Protein AF-0000000087011139 (afdb_homodimer)

Sequence (1018 aa):
MKELPQMCGQTIPMMWDNCVQTRPNEEFLVFIDNSIGKATSFTYWEFDSRVNQTANMLSERFSISKGDRVALIMCNSVELIEWILATSKLGAVVVPMLPTLTSSEYDHLLSTSTPKLVAIQGLVFPELPEKHRQKVLWLEESTRLADDYSPEFDKEIHICSTDLAQIMFTSGTTACPKGVMLTHANFVFSGFYVNWQLAMTPRDRYLTSMMGTHVNFQLSALMPVITIGASLIFVSRYSARRFWKQVCSYGATLVQSMAMIARTMLAQPVDEEEKKHNVRFVHYFLPINDDEMREYKERFNVEIVNSYGLTETLVGVLTDIPYGPSKWPAVGIEGPGYEAQIRRDDGSVALPYEEGRIYIRGIQGKTLMAGYWRGKEDTKQTIDSYGWLATGDVGYRDDEGWFYFVERDARLIKRSGENISAREIELVLSQLDEVKDVAVIGIPDPIYDQVPKAIVVSTNSSLTERDVIEFAKKSLADFKVPAIVEFRNEIPRGLYGKLLIKQLRNDAKMKELPQMCGQTIPMMWDNCVQTRPNEEFLVFIDNSIGKATSFTYWEFDSRVNQTANMLSERFSISKGDRVALIMCNSVELIEWILATSKLGAVVVPMLPTLTSSEYDHLLSTSTPKLVAIQGLVFPELPEKHRQKVLWLEESTRLADDYSPEFDKEIHICSTDLAQIMFTSGTTACPKGVMLTHANFVFSGFYVNWQLAMTPRDRYLTSMMGTHVNFQLSALMPVITIGASLIFVSRYSARRFWKQVCSYGATLVQSMAMIARTMLAQPVDEEEKKHNVRFVHYFLPINDDEMREYKERFNVEIVNSYGLTETLVGVLTDIPYGPSKWPAVGIEGPGYEAQIRRDDGSVALPYEEGRIYIRGIQGKTLMAGYWRGKEDTKQTIDSYGWLATGDVGYRDDEGWFYFVERDARLIKRSGENISAREIELVLSQLDEVKDVAVIGIPDPIYDQVPKAIVVSTNSSLTERDVIEFAKKSLADFKVPAIVEFRNEIPRGLYGKLLIKQLRNDAK

Organism: NCBI:txid2722751

InterPro domains:
  IPR000873 AMP-dependent synthetase/ligase domain [PF00501] (19-373)
  IPR025110 AMP-binding enzyme, C-terminal domain [PF13193] (424-493)
  IPR042099 ANL, N-terminal domain [G3DSA:3.40.50.12780] (8-410)
  IPR045851 AMP-binding enzyme domain superfamily [G3DSA:3.30.300.30] (411-509)

Radius of gyration: 31.12 Å; Cα contacts (8 Å, |Δi|>4): 2327; chains: 2; bounding box: 63×102×75 Å

pLDDT: mean 90.76, std 9.87, range [23.05, 98.88]

Foldseek 3Di:
DPPPPLPFDDFPLNLLVVLCVPWVADWAEWEAEPVVGDIDTHGSNRLLLLLQLLLQCCCPVLVDAAAAEEEEADFFDSVLVSPLNSCRVRNYAYEYDYLQAAQQLLCVSCVQRVHSAYEHEPVSPHDHDPVCVVRYDYVVVSSVNSVPGGSDHDDDDDHGQLRWSYWAWADDQDQHTWTFTAGRLLQLLLLVQLCQLAVDAQAAEEEEADTSRALCPRSNPNSVCSNRNHYYYYYRHDDLACVLVCQAVVQHQEYEDEALSLLSVLVDDQDPCLQVHNHAEYEYEDDDDPVSVVSSCVRNVYHYKAFDDDVQQSTRQAIDGHVDDDDPPFSHAGTPQKDKFFAAPVGHTDDAPDKHFIKMFHDDNNRGTVATRVCPVVRCVQAPPRRIGGPQFMWGAHPVRTIDGDGHNFQWEQFQNGTEGQNNLQVQLVPPPQFPGKGWGWAQDSNGRTFIEIETETNDPPDDPVNSQVSSVNRGRPRRGGPYYHYDNDFDADPVRHGPSVVVRVVVD/DPPPPQPFDDFPLNLLVVLCVPWVADWAEWEAEPVVGDIDTHGSNRLLLLLQLLLQCCCPVLVDAAAAEEEEADFFDSVLVSPLNSCRVRNYEYEYDYLQAAQQLLCVSCVQRVHSAYEHEPVSPHDHDPVCVVRYDYVVVSSVNSVPGGSDHDDDDDHGQLRWSYWAWADDQDQHTWTFTAGRLLQLLLLVQLCQLAVDAQAAEEEEADTSRALCPRSNPNSVCSNRNHYYYYYRHDDLACRLVCQAVVQHQEYEDEALSLLSVLVDDQDPCLQVHNHAEYEYEDDDDPVSVVSSCVRNVYHYKAFDDDVQQSTRQAIDGHVDDDDPPFSHAGTPQKDKFFAAPVGHTDDAPDKHFIKMFHDDNNRGTVATRVCPVVRCVQAPPRRIGGPQFMWGAHPVRTIDGDGHNFQWEQFQNGTEGQNNLQVQLVPPPQFPGKGWGWAQDSNGRTFIEIETETNDPPDDPVNSQVSSVNRGRPRRGGPHYHYDNDFDADPVRHGPSVVVRVVVD

Nearest PDB structures (foldseek):
  8rpl-assembly2_B  TM=9.029E-01  e=2.766E-42  Chloroflexota bacterium
  8biq-assembly1_C  TM=8.890E-01  e=1.828E-42  Metallosphaera sedula DSM 5348
  7tz4-assembly1_A  TM=7.200E-01  e=3.983E-40  Pseudomonas aeruginosa
  2qvz-assembly1_X  TM=7.316E-01  e=8.179E-38  Alcaligenes sp. AL3007
  1t5h-assembly1_X-2  TM=7.200E-01  e=6.085E-38  Alcaligenes sp. AL3007

Solvent-accessible surface area (backbone atoms only — not comparable to full-atom values): 51352 Å² total; per-residue (Å²): 127,78,76,65,72,81,64,30,34,58,30,57,47,58,41,46,51,39,32,33,71,75,38,30,83,42,60,31,38,36,39,36,36,64,90,77,71,47,72,50,74,31,27,27,41,60,45,45,28,54,20,20,6,44,30,46,34,38,37,71,76,66,62,52,41,65,69,39,30,36,30,36,33,48,65,46,47,74,61,48,56,35,48,55,52,14,39,41,57,48,35,12,20,40,30,44,36,72,48,67,49,28,35,59,47,48,44,50,53,45,66,72,64,57,46,72,34,34,39,32,38,69,90,52,67,61,60,68,48,75,90,56,54,85,36,56,42,47,41,74,58,45,58,61,56,18,69,77,35,54,52,65,73,84,78,88,68,94,67,47,6,68,38,58,35,31,37,41,64,40,53,40,64,45,62,58,65,44,30,40,26,33,16,18,24,25,42,45,44,31,6,53,47,41,29,36,49,63,44,41,47,48,83,38,24,39,33,38,45,58,57,60,65,38,41,74,19,45,26,60,43,51,28,24,25,40,45,37,47,18,22,38,33,43,31,42,52,78,40,59,86,48,48,60,56,49,37,39,76,68,56,21,28,30,34,57,45,34,42,42,55,53,52,47,40,68,69,43,81,90,57,92,62,56,56,65,58,62,46,62,35,31,47,29,36,71,80,68,55,68,66,58,49,52,48,51,29,62,66,45,61,46,42,75,35,39,29,38,63,41,73,59,43,47,39,53,44,25,20,36,46,46,78,42,67,75,59,82,82,37,32,19,30,61,41,81,46,47,46,68,48,36,24,34,97,86,64,47,76,48,56,66,71,34,72,23,37,39,32,40,30,40,41,72,27,36,50,22,36,56,36,35,61,98,24,68,68,61,29,51,73,35,35,45,96,84,28,39,29,60,68,64,27,33,20,27,32,41,79,58,31,38,29,31,74,70,45,65,41,74,45,47,27,50,38,64,88,38,59,35,21,26,45,31,49,32,56,60,49,54,68,38,86,48,35,75,44,63,47,45,41,52,40,85,34,97,59,35,53,18,42,39,31,32,40,33,20,60,75,38,90,79,68,44,59,65,56,54,42,56,56,37,50,68,56,31,29,73,90,59,34,51,76,41,66,42,80,39,93,69,78,68,49,48,97,86,63,45,71,41,58,66,59,52,49,59,67,71,97,128,78,76,65,73,81,64,30,35,59,29,58,47,58,40,47,49,41,32,33,70,76,38,31,83,42,59,30,39,35,39,36,35,65,90,78,72,47,70,49,75,32,27,29,42,61,45,45,27,54,20,20,5,43,30,45,35,39,35,71,75,66,62,52,40,64,69,40,31,36,29,37,32,47,66,46,47,73,61,49,57,36,48,54,51,14,39,41,57,47,35,12,20,40,31,46,36,70,46,66,49,27,36,60,47,47,44,51,53,45,67,71,65,57,47,72,34,34,39,32,38,68,89,51,67,61,59,67,47,73,90,57,55,84,37,55,40,47,42,75,58,46,58,60,55,18,69,79,34,54,53,64,73,84,77,88,67,93,68,47,6,68,38,58,34,32,38,42,67,39,52,42,64,44,62,57,66,45,30,40,26,32,16,19,23,25,42,45,44,31,6,55,49,43,29,37,49,64,44,41,47,49,84,40,25,39,32,38,44,59,57,61,65,37,41,72,21,45,27,60,43,51,29,24,26,40,45,38,45,18,23,37,34,42,31,40,51,78,40,60,86,48,48,60,55,49,37,39,76,68,58,20,27,29,35,58,46,34,43,42,55,51,52,47,40,68,70,43,82,89,57,94,62,56,56,65,57,62,46,61,37,30,46,29,35,70,80,68,55,69,66,58,49,52,48,50,30,63,67,45,62,46,42,75,37,40,29,39,64,42,75,58,43,47,38,52,44,25,21,37,46,46,79,42,66,76,59,83,84,37,31,18,32,62,41,81,43,48,46,67,48,37,24,34,95,87,63,48,75,46,56,65,69,33,71,22,37,38,32,40,30,40,40,73,25,37,51,21,36,57,35,35,62,97,24,67,67,61,28,49,73,35,35,44,96,85,29,42,28,60,67,65,28,33,20,27,31,41,79,57,28,40,28,32,77,72,45,65,41,73,44,46,26,49,39,64,88,39,59,35,22,25,44,31,51,30,57,58,51,55,67,39,85,48,36,75,44,63,48,44,39,51,40,83,33,97,59,36,54,20,42,39,32,33,40,32,20,60,77,38,90,79,69,43,61,64,56,54,42,55,56,35,52,68,58,32,30,73,92,57,33,49,76,41,67,44,80,40,93,69,76,70,48,46,96,86,61,46,71,38,59,68,58,53,48,58,66,72,96

Structure (mmCIF, N/CA/C/O backbone):
data_AF-0000000087011139-model_v1
#
loop_
_entity.id
_entity.type
_entity.pdbx_description
1 polymer 'AMP-binding protein'
#
loop_
_atom_site.group_PDB
_atom_site.id
_atom_site.type_symbol
_atom_site.label_atom_id
_atom_site.label_alt_id
_atom_site.label_comp_id
_atom_site.label_asym_id
_atom_site.label_entity_id
_atom_site.label_seq_id
_atom_site.pdbx_PDB_ins_code
_atom_site.Cartn_x
_atom_site.Cartn_y
_atom_site.Cartn_z
_atom_site.occupancy
_atom_site.B_iso_or_equiv
_atom_site.auth_seq_id
_atom_site.auth_comp_id
_atom_site.auth_asym_id
_atom_site.auth_atom_id
_atom_site.pdbx_PDB_model_num
ATOM 1 N N . MET A 1 1 ? 12.32 4.781 -27.344 1 23.84 1 MET A N 1
ATOM 2 C CA . MET A 1 1 ? 11.852 4.656 -25.969 1 23.84 1 MET A CA 1
ATOM 3 C C . MET A 1 1 ? 12.93 5.082 -24.969 1 23.84 1 MET A C 1
ATOM 5 O O . MET A 1 1 ? 14.031 4.535 -24.984 1 23.84 1 MET A O 1
ATOM 9 N N . LYS A 1 2 ? 13.008 6.309 -24.734 1 31.25 2 LYS A N 1
ATOM 10 C CA . LYS A 1 2 ? 14.086 6.926 -23.969 1 31.25 2 LYS A CA 1
ATOM 11 C C . LYS A 1 2 ? 14.469 6.062 -22.766 1 31.25 2 LYS A C 1
ATOM 13 O O . LYS A 1 2 ? 13.602 5.473 -22.109 1 31.25 2 LYS A O 1
ATOM 18 N N . GLU A 1 3 ? 15.57 5.598 -22.781 1 34.59 3 GLU A N 1
ATOM 19 C CA . GLU A 1 3 ? 16.141 4.73 -21.766 1 34.59 3 GLU A CA 1
ATOM 20 C C . GLU A 1 3 ? 15.797 5.23 -20.359 1 34.59 3 GLU A C 1
ATOM 22 O O . GLU A 1 3 ? 16.141 6.359 -20 1 34.59 3 GLU A O 1
ATOM 27 N N . LEU A 1 4 ? 14.742 4.965 -19.859 1 38.91 4 LEU A N 1
ATOM 28 C CA . LEU A 1 4 ? 14.32 5.324 -18.516 1 38.91 4 LEU A CA 1
ATOM 29 C C . LEU A 1 4 ? 15.461 5.109 -17.516 1 38.91 4 LEU A C 1
ATOM 31 O O . LEU A 1 4 ? 16.094 4.055 -17.516 1 38.91 4 LEU A O 1
ATOM 35 N N . PRO A 1 5 ? 16.266 6.137 -17.328 1 43.59 5 PRO A N 1
ATOM 36 C CA . PRO A 1 5 ? 17.281 5.879 -16.297 1 43.59 5 PRO A CA 1
ATOM 37 C C . PRO A 1 5 ? 16.875 4.781 -15.328 1 43.59 5 PRO A C 1
ATOM 39 O O . PRO A 1 5 ? 15.68 4.641 -15.016 1 43.59 5 PRO A O 1
ATOM 42 N N . GLN A 1 6 ? 17.625 3.697 -15.414 1 49.28 6 GLN A N 1
ATOM 43 C CA . GLN A 1 6 ? 17.438 2.5 -14.602 1 49.28 6 GLN A CA 1
ATOM 44 C C . GLN A 1 6 ? 17.203 2.861 -13.141 1 49.28 6 GLN A C 1
ATOM 46 O O . GLN A 1 6 ? 18.062 3.473 -12.5 1 49.28 6 GLN A O 1
ATOM 51 N N . MET A 1 7 ? 16.078 3.342 -12.742 1 53.62 7 MET A N 1
ATOM 52 C CA . MET A 1 7 ? 15.727 3.713 -11.375 1 53.62 7 MET A CA 1
ATOM 53 C C . MET A 1 7 ? 15.938 2.541 -10.422 1 53.62 7 MET A C 1
ATOM 55 O O . MET A 1 7 ? 15.375 1.462 -10.625 1 53.62 7 MET A O 1
ATOM 59 N N . CYS A 1 8 ? 17.203 2.555 -9.695 1 62.75 8 CYS A N 1
ATOM 60 C CA . CYS A 1 8 ? 17.547 1.53 -8.719 1 62.75 8 CYS A CA 1
ATOM 61 C C . CYS A 1 8 ? 16.609 1.578 -7.52 1 62.75 8 CYS A C 1
ATOM 63 O O . CYS A 1 8 ? 16.094 2.641 -7.176 1 62.75 8 CYS A O 1
ATOM 65 N N . GLY A 1 9 ? 15.945 0.511 -7.207 1 82.31 9 GLY A N 1
ATOM 66 C CA . GLY A 1 9 ? 15.078 0.29 -6.059 1 82.31 9 GLY A CA 1
ATOM 67 C C . GLY A 1 9 ? 15.383 -0.999 -5.32 1 82.31 9 GLY A C 1
ATOM 68 O O . GLY A 1 9 ? 16.453 -1.584 -5.5 1 82.31 9 GLY A O 1
ATOM 69 N N . GLN A 1 10 ? 14.703 -1.33 -4.445 1 89.94 10 GLN A N 1
ATOM 70 C CA . GLN A 1 10 ? 14.859 -2.539 -3.643 1 89.94 10 GLN A CA 1
ATOM 71 C C . GLN A 1 10 ? 14.711 -3.793 -4.5 1 89.94 10 GLN A C 1
ATOM 73 O O . GLN A 1 10 ? 13.93 -3.807 -5.453 1 89.94 10 GLN A O 1
ATOM 78 N N . THR A 1 11 ? 15.555 -4.773 -4.176 1 95.75 11 THR A N 1
ATOM 79 C CA . THR A 1 11 ? 15.562 -6.035 -4.902 1 95.75 11 THR A CA 1
ATOM 80 C C . THR A 1 11 ? 15.273 -7.203 -3.963 1 95.75 11 THR A C 1
ATOM 82 O O . THR A 1 11 ? 15.281 -7.039 -2.74 1 95.75 11 THR A O 1
ATOM 85 N N . ILE A 1 12 ? 15.055 -8.375 -4.539 1 97.69 12 ILE A N 1
ATOM 86 C CA . ILE A 1 12 ? 14.781 -9.586 -3.771 1 97.69 12 ILE A CA 1
ATOM 87 C C . ILE A 1 12 ? 15.945 -9.867 -2.82 1 97.69 12 ILE A C 1
ATOM 89 O O . ILE A 1 12 ? 15.742 -10.031 -1.614 1 97.69 12 ILE A O 1
ATOM 93 N N . PRO A 1 13 ? 17.203 -9.844 -3.291 1 96.88 13 PRO A N 1
ATOM 94 C CA . PRO A 1 13 ? 18.312 -10.133 -2.381 1 96.88 13 PRO A CA 1
ATOM 95 C C . PRO A 1 13 ? 18.438 -9.094 -1.27 1 96.88 13 PRO A C 1
ATOM 97 O O . PRO A 1 13 ? 18.797 -9.43 -0.14 1 96.88 13 PRO A O 1
ATOM 100 N N . MET A 1 14 ? 18.156 -7.828 -1.6 1 93.88 14 MET A N 1
ATOM 101 C CA . MET A 1 14 ? 18.25 -6.789 -0.58 1 93.88 14 MET A CA 1
ATOM 102 C C . MET A 1 14 ? 17.266 -7.043 0.551 1 93.88 14 MET A C 1
ATOM 104 O O . MET A 1 14 ? 17.609 -6.922 1.727 1 93.88 14 MET A O 1
ATOM 108 N N . MET A 1 15 ? 16.031 -7.402 0.207 1 96 15 MET A N 1
ATOM 109 C CA . MET A 1 15 ? 15.008 -7.695 1.208 1 96 15 MET A CA 1
ATOM 110 C C . MET A 1 15 ? 15.383 -8.922 2.027 1 96 15 MET A C 1
ATOM 112 O O . MET A 1 15 ? 15.211 -8.938 3.248 1 96 15 MET A O 1
ATOM 116 N N . TRP A 1 16 ? 15.891 -9.938 1.319 1 97.81 16 TRP A N 1
ATOM 117 C CA . TRP A 1 16 ? 16.297 -11.164 1.985 1 97.81 16 TRP A CA 1
ATOM 118 C C . TRP A 1 16 ? 17.453 -10.898 2.955 1 97.81 16 TRP A C 1
ATOM 120 O O . TRP A 1 16 ? 17.391 -11.305 4.117 1 97.81 16 TRP A O 1
ATOM 130 N N . ASP A 1 17 ? 18.453 -10.211 2.508 1 96 17 ASP A N 1
ATOM 131 C CA . ASP A 1 17 ? 19.625 -9.93 3.32 1 96 17 ASP A CA 1
ATOM 132 C C . ASP A 1 17 ? 19.266 -9.125 4.566 1 96 17 ASP A C 1
ATOM 134 O O . ASP A 1 17 ? 19.844 -9.312 5.633 1 96 17 ASP A O 1
ATOM 138 N N . ASN A 1 18 ? 18.344 -8.273 4.398 1 94.31 18 ASN A N 1
ATOM 139 C CA . ASN A 1 18 ? 17.891 -7.508 5.555 1 94.31 18 ASN A CA 1
ATOM 140 C C . ASN A 1 18 ? 17.328 -8.414 6.641 1 94.31 18 ASN A C 1
ATOM 142 O O . ASN A 1 18 ? 17.609 -8.227 7.824 1 94.31 18 ASN A O 1
ATOM 146 N N . CYS A 1 19 ? 16.5 -9.344 6.262 1 97 19 CYS A N 1
ATOM 147 C CA . CYS A 1 19 ? 15.93 -10.273 7.223 1 97 19 CYS A CA 1
ATOM 148 C C . CYS A 1 19 ? 17.016 -11.086 7.91 1 97 19 CYS A C 1
ATOM 150 O O . CYS A 1 19 ? 16.984 -11.266 9.133 1 97 19 CYS A O 1
ATOM 152 N N . VAL A 1 20 ? 17.922 -11.547 7.113 1 97.81 20 VAL A N 1
ATOM 153 C CA . VAL A 1 20 ? 18.984 -12.375 7.652 1 97.81 20 VAL A CA 1
ATOM 154 C C . VAL A 1 20 ? 19.812 -11.578 8.656 1 97.81 20 VAL A C 1
ATOM 156 O O . VAL A 1 20 ? 20.25 -12.109 9.688 1 97.81 20 VAL A O 1
ATOM 159 N N . GLN A 1 21 ? 20 -10.336 8.383 1 95.56 21 GLN A N 1
ATOM 160 C CA . GLN A 1 21 ? 20.812 -9.469 9.234 1 95.56 21 GLN A CA 1
ATOM 161 C C . GLN A 1 21 ? 20.062 -9.094 10.508 1 95.56 21 GLN A C 1
ATOM 163 O O . GLN A 1 21 ? 20.641 -9.062 11.594 1 95.56 21 GLN A O 1
ATOM 168 N N . THR A 1 22 ? 18.797 -8.844 10.422 1 94.44 22 THR A N 1
ATOM 169 C CA . THR A 1 22 ? 18.062 -8.25 11.531 1 94.44 22 THR A CA 1
ATOM 170 C C . THR A 1 22 ? 17.375 -9.328 12.375 1 94.44 22 THR A C 1
ATOM 172 O O . THR A 1 22 ? 17.109 -9.125 13.555 1 94.44 22 THR A O 1
ATOM 175 N N . ARG A 1 23 ? 17.172 -10.469 11.711 1 96.25 23 ARG A N 1
ATOM 176 C CA . ARG A 1 23 ? 16.438 -11.531 12.406 1 96.25 23 ARG A CA 1
ATOM 177 C C . ARG A 1 23 ? 17.062 -12.898 12.102 1 96.25 23 ARG A C 1
ATOM 179 O O . ARG A 1 23 ? 16.344 -13.828 11.695 1 96.25 23 ARG A O 1
ATOM 186 N N . PRO A 1 24 ? 18.266 -13.039 12.344 1 97.31 24 PRO A N 1
ATOM 187 C CA . PRO A 1 24 ? 18.953 -14.266 11.922 1 97.31 24 PRO A CA 1
ATOM 188 C C . PRO A 1 24 ? 18.422 -15.508 12.625 1 97.31 24 PRO A C 1
ATOM 190 O O . PRO A 1 24 ? 18.359 -16.578 12.023 1 97.31 24 PRO A O 1
ATOM 193 N N . ASN A 1 25 ? 17.906 -15.391 13.891 1 98.12 25 ASN A N 1
ATOM 194 C CA . ASN A 1 25 ? 17.562 -16.562 14.68 1 98.12 25 ASN A CA 1
ATOM 195 C C . ASN A 1 25 ? 16.062 -16.844 14.656 1 98.12 25 ASN A C 1
ATOM 197 O O . ASN A 1 25 ? 15.602 -17.812 15.25 1 98.12 25 ASN A O 1
ATOM 201 N N . GLU A 1 26 ? 15.328 -15.961 14.008 1 98.25 26 GLU A N 1
ATOM 202 C CA . GLU A 1 26 ? 13.891 -16.188 13.867 1 98.25 26 GLU A CA 1
ATOM 203 C C . GLU A 1 26 ? 13.602 -17.25 12.812 1 98.25 26 GLU A C 1
ATOM 205 O O . GLU A 1 26 ? 14.414 -17.469 11.898 1 98.25 26 GLU A O 1
ATOM 210 N N . GLU A 1 27 ? 12.484 -17.953 13.008 1 98.62 27 GLU A N 1
ATOM 211 C CA . GLU A 1 27 ? 12.078 -19 12.07 1 98.62 27 GLU A CA 1
ATOM 212 C C . GLU A 1 27 ? 11.625 -18.406 10.742 1 98.62 27 GLU A C 1
ATOM 214 O O . GLU A 1 27 ? 10.734 -17.562 10.703 1 98.62 27 GLU A O 1
ATOM 219 N N . PHE A 1 28 ? 12.312 -18.828 9.695 1 98.75 28 PHE A N 1
ATOM 220 C CA . PHE A 1 28 ? 11.914 -18.406 8.352 1 98.75 28 PHE A CA 1
ATOM 221 C C . PHE A 1 28 ? 10.961 -19.422 7.734 1 98.75 28 PHE A C 1
ATOM 223 O O . PHE A 1 28 ? 9.875 -19.047 7.273 1 98.75 28 PHE A O 1
ATOM 230 N N . LEU A 1 29 ? 11.359 -20.641 7.785 1 98.88 29 LEU A N 1
ATOM 231 C CA . LEU A 1 29 ? 10.664 -21.672 7.004 1 98.88 29 LEU A CA 1
ATOM 232 C C . LEU A 1 29 ? 10.398 -22.906 7.848 1 98.88 29 LEU A C 1
ATOM 234 O O . LEU A 1 29 ? 11.297 -23.422 8.516 1 98.88 29 LEU A O 1
ATOM 238 N N . VAL A 1 30 ? 9.203 -23.344 7.879 1 98.81 30 VAL A N 1
ATOM 239 C CA . VAL A 1 30 ? 8.797 -24.688 8.242 1 98.81 30 VAL A CA 1
ATOM 240 C C . VAL A 1 30 ? 8.281 -25.422 7.004 1 98.81 30 VAL A C 1
ATOM 242 O O . VAL A 1 30 ? 7.262 -25.031 6.43 1 98.81 30 VAL A O 1
ATOM 245 N N . PHE A 1 31 ? 8.984 -26.422 6.586 1 98.69 31 PHE A N 1
ATOM 246 C CA . PHE A 1 31 ? 8.547 -27.219 5.445 1 98.69 31 PHE A CA 1
ATOM 247 C C . PHE A 1 31 ? 7.93 -28.531 5.906 1 98.69 31 PHE A C 1
ATOM 249 O O . PHE A 1 31 ? 8.586 -29.328 6.578 1 98.69 31 PHE A O 1
ATOM 256 N N . ILE A 1 32 ? 6.699 -28.719 5.539 1 98.19 32 ILE A N 1
ATOM 257 C CA . ILE A 1 32 ? 5.988 -29.953 5.887 1 98.19 32 ILE A CA 1
ATOM 258 C C . ILE A 1 32 ? 5.93 -30.875 4.672 1 98.19 32 ILE A C 1
ATOM 260 O O . ILE A 1 32 ? 5.234 -30.578 3.695 1 98.19 32 ILE A O 1
ATOM 264 N N . ASP A 1 33 ? 6.547 -31.953 4.723 1 96.38 33 ASP A N 1
ATOM 265 C CA . ASP A 1 33 ? 6.512 -32.938 3.662 1 96.38 33 ASP A CA 1
ATOM 266 C C . ASP A 1 33 ? 5.426 -34 3.926 1 96.38 33 ASP A C 1
ATOM 268 O O . ASP A 1 33 ? 5.645 -34.969 4.66 1 96.38 33 ASP A O 1
ATOM 272 N N . ASN A 1 34 ? 4.402 -33.844 3.219 1 94.5 34 ASN A N 1
ATOM 273 C CA . ASN A 1 34 ? 3.258 -34.719 3.432 1 94.5 34 ASN A CA 1
ATOM 274 C C . ASN A 1 34 ? 3.527 -36.125 2.912 1 94.5 34 ASN A C 1
ATOM 276 O O . ASN A 1 34 ? 2.832 -37.094 3.285 1 94.5 34 ASN A O 1
ATOM 280 N N . SER A 1 35 ? 4.488 -36.312 2.055 1 90 35 SER A N 1
ATOM 281 C CA . SER A 1 35 ? 4.797 -37.656 1.524 1 90 35 SER A CA 1
ATOM 282 C C . SER A 1 35 ? 5.449 -38.531 2.584 1 90 35 SER A C 1
ATOM 284 O O . SER A 1 35 ? 5.215 -39.75 2.623 1 90 35 SER A O 1
ATOM 286 N N . ILE A 1 36 ? 6.191 -37.969 3.504 1 91.12 36 ILE A N 1
ATOM 287 C CA . ILE A 1 36 ? 6.891 -38.781 4.496 1 91.12 36 ILE A CA 1
ATOM 288 C C . ILE A 1 36 ? 6.422 -38.375 5.898 1 91.12 36 ILE A C 1
ATOM 290 O O . ILE A 1 36 ? 6.867 -38.969 6.891 1 91.12 36 ILE A O 1
ATOM 294 N N . GLY A 1 37 ? 5.602 -37.438 6.004 1 91.38 37 GLY A N 1
ATOM 295 C CA . GLY A 1 37 ? 5.012 -37.062 7.277 1 91.38 37 GLY A CA 1
ATOM 296 C C . GLY A 1 37 ? 5.996 -36.406 8.219 1 91.38 37 GLY A C 1
ATOM 297 O O . GLY A 1 37 ? 5.938 -36.594 9.43 1 91.38 37 GLY A O 1
ATOM 298 N N . LYS A 1 38 ? 6.938 -35.688 7.707 1 94.44 38 LYS A N 1
ATOM 299 C CA . LYS A 1 38 ? 7.953 -35 8.5 1 94.44 38 LYS A CA 1
ATOM 300 C C . LYS A 1 38 ? 7.988 -33.5 8.172 1 94.44 38 LYS A C 1
ATOM 302 O O . LYS A 1 38 ? 7.562 -33.094 7.094 1 94.44 38 LYS A O 1
ATOM 307 N N . ALA A 1 39 ? 8.445 -32.781 9.188 1 97.62 39 ALA A N 1
ATOM 308 C CA . ALA A 1 39 ? 8.625 -31.328 9 1 97.62 39 ALA A CA 1
ATOM 309 C C . ALA A 1 39 ? 10.062 -30.922 9.312 1 97.62 39 ALA A C 1
ATOM 311 O O . ALA A 1 39 ? 10.703 -31.484 10.195 1 97.62 39 ALA A O 1
ATOM 312 N N . THR A 1 40 ? 10.594 -30.047 8.609 1 97.75 40 THR A N 1
ATOM 313 C CA . THR A 1 40 ? 11.898 -29.438 8.844 1 97.75 40 THR A CA 1
ATOM 314 C C . THR A 1 40 ? 11.773 -27.922 8.984 1 97.75 40 THR A C 1
ATOM 316 O O . THR A 1 40 ? 10.984 -27.297 8.273 1 97.75 40 THR A O 1
ATOM 319 N N . SER A 1 41 ? 12.539 -27.359 9.883 1 98.44 41 SER A N 1
ATOM 320 C CA . SER A 1 41 ? 12.477 -25.922 10.125 1 98.44 41 SER A CA 1
ATOM 321 C C . SER A 1 41 ? 13.844 -25.281 9.953 1 98.44 41 SER A C 1
ATOM 323 O O . SER A 1 41 ? 14.875 -25.906 10.242 1 98.44 41 SER A O 1
ATOM 325 N N . PHE A 1 42 ? 13.875 -24.047 9.484 1 98.75 42 PHE A N 1
ATOM 326 C CA . PHE A 1 42 ? 15.086 -23.266 9.297 1 98.75 42 PHE A CA 1
ATOM 327 C C . PHE A 1 42 ? 14.891 -21.844 9.836 1 98.75 42 PHE A C 1
ATOM 329 O O . PHE A 1 42 ? 13.836 -21.25 9.656 1 98.75 42 PHE A O 1
ATOM 336 N N . THR A 1 43 ? 15.914 -21.359 10.547 1 98.81 43 THR A N 1
ATOM 337 C CA . THR A 1 43 ? 15.992 -19.922 10.812 1 98.81 43 THR A CA 1
ATOM 338 C C . THR A 1 43 ? 16.422 -19.156 9.562 1 98.81 43 THR A C 1
ATOM 340 O O . THR A 1 43 ? 16.859 -19.766 8.578 1 98.81 43 THR A O 1
ATOM 343 N N . TYR A 1 44 ? 16.297 -17.828 9.547 1 98.81 44 TYR A N 1
ATOM 344 C CA . TYR A 1 44 ? 16.781 -17 8.445 1 98.81 44 TYR A CA 1
ATOM 345 C C . TYR A 1 44 ? 18.25 -17.25 8.18 1 98.81 44 TYR A C 1
ATOM 347 O O . TYR A 1 44 ? 18.672 -17.422 7.027 1 98.81 44 TYR A O 1
ATOM 355 N N . TRP A 1 45 ? 19.016 -17.344 9.211 1 98.56 45 TRP A N 1
ATOM 356 C CA . TRP A 1 45 ? 20.453 -17.516 9.086 1 98.56 45 TRP A CA 1
ATOM 357 C C . TRP A 1 45 ? 20.781 -18.891 8.516 1 98.56 45 TRP A C 1
ATOM 359 O O . TRP A 1 45 ? 21.609 -19.016 7.605 1 98.56 45 TRP A O 1
ATOM 369 N N . GLU A 1 46 ? 20.141 -19.953 9.086 1 98.56 46 GLU A N 1
ATOM 370 C CA . GLU A 1 46 ? 20.375 -21.297 8.586 1 98.56 46 GLU A CA 1
ATOM 371 C C . GLU A 1 46 ? 20.031 -21.422 7.105 1 98.56 46 GLU A C 1
ATOM 373 O O . GLU A 1 46 ? 20.781 -22.016 6.332 1 98.56 46 GLU A O 1
ATOM 378 N N . PHE A 1 47 ? 18.922 -20.828 6.754 1 98.75 47 PHE A N 1
ATOM 379 C CA . PHE A 1 47 ? 18.469 -20.953 5.371 1 98.75 47 PHE A CA 1
ATOM 380 C C . PHE A 1 47 ? 19.375 -20.141 4.441 1 98.75 47 PHE A C 1
ATOM 382 O O . PHE A 1 47 ? 19.656 -20.562 3.318 1 98.75 47 PHE A O 1
ATOM 389 N N . ASP A 1 48 ? 19.828 -19 4.887 1 98.75 48 ASP A N 1
ATOM 390 C CA . ASP A 1 48 ? 20.734 -18.172 4.086 1 98.75 48 ASP A CA 1
ATOM 391 C C . ASP A 1 48 ? 22.016 -18.922 3.777 1 98.75 48 ASP A C 1
ATOM 393 O O . ASP A 1 48 ? 22.594 -18.781 2.695 1 98.75 48 ASP A O 1
ATOM 397 N N . SER A 1 49 ? 22.5 -19.672 4.738 1 98.38 49 SER A N 1
ATOM 398 C CA . SER A 1 49 ? 23.688 -20.484 4.512 1 98.38 49 SER A CA 1
ATOM 399 C C . SER A 1 49 ? 23.5 -21.438 3.34 1 98.38 49 SER A C 1
ATOM 401 O O . SER A 1 49 ? 24.391 -21.594 2.5 1 98.38 49 SER A O 1
ATOM 403 N N . ARG A 1 50 ? 22.375 -22.062 3.283 1 97.75 50 ARG A N 1
ATOM 404 C CA . ARG A 1 50 ? 22.062 -22.969 2.184 1 97.75 50 ARG A CA 1
ATOM 405 C C . ARG A 1 50 ? 21.953 -22.203 0.864 1 97.75 50 ARG A C 1
ATOM 407 O O . ARG A 1 50 ? 22.469 -22.656 -0.16 1 97.75 50 ARG A O 1
ATOM 414 N N . VAL A 1 51 ? 21.266 -21.078 0.913 1 98.62 51 VAL A N 1
ATOM 415 C CA . VAL A 1 51 ? 21.094 -20.234 -0.269 1 98.62 51 VAL A CA 1
ATOM 416 C C . VAL A 1 51 ? 22.453 -19.828 -0.824 1 98.62 51 VAL A C 1
ATOM 418 O O . VAL A 1 51 ? 22.688 -19.906 -2.033 1 98.62 51 VAL A O 1
ATOM 421 N N . ASN A 1 52 ? 23.359 -19.438 0.088 1 98.56 52 ASN A N 1
ATOM 422 C CA . ASN A 1 52 ? 24.688 -18.984 -0.312 1 98.56 52 ASN A CA 1
ATOM 423 C C . ASN A 1 52 ? 25.5 -20.125 -0.925 1 98.56 52 ASN A C 1
ATOM 425 O O . ASN A 1 52 ? 26.219 -19.922 -1.912 1 98.56 52 ASN A O 1
ATOM 429 N N . GLN A 1 53 ? 25.422 -21.281 -0.347 1 98.38 53 GLN A N 1
ATOM 430 C CA . GLN A 1 53 ? 26.109 -22.453 -0.904 1 98.38 53 GLN A CA 1
ATOM 431 C C . GLN A 1 53 ? 25.641 -22.734 -2.324 1 98.38 53 GLN A C 1
ATOM 433 O O . GLN A 1 53 ? 26.453 -22.969 -3.223 1 98.38 53 GLN A O 1
ATOM 438 N N . THR A 1 54 ? 24.359 -22.734 -2.508 1 98 54 THR A N 1
ATOM 439 C CA . THR A 1 54 ? 23.781 -22.969 -3.828 1 98 54 THR A CA 1
ATOM 440 C C . THR A 1 54 ? 24.203 -21.875 -4.805 1 98 54 THR A C 1
ATOM 442 O O . THR A 1 54 ? 24.562 -22.156 -5.949 1 98 54 THR A O 1
ATOM 445 N N . ALA A 1 55 ? 24.125 -20.578 -4.422 1 98.5 55 ALA A N 1
ATOM 446 C CA . ALA A 1 55 ? 24.516 -19.469 -5.273 1 98.5 55 ALA A CA 1
ATOM 447 C C . ALA A 1 55 ? 25.984 -19.594 -5.703 1 98.5 55 ALA A C 1
ATOM 449 O O . ALA A 1 55 ? 26.312 -19.375 -6.875 1 98.5 55 ALA A O 1
ATOM 450 N N . ASN A 1 56 ? 26.828 -19.906 -4.727 1 98.31 56 ASN A N 1
ATOM 451 C CA . ASN A 1 56 ? 28.25 -20.078 -5.031 1 98.31 56 ASN A CA 1
ATOM 452 C C . ASN A 1 56 ? 28.469 -21.234 -6.004 1 98.31 56 ASN A C 1
ATOM 454 O O . ASN A 1 56 ? 29.25 -21.125 -6.941 1 98.31 56 ASN A O 1
ATOM 458 N N . MET A 1 57 ? 27.797 -22.328 -5.781 1 97.69 57 MET A N 1
ATOM 459 C CA . MET A 1 57 ? 27.891 -23.453 -6.699 1 97.69 57 MET A CA 1
ATOM 460 C C . MET A 1 57 ? 27.469 -23.047 -8.109 1 97.69 57 MET A C 1
ATOM 462 O O . MET A 1 57 ? 28.188 -23.344 -9.078 1 97.69 57 MET A O 1
ATOM 466 N N . LEU A 1 58 ? 26.344 -22.375 -8.219 1 97.94 58 LEU A N 1
ATOM 467 C CA . LEU A 1 58 ? 25.828 -21.953 -9.516 1 97.94 58 LEU A CA 1
ATOM 468 C C . LEU A 1 58 ? 26.828 -21.047 -10.227 1 97.94 58 LEU A C 1
ATOM 470 O O . LEU A 1 58 ? 27.062 -21.203 -11.43 1 97.94 58 LEU A O 1
ATOM 474 N N . SER A 1 59 ? 27.344 -20.109 -9.5 1 97.81 59 SER A N 1
ATOM 475 C CA . SER A 1 59 ? 28.266 -19.141 -10.078 1 97.81 59 SER A CA 1
ATOM 476 C C . SER A 1 59 ? 29.594 -19.797 -10.461 1 97.81 59 SER A C 1
ATOM 478 O O . SER A 1 59 ? 30.094 -19.578 -11.562 1 97.81 59 SER A O 1
ATOM 480 N N . GLU A 1 60 ? 30.188 -20.625 -9.586 1 96.81 60 GLU A N 1
ATOM 481 C CA . GLU A 1 60 ? 31.562 -21.125 -9.758 1 96.81 60 GLU A CA 1
ATOM 482 C C . GLU A 1 60 ? 31.578 -22.359 -10.633 1 96.81 60 GLU A C 1
ATOM 484 O O . GLU A 1 60 ? 32.438 -22.5 -11.508 1 96.81 60 GLU A O 1
ATOM 489 N N . ARG A 1 61 ? 30.703 -23.25 -10.438 1 95.62 61 ARG A N 1
ATOM 490 C CA . ARG A 1 61 ? 30.734 -24.516 -11.148 1 95.62 61 ARG A CA 1
ATOM 491 C C . ARG A 1 61 ? 30.016 -24.422 -12.484 1 95.62 61 ARG A C 1
ATOM 493 O O . ARG A 1 61 ? 30.438 -25.016 -13.477 1 95.62 61 ARG A O 1
ATOM 500 N N . PHE A 1 62 ? 28.938 -23.688 -12.461 1 96.44 62 PHE A N 1
ATOM 501 C CA . PHE A 1 62 ? 28.094 -23.703 -13.664 1 96.44 62 PHE A CA 1
ATOM 502 C C . PHE A 1 62 ? 28.172 -22.359 -14.383 1 96.44 62 PHE A C 1
ATOM 504 O O . PHE A 1 62 ? 27.5 -22.172 -15.398 1 96.44 62 PHE A O 1
ATOM 511 N N . SER A 1 63 ? 28.875 -21.359 -13.922 1 97.5 63 SER A N 1
ATOM 512 C CA . SER A 1 63 ? 29.141 -20.062 -14.523 1 97.5 63 SER A CA 1
ATOM 513 C C . SER A 1 63 ? 27.828 -19.297 -14.766 1 97.5 63 SER A C 1
ATOM 515 O O . SER A 1 63 ? 27.656 -18.688 -15.82 1 97.5 63 SER A O 1
ATOM 517 N N . ILE A 1 64 ? 26.938 -19.5 -13.867 1 98.25 64 ILE A N 1
ATOM 518 C CA . ILE A 1 64 ? 25.719 -18.703 -13.938 1 98.25 64 ILE A CA 1
ATOM 519 C C . ILE A 1 64 ? 26 -17.266 -13.523 1 98.25 64 ILE A C 1
ATOM 521 O O . ILE A 1 64 ? 26.625 -17.031 -12.484 1 98.25 64 ILE A O 1
ATOM 525 N N . SER A 1 65 ? 25.625 -16.312 -14.336 1 97.75 65 SER A N 1
ATOM 526 C CA . SER A 1 65 ? 25.828 -14.898 -14.094 1 97.75 65 SER A CA 1
ATOM 527 C C . SER A 1 65 ? 24.531 -14.109 -14.281 1 97.75 65 SER A C 1
ATOM 529 O O . SER A 1 65 ? 23.516 -14.672 -14.656 1 97.75 65 SER A O 1
ATOM 531 N N . LYS A 1 66 ? 24.625 -12.789 -14.016 1 97.62 66 LYS A N 1
ATOM 532 C CA . LYS A 1 66 ? 23.484 -11.898 -14.141 1 97.62 66 LYS A CA 1
ATOM 533 C C . LYS A 1 66 ? 22.844 -12.016 -15.523 1 97.62 66 LYS A C 1
ATOM 535 O O . LYS A 1 66 ? 23.531 -11.992 -16.531 1 97.62 66 LYS A O 1
ATOM 540 N N . GLY A 1 67 ? 21.547 -12.234 -15.516 1 97.88 67 GLY A N 1
ATOM 541 C CA . GLY A 1 67 ? 20.797 -12.281 -16.766 1 97.88 67 GLY A CA 1
ATOM 542 C C . GLY A 1 67 ? 20.641 -13.688 -17.312 1 97.88 67 GLY A C 1
ATOM 543 O O . GLY A 1 67 ? 19.781 -13.938 -18.156 1 97.88 67 GLY A O 1
ATOM 544 N N . ASP A 1 68 ? 21.516 -14.641 -16.875 1 98.62 68 ASP A N 1
ATOM 545 C CA . ASP A 1 68 ? 21.344 -16.031 -17.312 1 98.62 68 ASP A CA 1
ATOM 546 C C . ASP A 1 68 ? 20.047 -16.609 -16.797 1 98.62 68 ASP A C 1
ATOM 548 O O . ASP A 1 68 ? 19.641 -16.344 -15.656 1 98.62 68 ASP A O 1
ATOM 552 N N . ARG A 1 69 ? 19.391 -17.422 -17.625 1 98.62 69 ARG A N 1
ATOM 553 C CA . ARG A 1 69 ? 18.156 -18.062 -17.219 1 98.62 69 ARG A CA 1
ATOM 554 C C . ARG A 1 69 ? 18.438 -19.453 -16.641 1 98.62 69 ARG A C 1
ATOM 556 O O . ARG A 1 69 ? 19.25 -20.203 -17.156 1 98.62 69 ARG A O 1
ATOM 563 N N . VAL A 1 70 ? 17.797 -19.734 -15.57 1 98.62 70 VAL A N 1
ATOM 564 C CA . VAL A 1 70 ? 17.844 -21.031 -14.898 1 98.62 70 VAL A CA 1
ATOM 565 C C . VAL A 1 70 ? 16.438 -21.594 -14.773 1 98.62 70 VAL A C 1
ATOM 567 O O . VAL A 1 70 ? 15.602 -21.047 -14.055 1 98.62 70 VAL A O 1
ATOM 570 N N . ALA A 1 71 ? 16.141 -22.734 -15.461 1 98 71 ALA A N 1
ATOM 571 C CA . ALA A 1 71 ? 14.836 -23.391 -15.367 1 98 71 ALA A CA 1
ATOM 572 C C . ALA A 1 71 ? 14.766 -24.297 -14.148 1 98 71 ALA A C 1
ATOM 574 O O . ALA A 1 71 ? 15.711 -25.031 -13.852 1 98 71 ALA A O 1
ATOM 575 N N . LEU A 1 72 ? 13.711 -24.188 -13.422 1 96.94 72 LEU A N 1
ATOM 576 C CA . LEU A 1 72 ? 13.477 -25.031 -12.258 1 96.94 72 LEU A CA 1
ATOM 577 C C . LEU A 1 72 ? 12.258 -25.938 -12.477 1 96.94 72 LEU A C 1
ATOM 579 O O . LEU A 1 72 ? 11.141 -25.453 -12.625 1 96.94 72 LEU A O 1
ATOM 583 N N . ILE A 1 73 ? 12.445 -27.172 -12.547 1 95.06 73 ILE A N 1
ATOM 584 C CA . ILE A 1 73 ? 11.391 -28.172 -12.617 1 95.06 73 ILE A CA 1
ATOM 585 C C . ILE A 1 73 ? 11.328 -28.938 -11.297 1 95.06 73 ILE A C 1
ATOM 587 O O . ILE A 1 73 ? 11.977 -29.984 -11.148 1 95.06 73 ILE A O 1
ATOM 591 N N . MET A 1 74 ? 10.57 -28.359 -10.383 1 92.38 74 MET A N 1
ATOM 592 C CA . MET A 1 74 ? 10.531 -28.828 -9.008 1 92.38 74 MET A CA 1
ATOM 593 C C . MET A 1 74 ? 9.117 -28.766 -8.445 1 92.38 74 MET A C 1
ATOM 595 O O . MET A 1 74 ? 8.336 -27.891 -8.828 1 92.38 74 MET A O 1
ATOM 599 N N . CYS A 1 75 ? 8.828 -29.719 -7.605 1 92.19 75 CYS A N 1
ATOM 600 C CA . CYS A 1 75 ? 7.641 -29.594 -6.766 1 92.19 75 CYS A CA 1
ATOM 601 C C . CYS A 1 75 ? 7.91 -28.688 -5.578 1 92.19 75 CYS A C 1
ATOM 603 O O . CYS A 1 75 ? 9.031 -28.203 -5.402 1 92.19 75 CYS A O 1
ATOM 605 N N . ASN A 1 76 ? 6.82 -28.406 -4.793 1 95.88 76 ASN A N 1
ATOM 606 C CA . ASN A 1 76 ? 7.059 -27.688 -3.543 1 95.88 76 ASN A CA 1
ATOM 607 C C . ASN A 1 76 ? 8.141 -28.375 -2.707 1 95.88 76 ASN A C 1
ATOM 609 O O . ASN A 1 76 ? 8.016 -29.547 -2.371 1 95.88 76 ASN A O 1
ATOM 613 N N . SER A 1 77 ? 9.148 -27.672 -2.43 1 95.19 77 SER A N 1
ATOM 614 C CA . SER A 1 77 ? 10.281 -28.219 -1.694 1 95.19 77 SER A CA 1
ATOM 615 C C . SER A 1 77 ? 11.141 -27.109 -1.086 1 95.19 77 SER A C 1
ATOM 617 O O . SER A 1 77 ? 11 -25.938 -1.456 1 95.19 77 SER A O 1
ATOM 619 N N . VAL A 1 78 ? 11.945 -27.469 -0.141 1 96.5 78 VAL A N 1
ATOM 620 C CA . VAL A 1 78 ? 12.922 -26.562 0.434 1 96.5 78 VAL A CA 1
ATOM 621 C C . VAL A 1 78 ? 13.852 -26.047 -0.662 1 96.5 78 VAL A C 1
ATOM 623 O O . VAL A 1 78 ? 14.156 -24.844 -0.712 1 96.5 78 VAL A O 1
ATOM 626 N N . GLU A 1 79 ? 14.219 -26.938 -1.547 1 95.81 79 GLU A N 1
ATOM 627 C CA . GLU A 1 79 ? 15.164 -26.625 -2.617 1 95.81 79 GLU A CA 1
ATOM 628 C C . GLU A 1 79 ? 14.586 -25.578 -3.572 1 95.81 79 GLU A C 1
ATOM 630 O O . GLU A 1 79 ? 15.32 -24.734 -4.098 1 95.81 79 GLU A O 1
ATOM 635 N N . LEU A 1 80 ? 13.328 -25.703 -3.811 1 96.75 80 LEU A N 1
ATOM 636 C CA . LEU A 1 80 ? 12.711 -24.719 -4.703 1 96.75 80 LEU A CA 1
ATOM 637 C C . LEU A 1 80 ? 12.945 -23.297 -4.199 1 96.75 80 LEU A C 1
ATOM 639 O O . LEU A 1 80 ? 13.375 -22.438 -4.961 1 96.75 80 LEU A O 1
ATOM 643 N N . ILE A 1 81 ? 12.664 -23.031 -2.908 1 98.38 81 ILE A N 1
ATOM 644 C CA . ILE A 1 81 ? 12.836 -21.719 -2.316 1 98.38 81 ILE A CA 1
ATOM 645 C C . ILE A 1 81 ? 14.32 -21.344 -2.326 1 98.38 81 ILE A C 1
ATOM 647 O O . ILE A 1 81 ? 14.68 -20.203 -2.658 1 98.38 81 ILE A O 1
ATOM 651 N N . GLU A 1 82 ? 15.133 -22.344 -1.979 1 97.94 82 GLU A N 1
ATOM 652 C CA . GLU A 1 82 ? 16.578 -22.156 -1.966 1 97.94 82 GLU A CA 1
ATOM 653 C C . GLU A 1 82 ? 17.094 -21.703 -3.326 1 97.94 82 GLU A C 1
ATOM 655 O O . GLU A 1 82 ? 17.844 -20.734 -3.412 1 97.94 82 GLU A O 1
ATOM 660 N N . TRP A 1 83 ? 16.641 -22.328 -4.352 1 98.19 83 TRP A N 1
ATOM 661 C CA . TRP A 1 83 ? 17.125 -22.031 -5.699 1 98.19 83 TRP A CA 1
ATOM 662 C C . TRP A 1 83 ? 16.578 -20.703 -6.195 1 98.19 83 TRP A C 1
ATOM 664 O O . TRP A 1 83 ? 17.266 -19.969 -6.922 1 98.1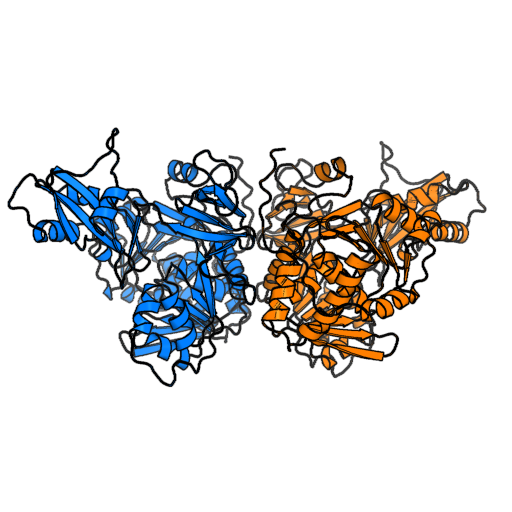9 83 TRP A O 1
ATOM 674 N N . ILE A 1 84 ? 15.344 -20.406 -5.883 1 98.62 84 ILE A N 1
ATOM 675 C CA . ILE A 1 84 ? 14.773 -19.109 -6.242 1 98.62 84 ILE A CA 1
ATOM 676 C C . ILE A 1 84 ? 15.617 -17.984 -5.648 1 98.62 84 ILE A C 1
ATOM 678 O O . ILE A 1 84 ? 16.016 -17.062 -6.355 1 98.62 84 ILE A O 1
ATOM 682 N N . LEU A 1 85 ? 15.953 -18.062 -4.395 1 98.81 85 LEU A N 1
ATOM 683 C CA . LEU A 1 85 ? 16.719 -17.016 -3.709 1 98.81 85 LEU A CA 1
ATOM 684 C C . LEU A 1 85 ? 18.156 -17 -4.199 1 98.81 85 LEU A C 1
ATOM 686 O O . LEU A 1 85 ? 18.734 -15.922 -4.406 1 98.81 85 LEU A O 1
ATOM 690 N N . ALA A 1 86 ? 18.781 -18.188 -4.379 1 98.69 86 ALA A N 1
ATOM 691 C CA . ALA A 1 86 ? 20.156 -18.266 -4.836 1 98.69 86 ALA A CA 1
ATOM 692 C C . ALA A 1 86 ? 20.328 -17.656 -6.223 1 98.69 86 ALA A C 1
ATOM 694 O O . ALA A 1 86 ? 21.25 -16.875 -6.465 1 98.69 86 ALA A O 1
ATOM 695 N N . THR A 1 87 ? 19.406 -18.047 -7.125 1 98.62 87 THR A N 1
ATOM 696 C CA . THR A 1 87 ? 19.438 -17.516 -8.484 1 98.62 87 THR A CA 1
ATOM 697 C C . THR A 1 87 ? 19.25 -15.992 -8.469 1 98.62 87 THR A C 1
ATOM 699 O O . THR A 1 87 ? 19.891 -15.273 -9.234 1 98.62 87 THR A O 1
ATOM 702 N N . SER A 1 88 ? 18.406 -15.516 -7.578 1 98.19 88 SER A N 1
ATOM 703 C CA . SER A 1 88 ? 18.156 -14.078 -7.453 1 98.19 88 SER A CA 1
ATOM 704 C C . SER A 1 88 ? 19.391 -13.344 -6.953 1 98.19 88 SER A C 1
ATOM 706 O O . SER A 1 88 ? 19.656 -12.219 -7.379 1 98.19 88 SER A O 1
ATOM 708 N N . LYS A 1 89 ? 20.094 -13.93 -6.02 1 98 89 LYS A N 1
ATOM 709 C CA . LYS A 1 89 ? 21.312 -13.312 -5.492 1 98 89 LYS A CA 1
ATOM 710 C C . LYS A 1 89 ? 22.344 -13.094 -6.594 1 98 89 LYS A C 1
ATOM 712 O O . LYS A 1 89 ? 23.172 -12.18 -6.512 1 98 89 LYS A O 1
ATOM 717 N N . LEU A 1 90 ? 22.328 -13.914 -7.598 1 98.31 90 LEU A N 1
ATOM 718 C CA . LEU A 1 90 ? 23.281 -13.836 -8.703 1 98.31 90 LEU A CA 1
ATOM 719 C C . LEU A 1 90 ? 22.781 -12.875 -9.773 1 98.31 90 LEU A C 1
ATOM 721 O O . LEU A 1 90 ? 23.484 -12.609 -10.75 1 98.31 90 LEU A O 1
ATOM 725 N N . GLY A 1 91 ? 21.531 -12.297 -9.594 1 97.88 91 GLY A N 1
ATOM 726 C CA . GLY A 1 91 ? 20.938 -11.484 -10.641 1 97.88 91 GLY A CA 1
ATOM 727 C C . GLY A 1 91 ? 20.5 -12.289 -11.852 1 97.88 91 GLY A C 1
ATOM 728 O O . GLY A 1 91 ? 20.219 -11.727 -12.906 1 97.88 91 GLY A O 1
ATOM 729 N N . ALA A 1 92 ? 20.547 -13.602 -11.727 1 98.69 92 ALA A N 1
ATOM 730 C CA . ALA A 1 92 ? 20.078 -14.484 -12.789 1 98.69 92 ALA A CA 1
ATOM 731 C C . ALA A 1 92 ? 18.547 -14.57 -12.805 1 98.69 92 ALA A C 1
ATOM 733 O O . ALA A 1 92 ? 17.891 -13.992 -11.945 1 98.69 92 ALA A O 1
ATOM 734 N N . VAL A 1 93 ? 17.984 -15.211 -13.82 1 98.81 93 VAL A N 1
ATOM 735 C CA . VAL A 1 93 ? 16.547 -15.195 -14.055 1 98.81 93 VAL A CA 1
ATOM 736 C C . VAL A 1 93 ? 15.984 -16.609 -13.867 1 98.81 93 VAL A C 1
ATOM 738 O O . VAL A 1 93 ? 16.391 -17.547 -14.555 1 98.81 93 VAL A O 1
ATOM 741 N N . VAL A 1 94 ? 15.055 -16.75 -12.961 1 98.81 94 VAL A N 1
ATOM 742 C CA . VAL A 1 94 ? 14.406 -18.031 -12.711 1 98.81 94 VAL A CA 1
ATOM 743 C C . VAL A 1 94 ? 13.305 -18.266 -13.742 1 98.81 94 VAL A C 1
ATOM 745 O O . VAL A 1 94 ? 12.555 -17.344 -14.078 1 98.81 94 VAL A O 1
ATOM 748 N N . VAL A 1 95 ? 13.211 -19.453 -14.266 1 98.5 95 VAL A N 1
ATOM 749 C CA . VAL A 1 95 ? 12.117 -19.906 -15.117 1 98.5 95 VAL A CA 1
ATOM 750 C C . VAL A 1 95 ? 11.469 -21.141 -14.5 1 98.5 95 VAL A C 1
ATOM 752 O O . VAL A 1 95 ? 11.812 -22.266 -14.852 1 98.5 95 VAL A O 1
ATOM 755 N N . PRO A 1 96 ? 10.469 -20.953 -13.734 1 97.5 96 PRO A N 1
ATOM 756 C CA . PRO A 1 96 ? 9.828 -22.094 -13.086 1 97.5 96 PRO A CA 1
ATOM 757 C C . PRO A 1 96 ? 8.898 -22.859 -14.023 1 97.5 96 PRO A C 1
ATOM 759 O O . PRO A 1 96 ? 8.203 -22.234 -14.844 1 97.5 96 PRO A O 1
ATOM 762 N N . MET A 1 97 ? 8.883 -24.172 -13.922 1 93.56 97 MET A N 1
ATOM 763 C CA . MET A 1 97 ? 8.031 -25.031 -14.742 1 93.56 97 MET A CA 1
ATOM 764 C C . MET A 1 97 ? 7.398 -26.141 -13.898 1 93.56 97 MET A C 1
ATOM 766 O O . MET A 1 97 ? 8.047 -26.688 -13 1 93.56 97 MET A O 1
ATOM 770 N N . LEU A 1 98 ? 6.191 -26.438 -14.25 1 89.75 98 LEU A N 1
ATOM 771 C CA . LEU A 1 98 ? 5.5 -27.531 -13.57 1 89.75 98 LEU A CA 1
ATOM 772 C C . LEU A 1 98 ? 6.164 -28.875 -13.883 1 89.75 98 LEU A C 1
ATOM 774 O O . LEU A 1 98 ? 6.586 -29.109 -15.016 1 89.75 98 LEU A O 1
ATOM 778 N N . PRO A 1 99 ? 6.227 -29.672 -12.922 1 88.56 99 PRO A N 1
ATOM 779 C CA . PRO A 1 99 ? 6.844 -30.984 -13.148 1 88.56 99 PRO A CA 1
ATOM 780 C C . PRO A 1 99 ? 5.953 -31.922 -13.961 1 88.56 99 PRO A C 1
ATOM 782 O O . PRO A 1 99 ? 6.414 -32.969 -14.43 1 88.56 99 PRO A O 1
ATOM 785 N N . THR A 1 100 ? 4.742 -31.578 -14.172 1 85 100 THR A N 1
ATOM 786 C CA . THR A 1 100 ? 3.773 -32.5 -14.758 1 85 100 THR A CA 1
ATOM 787 C C . THR A 1 100 ? 3.619 -32.25 -16.25 1 85 100 THR A C 1
ATOM 789 O O . THR A 1 100 ? 2.74 -32.812 -16.906 1 85 100 THR A O 1
ATOM 792 N N . LEU A 1 101 ? 4.414 -31.406 -16.797 1 86.56 101 LEU A N 1
ATOM 793 C CA . LEU A 1 101 ? 4.305 -31.094 -18.219 1 86.56 101 LEU A CA 1
ATOM 794 C C . LEU A 1 101 ? 4.816 -32.25 -19.062 1 86.56 101 LEU A C 1
ATOM 796 O O . LEU A 1 101 ? 5.559 -33.094 -18.578 1 86.56 101 LEU A O 1
ATOM 800 N N . THR A 1 102 ? 4.34 -32.281 -20.312 1 86.19 102 THR A N 1
ATOM 801 C CA . THR A 1 102 ? 4.789 -33.312 -21.25 1 86.19 102 THR A CA 1
ATOM 802 C C . THR A 1 102 ? 6.102 -32.906 -21.906 1 86.19 102 THR A C 1
ATOM 804 O O . THR A 1 102 ? 6.52 -31.75 -21.812 1 86.19 102 THR A O 1
ATOM 807 N N . SER A 1 103 ? 6.648 -33.844 -22.594 1 89.25 103 SER A N 1
ATOM 808 C CA . SER A 1 103 ? 7.902 -33.594 -23.312 1 89.25 103 SER A CA 1
ATOM 809 C C . SER A 1 103 ? 7.754 -32.469 -24.312 1 89.25 103 SER A C 1
ATOM 811 O O . SER A 1 103 ? 8.648 -31.625 -24.438 1 89.25 103 SER A O 1
ATOM 813 N N . SER A 1 104 ? 6.66 -32.469 -24.984 1 87 104 SER A N 1
ATOM 814 C CA . SER A 1 104 ? 6.406 -31.453 -25.984 1 87 104 SER A CA 1
ATOM 815 C C . SER A 1 104 ? 6.258 -30.078 -25.344 1 87 104 SER A C 1
ATOM 817 O O . SER A 1 104 ? 6.742 -29.078 -25.875 1 87 104 SER A O 1
ATOM 819 N N . GLU A 1 105 ? 5.629 -30.047 -24.266 1 88.19 105 GLU A N 1
ATOM 820 C CA . GLU A 1 105 ? 5.445 -28.781 -23.562 1 88.19 105 GLU A CA 1
ATOM 821 C C . GLU A 1 105 ? 6.77 -28.25 -23.016 1 88.19 105 GLU A C 1
ATOM 823 O O . GLU A 1 105 ? 7.07 -27.062 -23.125 1 88.19 105 GLU A O 1
ATOM 828 N N . TYR A 1 106 ? 7.57 -29.156 -22.469 1 92.06 106 TYR A N 1
ATOM 829 C CA . TYR A 1 106 ? 8.898 -28.766 -22 1 92.06 106 TYR A CA 1
ATOM 830 C C . TYR A 1 106 ? 9.742 -28.234 -23.141 1 92.06 106 TYR A C 1
ATOM 832 O O . TYR A 1 106 ? 10.453 -27.234 -22.984 1 92.06 106 TYR A O 1
ATOM 840 N N . ASP A 1 107 ? 9.633 -28.938 -24.281 1 92.75 107 ASP A N 1
ATOM 841 C CA . ASP A 1 107 ? 10.406 -28.5 -25.438 1 92.75 107 ASP A CA 1
ATOM 842 C C . ASP A 1 107 ? 10.07 -27.062 -25.812 1 92.75 107 ASP A C 1
ATOM 844 O O . ASP A 1 107 ? 10.969 -26.25 -26.078 1 92.75 107 ASP A O 1
ATOM 848 N N . HIS A 1 108 ? 8.844 -26.844 -25.812 1 90.94 108 HIS A N 1
ATOM 849 C CA . HIS A 1 108 ? 8.398 -25.5 -26.172 1 90.94 108 HIS A CA 1
ATOM 850 C C . HIS A 1 108 ? 8.906 -24.469 -25.172 1 90.94 108 HIS A C 1
ATOM 852 O O . HIS A 1 108 ? 9.469 -23.438 -25.562 1 90.94 108 HIS A O 1
ATOM 858 N N . LEU A 1 109 ? 8.711 -24.672 -23.891 1 94.44 109 LEU A N 1
ATOM 859 C CA . LEU A 1 109 ? 9.078 -23.719 -22.844 1 94.44 109 LEU A CA 1
ATOM 860 C C . LEU A 1 109 ? 10.586 -23.516 -22.812 1 94.44 109 LEU A C 1
ATOM 862 O O . LEU A 1 109 ? 11.062 -22.375 -22.703 1 94.44 109 LEU A O 1
ATOM 866 N N . LEU A 1 110 ? 11.336 -24.562 -22.922 1 96 110 LEU A N 1
ATOM 867 C CA . LEU A 1 110 ? 12.797 -24.484 -22.844 1 96 110 LEU A CA 1
ATOM 868 C C . LEU A 1 110 ? 13.383 -23.844 -24.094 1 96 110 LEU A C 1
ATOM 870 O O . LEU A 1 110 ? 14.352 -23.094 -24.016 1 96 110 LEU A O 1
ATOM 874 N N . SER A 1 111 ? 12.758 -24.156 -25.25 1 95.88 111 SER A N 1
ATOM 875 C CA . SER A 1 111 ? 13.234 -23.562 -26.5 1 95.88 111 SER A CA 1
ATOM 876 C C . SER A 1 111 ? 12.938 -22.062 -26.547 1 95.88 111 SER A C 1
ATOM 878 O O . SER A 1 111 ? 13.688 -21.297 -27.156 1 95.88 111 SER A O 1
ATOM 880 N N . THR A 1 112 ? 11.891 -21.719 -25.938 1 95.31 112 THR A N 1
ATOM 881 C CA . THR A 1 112 ? 11.492 -20.312 -25.906 1 95.31 112 THR A CA 1
ATOM 882 C C . THR A 1 112 ? 12.336 -19.531 -24.906 1 95.31 112 THR A C 1
ATOM 884 O O . THR A 1 112 ? 12.828 -18.438 -25.234 1 95.31 112 THR A O 1
ATOM 887 N N . SER A 1 113 ? 12.562 -20.062 -23.703 1 97.25 113 SER A N 1
ATOM 888 C CA . SER A 1 113 ? 13.258 -19.344 -22.641 1 97.25 113 SER A CA 1
ATOM 889 C C . SER A 1 113 ? 14.773 -19.516 -22.75 1 97.25 113 SER A C 1
ATOM 891 O O . SER A 1 113 ? 15.539 -18.719 -22.219 1 97.25 113 SER A O 1
ATOM 893 N N . THR A 1 114 ? 15.273 -20.531 -23.344 1 96.81 114 THR A N 1
ATOM 894 C CA . THR A 1 114 ? 16.672 -20.859 -23.594 1 96.81 114 THR A CA 1
ATOM 895 C C . THR A 1 114 ? 17.5 -20.734 -22.312 1 96.81 114 THR A C 1
ATOM 897 O O . THR A 1 114 ? 18.469 -19.969 -22.281 1 96.81 114 THR A O 1
ATOM 900 N N . PRO A 1 115 ? 17.219 -21.531 -21.297 1 98 115 PRO A N 1
ATOM 901 C CA . PRO A 1 115 ? 17.984 -21.469 -20.062 1 98 115 PRO A CA 1
ATOM 902 C C . PRO A 1 115 ? 19.406 -22.031 -20.219 1 98 115 PRO A C 1
ATOM 904 O O . PRO A 1 115 ? 19.625 -22.906 -21.047 1 98 115 PRO A O 1
ATOM 907 N N . LYS A 1 116 ? 20.297 -21.453 -19.406 1 97.94 116 LYS A N 1
ATOM 908 C CA . LYS A 1 116 ? 21.672 -21.953 -19.359 1 97.94 116 LYS A CA 1
ATOM 909 C C . LYS A 1 116 ? 21.75 -23.25 -18.547 1 97.94 116 LYS A C 1
ATOM 911 O O . LYS A 1 116 ? 22.625 -24.094 -18.797 1 97.94 116 LYS A O 1
ATOM 916 N N . LEU A 1 117 ? 20.859 -23.406 -17.641 1 97.44 117 LEU A N 1
ATOM 917 C CA . LEU A 1 117 ? 20.812 -24.562 -16.75 1 97.44 117 LEU A CA 1
ATOM 918 C C . LEU A 1 117 ? 19.375 -24.969 -16.469 1 97.44 117 LEU A C 1
ATOM 920 O O . LEU A 1 117 ? 18.5 -24.109 -16.344 1 97.44 117 LEU A O 1
ATOM 924 N N . VAL A 1 118 ? 19.109 -26.312 -16.438 1 96.62 118 VAL A N 1
ATOM 925 C CA . VAL A 1 118 ? 17.812 -26.875 -16.062 1 96.62 118 VAL A CA 1
ATOM 926 C C . VAL A 1 118 ? 17.969 -27.75 -14.82 1 96.62 118 VAL A C 1
ATOM 928 O O . VAL A 1 118 ? 18.578 -28.828 -14.875 1 96.62 118 VAL A O 1
ATOM 931 N N . ALA A 1 119 ? 17.453 -27.266 -13.695 1 95.62 119 ALA A N 1
ATOM 932 C CA . ALA A 1 119 ? 17.5 -28.031 -12.453 1 95.62 119 ALA A CA 1
ATOM 933 C C . ALA A 1 119 ? 16.219 -28.844 -12.273 1 95.62 119 ALA A C 1
ATOM 935 O O . ALA A 1 119 ? 15.117 -28.297 -12.312 1 95.62 119 ALA A O 1
ATOM 936 N N . ILE A 1 120 ? 16.344 -30.125 -12.062 1 93.69 120 ILE A N 1
ATOM 937 C CA . ILE A 1 120 ? 15.195 -31.016 -12 1 93.69 120 ILE A CA 1
ATOM 938 C C . ILE A 1 120 ? 15.219 -31.797 -10.68 1 93.69 120 ILE A C 1
ATOM 940 O O . ILE A 1 120 ? 16.266 -32.281 -10.25 1 93.69 120 ILE A O 1
ATOM 944 N N . GLN A 1 121 ? 14.062 -31.828 -10.109 1 88.5 121 GLN A N 1
ATOM 945 C CA . GLN A 1 121 ? 13.898 -32.688 -8.945 1 88.5 121 GLN A CA 1
ATOM 946 C C . GLN A 1 121 ? 13.719 -34.156 -9.367 1 88.5 121 GLN A C 1
ATOM 948 O O . GLN A 1 121 ? 12.93 -34.469 -10.258 1 88.5 121 GLN A O 1
ATOM 953 N N . GLY A 1 122 ? 14.477 -35.031 -8.852 1 75.75 122 GLY A N 1
ATOM 954 C CA . GLY A 1 122 ? 14.531 -36.438 -9.234 1 75.75 122 GLY A CA 1
ATOM 955 C C . GLY A 1 122 ? 13.188 -37.125 -9.164 1 75.75 122 GLY A C 1
ATOM 956 O O . GLY A 1 122 ? 12.891 -38 -9.977 1 75.75 122 GLY A O 1
ATOM 957 N N . LEU A 1 123 ? 12.383 -36.781 -8.328 1 68.69 123 LEU A N 1
ATOM 958 C CA . LEU A 1 123 ? 11.102 -37.469 -8.148 1 68.69 123 LEU A CA 1
ATOM 959 C C . LEU A 1 123 ? 10.172 -37.188 -9.328 1 68.69 123 LEU A C 1
ATOM 961 O O . LEU A 1 123 ? 9.227 -37.938 -9.562 1 68.69 123 LEU A O 1
ATOM 965 N N . VAL A 1 124 ? 10.352 -36.25 -10.125 1 67.75 124 VAL A N 1
ATOM 966 C CA . VAL A 1 124 ? 9.445 -35.812 -11.188 1 67.75 124 VAL A CA 1
ATOM 967 C C . VAL A 1 124 ? 9.805 -36.531 -12.492 1 67.75 124 VAL A C 1
ATOM 969 O O . VAL A 1 124 ? 8.922 -36.844 -13.297 1 67.75 124 VAL A O 1
ATOM 972 N N . PHE A 1 125 ? 10.906 -37.031 -12.641 1 67.5 125 PHE A N 1
ATOM 973 C CA . PHE A 1 125 ? 11.5 -37.688 -13.812 1 67.5 125 PHE A CA 1
ATOM 974 C C . PHE A 1 125 ? 10.773 -37.25 -15.086 1 67.5 125 PHE A C 1
ATOM 976 O O . PHE A 1 125 ? 10.156 -38.062 -15.758 1 67.5 125 PHE A O 1
ATOM 983 N N . PRO A 1 126 ? 10.844 -36 -15.391 1 72.31 126 PRO A N 1
ATOM 984 C CA . PRO A 1 126 ? 10.188 -35.531 -16.625 1 72.31 126 PRO A CA 1
ATOM 985 C C . PRO A 1 126 ? 10.898 -36.031 -17.875 1 72.31 126 PRO A C 1
ATOM 987 O O . PRO A 1 126 ? 12.109 -36.25 -17.859 1 72.31 126 PRO A O 1
ATOM 990 N N . GLU A 1 127 ? 10.094 -36.344 -18.891 1 81.12 127 GLU A N 1
ATOM 991 C CA . GLU A 1 127 ? 10.688 -36.688 -20.172 1 81.12 127 GLU A CA 1
ATOM 992 C C . GLU A 1 127 ? 11.094 -35.438 -20.953 1 81.12 127 GLU A C 1
ATOM 994 O O . GLU A 1 127 ? 10.266 -34.812 -21.625 1 81.12 127 GLU A O 1
ATOM 999 N N . LEU A 1 128 ? 12.352 -35.125 -20.828 1 88.25 128 LEU A N 1
ATOM 1000 C CA . LEU A 1 128 ? 12.836 -33.969 -21.578 1 88.25 128 LEU A CA 1
ATOM 1001 C C . LEU A 1 128 ? 13.391 -34.375 -22.938 1 88.25 128 LEU A C 1
ATOM 1003 O O . LEU A 1 128 ? 14.023 -35.438 -23.047 1 88.25 128 LEU A O 1
ATOM 1007 N N . PRO A 1 129 ? 13.133 -33.562 -23.891 1 89.12 129 PRO A N 1
ATOM 1008 C CA . PRO A 1 129 ? 13.789 -33.812 -25.172 1 89.12 129 PRO A CA 1
ATOM 1009 C C . PRO A 1 129 ? 15.305 -33.875 -25.047 1 89.12 129 PRO A C 1
ATOM 1011 O O . PRO A 1 129 ? 15.898 -33.188 -24.234 1 89.12 129 PRO A O 1
ATOM 1014 N N . GLU A 1 130 ? 15.898 -34.625 -25.922 1 89.19 130 GLU A N 1
ATOM 1015 C CA . GLU A 1 130 ? 17.328 -34.906 -25.891 1 89.19 130 GLU A CA 1
ATOM 1016 C C . GLU A 1 130 ? 18.141 -33.625 -25.969 1 89.19 130 GLU A C 1
ATOM 1018 O O . GLU A 1 130 ? 19.172 -33.5 -25.312 1 89.19 130 GLU A O 1
ATOM 1023 N N . LYS A 1 131 ? 17.719 -32.719 -26.719 1 90.44 131 LYS A N 1
ATOM 1024 C CA . LYS A 1 131 ? 18.5 -31.5 -26.969 1 90.44 131 LYS A CA 1
ATOM 1025 C C . LYS A 1 131 ? 18.625 -30.656 -25.703 1 90.44 131 LYS A C 1
ATOM 1027 O O . LYS A 1 131 ? 19.516 -29.812 -25.609 1 90.44 131 LYS A O 1
ATOM 1032 N N . HIS A 1 132 ? 17.75 -30.953 -24.719 1 91.81 132 HIS A N 1
ATOM 1033 C CA . HIS A 1 132 ? 17.797 -30.156 -23.5 1 91.81 132 HIS A CA 1
ATOM 1034 C C . HIS A 1 132 ? 18.516 -30.922 -22.391 1 91.81 132 HIS A C 1
ATOM 1036 O O . HIS A 1 132 ? 18.797 -30.344 -21.328 1 91.81 132 HIS A O 1
ATOM 1042 N N . ARG A 1 133 ? 18.906 -32.125 -22.562 1 88.62 133 ARG A N 1
ATOM 1043 C CA . ARG A 1 133 ? 19.422 -33 -21.516 1 88.62 133 ARG A CA 1
ATOM 1044 C C . ARG A 1 133 ? 20.828 -32.594 -21.078 1 88.62 133 ARG A C 1
ATOM 1046 O O . ARG A 1 133 ? 21.234 -32.844 -19.953 1 88.62 133 ARG A O 1
ATOM 1053 N N . GLN A 1 134 ? 21.531 -31.953 -21.953 1 84.94 134 GLN A N 1
ATOM 1054 C CA . GLN A 1 134 ? 22.906 -31.547 -21.656 1 84.94 134 GLN A CA 1
ATOM 1055 C C . GLN A 1 134 ? 22.938 -30.438 -20.609 1 84.94 134 GLN A C 1
ATOM 1057 O O . GLN A 1 134 ? 23.953 -30.219 -19.953 1 84.94 134 GLN A O 1
ATOM 1062 N N . LYS A 1 135 ? 21.906 -29.812 -20.391 1 89.94 135 LYS A N 1
ATOM 1063 C CA . LYS A 1 135 ? 21.812 -28.672 -19.484 1 89.94 135 LYS A CA 1
ATOM 1064 C C . LYS A 1 135 ? 21.234 -29.078 -18.141 1 89.94 135 LYS A C 1
ATOM 1066 O O . LYS A 1 135 ? 21.094 -28.25 -17.234 1 89.94 135 LYS A O 1
ATOM 1071 N N . VAL A 1 136 ? 20.984 -30.344 -17.969 1 91.38 136 VAL A N 1
ATOM 1072 C CA . VAL A 1 136 ? 20.188 -30.812 -16.828 1 91.38 136 VAL A CA 1
ATOM 1073 C C . VAL A 1 136 ? 21.109 -31.047 -15.625 1 91.38 136 VAL A C 1
ATOM 1075 O O . VAL A 1 136 ? 22.188 -31.625 -15.766 1 91.38 136 VAL A O 1
ATOM 1078 N N . LEU A 1 137 ? 20.703 -30.516 -14.508 1 91.81 137 LEU A N 1
ATOM 1079 C CA . LEU A 1 137 ? 21.281 -30.797 -13.203 1 91.81 137 LEU A CA 1
ATOM 1080 C C . LEU A 1 137 ? 20.219 -31.359 -12.266 1 91.81 137 LEU A C 1
ATOM 1082 O O . LEU A 1 137 ? 19.219 -30.703 -11.984 1 91.81 137 LEU A O 1
ATOM 1086 N N . TRP A 1 138 ? 20.469 -32.562 -11.758 1 90.75 138 TRP A N 1
ATOM 1087 C CA . TRP A 1 138 ? 19.531 -33.188 -10.82 1 90.75 138 TRP A CA 1
ATOM 1088 C C . TRP A 1 138 ? 19.734 -32.625 -9.414 1 90.75 138 TRP A C 1
ATOM 1090 O O . TRP A 1 138 ? 20.875 -32.5 -8.953 1 90.75 138 TRP A O 1
ATOM 1100 N N . LEU A 1 139 ? 18.672 -32.406 -8.742 1 88.56 139 LEU A N 1
ATOM 1101 C CA . LEU A 1 139 ? 18.719 -31.734 -7.445 1 88.56 139 LEU A CA 1
ATOM 1102 C C . LEU A 1 139 ? 19.484 -32.594 -6.43 1 88.56 139 LEU A C 1
ATOM 1104 O O . LEU A 1 139 ? 20.172 -32.031 -5.562 1 88.56 139 LEU A O 1
ATOM 1108 N N . GLU A 1 140 ? 19.234 -33.844 -6.473 1 84.62 140 GLU A N 1
ATOM 1109 C CA . GLU A 1 140 ? 19.922 -34.719 -5.547 1 84.62 140 GLU A CA 1
ATOM 1110 C C . GLU A 1 140 ? 21.438 -34.594 -5.691 1 84.62 140 GLU A C 1
ATOM 1112 O O . GLU A 1 140 ? 22.156 -34.656 -4.699 1 84.62 140 GLU A O 1
ATOM 1117 N N . GLU A 1 141 ? 21.844 -34.406 -6.836 1 85.62 141 GLU A N 1
ATOM 1118 C CA . GLU A 1 141 ? 23.25 -34.188 -7.098 1 85.62 141 GLU A CA 1
ATOM 1119 C C . GLU A 1 141 ? 23.688 -32.812 -6.668 1 85.62 141 GLU A C 1
ATOM 1121 O O . GLU A 1 141 ? 24.766 -32.625 -6.102 1 85.62 141 GLU A O 1
ATOM 1126 N N . SER A 1 142 ? 22.859 -31.922 -6.883 1 86.5 142 SER A N 1
ATOM 1127 C CA . SER A 1 142 ? 23.188 -30.531 -6.629 1 86.5 142 SER A CA 1
ATOM 1128 C C . SER A 1 142 ? 23.297 -30.25 -5.133 1 86.5 142 SER A C 1
ATOM 1130 O O . SER A 1 142 ? 24.141 -29.453 -4.707 1 86.5 142 SER A O 1
ATOM 1132 N N . THR A 1 143 ? 22.438 -30.812 -4.352 1 87.62 143 THR A N 1
ATOM 1133 C CA . THR A 1 143 ? 22.453 -30.609 -2.908 1 87.62 143 THR A CA 1
ATOM 1134 C C . THR A 1 143 ? 23.797 -31.062 -2.32 1 87.62 143 THR A C 1
ATOM 1136 O O . THR A 1 143 ? 24.375 -30.375 -1.472 1 87.62 143 THR A O 1
ATOM 1139 N N . ARG A 1 144 ? 24.25 -32.156 -2.797 1 87.62 144 ARG A N 1
ATOM 1140 C CA . ARG A 1 144 ? 25.547 -32.656 -2.35 1 87.62 144 ARG A CA 1
ATOM 1141 C C . ARG A 1 144 ? 26.688 -31.766 -2.812 1 87.62 144 ARG A C 1
ATOM 1143 O O . ARG A 1 144 ? 27.609 -31.484 -2.045 1 87.62 144 ARG A O 1
ATOM 1150 N N . LEU A 1 145 ? 26.609 -31.359 -3.98 1 90.06 145 LEU A N 1
ATOM 1151 C CA . LEU A 1 145 ? 27.625 -30.5 -4.547 1 90.06 145 LEU A CA 1
ATOM 1152 C C . LEU A 1 145 ? 27.672 -29.156 -3.814 1 90.06 145 LEU A C 1
ATOM 1154 O O . LEU A 1 145 ? 28.75 -28.609 -3.594 1 90.06 145 LEU A O 1
ATOM 1158 N N . ALA A 1 146 ? 26.531 -28.625 -3.512 1 93.06 146 ALA A N 1
ATOM 1159 C CA . ALA A 1 146 ? 26.422 -27.312 -2.883 1 93.06 146 ALA A CA 1
ATOM 1160 C C . ALA A 1 146 ? 27.109 -27.312 -1.521 1 93.06 146 ALA A C 1
ATOM 1162 O O . ALA A 1 146 ? 27.641 -26.281 -1.094 1 93.06 146 ALA A O 1
ATOM 1163 N N . ASP A 1 147 ? 27.156 -28.453 -0.869 1 92.88 147 ASP A N 1
ATOM 1164 C CA . ASP A 1 147 ? 27.75 -28.578 0.457 1 92.88 147 ASP A CA 1
ATOM 1165 C C . ASP A 1 147 ? 29.25 -28.266 0.411 1 92.88 147 ASP A C 1
ATOM 1167 O O . ASP A 1 147 ? 29.844 -27.938 1.436 1 92.88 147 ASP A O 1
ATOM 1171 N N . ASP A 1 148 ? 29.812 -28.359 -0.743 1 94.69 148 ASP A N 1
ATOM 1172 C CA . ASP A 1 148 ? 31.25 -28.141 -0.9 1 94.69 148 ASP A CA 1
ATOM 1173 C C . ASP A 1 148 ? 31.578 -26.656 -1.048 1 94.69 148 ASP A C 1
ATOM 1175 O O . ASP A 1 148 ? 32.75 -26.281 -1.063 1 94.69 148 ASP A O 1
ATOM 1179 N N . TYR A 1 149 ? 30.578 -25.859 -1.093 1 96.75 149 TYR A N 1
ATOM 1180 C CA . TYR A 1 149 ? 30.812 -24.438 -1.329 1 96.75 149 TYR A CA 1
ATOM 1181 C C . TYR A 1 149 ? 30.562 -23.625 -0.06 1 96.75 149 TYR A C 1
ATOM 1183 O O . TYR A 1 149 ? 29.906 -24.109 0.871 1 96.75 149 TYR A O 1
ATOM 1191 N N . SER A 1 150 ? 31.062 -22.391 0.005 1 96.94 150 SER A N 1
ATOM 1192 C CA . SER A 1 150 ? 31.047 -21.547 1.188 1 96.94 150 SER A CA 1
ATOM 1193 C C . SER A 1 150 ? 29.609 -21.172 1.563 1 96.94 150 SER A C 1
ATOM 1195 O O . SER A 1 150 ? 28.797 -20.844 0.694 1 96.94 150 SER A O 1
ATOM 1197 N N . PRO A 1 151 ? 29.281 -21.266 2.83 1 97.19 151 PRO A N 1
ATOM 1198 C CA . PRO A 1 151 ? 27.969 -20.797 3.293 1 97.19 151 PRO A CA 1
ATOM 1199 C C . PRO A 1 151 ? 27.875 -19.266 3.342 1 97.19 151 PRO A C 1
ATOM 1201 O O . PRO A 1 151 ? 26.828 -18.734 3.725 1 97.19 151 PRO A O 1
ATOM 1204 N N . GLU A 1 152 ? 28.875 -18.562 2.988 1 96.81 152 GLU A N 1
ATOM 1205 C CA . GLU A 1 152 ? 28.891 -17.109 2.865 1 96.81 152 GLU A CA 1
ATOM 1206 C C . GLU A 1 152 ? 28.906 -16.688 1.401 1 96.81 152 GLU A C 1
ATOM 1208 O O . GLU A 1 152 ? 29.453 -17.391 0.547 1 96.81 152 GLU A O 1
ATOM 1213 N N . PHE A 1 153 ? 28.234 -15.672 1.112 1 96.19 153 PHE A N 1
ATOM 1214 C CA . PHE A 1 153 ? 28.203 -15.133 -0.242 1 96.19 153 PHE A CA 1
ATOM 1215 C C . PHE A 1 153 ? 28.875 -13.766 -0.3 1 96.19 153 PHE A C 1
ATOM 1217 O O . PHE A 1 153 ? 28.328 -12.773 0.178 1 96.19 153 PHE A O 1
ATOM 1224 N N . ASP A 1 154 ? 30.031 -13.625 -0.938 1 90.94 154 ASP A N 1
ATOM 1225 C CA . ASP A 1 154 ? 30.844 -12.414 -0.875 1 90.94 154 ASP A CA 1
ATOM 1226 C C . ASP A 1 154 ? 30.984 -11.766 -2.254 1 90.94 154 ASP A C 1
ATOM 1228 O O . ASP A 1 154 ? 31.703 -10.789 -2.42 1 90.94 154 ASP A O 1
ATOM 1232 N N . LYS A 1 155 ? 30.281 -12.219 -3.199 1 92 155 LYS A N 1
ATOM 1233 C CA . LYS A 1 155 ? 30.375 -11.625 -4.531 1 92 155 LYS A CA 1
ATOM 1234 C C . LYS A 1 155 ? 29.547 -10.344 -4.621 1 92 155 LYS A C 1
ATOM 1236 O O . LYS A 1 155 ? 28.453 -10.258 -4.059 1 92 155 LYS A O 1
ATOM 1241 N N . GLU A 1 156 ? 30.094 -9.375 -5.195 1 88.06 156 GLU A N 1
ATOM 1242 C CA . GLU A 1 156 ? 29.391 -8.117 -5.434 1 88.06 156 GLU A CA 1
ATOM 1243 C C . GLU A 1 156 ? 28.703 -8.117 -6.801 1 88.06 156 GLU A C 1
ATOM 1245 O O . GLU A 1 156 ? 29.375 -7.996 -7.832 1 88.06 156 GLU A O 1
ATOM 1250 N N . ILE A 1 157 ? 27.531 -8.312 -6.82 1 92.62 157 ILE A N 1
ATOM 1251 C CA . ILE A 1 157 ? 26.734 -8.266 -8.047 1 92.62 157 ILE A CA 1
ATOM 1252 C C . ILE A 1 157 ? 25.797 -7.07 -8.016 1 92.62 157 ILE A C 1
ATOM 1254 O O . ILE A 1 157 ? 25.031 -6.891 -7.055 1 92.62 157 ILE A O 1
ATOM 1258 N N . HIS A 1 158 ? 25.875 -6.262 -8.992 1 89.75 158 HIS A N 1
ATOM 1259 C CA . HIS A 1 158 ? 25 -5.094 -9.078 1 89.75 158 HIS A CA 1
ATOM 1260 C C . HIS A 1 158 ? 23.672 -5.449 -9.711 1 89.75 158 HIS A C 1
ATOM 1262 O O . HIS A 1 158 ? 23.578 -5.594 -10.93 1 89.75 158 HIS A O 1
ATOM 1268 N N . ILE A 1 159 ? 22.719 -5.602 -8.891 1 93.44 159 ILE A N 1
ATOM 1269 C CA . ILE A 1 159 ? 21.359 -5.914 -9.336 1 93.44 159 ILE A CA 1
ATOM 1270 C C . ILE A 1 159 ? 20.469 -4.684 -9.195 1 93.44 159 ILE A C 1
ATOM 1272 O O . ILE A 1 159 ? 20.422 -4.059 -8.133 1 93.44 159 ILE A O 1
ATOM 1276 N N . CYS A 1 160 ? 19.781 -4.316 -10.297 1 90.69 160 CYS A N 1
ATOM 1277 C CA . CYS A 1 160 ? 18.812 -3.221 -10.289 1 90.69 160 CYS A CA 1
ATOM 1278 C C . CYS A 1 160 ? 17.391 -3.742 -10.109 1 90.69 160 CYS A C 1
ATOM 1280 O O . CYS A 1 160 ? 17.078 -4.863 -10.516 1 90.69 160 CYS A O 1
ATOM 1282 N N . SER A 1 161 ? 16.547 -2.875 -9.508 1 93 161 SER A N 1
ATOM 1283 C CA . SER A 1 161 ? 15.164 -3.289 -9.273 1 93 161 SER A CA 1
ATOM 1284 C C . SER A 1 161 ? 14.445 -3.588 -10.586 1 93 161 SER A C 1
ATOM 1286 O O . SER A 1 161 ? 13.516 -4.398 -10.617 1 93 161 SER A O 1
ATOM 1288 N N . THR A 1 162 ? 14.891 -2.998 -11.688 1 93.12 162 THR A N 1
ATOM 1289 C CA . THR A 1 162 ? 14.242 -3.148 -12.984 1 93.12 162 THR A CA 1
ATOM 1290 C C . THR A 1 162 ? 14.758 -4.391 -13.711 1 93.12 162 THR A C 1
ATOM 1292 O O . THR A 1 162 ? 14.234 -4.77 -14.758 1 93.12 162 THR A O 1
ATOM 1295 N N . ASP A 1 163 ? 15.789 -5.031 -13.133 1 96.25 163 ASP A N 1
ATOM 1296 C CA . ASP A 1 163 ? 16.281 -6.27 -13.727 1 96.25 163 ASP A CA 1
ATOM 1297 C C . ASP A 1 163 ? 15.234 -7.375 -13.648 1 96.25 163 ASP A C 1
ATOM 1299 O O . ASP A 1 163 ? 14.43 -7.41 -12.711 1 96.25 163 ASP A O 1
ATOM 1303 N N . LEU A 1 164 ? 15.305 -8.266 -14.648 1 97.88 164 LEU A N 1
ATOM 1304 C CA . LEU A 1 164 ? 14.406 -9.414 -14.664 1 97.88 164 LEU A CA 1
ATOM 1305 C C . LEU A 1 164 ? 14.766 -10.398 -13.555 1 97.88 164 LEU A C 1
ATOM 1307 O O . LEU A 1 164 ? 15.938 -10.719 -13.359 1 97.88 164 LEU A O 1
ATOM 1311 N N . ALA A 1 165 ? 13.766 -10.797 -12.797 1 98.38 165 ALA A N 1
ATOM 1312 C CA . ALA A 1 165 ? 13.953 -11.789 -11.742 1 98.38 165 ALA A CA 1
ATOM 1313 C C . ALA A 1 165 ? 13.445 -13.164 -12.188 1 98.38 165 ALA A C 1
ATOM 1315 O O . ALA A 1 165 ? 14.039 -14.188 -11.859 1 98.38 165 ALA A O 1
ATOM 1316 N N . GLN A 1 166 ? 12.297 -13.133 -12.93 1 98.75 166 GLN A N 1
ATOM 1317 C CA . GLN A 1 166 ? 11.719 -14.406 -13.344 1 98.75 166 GLN A CA 1
ATOM 1318 C C . GLN A 1 166 ? 10.945 -14.258 -14.648 1 98.75 166 GLN A C 1
ATOM 1320 O O . GLN A 1 166 ? 10.477 -13.172 -14.984 1 98.75 166 GLN A O 1
ATOM 1325 N N . ILE A 1 167 ? 10.852 -15.359 -15.375 1 98.56 167 ILE A N 1
ATOM 1326 C CA . ILE A 1 167 ? 9.922 -15.57 -16.484 1 98.56 167 ILE A CA 1
ATOM 1327 C C . ILE A 1 167 ? 8.945 -16.688 -16.141 1 98.56 167 ILE A C 1
ATOM 1329 O O . ILE A 1 167 ? 9.344 -17.844 -16 1 98.56 167 ILE A O 1
ATOM 1333 N N . MET A 1 168 ? 7.684 -16.359 -15.945 1 97.38 168 MET A N 1
ATOM 1334 C CA . MET A 1 168 ? 6.66 -17.344 -15.602 1 97.38 168 MET A CA 1
ATOM 1335 C C . MET A 1 168 ? 5.711 -17.578 -16.766 1 97.38 168 MET A C 1
ATOM 1337 O O . MET A 1 168 ? 5.008 -16.656 -17.188 1 97.38 168 MET A O 1
ATOM 1341 N N . PHE A 1 169 ? 5.652 -18.797 -17.188 1 93.69 169 PHE A N 1
ATOM 1342 C CA . PHE A 1 169 ? 4.801 -19.109 -18.328 1 93.69 169 PHE A CA 1
ATOM 1343 C C . PHE A 1 169 ? 3.357 -19.328 -17.891 1 93.69 169 PHE A C 1
ATOM 1345 O O . PHE A 1 169 ? 3.105 -19.953 -16.859 1 93.69 169 PHE A O 1
ATOM 1352 N N . THR A 1 170 ? 2.475 -18.672 -18.531 1 87.25 170 THR A N 1
ATOM 1353 C CA . THR A 1 170 ? 1.045 -18.812 -18.281 1 87.25 170 THR A CA 1
ATOM 1354 C C . THR A 1 170 ? 0.305 -19.234 -19.547 1 87.25 170 THR A C 1
ATOM 1356 O O . THR A 1 170 ? 0.731 -18.906 -20.656 1 87.25 170 THR A O 1
ATOM 1359 N N . SER A 1 171 ? -0.806 -20.016 -19.203 1 77.88 171 SER A N 1
ATOM 1360 C CA . SER A 1 171 ? -1.648 -20.391 -20.328 1 77.88 171 SER A CA 1
ATOM 1361 C C . SER A 1 171 ? -2.672 -19.312 -20.656 1 77.88 171 SER A C 1
ATOM 1363 O O . SER A 1 171 ? -3.365 -18.828 -19.766 1 77.88 171 SER A O 1
ATOM 1365 N N . GLY A 1 172 ? -2.566 -18.562 -21.688 1 67.06 172 GLY A N 1
ATOM 1366 C CA . GLY A 1 172 ? -3.531 -17.562 -22.125 1 67.06 172 GLY A CA 1
ATOM 1367 C C . GLY A 1 172 ? -4.535 -18.109 -23.125 1 67.06 172 GLY A C 1
ATOM 1368 O O . GLY A 1 172 ? -4.844 -19.297 -23.109 1 67.06 172 GLY A O 1
ATOM 1369 N N . THR A 1 173 ? -5.148 -17.25 -23.766 1 64.12 173 THR A N 1
ATOM 1370 C CA . THR A 1 173 ? -6.184 -17.625 -24.734 1 64.12 173 THR A CA 1
ATOM 1371 C C . THR A 1 173 ? -5.555 -18.125 -26.031 1 64.12 173 THR A C 1
ATOM 1373 O O . THR A 1 173 ? -6.242 -18.688 -26.875 1 64.12 173 THR A O 1
ATOM 1376 N N . THR A 1 174 ? -4.332 -17.891 -26.016 1 67.19 174 THR A N 1
ATOM 1377 C CA . THR A 1 174 ? -3.643 -18.312 -27.234 1 67.19 174 THR A CA 1
ATOM 1378 C C . THR A 1 174 ? -3.197 -19.766 -27.141 1 67.19 174 THR A C 1
ATOM 1380 O O . THR A 1 174 ? -3.309 -20.391 -26.094 1 67.19 174 THR A O 1
ATOM 1383 N N . ALA A 1 175 ? -2.734 -20.219 -28.203 1 72 175 ALA A N 1
ATOM 1384 C CA . ALA A 1 175 ? -2.367 -21.625 -28.312 1 72 175 ALA A CA 1
ATOM 1385 C C . ALA A 1 175 ? -1.081 -21.922 -27.547 1 72 175 ALA A C 1
ATOM 1387 O O . ALA A 1 175 ? -0.854 -23.047 -27.109 1 72 175 ALA A O 1
ATOM 1388 N N . CYS A 1 176 ? -0.3 -20.922 -27.391 1 80 176 CYS A N 1
ATOM 1389 C CA . CYS A 1 176 ? 0.975 -21.172 -26.719 1 80 176 CYS A CA 1
ATOM 1390 C C . CYS A 1 176 ? 1.1 -20.328 -25.453 1 80 176 CYS A C 1
ATOM 1392 O O . CYS A 1 176 ? 0.695 -19.156 -25.453 1 80 176 CYS A O 1
ATOM 1394 N N . PRO A 1 177 ? 1.729 -20.984 -24.484 1 88.69 177 PRO A N 1
ATOM 1395 C CA . PRO A 1 177 ? 1.944 -20.219 -23.25 1 88.69 177 PRO A CA 1
ATOM 1396 C C . PRO A 1 177 ? 2.861 -19.016 -23.453 1 88.69 177 PRO A C 1
ATOM 1398 O O . PRO A 1 177 ? 3.816 -19.094 -24.234 1 88.69 177 PRO A O 1
ATOM 1401 N N . LYS A 1 178 ? 2.555 -17.938 -22.781 1 92.38 178 LYS A N 1
ATOM 1402 C CA . LYS A 1 178 ? 3.365 -16.734 -22.828 1 92.38 178 LYS A CA 1
ATOM 1403 C C . LYS A 1 178 ? 4.215 -16.594 -21.562 1 92.38 178 LYS A C 1
ATOM 1405 O O . LYS A 1 178 ? 3.756 -16.906 -20.469 1 92.38 178 LYS A O 1
ATOM 1410 N N . GLY A 1 179 ? 5.477 -16.188 -21.766 1 97.06 179 GLY A N 1
ATOM 1411 C CA . GLY A 1 179 ? 6.355 -15.961 -20.625 1 97.06 179 GLY A CA 1
ATOM 1412 C C . GLY A 1 179 ? 6.215 -14.57 -20.031 1 97.06 179 GLY A C 1
ATOM 1413 O O . GLY A 1 179 ? 6.762 -13.602 -20.547 1 97.06 179 GLY A O 1
ATOM 1414 N N . VAL A 1 180 ? 5.551 -14.469 -18.922 1 98 180 VAL A N 1
ATOM 1415 C CA . VAL A 1 180 ? 5.379 -13.195 -18.219 1 98 180 VAL A CA 1
ATOM 1416 C C . VAL A 1 180 ? 6.699 -12.789 -17.562 1 98 180 VAL A C 1
ATOM 1418 O O . VAL A 1 180 ? 7.258 -13.539 -16.766 1 98 180 VAL A O 1
ATOM 1421 N N . MET A 1 181 ? 7.199 -11.609 -17.906 1 98.69 181 MET A N 1
ATOM 1422 C CA . MET A 1 181 ? 8.445 -11.109 -17.328 1 98.69 181 MET A CA 1
ATOM 1423 C C . MET A 1 181 ? 8.188 -10.359 -16.031 1 98.69 181 MET A C 1
ATOM 1425 O O . MET A 1 181 ? 7.434 -9.383 -16.016 1 98.69 181 MET A O 1
ATOM 1429 N N . LEU A 1 182 ? 8.828 -10.852 -14.969 1 98.5 182 LEU A N 1
ATOM 1430 C CA . LEU A 1 182 ? 8.703 -10.242 -13.648 1 98.5 182 LEU A CA 1
ATOM 1431 C C . LEU A 1 182 ? 10.055 -9.734 -13.156 1 98.5 182 LEU A C 1
ATOM 1433 O O . LEU A 1 182 ? 11.031 -10.492 -13.125 1 98.5 182 LEU A O 1
ATOM 1437 N N . THR A 1 183 ? 10.094 -8.5 -12.734 1 97.94 183 THR A N 1
ATOM 1438 C CA . THR A 1 183 ? 11.32 -7.852 -12.281 1 97.94 183 THR A CA 1
ATOM 1439 C C . THR A 1 183 ? 11.492 -8.008 -10.773 1 97.94 183 THR A C 1
ATOM 1441 O O . THR A 1 183 ? 10.594 -8.508 -10.086 1 97.94 183 THR A O 1
ATOM 1444 N N . HIS A 1 184 ? 12.68 -7.574 -10.273 1 97.62 184 HIS A N 1
ATOM 1445 C CA . HIS A 1 184 ? 12.883 -7.508 -8.836 1 97.62 184 HIS A CA 1
ATOM 1446 C C . HIS A 1 184 ? 11.898 -6.543 -8.18 1 97.62 184 HIS A C 1
ATOM 1448 O O . HIS A 1 184 ? 11.375 -6.824 -7.098 1 97.62 184 HIS A O 1
ATOM 1454 N N . ALA A 1 185 ? 11.617 -5.438 -8.844 1 95.94 185 ALA A N 1
ATOM 1455 C CA . ALA A 1 185 ? 10.656 -4.461 -8.336 1 95.94 185 ALA A CA 1
ATOM 1456 C C . ALA A 1 185 ? 9.266 -5.074 -8.203 1 95.94 185 ALA A C 1
ATOM 1458 O O . ALA A 1 185 ? 8.523 -4.766 -7.27 1 95.94 185 ALA A O 1
ATOM 1459 N N . ASN A 1 186 ? 8.922 -5.914 -9.164 1 97.25 186 ASN A N 1
ATOM 1460 C CA . ASN A 1 186 ? 7.633 -6.602 -9.086 1 97.25 186 ASN A CA 1
ATOM 1461 C C . ASN A 1 186 ? 7.504 -7.414 -7.805 1 97.25 186 ASN A C 1
ATOM 1463 O O . ASN A 1 186 ? 6.484 -7.348 -7.121 1 97.25 186 ASN A O 1
ATOM 1467 N N . PHE A 1 187 ? 8.531 -8.148 -7.535 1 98 187 PHE A N 1
ATOM 1468 C CA . PHE A 1 187 ? 8.516 -9.016 -6.367 1 98 187 PHE A CA 1
ATOM 1469 C C . PHE A 1 187 ? 8.453 -8.195 -5.082 1 98 187 PHE A C 1
ATOM 1471 O O . PHE A 1 187 ? 7.652 -8.484 -4.191 1 98 187 PHE A O 1
ATOM 1478 N N . VAL A 1 188 ? 9.25 -7.176 -5.004 1 96.44 188 VAL A N 1
ATOM 1479 C CA . VAL A 1 188 ? 9.289 -6.352 -3.801 1 96.44 188 VAL A CA 1
ATOM 1480 C C . VAL A 1 188 ? 7.941 -5.66 -3.604 1 96.44 188 VAL A C 1
ATOM 1482 O O . VAL A 1 188 ? 7.379 -5.684 -2.506 1 96.44 188 VAL A O 1
ATOM 1485 N N . PHE A 1 189 ? 7.402 -5.121 -4.668 1 96.38 189 PHE A N 1
ATOM 1486 C CA . PHE A 1 189 ? 6.105 -4.461 -4.59 1 96.38 189 PHE A CA 1
ATOM 1487 C C . PHE A 1 189 ? 5.031 -5.438 -4.121 1 96.38 189 PHE A C 1
ATOM 1489 O O . PHE A 1 189 ? 4.191 -5.09 -3.289 1 96.38 189 PHE A O 1
ATOM 1496 N N . SER A 1 190 ? 5.051 -6.609 -4.699 1 97.62 190 SER A N 1
ATOM 1497 C CA . SER A 1 190 ? 4.047 -7.598 -4.32 1 97.62 190 SER A CA 1
ATOM 1498 C C . SER A 1 190 ? 4.109 -7.906 -2.83 1 97.62 190 SER A C 1
ATOM 1500 O O . SER A 1 190 ? 3.074 -8.102 -2.188 1 97.62 190 SER A O 1
ATOM 1502 N N . GLY A 1 191 ? 5.305 -7.992 -2.307 1 97.56 191 GLY A N 1
ATOM 1503 C CA . GLY A 1 191 ? 5.465 -8.18 -0.874 1 97.56 191 GLY A CA 1
ATOM 1504 C C . GLY A 1 191 ? 4.828 -7.078 -0.05 1 97.56 191 GLY A C 1
ATOM 1505 O O . GLY A 1 191 ? 4.066 -7.352 0.883 1 97.56 191 GLY A O 1
ATOM 1506 N N . PHE A 1 192 ? 5.137 -5.809 -0.469 1 96.38 192 PHE A N 1
ATOM 1507 C CA . PHE A 1 192 ? 4.566 -4.66 0.224 1 96.38 192 PHE A CA 1
ATOM 1508 C C . PHE A 1 192 ? 3.045 -4.68 0.148 1 96.38 192 PHE A C 1
ATOM 1510 O O . PHE A 1 192 ? 2.365 -4.414 1.142 1 96.38 192 PHE A O 1
ATOM 1517 N N . TYR A 1 193 ? 2.547 -4.961 -0.981 1 96.5 193 TYR A N 1
ATOM 1518 C CA . TYR A 1 193 ? 1.107 -4.961 -1.222 1 96.5 193 TYR A CA 1
ATOM 1519 C C . TYR A 1 193 ? 0.404 -5.969 -0.319 1 96.5 193 TYR A C 1
ATOM 1521 O O . TYR A 1 193 ? -0.59 -5.641 0.333 1 96.5 193 TYR A O 1
ATOM 1529 N N . VAL A 1 194 ? 0.917 -7.16 -0.28 1 97.81 194 VAL A N 1
ATOM 1530 C CA . VAL A 1 194 ? 0.264 -8.211 0.494 1 97.81 194 VAL A CA 1
ATOM 1531 C C . VAL A 1 194 ? 0.437 -7.938 1.986 1 97.81 194 VAL A C 1
ATOM 1533 O O . VAL A 1 194 ? -0.458 -8.219 2.785 1 97.81 194 VAL A O 1
ATOM 1536 N N . ASN A 1 195 ? 1.601 -7.383 2.387 1 97.69 195 ASN A N 1
ATOM 1537 C CA . ASN A 1 195 ? 1.744 -6.965 3.777 1 97.69 195 ASN A CA 1
ATOM 1538 C C . ASN A 1 195 ? 0.605 -6.039 4.207 1 97.69 195 ASN A C 1
ATOM 1540 O O . ASN A 1 195 ? 0.082 -6.168 5.312 1 97.69 195 ASN A O 1
ATOM 1544 N N . TRP A 1 196 ? 0.24 -5.121 3.301 1 95.44 196 TRP A N 1
ATOM 1545 C CA . TRP A 1 196 ? -0.919 -4.27 3.551 1 95.44 196 TRP A CA 1
ATOM 1546 C C . TRP A 1 196 ? -2.209 -5.086 3.516 1 95.44 196 TRP A C 1
ATOM 1548 O O . TRP A 1 196 ? -3.023 -5.008 4.438 1 95.44 196 TRP A O 1
ATOM 1558 N N . GLN A 1 197 ? -2.367 -5.926 2.51 1 96.19 197 GLN A N 1
ATOM 1559 C CA . GLN A 1 197 ? -3.588 -6.664 2.201 1 96.19 197 GLN A CA 1
ATOM 1560 C C . GLN A 1 197 ? -3.992 -7.566 3.363 1 96.19 197 GLN A C 1
ATOM 1562 O O . GLN A 1 197 ? -5.184 -7.781 3.604 1 96.19 197 GLN A O 1
ATOM 1567 N N . LEU A 1 198 ? -3.004 -8.039 4.062 1 97.62 198 LEU A N 1
ATOM 1568 C CA . LEU A 1 198 ? -3.295 -8.984 5.133 1 97.62 198 LEU A CA 1
ATOM 1569 C C . LEU A 1 198 ? -2.881 -8.414 6.488 1 97.62 198 LEU A C 1
ATOM 1571 O O . LEU A 1 198 ? -2.838 -9.141 7.484 1 97.62 198 LEU A O 1
ATOM 1575 N N . ALA A 1 199 ? -2.521 -7.133 6.508 1 96.69 199 ALA A N 1
ATOM 1576 C CA . ALA A 1 199 ? -2.062 -6.492 7.738 1 96.69 199 ALA A CA 1
ATOM 1577 C C . ALA A 1 199 ? -0.999 -7.336 8.43 1 96.69 199 ALA A C 1
ATOM 1579 O O . ALA A 1 199 ? -1.124 -7.648 9.617 1 96.69 199 ALA A O 1
ATOM 1580 N N . MET A 1 200 ? 0.06 -7.652 7.719 1 97.69 200 MET A N 1
ATOM 1581 C CA . MET A 1 200 ? 1.06 -8.594 8.211 1 97.69 200 MET A CA 1
ATOM 1582 C C . MET A 1 200 ? 2.037 -7.91 9.156 1 97.69 200 MET A C 1
ATOM 1584 O O . MET A 1 200 ? 2.273 -6.707 9.047 1 97.69 200 MET A O 1
ATOM 1588 N N . THR A 1 201 ? 2.559 -8.688 10.078 1 96.25 201 THR A N 1
ATOM 1589 C CA . THR A 1 201 ? 3.66 -8.352 10.977 1 96.25 201 THR A CA 1
ATOM 1590 C C . THR A 1 201 ? 4.688 -9.477 11.023 1 96.25 201 THR A C 1
ATOM 1592 O O . THR A 1 201 ? 4.43 -10.578 10.531 1 96.25 201 THR A O 1
ATOM 1595 N N . PRO A 1 202 ? 5.84 -9.258 11.609 1 96.81 202 PRO A N 1
ATOM 1596 C CA . PRO A 1 202 ? 6.855 -10.312 11.688 1 96.81 202 PRO A CA 1
ATOM 1597 C C . PRO A 1 202 ? 6.41 -11.492 12.539 1 96.81 202 PRO A C 1
ATOM 1599 O O . PRO A 1 202 ? 7.055 -12.547 12.523 1 96.81 202 PRO A O 1
ATOM 1602 N N . ARG A 1 203 ? 5.301 -11.344 13.242 1 96.31 203 ARG A N 1
ATOM 1603 C CA . ARG A 1 203 ? 4.832 -12.398 14.133 1 96.31 203 ARG A CA 1
ATOM 1604 C C . ARG A 1 203 ? 3.965 -13.406 13.383 1 96.31 203 ARG A C 1
ATOM 1606 O O . ARG A 1 203 ? 3.656 -14.477 13.898 1 96.31 203 ARG A O 1
ATOM 1613 N N . ASP A 1 204 ? 3.678 -13.086 12.188 1 98.31 204 ASP A N 1
ATOM 1614 C CA . ASP A 1 204 ? 2.77 -13.938 11.43 1 98.31 204 ASP A CA 1
ATOM 1615 C C . ASP A 1 204 ? 3.467 -15.227 10.984 1 98.31 204 ASP A C 1
ATOM 1617 O O . ASP A 1 204 ? 4.668 -15.219 10.711 1 98.31 204 ASP A O 1
ATOM 1621 N N . ARG A 1 205 ? 2.721 -16.281 10.977 1 98.75 205 ARG A N 1
ATOM 1622 C CA . ARG A 1 205 ? 3.062 -17.578 10.406 1 98.75 205 ARG A CA 1
ATOM 1623 C C . ARG A 1 205 ? 2.125 -17.938 9.266 1 98.75 205 ARG A C 1
ATOM 1625 O O . ARG A 1 205 ? 0.956 -18.266 9.492 1 98.75 205 ARG A O 1
ATOM 1632 N N . TYR A 1 206 ? 2.615 -17.922 8.062 1 98.81 206 TYR A N 1
ATOM 1633 C CA . TYR A 1 206 ? 1.81 -18 6.855 1 98.81 206 TYR A CA 1
ATOM 1634 C C . TYR A 1 206 ? 1.871 -19.406 6.262 1 98.81 206 TYR A C 1
ATOM 1636 O O . TYR A 1 206 ? 2.904 -19.812 5.727 1 98.81 206 TYR A O 1
ATOM 1644 N N . LEU A 1 207 ? 0.778 -20.156 6.277 1 98.75 207 LEU A N 1
ATOM 1645 C CA . LEU A 1 207 ? 0.741 -21.516 5.766 1 98.75 207 LEU A CA 1
ATOM 1646 C C . LEU A 1 207 ? 0.168 -21.562 4.355 1 98.75 207 LEU A C 1
ATOM 1648 O O . LEU A 1 207 ? -0.889 -20.984 4.094 1 98.75 207 LEU A O 1
ATOM 1652 N N . THR A 1 208 ? 0.874 -22.266 3.48 1 98.25 208 THR A N 1
ATOM 1653 C CA . THR A 1 208 ? 0.391 -22.391 2.109 1 98.25 208 THR A CA 1
ATOM 1654 C C . THR A 1 208 ? 0.83 -23.719 1.51 1 98.25 208 THR A C 1
ATOM 1656 O O . THR A 1 208 ? 1.876 -24.266 1.879 1 98.25 208 THR A O 1
ATOM 1659 N N . SER A 1 209 ? -0.046 -24.234 0.661 1 96.5 209 SER A N 1
ATOM 1660 C CA . SER A 1 209 ? 0.272 -25.406 -0.149 1 96.5 209 SER A CA 1
ATOM 1661 C C . SER A 1 209 ? 0.233 -25.078 -1.638 1 96.5 209 SER A C 1
ATOM 1663 O O . SER A 1 209 ? 0.196 -25.984 -2.479 1 96.5 209 SER A O 1
ATOM 1665 N N . MET A 1 210 ? 0.177 -23.797 -1.924 1 94.75 210 MET A N 1
ATOM 1666 C CA . MET A 1 210 ? 0.114 -23.375 -3.32 1 94.75 210 MET A CA 1
ATOM 1667 C C . MET A 1 210 ? 1.377 -23.797 -4.07 1 94.75 210 MET A C 1
ATOM 1669 O O . MET A 1 210 ? 2.447 -23.906 -3.471 1 94.75 210 MET A O 1
ATOM 1673 N N . MET A 1 211 ? 1.183 -23.953 -5.367 1 92.38 211 MET A N 1
ATOM 1674 C CA . MET A 1 211 ? 2.311 -24.391 -6.184 1 92.38 211 MET A CA 1
ATOM 1675 C C . MET A 1 211 ? 3.406 -23.344 -6.215 1 92.38 211 MET A C 1
ATOM 1677 O O . MET A 1 211 ? 3.15 -22.188 -6.551 1 92.38 211 MET A O 1
ATOM 1681 N N . GLY A 1 212 ? 4.578 -23.797 -5.957 1 95.19 212 GLY A N 1
ATOM 1682 C CA . GLY A 1 212 ? 5.715 -22.891 -5.844 1 95.19 212 GLY A CA 1
ATOM 1683 C C . GLY A 1 212 ? 6.07 -22.219 -7.156 1 95.19 212 GLY A C 1
ATOM 1684 O O . GLY A 1 212 ? 6.793 -21.219 -7.172 1 95.19 212 GLY A O 1
ATOM 1685 N N . THR A 1 213 ? 5.531 -22.719 -8.258 1 92.38 213 THR A N 1
ATOM 1686 C CA . THR A 1 213 ? 5.918 -22.234 -9.57 1 92.38 213 THR A CA 1
ATOM 1687 C C . THR A 1 213 ? 5.039 -21.047 -9.984 1 92.38 213 THR A C 1
ATOM 1689 O O . THR A 1 213 ? 5.273 -20.438 -11.023 1 92.38 213 THR A O 1
ATOM 1692 N N . HIS A 1 214 ? 4.066 -20.688 -9.148 1 93.38 214 HIS A N 1
ATOM 1693 C CA . HIS A 1 214 ? 3.09 -19.688 -9.539 1 93.38 214 HIS A CA 1
ATOM 1694 C C . HIS A 1 214 ? 3.217 -18.438 -8.672 1 93.38 214 HIS A C 1
ATOM 1696 O O . HIS A 1 214 ? 3.832 -18.469 -7.605 1 93.38 214 HIS A O 1
ATOM 1702 N N . VAL A 1 215 ? 2.564 -17.375 -9.156 1 95.44 215 VAL A N 1
ATOM 1703 C CA . VAL A 1 215 ? 2.613 -16.094 -8.469 1 95.44 215 VAL A CA 1
ATOM 1704 C C . VAL A 1 215 ? 1.861 -16.188 -7.141 1 95.44 215 VAL A C 1
ATOM 1706 O O . VAL A 1 215 ? 2.201 -15.5 -6.18 1 95.44 215 VAL A O 1
ATOM 1709 N N . ASN A 1 216 ? 0.891 -17.047 -7.031 1 94.19 216 ASN A N 1
ATOM 1710 C CA . ASN A 1 216 ? 0.103 -17.141 -5.809 1 94.19 216 ASN A CA 1
ATOM 1711 C C . ASN A 1 216 ? 0.953 -17.609 -4.629 1 94.19 216 ASN A C 1
ATOM 1713 O O . ASN A 1 216 ? 0.611 -17.344 -3.475 1 94.19 216 ASN A O 1
ATOM 1717 N N . PHE A 1 217 ? 1.984 -18.312 -4.988 1 96.81 217 PHE A N 1
ATOM 1718 C CA . PHE A 1 217 ? 2.934 -18.641 -3.932 1 96.81 217 PHE A CA 1
ATOM 1719 C C . PHE A 1 217 ? 4.035 -17.594 -3.844 1 96.81 217 PHE A C 1
ATOM 1721 O O . PHE A 1 217 ? 4.195 -16.938 -2.812 1 96.81 217 PHE A O 1
ATOM 1728 N N . GLN A 1 218 ? 4.758 -17.391 -4.859 1 98.38 218 GLN A N 1
ATOM 1729 C CA . GLN A 1 218 ? 5.996 -16.625 -4.801 1 98.38 218 GLN A CA 1
ATOM 1730 C C . GLN A 1 218 ? 5.723 -15.164 -4.457 1 98.38 218 GLN A C 1
ATOM 1732 O O . GLN A 1 218 ? 6.418 -14.57 -3.627 1 98.38 218 GLN A O 1
ATOM 1737 N N . LEU A 1 219 ? 4.691 -14.586 -5.078 1 98.25 219 LEU A N 1
ATOM 1738 C CA . LEU A 1 219 ? 4.441 -13.164 -4.902 1 98.25 219 LEU A CA 1
ATOM 1739 C C . LEU A 1 219 ? 3.436 -12.922 -3.779 1 98.25 219 LEU A C 1
ATOM 1741 O O . LEU A 1 219 ? 3.434 -11.852 -3.16 1 98.25 219 LEU A O 1
ATOM 1745 N N . SER A 1 220 ? 2.643 -13.93 -3.451 1 97.94 220 SER A N 1
ATOM 1746 C CA . SER A 1 220 ? 1.554 -13.695 -2.506 1 97.94 220 SER A CA 1
ATOM 1747 C C . SER A 1 220 ? 1.832 -14.375 -1.168 1 97.94 220 SER A C 1
ATOM 1749 O O . SER A 1 220 ? 1.107 -14.156 -0.194 1 97.94 220 SER A O 1
ATOM 1751 N N . ALA A 1 221 ? 2.859 -15.188 -1.108 1 98.5 221 ALA A N 1
ATOM 1752 C CA . ALA A 1 221 ? 3.18 -15.812 0.174 1 98.5 221 ALA A CA 1
ATOM 1753 C C . ALA A 1 221 ? 4.66 -15.648 0.51 1 98.5 221 ALA A C 1
ATOM 1755 O O . ALA A 1 221 ? 5.008 -15.055 1.532 1 98.5 221 ALA A O 1
ATOM 1756 N N . LEU A 1 222 ? 5.504 -16.016 -0.406 1 98.75 222 LEU A N 1
ATOM 1757 C CA . LEU A 1 222 ? 6.938 -16.016 -0.135 1 98.75 222 LEU A CA 1
ATOM 1758 C C . LEU A 1 222 ? 7.449 -14.586 0.057 1 98.75 222 LEU A C 1
ATOM 1760 O O . LEU A 1 222 ? 8.062 -14.281 1.079 1 98.75 222 LEU A O 1
ATOM 1764 N N . MET A 1 223 ? 7.184 -13.688 -0.847 1 98.56 223 MET A N 1
ATOM 1765 C CA . MET A 1 223 ? 7.746 -12.344 -0.791 1 98.56 223 MET A CA 1
ATOM 1766 C C . MET A 1 223 ? 7.148 -11.555 0.371 1 98.56 223 MET A C 1
ATOM 1768 O O . MET A 1 223 ? 7.855 -10.797 1.041 1 98.56 223 MET A O 1
ATOM 1772 N N . PRO A 1 224 ? 5.816 -11.688 0.602 1 98.31 224 PRO A N 1
ATOM 1773 C CA . PRO A 1 224 ? 5.289 -10.992 1.778 1 98.31 224 PRO A CA 1
ATOM 1774 C C . PRO A 1 224 ? 5.965 -11.43 3.076 1 98.31 224 PRO A C 1
ATOM 1776 O O . PRO A 1 224 ? 6.164 -10.609 3.98 1 98.31 224 PRO A O 1
ATOM 1779 N N . VAL A 1 225 ? 6.324 -12.672 3.188 1 98.75 225 VAL A N 1
ATOM 1780 C CA . VAL A 1 225 ? 7.035 -13.188 4.355 1 98.75 225 VAL A CA 1
ATOM 1781 C C . VAL A 1 225 ? 8.422 -12.547 4.434 1 98.75 225 VAL A C 1
ATOM 1783 O O . VAL A 1 225 ? 8.852 -12.117 5.504 1 98.75 225 VAL A O 1
ATOM 1786 N N . ILE A 1 226 ? 9.047 -12.406 3.342 1 98.5 226 ILE A N 1
ATOM 1787 C CA . ILE A 1 226 ? 10.406 -11.891 3.291 1 98.5 226 ILE A CA 1
ATOM 1788 C C . ILE A 1 226 ? 10.398 -10.383 3.543 1 98.5 226 ILE A C 1
ATOM 1790 O O . ILE A 1 226 ? 11.258 -9.859 4.254 1 98.5 226 ILE A O 1
ATOM 1794 N N . THR A 1 227 ? 9.445 -9.641 3.023 1 97.25 227 THR A N 1
ATOM 1795 C CA . THR A 1 227 ? 9.445 -8.18 3.123 1 97.25 227 THR A CA 1
ATOM 1796 C C . THR A 1 227 ? 9.148 -7.738 4.551 1 97.25 227 THR A C 1
ATOM 1798 O O . THR A 1 227 ? 9.602 -6.68 4.988 1 97.25 227 THR A O 1
ATOM 1801 N N . ILE A 1 228 ? 8.375 -8.555 5.293 1 97.62 228 ILE A N 1
ATOM 1802 C CA . ILE A 1 228 ? 7.969 -8.133 6.629 1 97.62 228 ILE A CA 1
ATOM 1803 C C . ILE A 1 228 ? 8.812 -8.852 7.676 1 97.62 228 ILE A C 1
ATOM 1805 O O . ILE A 1 228 ? 8.836 -8.453 8.844 1 97.62 228 ILE A O 1
ATOM 1809 N N . GLY A 1 229 ? 9.484 -9.992 7.273 1 98.06 229 GLY A N 1
ATOM 1810 C CA . GLY A 1 229 ? 10.281 -10.781 8.195 1 98.06 229 GLY A CA 1
ATOM 1811 C C . GLY A 1 229 ? 9.469 -11.781 8.992 1 98.06 229 GLY A C 1
ATOM 1812 O O . GLY A 1 229 ? 9.742 -12.016 10.172 1 98.06 229 GLY A O 1
ATOM 1813 N N . ALA A 1 230 ? 8.445 -12.375 8.391 1 98.56 230 ALA A N 1
ATOM 1814 C CA . ALA A 1 230 ? 7.57 -13.352 9.031 1 98.56 230 ALA A CA 1
ATOM 1815 C C . ALA A 1 230 ? 8.07 -14.773 8.789 1 98.56 230 ALA A C 1
ATOM 1817 O O . ALA A 1 230 ? 9.242 -14.977 8.461 1 98.56 230 ALA A O 1
ATOM 1818 N N . SER A 1 231 ? 7.207 -15.781 9.148 1 98.81 231 SER A N 1
ATOM 1819 C CA . SER A 1 231 ? 7.543 -17.188 8.945 1 98.81 231 SER A CA 1
ATOM 1820 C C . SER A 1 231 ? 6.633 -17.828 7.898 1 98.81 231 SER A C 1
ATOM 1822 O O . SER A 1 231 ? 5.434 -17.547 7.855 1 98.81 231 SER A O 1
ATOM 1824 N N . LEU A 1 232 ? 7.254 -18.656 7.129 1 98.88 232 LEU A N 1
ATOM 1825 C CA . LEU A 1 232 ? 6.527 -19.375 6.098 1 98.88 232 LEU A CA 1
ATOM 1826 C C . LEU A 1 232 ? 6.367 -20.844 6.48 1 98.88 232 LEU A C 1
ATOM 1828 O O . LEU A 1 232 ? 7.348 -21.516 6.801 1 98.88 232 LEU A O 1
ATOM 1832 N N . ILE A 1 233 ? 5.164 -21.344 6.539 1 98.88 233 ILE A N 1
ATOM 1833 C CA . ILE A 1 233 ? 4.867 -22.766 6.629 1 98.88 233 ILE A CA 1
ATOM 1834 C C . ILE A 1 233 ? 4.473 -23.297 5.254 1 98.88 233 ILE A C 1
ATOM 1836 O O . ILE A 1 233 ? 3.365 -23.047 4.777 1 98.88 233 ILE A O 1
ATOM 1840 N N . PHE A 1 234 ? 5.398 -24 4.652 1 98.75 234 PHE A N 1
ATOM 1841 C CA . PHE A 1 234 ? 5.273 -24.453 3.266 1 98.75 234 PHE A CA 1
ATOM 1842 C C . PHE A 1 234 ? 5.027 -25.953 3.195 1 98.75 234 PHE A C 1
ATOM 1844 O O . PHE A 1 234 ? 5.855 -26.734 3.656 1 98.75 234 PHE A O 1
ATOM 1851 N N . VAL A 1 235 ? 3.869 -26.344 2.602 1 98.06 235 VAL A N 1
ATOM 1852 C CA . VAL A 1 235 ? 3.471 -27.75 2.543 1 98.06 235 VAL A CA 1
ATOM 1853 C C . VAL A 1 235 ? 3.791 -28.312 1.165 1 98.06 235 VAL A C 1
ATOM 1855 O O . VAL A 1 235 ? 3.549 -27.672 0.145 1 98.06 235 VAL A O 1
ATOM 1858 N N . SER A 1 236 ? 4.246 -29.5 1.088 1 96.25 236 SER A N 1
ATOM 1859 C CA . SER A 1 236 ? 4.719 -30.109 -0.144 1 96.25 236 SER A CA 1
ATOM 1860 C C . SER A 1 236 ? 3.574 -30.359 -1.122 1 96.25 236 SER A C 1
ATOM 1862 O O . SER A 1 236 ? 3.752 -30.234 -2.336 1 96.25 236 SER A O 1
ATOM 1864 N N . ARG A 1 237 ? 2.506 -30.75 -0.547 1 93.25 237 ARG A N 1
ATOM 1865 C CA . ARG A 1 237 ? 1.312 -31.016 -1.34 1 93.25 237 ARG A CA 1
ATOM 1866 C C . ARG A 1 237 ? 0.049 -30.875 -0.498 1 93.25 237 ARG A C 1
ATOM 1868 O O . ARG A 1 237 ? 0.025 -31.266 0.67 1 93.25 237 ARG A O 1
ATOM 1875 N N . TYR A 1 238 ? -0.966 -30.375 -1.146 1 93.69 238 TYR A N 1
ATOM 1876 C CA . TYR A 1 238 ? -2.24 -30.203 -0.456 1 93.69 238 TYR A CA 1
ATOM 1877 C C . TYR A 1 238 ? -2.859 -31.547 -0.103 1 93.69 238 TYR A C 1
ATOM 1879 O O . TYR A 1 238 ? -2.797 -32.5 -0.894 1 93.69 238 TYR A O 1
ATOM 1887 N N . SER A 1 239 ? -3.342 -31.609 1.065 1 93.88 239 SER A N 1
ATOM 1888 C CA . SER A 1 239 ? -4.141 -32.719 1.557 1 93.88 239 SER A CA 1
ATOM 1889 C C . SER A 1 239 ? -5.363 -32.25 2.324 1 93.88 239 SER A C 1
ATOM 1891 O O . SER A 1 239 ? -5.234 -31.625 3.385 1 93.88 239 SER A O 1
ATOM 1893 N N . ALA A 1 240 ? -6.484 -32.594 1.802 1 91.06 240 ALA A N 1
ATOM 1894 C CA . ALA A 1 240 ? -7.723 -32.156 2.428 1 91.06 240 ALA A CA 1
ATOM 1895 C C . ALA A 1 240 ? -7.809 -32.625 3.877 1 91.06 240 ALA A C 1
ATOM 1897 O O . ALA A 1 240 ? -8.266 -31.875 4.75 1 91.06 240 ALA A O 1
ATOM 1898 N N . ARG A 1 241 ? -7.41 -33.781 4.102 1 91.38 241 ARG A N 1
ATOM 1899 C CA . ARG A 1 241 ? -7.531 -34.406 5.414 1 91.38 241 ARG A CA 1
ATOM 1900 C C . ARG A 1 241 ? -6.555 -33.781 6.406 1 91.38 241 ARG A C 1
ATOM 1902 O O . ARG A 1 241 ? -6.863 -33.656 7.594 1 91.38 241 ARG A O 1
ATOM 1909 N N . ARG A 1 242 ? -5.434 -33.312 5.934 1 93.69 242 ARG A N 1
ATOM 1910 C CA . ARG A 1 242 ? -4.363 -32.906 6.832 1 93.69 242 ARG A CA 1
ATOM 1911 C C . ARG A 1 242 ? -4.32 -31.375 6.949 1 93.69 242 ARG A C 1
ATOM 1913 O O . ARG A 1 242 ? -3.799 -30.844 7.93 1 93.69 242 ARG A O 1
ATOM 1920 N N . PHE A 1 243 ? -4.832 -30.734 6.066 1 94.25 243 PHE A N 1
ATOM 1921 C CA . PHE A 1 243 ? -4.562 -29.312 5.871 1 94.25 243 PHE A CA 1
ATOM 1922 C C . PHE A 1 243 ? -4.887 -28.516 7.133 1 94.25 243 PHE A C 1
ATOM 1924 O O . PHE A 1 243 ? -4.023 -27.828 7.676 1 94.25 243 PHE A O 1
ATOM 1931 N N . TRP A 1 244 ? -6.078 -28.609 7.609 1 95 244 TRP A N 1
ATOM 1932 C CA . TRP A 1 244 ? -6.48 -27.766 8.734 1 95 244 TRP A CA 1
ATOM 1933 C C . TRP A 1 244 ? -5.824 -28.234 10.023 1 95 244 TRP A C 1
ATOM 1935 O O . TRP A 1 244 ? -5.574 -27.438 10.93 1 95 244 TRP A O 1
ATOM 1945 N N . LYS A 1 245 ? -5.535 -29.562 10.148 1 94.38 245 LYS A N 1
ATOM 1946 C CA . LYS A 1 245 ? -4.766 -30.047 11.289 1 94.38 245 LYS A CA 1
ATOM 1947 C C . LYS A 1 245 ? -3.373 -29.422 11.312 1 94.38 245 LYS A C 1
ATOM 1949 O O . LYS A 1 245 ? -2.852 -29.109 12.391 1 94.38 245 LYS A O 1
ATOM 1954 N N . GLN A 1 246 ? -2.834 -29.328 10.188 1 96.25 246 GLN A N 1
ATOM 1955 C CA . GLN A 1 246 ? -1.529 -28.688 10.07 1 96.25 246 GLN A CA 1
ATOM 1956 C C . GLN A 1 246 ? -1.606 -27.219 10.453 1 96.25 246 GLN A C 1
ATOM 1958 O O . GLN A 1 246 ? -0.707 -26.688 11.117 1 96.25 246 GLN A O 1
ATOM 1963 N N . VAL A 1 247 ? -2.688 -26.516 10.07 1 97.44 247 VAL A N 1
ATOM 1964 C CA . VAL A 1 247 ? -2.926 -25.125 10.453 1 97.44 247 VAL A CA 1
ATOM 1965 C C . VAL A 1 247 ? -2.875 -24.984 11.969 1 97.44 247 VAL A C 1
ATOM 1967 O O . VAL A 1 247 ? -2.199 -24.094 12.492 1 97.44 247 VAL A O 1
ATOM 1970 N N . CYS A 1 248 ? -3.535 -25.859 12.664 1 96.69 248 CYS A N 1
ATOM 1971 C CA . CYS A 1 248 ? -3.615 -25.828 14.117 1 96.69 248 CYS A CA 1
ATOM 1972 C C . CYS A 1 248 ? -2.283 -26.203 14.75 1 96.69 248 CYS A C 1
ATOM 1974 O O . CYS A 1 248 ? -1.779 -25.5 15.625 1 96.69 248 CYS A O 1
ATOM 1976 N N . SER A 1 249 ? -1.667 -27.266 14.273 1 95.81 249 SER A N 1
ATOM 1977 C CA . SER A 1 249 ? -0.48 -27.844 14.891 1 95.81 249 SER A CA 1
ATOM 1978 C C . SER A 1 249 ? 0.722 -26.922 14.766 1 95.81 249 SER A C 1
ATOM 1980 O O . SER A 1 249 ? 1.573 -26.875 15.656 1 95.81 249 SER A O 1
ATOM 1982 N N . TYR A 1 250 ? 0.756 -26.172 13.688 1 97.38 250 TYR A N 1
ATOM 1983 C CA . TYR A 1 250 ? 1.945 -25.359 13.453 1 97.38 250 TYR A CA 1
ATOM 1984 C C . TYR A 1 250 ? 1.672 -23.891 13.742 1 97.38 250 TYR A C 1
ATOM 1986 O O . TYR A 1 250 ? 2.512 -23.031 13.461 1 97.38 250 TYR A O 1
ATOM 1994 N N . GLY A 1 251 ? 0.526 -23.594 14.242 1 97.88 251 GLY A N 1
ATOM 1995 C CA . GLY A 1 251 ? 0.201 -22.266 14.742 1 97.88 251 GLY A CA 1
ATOM 1996 C C . GLY A 1 251 ? 0.129 -21.219 13.641 1 97.88 251 GLY A C 1
ATOM 1997 O O . GLY A 1 251 ? 0.638 -20.109 13.805 1 97.88 251 GLY A O 1
ATOM 1998 N N . ALA A 1 252 ? -0.461 -21.609 12.492 1 98.56 252 ALA A N 1
ATOM 1999 C CA . ALA A 1 252 ? -0.595 -20.656 11.398 1 98.56 252 ALA A CA 1
ATOM 2000 C C . ALA A 1 252 ? -1.508 -19.5 11.789 1 98.56 252 ALA A C 1
ATOM 2002 O O . ALA A 1 252 ? -2.52 -19.703 12.461 1 98.56 252 ALA A O 1
ATOM 2003 N N . THR A 1 253 ? -1.098 -18.25 11.398 1 98.5 253 THR A N 1
ATOM 2004 C CA . THR A 1 253 ? -1.928 -17.078 11.633 1 98.5 253 THR A CA 1
ATOM 2005 C C . THR A 1 253 ? -2.555 -16.594 10.328 1 98.5 253 THR A C 1
ATOM 2007 O O . THR A 1 253 ? -3.508 -15.805 10.344 1 98.5 253 THR A O 1
ATOM 2010 N N . LEU A 1 254 ? -1.981 -16.969 9.227 1 98.56 254 LEU A N 1
ATOM 2011 C CA . LEU A 1 254 ? -2.482 -16.719 7.883 1 98.56 254 LEU A CA 1
ATOM 2012 C C . LEU A 1 254 ? -2.445 -18 7.047 1 98.56 254 LEU A C 1
ATOM 2014 O O . LEU A 1 254 ? -1.521 -18.797 7.172 1 98.56 254 LEU A O 1
ATOM 2018 N N . VAL A 1 255 ? -3.461 -18.141 6.152 1 97.94 255 VAL A N 1
ATOM 2019 C CA . VAL A 1 255 ? -3.561 -19.328 5.316 1 97.94 255 VAL A CA 1
ATOM 2020 C C . VAL A 1 255 ? -3.998 -18.938 3.906 1 97.94 255 VAL A C 1
ATOM 2022 O O . VAL A 1 255 ? -4.797 -18.016 3.732 1 97.94 255 VAL A O 1
ATOM 2025 N N . GLN A 1 256 ? -3.457 -19.578 2.926 1 96.62 256 GLN A N 1
ATOM 2026 C CA . GLN A 1 256 ? -3.969 -19.422 1.569 1 96.62 256 GLN A CA 1
ATOM 2027 C C . GLN A 1 256 ? -4.957 -20.516 1.218 1 96.62 256 GLN A C 1
ATOM 2029 O O . GLN A 1 256 ? -4.762 -21.688 1.595 1 96.62 256 GLN A O 1
ATOM 2034 N N . SER A 1 257 ? -5.934 -20.141 0.514 1 92.06 257 SER A N 1
ATOM 2035 C CA . SER A 1 257 ? -6.93 -21.109 0.052 1 92.06 257 SER A CA 1
ATOM 2036 C C . SER A 1 257 ? -7.492 -20.703 -1.308 1 92.06 257 SER A C 1
ATOM 2038 O O . SER A 1 257 ? -7.27 -19.578 -1.772 1 92.06 257 SER A O 1
ATOM 2040 N N . MET A 1 258 ? -8.062 -21.625 -1.947 1 89.25 258 MET A N 1
ATOM 2041 C CA . MET A 1 258 ? -8.789 -21.438 -3.197 1 89.25 258 MET A CA 1
ATOM 2042 C C . MET A 1 258 ? -10.016 -22.344 -3.252 1 89.25 258 MET A C 1
ATOM 2044 O O . MET A 1 258 ? -10.266 -23.109 -2.32 1 89.25 258 MET A O 1
ATOM 2048 N N . ALA A 1 259 ? -10.781 -22.266 -4.273 1 83.31 259 ALA A N 1
ATOM 2049 C CA . ALA A 1 259 ? -12.078 -22.922 -4.348 1 83.31 259 ALA A CA 1
ATOM 2050 C C . ALA A 1 259 ? -11.938 -24.438 -4.148 1 83.31 259 ALA A C 1
ATOM 2052 O O . ALA A 1 259 ? -12.617 -25.016 -3.305 1 83.31 259 ALA A O 1
ATOM 2053 N N . MET A 1 260 ? -11.023 -25.047 -4.863 1 82.44 260 MET A N 1
ATOM 2054 C CA . MET A 1 260 ? -10.828 -26.5 -4.758 1 82.44 260 MET A CA 1
ATOM 2055 C C . MET A 1 260 ? -10.438 -26.891 -3.336 1 82.44 260 MET A C 1
ATOM 2057 O O . MET A 1 260 ? -10.945 -27.875 -2.805 1 82.44 260 MET A O 1
ATOM 2061 N N . ILE A 1 261 ? -9.609 -26.125 -2.717 1 88.5 261 ILE A N 1
ATOM 2062 C CA . ILE A 1 261 ? -9.148 -26.391 -1.355 1 88.5 261 ILE A CA 1
ATOM 2063 C C . ILE A 1 261 ? -10.32 -26.25 -0.382 1 88.5 261 ILE A C 1
ATOM 2065 O O . ILE A 1 261 ? -10.562 -27.125 0.445 1 88.5 261 ILE A O 1
ATOM 2069 N N . ALA A 1 262 ? -11.062 -25.172 -0.541 1 88.38 262 ALA A N 1
ATOM 2070 C CA . ALA A 1 262 ? -12.203 -24.922 0.334 1 88.38 262 ALA A CA 1
ATOM 2071 C C . ALA A 1 262 ? -13.242 -26.047 0.225 1 88.38 262 ALA A C 1
ATOM 2073 O O . ALA A 1 262 ? -13.688 -26.578 1.238 1 88.38 262 ALA A O 1
ATOM 2074 N N . ARG A 1 263 ? -13.562 -26.438 -0.976 1 86.38 263 ARG A N 1
ATOM 2075 C CA . ARG A 1 263 ? -14.578 -27.453 -1.22 1 86.38 263 ARG A CA 1
ATOM 2076 C C . ARG A 1 263 ? -14.148 -28.812 -0.649 1 86.38 263 ARG A C 1
ATOM 2078 O O . ARG A 1 263 ? -14.953 -29.5 -0.022 1 86.38 263 ARG A O 1
ATOM 2085 N N . THR A 1 264 ? -12.945 -29.141 -0.916 1 89.94 264 THR A N 1
ATOM 2086 C CA . THR A 1 264 ? -12.477 -30.438 -0.475 1 89.94 264 THR A CA 1
ATOM 2087 C C . THR A 1 264 ? -12.312 -30.484 1.042 1 89.94 264 THR A C 1
ATOM 2089 O O . THR A 1 264 ? -12.523 -31.516 1.67 1 89.94 264 THR A O 1
ATOM 2092 N N . MET A 1 265 ? -12.016 -29.391 1.652 1 91.38 265 MET A N 1
ATOM 2093 C CA . MET A 1 265 ? -11.969 -29.312 3.109 1 91.38 265 MET A CA 1
ATOM 2094 C C . MET A 1 265 ? -13.359 -29.484 3.711 1 91.38 265 MET A C 1
ATOM 2096 O O . MET A 1 265 ? -13.523 -30.188 4.707 1 91.38 265 MET A O 1
ATOM 2100 N N . LEU A 1 266 ? -14.344 -28.844 3.098 1 89.69 266 LEU A N 1
ATOM 2101 C CA . LEU A 1 266 ? -15.719 -28.922 3.58 1 89.69 266 LEU A CA 1
ATOM 2102 C C . LEU A 1 266 ? -16.25 -30.359 3.484 1 89.69 266 LEU A C 1
ATOM 2104 O O . LEU A 1 266 ? -17.109 -30.75 4.27 1 89.69 266 LEU A O 1
ATOM 2108 N N . ALA A 1 267 ? -15.664 -31.094 2.535 1 89.31 267 ALA A N 1
ATOM 2109 C CA . ALA A 1 267 ? -16.109 -32.469 2.303 1 89.31 267 ALA A CA 1
ATOM 2110 C C . ALA A 1 267 ? -15.531 -33.406 3.346 1 89.31 267 ALA A C 1
ATOM 2112 O O . ALA A 1 267 ? -15.977 -34.562 3.467 1 89.31 267 ALA A O 1
ATOM 2113 N N . GLN A 1 268 ? -14.562 -32.969 4.098 1 92.06 268 GLN A N 1
ATOM 2114 C CA . GLN A 1 268 ? -13.969 -33.812 5.137 1 92.06 268 GLN A CA 1
ATOM 2115 C C . GLN A 1 268 ? -14.875 -33.875 6.367 1 92.06 268 GLN A C 1
ATOM 2117 O O . GLN A 1 268 ? -15.672 -32.969 6.613 1 92.06 268 GLN A O 1
ATOM 2122 N N . PRO A 1 269 ? -14.719 -34.969 7.172 1 93.31 269 PRO A N 1
ATOM 2123 C CA . PRO A 1 269 ? -15.453 -35 8.438 1 93.31 269 PRO A CA 1
ATOM 2124 C C . PRO A 1 269 ? -15.078 -33.844 9.375 1 93.31 269 PRO A C 1
ATOM 2126 O O . PRO A 1 269 ? -13.922 -33.438 9.406 1 93.31 269 PRO A O 1
ATOM 2129 N N . VAL A 1 270 ? -16.125 -33.438 10.141 1 93 270 VAL A N 1
ATOM 2130 C CA . VAL A 1 270 ? -15.906 -32.344 11.086 1 93 270 VAL A CA 1
ATOM 2131 C C . VAL A 1 270 ? -14.953 -32.812 12.195 1 93 270 VAL A C 1
ATOM 2133 O O . VAL A 1 270 ? -15.094 -33.906 12.734 1 93 270 VAL A O 1
ATOM 2136 N N . ASP A 1 271 ? -14 -32.031 12.461 1 91.31 271 ASP A N 1
ATOM 2137 C CA . ASP A 1 271 ? -13.055 -32.25 13.562 1 91.31 271 ASP A CA 1
ATOM 2138 C C . ASP A 1 271 ? -13.305 -31.25 14.695 1 91.31 271 ASP A C 1
ATOM 2140 O O . ASP A 1 271 ? -13.422 -30.047 14.469 1 91.31 271 ASP A O 1
ATOM 2144 N N . GLU A 1 272 ? -13.312 -31.719 15.891 1 88.12 272 GLU A N 1
ATOM 2145 C CA . GLU A 1 272 ? -13.641 -30.891 17.047 1 88.12 272 GLU A CA 1
ATOM 2146 C C . GLU A 1 272 ? -12.578 -29.812 17.281 1 88.12 272 GLU A C 1
ATOM 2148 O O . GLU A 1 272 ? -12.875 -28.766 17.859 1 88.12 272 GLU A O 1
ATOM 2153 N N . GLU A 1 273 ? -11.453 -30.062 16.781 1 90.69 273 GLU A N 1
ATOM 2154 C CA . GLU A 1 273 ? -10.344 -29.156 17.078 1 90.69 273 GLU A CA 1
ATOM 2155 C C . GLU A 1 273 ? -10.133 -28.141 15.953 1 90.69 273 GLU A C 1
ATOM 2157 O O . GLU A 1 273 ? -9.289 -27.266 16.047 1 90.69 273 GLU A O 1
ATOM 2162 N N . GLU A 1 274 ? -10.945 -28.203 14.953 1 92.5 274 GLU A N 1
ATOM 2163 C CA . GLU A 1 274 ? -10.664 -27.453 13.719 1 92.5 274 GLU A CA 1
ATOM 2164 C C . GLU A 1 274 ? -10.891 -25.953 13.914 1 92.5 274 GLU A C 1
ATOM 2166 O O . GLU A 1 274 ? -10.461 -25.156 13.094 1 92.5 274 GLU A O 1
ATOM 2171 N N . LYS A 1 275 ? -11.484 -25.531 15.039 1 93.44 275 LYS A N 1
ATOM 2172 C CA . LYS A 1 275 ? -11.719 -24.109 15.312 1 93.44 275 LYS A CA 1
ATOM 2173 C C . LYS A 1 275 ? -10.656 -23.562 16.25 1 93.44 275 LYS A C 1
ATOM 2175 O O . LYS A 1 275 ? -10.602 -22.344 16.5 1 93.44 275 LYS A O 1
ATOM 2180 N N . LYS A 1 276 ? -9.836 -24.422 16.812 1 94.25 276 LYS A N 1
ATOM 2181 C CA . LYS A 1 276 ? -8.82 -24.016 17.781 1 94.25 276 LYS A CA 1
ATOM 2182 C C . LYS A 1 276 ? -7.543 -23.562 17.062 1 94.25 276 LYS A C 1
ATOM 2184 O O . LYS A 1 276 ? -6.504 -24.219 17.172 1 94.25 276 LYS A O 1
ATOM 2189 N N . HIS A 1 277 ? -7.574 -22.484 16.406 1 96.5 277 HIS A N 1
ATOM 2190 C CA . HIS A 1 277 ? -6.434 -21.938 15.688 1 96.5 277 HIS A CA 1
ATOM 2191 C C . HIS A 1 277 ? -6.348 -20.422 15.859 1 96.5 277 HIS A C 1
ATOM 2193 O O . HIS A 1 277 ? -7.203 -19.828 16.516 1 96.5 277 HIS A O 1
ATOM 2199 N N . ASN A 1 278 ? -5.281 -19.844 15.375 1 95.81 278 ASN A N 1
ATOM 2200 C CA . ASN A 1 278 ? -5.039 -18.406 15.492 1 95.81 278 ASN A CA 1
ATOM 2201 C C . ASN A 1 278 ? -5.137 -17.703 14.141 1 95.81 278 ASN A C 1
ATOM 2203 O O . ASN A 1 278 ? -4.578 -16.625 13.953 1 95.81 278 ASN A O 1
ATOM 2207 N N . VAL A 1 279 ? -5.859 -18.359 13.188 1 97.69 279 VAL A N 1
ATOM 2208 C CA . VAL A 1 279 ? -5.91 -17.812 11.836 1 97.69 279 VAL A CA 1
ATOM 2209 C C . VAL A 1 279 ? -6.727 -16.531 11.828 1 97.69 279 VAL A C 1
ATOM 2211 O O . VAL A 1 279 ? -7.898 -16.516 12.211 1 97.69 279 VAL A O 1
ATOM 2214 N N . ARG A 1 280 ? -6.035 -15.461 11.359 1 96 280 ARG A N 1
ATOM 2215 C CA . ARG A 1 280 ? -6.707 -14.172 11.258 1 96 280 ARG A CA 1
ATOM 2216 C C . ARG A 1 280 ? -7.438 -14.039 9.922 1 96 280 ARG A C 1
ATOM 2218 O O . ARG A 1 280 ? -8.555 -13.531 9.867 1 96 280 ARG A O 1
ATOM 2225 N N . PHE A 1 281 ? -6.734 -14.469 8.859 1 96.5 281 PHE A N 1
ATOM 2226 C CA . PHE A 1 281 ? -7.312 -14.352 7.527 1 96.5 281 PHE A CA 1
ATOM 2227 C C . PHE A 1 281 ? -6.996 -15.586 6.688 1 96.5 281 PHE A C 1
ATOM 2229 O O . PHE A 1 281 ? -5.902 -16.141 6.789 1 96.5 281 PHE A O 1
ATOM 2236 N N . VAL A 1 282 ? -7.949 -15.953 5.895 1 96.38 282 VAL A N 1
ATOM 2237 C CA . VAL A 1 282 ? -7.703 -16.828 4.746 1 96.38 282 VAL A CA 1
ATOM 2238 C C . VAL A 1 282 ? -7.555 -15.977 3.484 1 96.38 282 VAL A C 1
ATOM 2240 O O . VAL A 1 282 ? -8.5 -15.305 3.062 1 96.38 282 VAL A O 1
ATOM 2243 N N . HIS A 1 283 ? -6.355 -15.922 2.99 1 95.69 283 HIS A N 1
ATOM 2244 C CA . HIS A 1 283 ? -6.094 -15.273 1.709 1 95.69 283 HIS A CA 1
ATOM 2245 C C . HIS A 1 283 ? -6.656 -16.094 0.554 1 95.69 283 HIS A C 1
ATOM 2247 O O . HIS A 1 283 ? -6.094 -17.125 0.19 1 95.69 283 HIS A O 1
ATOM 2253 N N . TYR A 1 284 ? -7.707 -15.648 -0.033 1 89.88 284 TYR A N 1
ATOM 2254 C CA . TYR A 1 284 ? -8.523 -16.516 -0.877 1 89.88 284 TYR A CA 1
ATOM 2255 C C . TYR A 1 284 ? -8.492 -16.047 -2.328 1 89.88 284 TYR A C 1
ATOM 2257 O O . TYR A 1 284 ? -8.5 -14.844 -2.6 1 89.88 284 TYR A O 1
ATOM 2265 N N . PHE A 1 285 ? -8.531 -17.062 -3.117 1 81.81 285 PHE A N 1
ATOM 2266 C CA . PHE A 1 285 ? -8.508 -16.828 -4.555 1 81.81 285 PHE A CA 1
ATOM 2267 C C . PHE A 1 285 ? -9.648 -17.578 -5.242 1 81.81 285 PHE A C 1
ATOM 2269 O O . PHE A 1 285 ? -10.133 -18.578 -4.727 1 81.81 285 PHE A O 1
ATOM 2276 N N . LEU A 1 286 ? -10.203 -17.125 -6.367 1 69.81 286 LEU A N 1
ATOM 2277 C CA . LEU A 1 286 ? -11.133 -17.781 -7.281 1 69.81 286 LEU A CA 1
ATOM 2278 C C . LEU A 1 286 ? -12.555 -17.734 -6.727 1 69.81 286 LEU A C 1
ATOM 2280 O O . LEU A 1 286 ? -12.75 -17.609 -5.516 1 69.81 286 LEU A O 1
ATOM 2284 N N . PRO A 1 287 ? -13.492 -17.828 -7.496 1 70.31 287 PRO A N 1
ATOM 2285 C CA . PRO A 1 287 ? -14.891 -17.734 -7.07 1 70.31 287 PRO A CA 1
ATOM 2286 C C . PRO A 1 287 ? -15.406 -19.031 -6.453 1 70.31 287 PRO A C 1
ATOM 2288 O O . PRO A 1 287 ? -14.977 -20.125 -6.84 1 70.31 287 PRO A O 1
ATOM 2291 N N . ILE A 1 288 ? -16.172 -18.906 -5.473 1 75.12 288 ILE A N 1
ATOM 2292 C CA . ILE A 1 288 ? -16.938 -19.984 -4.84 1 75.12 288 ILE A CA 1
ATOM 2293 C C . ILE A 1 288 ? -18.359 -19.516 -4.559 1 75.12 288 ILE A C 1
ATOM 2295 O O . ILE A 1 288 ? -18.625 -18.297 -4.523 1 75.12 288 ILE A O 1
ATOM 2299 N N . ASN A 1 289 ? -19.234 -20.438 -4.52 1 75.25 289 ASN A N 1
ATOM 2300 C CA . ASN A 1 289 ? -20.609 -20 -4.297 1 75.25 289 ASN A CA 1
ATOM 2301 C C . ASN A 1 289 ? -20.812 -19.5 -2.871 1 75.25 289 ASN A C 1
ATOM 2303 O O . ASN A 1 289 ? -20.016 -19.812 -1.978 1 75.25 289 ASN A O 1
ATOM 2307 N N . ASP A 1 290 ? -21.875 -18.781 -2.736 1 79.62 290 ASP A N 1
ATOM 2308 C CA . ASP A 1 290 ? -22.172 -18.078 -1.49 1 79.62 290 ASP A CA 1
ATOM 2309 C C . ASP A 1 290 ? -22.344 -19.062 -0.334 1 79.62 290 ASP A C 1
ATOM 2311 O O . ASP A 1 290 ? -21.844 -18.828 0.765 1 79.62 290 ASP A O 1
ATOM 2315 N N . ASP A 1 291 ? -23.016 -20.062 -0.599 1 80.94 291 ASP A N 1
ATOM 2316 C CA . ASP A 1 291 ? -23.297 -21.031 0.455 1 80.94 291 ASP A CA 1
ATOM 2317 C C . ASP A 1 291 ? -22.031 -21.703 0.935 1 80.94 291 ASP A C 1
ATOM 2319 O O . ASP A 1 291 ? -21.812 -21.875 2.139 1 80.94 291 ASP A O 1
ATOM 2323 N N . GLU A 1 292 ? -21.234 -22.047 -0.031 1 85.38 292 GLU A N 1
ATOM 2324 C CA . GLU A 1 292 ? -19.969 -22.688 0.307 1 85.38 292 GLU A CA 1
ATOM 2325 C C . GLU A 1 292 ? -19.062 -21.75 1.106 1 85.38 292 GLU A C 1
ATOM 2327 O O . GLU A 1 292 ? -18.391 -22.188 2.047 1 85.38 292 GLU A O 1
ATOM 2332 N N . MET A 1 293 ? -19.125 -20.562 0.731 1 87.56 293 MET A N 1
ATOM 2333 C CA . MET A 1 293 ? -18.312 -19.578 1.429 1 87.56 293 MET A CA 1
ATOM 2334 C C . MET A 1 293 ? -18.797 -19.375 2.863 1 87.56 293 MET A C 1
ATOM 2336 O O . MET A 1 293 ? -17.984 -19.359 3.795 1 87.56 293 MET A O 1
ATOM 2340 N N . ARG A 1 294 ? -20.047 -19.234 3.039 1 89.5 294 ARG A N 1
ATOM 2341 C CA . ARG A 1 294 ? -20.625 -19.109 4.371 1 89.5 294 ARG A CA 1
ATOM 2342 C C . ARG A 1 294 ? -20.297 -20.312 5.234 1 89.5 294 ARG A C 1
ATOM 2344 O O . ARG A 1 294 ? -19.906 -20.172 6.398 1 89.5 294 ARG A O 1
ATOM 2351 N N . GLU A 1 295 ? -20.469 -21.484 4.617 1 91.5 295 GLU A N 1
ATOM 2352 C CA . GLU A 1 295 ? -20.188 -22.719 5.344 1 91.5 295 GLU A CA 1
ATOM 2353 C C . GLU A 1 295 ? -18.703 -22.797 5.73 1 91.5 295 GLU A C 1
ATOM 2355 O O . GLU A 1 295 ? -18.375 -23.219 6.84 1 91.5 295 GLU A O 1
ATOM 2360 N N . TYR A 1 296 ? -17.906 -22.453 4.832 1 92.38 296 TYR A N 1
ATOM 2361 C CA . TYR A 1 296 ? -16.469 -22.484 5.066 1 92.38 296 TYR A CA 1
ATOM 2362 C C . TYR A 1 296 ? -16.078 -21.562 6.215 1 92.38 296 TYR A C 1
ATOM 2364 O O . TYR A 1 296 ? -15.344 -21.969 7.121 1 92.38 296 TYR A O 1
ATOM 2372 N N . LYS A 1 297 ? -16.578 -20.344 6.254 1 93.31 297 LYS A N 1
ATOM 2373 C CA . LYS A 1 297 ? -16.281 -19.359 7.293 1 93.31 297 LYS A CA 1
ATOM 2374 C C . LYS A 1 297 ? -16.781 -19.828 8.656 1 93.31 297 LYS A C 1
ATOM 2376 O O . LYS A 1 297 ? -16.062 -19.719 9.656 1 93.31 297 LYS A O 1
ATOM 2381 N N . GLU A 1 298 ? -17.922 -20.359 8.633 1 93.69 298 GLU A N 1
ATOM 2382 C CA . GLU A 1 298 ? -18.531 -20.797 9.883 1 93.69 298 GLU A CA 1
ATOM 2383 C C . GLU A 1 298 ? -17.828 -22.031 10.438 1 93.69 298 GLU A C 1
ATOM 2385 O O . GLU A 1 298 ? -17.531 -22.109 11.633 1 93.69 298 GLU A O 1
ATOM 2390 N N . ARG A 1 299 ? -17.609 -22.984 9.578 1 94.75 299 ARG A N 1
ATOM 2391 C CA . ARG A 1 299 ? -17.047 -24.25 10.016 1 94.75 299 ARG A CA 1
ATOM 2392 C C . ARG A 1 299 ? -15.641 -24.047 10.594 1 94.75 299 ARG A C 1
ATOM 2394 O O . ARG A 1 299 ? -15.312 -24.594 11.648 1 94.75 299 ARG A O 1
ATOM 2401 N N . PHE A 1 300 ? -14.898 -23.281 9.969 1 95.25 300 PHE A N 1
ATOM 2402 C CA . PHE A 1 300 ? -13.492 -23.188 10.359 1 95.25 300 PHE A CA 1
ATOM 2403 C C . PHE A 1 300 ? -13.242 -21.906 11.156 1 95.25 300 PHE A C 1
ATOM 2405 O O . PHE A 1 300 ? -12.117 -21.656 11.602 1 95.25 300 PHE A O 1
ATOM 2412 N N . ASN A 1 301 ? -14.25 -21.094 11.352 1 95.19 301 ASN A N 1
ATOM 2413 C CA . ASN A 1 301 ? -14.156 -19.859 12.117 1 95.19 301 ASN A CA 1
ATOM 2414 C C . ASN A 1 301 ? -13.062 -18.953 11.586 1 95.19 301 ASN A C 1
ATOM 2416 O O . ASN A 1 301 ? -12.156 -18.562 12.328 1 95.19 301 ASN A O 1
ATOM 2420 N N . VAL A 1 302 ? -13.219 -18.625 10.297 1 94.62 302 VAL A N 1
ATOM 2421 C CA . VAL A 1 302 ? -12.18 -17.812 9.664 1 94.62 302 VAL A CA 1
ATOM 2422 C C . VAL A 1 302 ? -12.82 -16.656 8.914 1 94.62 302 VAL A C 1
ATOM 2424 O O . VAL A 1 302 ? -14.008 -16.703 8.57 1 94.62 302 VAL A O 1
ATOM 2427 N N . GLU A 1 303 ? -12.039 -15.602 8.758 1 93.25 303 GLU A N 1
ATOM 2428 C CA . GLU A 1 303 ? -12.375 -14.5 7.855 1 93.25 303 GLU A CA 1
ATOM 2429 C C . GLU A 1 303 ? -11.625 -14.625 6.535 1 93.25 303 GLU A C 1
ATOM 2431 O O . GLU A 1 303 ? -10.453 -15.016 6.516 1 93.25 303 GLU A O 1
ATOM 2436 N N . ILE A 1 304 ? -12.32 -14.305 5.508 1 92.62 304 ILE A N 1
ATOM 2437 C CA . ILE A 1 304 ? -11.75 -14.461 4.176 1 92.62 304 ILE A CA 1
ATOM 2438 C C . ILE A 1 304 ? -11.359 -13.094 3.619 1 92.62 304 ILE A C 1
ATOM 2440 O O . ILE A 1 304 ? -12.086 -12.109 3.781 1 92.62 304 ILE A O 1
ATOM 2444 N N . VAL A 1 305 ? -10.188 -12.961 3.047 1 94.38 305 VAL A N 1
ATOM 2445 C CA . VAL A 1 305 ? -9.781 -11.836 2.211 1 94.38 305 VAL A CA 1
ATOM 2446 C C . VAL A 1 305 ? -9.781 -12.258 0.743 1 94.38 305 VAL A C 1
ATOM 2448 O O . VAL A 1 305 ? -8.852 -12.922 0.28 1 94.38 305 VAL A O 1
ATOM 2451 N N . ASN A 1 306 ? -10.852 -11.859 0.08 1 91.81 306 ASN A N 1
ATOM 2452 C CA . ASN A 1 306 ? -10.977 -12.195 -1.334 1 91.81 306 ASN A CA 1
ATOM 2453 C C . ASN A 1 306 ? -9.992 -11.406 -2.188 1 91.81 306 ASN A C 1
ATOM 2455 O O . ASN A 1 306 ? -9.641 -10.273 -1.854 1 91.81 306 ASN A O 1
ATOM 2459 N N . SER A 1 307 ? -9.578 -12.07 -3.217 1 92.69 307 SER A N 1
ATOM 2460 C CA . SER A 1 307 ? -8.57 -11.438 -4.07 1 92.69 307 SER A CA 1
ATOM 2461 C C . SER A 1 307 ? -8.742 -11.859 -5.527 1 92.69 307 SER A C 1
ATOM 2463 O O . SER A 1 307 ? -8.992 -13.031 -5.812 1 92.69 307 SER A O 1
ATOM 2465 N N . TYR A 1 308 ? -8.648 -10.906 -6.418 1 94.06 308 TYR A N 1
ATOM 2466 C CA . TYR A 1 308 ? -8.68 -11.117 -7.863 1 94.06 308 TYR A CA 1
ATOM 2467 C C . TYR A 1 308 ? -7.453 -10.508 -8.531 1 94.06 308 TYR A C 1
ATOM 2469 O O . TYR A 1 308 ? -7.082 -9.375 -8.234 1 94.06 308 TYR A O 1
ATOM 2477 N N . GLY A 1 309 ? -6.855 -11.289 -9.305 1 94.62 309 GLY A N 1
ATOM 2478 C CA . GLY A 1 309 ? -5.707 -10.828 -10.078 1 94.62 309 GLY A CA 1
ATOM 2479 C C . GLY A 1 309 ? -5.223 -11.844 -11.094 1 94.62 309 GLY A C 1
ATOM 2480 O O . GLY A 1 309 ? -5.824 -12.906 -11.25 1 94.62 309 GLY A O 1
ATOM 2481 N N . LEU A 1 310 ? -4.258 -11.453 -11.805 1 94.38 310 LEU A N 1
ATOM 2482 C CA . LEU A 1 310 ? -3.576 -12.258 -12.812 1 94.38 310 LEU A CA 1
ATOM 2483 C C . LEU A 1 310 ? -2.076 -12.32 -12.539 1 94.38 310 LEU A C 1
ATOM 2485 O O . LEU A 1 310 ? -1.557 -11.539 -11.742 1 94.38 310 LEU A O 1
ATOM 2489 N N . THR A 1 311 ? -1.466 -13.297 -13.18 1 95.62 311 THR A N 1
ATOM 2490 C CA . THR A 1 311 ? -0.008 -13.289 -13.141 1 95.62 311 THR A CA 1
ATOM 2491 C C . THR A 1 311 ? 0.541 -11.945 -13.617 1 95.62 311 THR A C 1
ATOM 2493 O O . THR A 1 311 ? 1.493 -11.414 -13.039 1 95.62 311 THR A O 1
ATOM 2496 N N . GLU A 1 312 ? -0.1 -11.359 -14.641 1 96.81 312 GLU A N 1
ATOM 2497 C CA . GLU A 1 312 ? 0.325 -10.109 -15.258 1 96.81 312 GLU A CA 1
ATOM 2498 C C . GLU A 1 312 ? 0.146 -8.93 -14.305 1 96.81 312 GLU A C 1
ATOM 2500 O O . GLU A 1 312 ? 0.805 -7.902 -14.453 1 96.81 312 GLU A O 1
ATOM 2505 N N . THR A 1 313 ? -0.757 -9.062 -13.305 1 97 313 THR A N 1
ATOM 2506 C CA . THR A 1 313 ? -0.983 -7.992 -12.344 1 97 313 THR A CA 1
ATOM 2507 C C . THR A 1 313 ? -0.307 -8.305 -11.008 1 97 313 THR A C 1
ATOM 2509 O O . THR A 1 313 ? -0.43 -7.547 -10.047 1 97 313 THR A O 1
ATOM 2512 N N . LEU A 1 314 ? 0.405 -9.43 -10.969 1 96.62 314 LEU A N 1
ATOM 2513 C CA . LEU A 1 314 ? 1.292 -9.812 -9.875 1 96.62 314 LEU A CA 1
ATOM 2514 C C . LEU A 1 314 ? 0.501 -10.414 -8.719 1 96.62 314 LEU A C 1
ATOM 2516 O O . LEU A 1 314 ? 0.773 -11.539 -8.289 1 96.62 314 LEU A O 1
ATOM 2520 N N . VAL A 1 315 ? -0.486 -9.68 -8.211 1 92.44 315 VAL A N 1
ATOM 2521 C CA . VAL A 1 315 ? -1.19 -10 -6.973 1 92.44 315 VAL A CA 1
ATOM 2522 C C . VAL A 1 315 ? -2.697 -9.859 -7.184 1 92.44 315 VAL A C 1
ATOM 2524 O O . VAL A 1 315 ? -3.15 -9.594 -8.297 1 92.44 315 VAL A O 1
ATOM 2527 N N . GLY A 1 316 ? -3.381 -10.18 -6.051 1 94.38 316 GLY A N 1
ATOM 2528 C CA . GLY A 1 316 ? -4.797 -9.844 -6.051 1 94.38 316 GLY A CA 1
ATOM 2529 C C . GLY A 1 316 ? -5.055 -8.344 -6.004 1 94.38 316 GLY A C 1
ATOM 2530 O O . GLY A 1 316 ? -5.227 -7.773 -4.93 1 94.38 316 GLY A O 1
ATOM 2531 N N . VAL A 1 317 ? -5.211 -7.781 -7.18 1 95.12 317 VAL A N 1
ATOM 2532 C CA . VAL A 1 317 ? -5.289 -6.332 -7.34 1 95.12 317 VAL A CA 1
ATOM 2533 C C . VAL A 1 317 ? -6.605 -5.82 -6.762 1 95.12 317 VAL A C 1
ATOM 2535 O O . VAL A 1 317 ? -6.672 -4.695 -6.254 1 95.12 317 VAL A O 1
ATOM 2538 N N . LEU A 1 318 ? -7.707 -6.5 -7.023 1 94.75 318 LEU A N 1
ATOM 2539 C CA . LEU A 1 318 ? -8.977 -6.246 -6.344 1 94.75 318 LEU A CA 1
ATOM 2540 C C . LEU A 1 318 ? -9.102 -7.109 -5.09 1 94.75 318 LEU A C 1
ATOM 2542 O O . LEU A 1 318 ? -8.938 -8.328 -5.152 1 94.75 318 LEU A O 1
ATOM 2546 N N . THR A 1 319 ? -9.297 -6.492 -4.031 1 95.12 319 THR A N 1
ATOM 2547 C CA . THR A 1 319 ? -9.242 -7.262 -2.797 1 95.12 319 THR A CA 1
ATOM 2548 C C . THR A 1 319 ? -10.117 -6.629 -1.724 1 95.12 319 THR A C 1
ATOM 2550 O O . THR A 1 319 ? -10.461 -5.445 -1.812 1 95.12 319 THR A O 1
ATOM 2553 N N . ASP A 1 320 ? -10.453 -7.461 -0.753 1 92.88 320 ASP A N 1
ATOM 2554 C CA . ASP A 1 320 ? -11.07 -6.938 0.462 1 92.88 320 ASP A CA 1
ATOM 2555 C C . ASP A 1 320 ? -10.078 -6.094 1.261 1 92.88 320 ASP A C 1
ATOM 2557 O O . ASP A 1 320 ? -8.859 -6.203 1.066 1 92.88 320 ASP A O 1
ATOM 2561 N N . ILE A 1 321 ? -10.609 -5.242 2.074 1 89.94 321 ILE A N 1
ATOM 2562 C CA . ILE A 1 321 ? -9.812 -4.406 2.963 1 89.94 321 ILE A CA 1
ATOM 2563 C C . ILE A 1 321 ? -9.578 -5.133 4.285 1 89.94 321 ILE A C 1
ATOM 2565 O O . ILE A 1 321 ? -10.531 -5.562 4.941 1 89.94 321 ILE A O 1
ATOM 2569 N N . PRO A 1 322 ? -8.305 -5.297 4.648 1 90.81 322 PRO A N 1
ATOM 2570 C CA . PRO A 1 322 ? -8.086 -5.957 5.938 1 90.81 322 PRO A CA 1
ATOM 2571 C C . PRO A 1 322 ? -8.781 -5.242 7.094 1 90.81 322 PRO A C 1
ATOM 2573 O O . PRO A 1 322 ? -8.57 -4.043 7.297 1 90.81 322 PRO A O 1
ATOM 2576 N N . TYR A 1 323 ? -9.602 -5.965 7.797 1 91.38 323 TYR A N 1
ATOM 2577 C CA . TYR A 1 323 ? -10.359 -5.473 8.945 1 91.38 323 TYR A CA 1
ATOM 2578 C C . TYR A 1 323 ? -11.344 -4.391 8.516 1 91.38 323 TYR A C 1
ATOM 2580 O O . TYR A 1 323 ? -11.883 -3.664 9.359 1 91.38 323 TYR A O 1
ATOM 2588 N N . GLY A 1 324 ? -11.414 -4.211 7.203 1 89.06 324 GLY A N 1
ATOM 2589 C CA . GLY A 1 324 ? -12.359 -3.256 6.648 1 89.06 324 GLY A CA 1
ATOM 2590 C C . GLY A 1 324 ? -13.656 -3.9 6.188 1 89.06 324 GLY A C 1
ATOM 2591 O O . GLY A 1 324 ? -13.953 -5.039 6.555 1 89.06 324 GLY A O 1
ATOM 2592 N N . PRO A 1 325 ? -14.367 -3.129 5.445 1 84.12 325 PRO A N 1
ATOM 2593 C CA . PRO A 1 325 ? -15.625 -3.674 4.934 1 84.12 325 PRO A CA 1
ATOM 2594 C C . PRO A 1 325 ? -15.414 -4.793 3.918 1 84.12 325 PRO A C 1
ATOM 2596 O O . PRO A 1 325 ? -14.406 -4.801 3.203 1 84.12 325 PRO A O 1
ATOM 2599 N N . SER A 1 326 ? -16.234 -5.75 3.98 1 81.62 326 SER A N 1
ATOM 2600 C CA . SER A 1 326 ? -16.312 -6.793 2.961 1 81.62 326 SER A CA 1
ATOM 2601 C C . SER A 1 326 ? -17.734 -6.906 2.398 1 81.62 326 SER A C 1
ATOM 2603 O O . SER A 1 326 ? -18.703 -6.688 3.117 1 81.62 326 SER A O 1
ATOM 2605 N N . LYS A 1 327 ? -17.766 -7.141 1.143 1 85 327 LYS A N 1
ATOM 2606 C CA . LYS A 1 327 ? -19.062 -7.215 0.485 1 85 327 LYS A CA 1
ATOM 2607 C C . LYS A 1 327 ? -19.141 -8.422 -0.448 1 85 327 LYS A C 1
ATOM 2609 O O . LYS A 1 327 ? -19.188 -8.266 -1.67 1 85 327 LYS A O 1
ATOM 2614 N N . TRP A 1 328 ? -19.156 -9.547 0.113 1 83.69 328 TRP A N 1
ATOM 2615 C CA . TRP A 1 328 ? -19.312 -10.75 -0.704 1 83.69 328 TRP A CA 1
ATOM 2616 C C . TRP A 1 328 ? -20.609 -10.68 -1.519 1 83.69 328 TRP A C 1
ATOM 2618 O O . TRP A 1 328 ? -21.641 -10.242 -1.017 1 83.69 328 TRP A O 1
ATOM 2628 N N . PRO A 1 329 ? -20.609 -11.062 -2.852 1 86.31 329 PRO A N 1
ATOM 2629 C CA . PRO A 1 329 ? -19.578 -11.797 -3.57 1 86.31 329 PRO A CA 1
ATOM 2630 C C . PRO A 1 329 ? -18.625 -10.875 -4.352 1 86.31 329 PRO A C 1
ATOM 2632 O O . PRO A 1 329 ? -18.031 -11.297 -5.34 1 86.31 329 PRO A O 1
ATOM 2635 N N . ALA A 1 330 ? -18.578 -9.586 -3.9 1 89.06 330 ALA A N 1
ATOM 2636 C CA . ALA A 1 330 ? -17.609 -8.711 -4.539 1 89.06 330 ALA A CA 1
ATOM 2637 C C . ALA A 1 330 ? -16.203 -9.289 -4.422 1 89.06 330 ALA A C 1
ATOM 2639 O O . ALA A 1 330 ? -15.852 -9.906 -3.414 1 89.06 330 ALA A O 1
ATOM 2640 N N . VAL A 1 331 ? -15.383 -9.086 -5.473 1 91.94 331 VAL A N 1
ATOM 2641 C CA . VAL A 1 331 ? -14 -9.555 -5.434 1 91.94 331 VAL A CA 1
ATOM 2642 C C . VAL A 1 331 ? -13.117 -8.5 -4.785 1 91.94 331 VAL A C 1
ATOM 2644 O O . VAL A 1 331 ? -11.914 -8.719 -4.59 1 91.94 331 VAL A O 1
ATOM 2647 N N . GLY A 1 332 ? -13.719 -7.363 -4.477 1 93.12 332 GLY A N 1
ATOM 2648 C CA . GLY A 1 332 ? -13 -6.375 -3.697 1 93.12 332 GLY A CA 1
ATOM 2649 C C . GLY A 1 332 ? -12.922 -5.02 -4.379 1 93.12 332 GLY A C 1
ATOM 2650 O O . GLY A 1 332 ? -13.711 -4.727 -5.281 1 93.12 332 GLY A O 1
ATOM 2651 N N . ILE A 1 333 ? -12.055 -4.152 -3.838 1 92.62 333 ILE A N 1
ATOM 2652 C CA . ILE A 1 333 ? -11.719 -2.85 -4.402 1 92.62 333 ILE A CA 1
ATOM 2653 C C . ILE A 1 333 ? -10.258 -2.836 -4.84 1 92.62 333 ILE A C 1
ATOM 2655 O O . ILE A 1 333 ? -9.484 -3.723 -4.469 1 92.62 333 ILE A O 1
ATOM 2659 N N . GLU A 1 334 ? -9.891 -1.896 -5.711 1 92.5 334 GLU A N 1
ATOM 2660 C CA . GLU A 1 334 ? -8.492 -1.812 -6.113 1 92.5 334 GLU A CA 1
ATOM 2661 C C . GLU A 1 334 ? -7.594 -1.452 -4.934 1 92.5 334 GLU A C 1
ATOM 2663 O O . GLU A 1 334 ? -7.945 -0.596 -4.117 1 92.5 334 GLU A O 1
ATOM 2668 N N . GLY A 1 335 ? -6.527 -2.121 -4.773 1 91.81 335 GLY A N 1
ATOM 2669 C CA . GLY A 1 335 ? -5.559 -1.842 -3.725 1 91.81 335 GLY A CA 1
ATOM 2670 C C . GLY A 1 335 ? -4.605 -0.718 -4.078 1 91.81 335 GLY A C 1
ATOM 2671 O O . GLY A 1 335 ? -4.621 -0.215 -5.203 1 91.81 335 GLY A O 1
ATOM 2672 N N . PRO A 1 336 ? -3.725 -0.314 -3.086 1 90.69 336 PRO A N 1
ATOM 2673 C CA . PRO A 1 336 ? -2.746 0.74 -3.359 1 90.69 336 PRO A CA 1
ATOM 2674 C C . PRO A 1 336 ? -1.795 0.379 -4.5 1 90.69 336 PRO A C 1
ATOM 2676 O O . PRO A 1 336 ? -1.293 -0.747 -4.555 1 90.69 336 PRO A O 1
ATOM 2679 N N . GLY A 1 337 ? -1.583 1.35 -5.367 1 89.5 337 GLY A N 1
ATOM 2680 C CA . GLY A 1 337 ? -0.688 1.126 -6.492 1 89.5 337 GLY A CA 1
ATOM 2681 C C . GLY A 1 337 ? -1.418 0.806 -7.781 1 89.5 337 GLY A C 1
ATOM 2682 O O . GLY A 1 337 ? -0.807 0.754 -8.852 1 89.5 337 GLY A O 1
ATOM 2683 N N . TYR A 1 338 ? -2.791 0.654 -7.648 1 93.44 338 TYR A N 1
ATOM 2684 C CA . TYR A 1 338 ? -3.564 0.258 -8.82 1 93.44 338 TYR A CA 1
ATOM 2685 C C . TYR A 1 338 ? -4.781 1.157 -9 1 93.44 338 TYR A C 1
ATOM 2687 O O . TYR A 1 338 ? -5.227 1.809 -8.047 1 93.44 338 TYR A O 1
ATOM 2695 N N . GLU A 1 339 ? -5.207 1.239 -10.195 1 92.31 339 GLU A N 1
ATOM 2696 C CA . GLU A 1 339 ? -6.551 1.681 -10.562 1 92.31 339 GLU A CA 1
ATOM 2697 C C . GLU A 1 339 ? -7.305 0.588 -11.312 1 92.31 339 GLU A C 1
ATOM 2699 O O . GLU A 1 339 ? -6.695 -0.216 -12.023 1 92.31 339 GLU A O 1
ATOM 2704 N N . ALA A 1 340 ? -8.547 0.516 -11.117 1 94.44 340 ALA A N 1
ATOM 2705 C CA . ALA A 1 340 ? -9.383 -0.448 -11.836 1 94.44 340 ALA A CA 1
ATOM 2706 C C . ALA A 1 340 ? -10.617 0.228 -12.43 1 94.44 340 ALA A C 1
ATOM 2708 O O . ALA A 1 340 ? -11.148 1.179 -11.852 1 94.44 340 ALA A O 1
ATOM 2709 N N . GLN A 1 341 ? -11.023 -0.244 -13.562 1 93.56 341 GLN A N 1
ATOM 2710 C CA . GLN A 1 341 ? -12.234 0.265 -14.195 1 93.56 341 GLN A CA 1
ATOM 2711 C C . GLN A 1 341 ? -12.922 -0.822 -15.016 1 93.56 341 GLN A C 1
ATOM 2713 O O . GLN A 1 341 ? -12.305 -1.821 -15.375 1 93.56 341 GLN A O 1
ATOM 2718 N N . ILE A 1 342 ? -14.188 -0.625 -15.172 1 94.25 342 ILE A N 1
ATOM 2719 C CA . ILE A 1 342 ? -14.977 -1.439 -16.094 1 94.25 342 ILE A CA 1
ATOM 2720 C C . ILE A 1 342 ? -15.203 -0.677 -17.391 1 94.25 342 ILE A C 1
ATOM 2722 O O . ILE A 1 342 ? -15.656 0.469 -17.375 1 94.25 342 ILE A O 1
ATOM 2726 N N . ARG A 1 343 ? -14.914 -1.296 -18.469 1 95.19 343 ARG A N 1
ATOM 2727 C CA . ARG A 1 343 ? -15.102 -0.625 -19.75 1 95.19 343 ARG A CA 1
ATOM 2728 C C . ARG A 1 343 ? -16.141 -1.356 -20.594 1 95.19 343 ARG A C 1
ATOM 2730 O O . ARG A 1 343 ? -16.188 -2.588 -20.609 1 95.19 343 ARG A O 1
ATOM 2737 N N . ARG A 1 344 ? -16.859 -0.52 -21.312 1 92.44 344 ARG A N 1
ATOM 2738 C CA . ARG A 1 344 ? -17.75 -1.041 -22.344 1 92.44 344 ARG A CA 1
ATOM 2739 C C . ARG A 1 344 ? -16.969 -1.508 -23.562 1 92.44 344 ARG A C 1
ATOM 2741 O O . ARG A 1 344 ? -15.758 -1.266 -23.656 1 92.44 344 ARG A O 1
ATOM 2748 N N . ASP A 1 345 ? -17.625 -2.137 -24.422 1 88.31 345 ASP A N 1
ATOM 2749 C CA . ASP A 1 345 ? -16.984 -2.643 -25.641 1 88.31 345 ASP A CA 1
ATOM 2750 C C . ASP A 1 345 ? -16.406 -1.5 -26.469 1 88.31 345 ASP A C 1
ATOM 2752 O O . ASP A 1 345 ? -15.422 -1.682 -27.172 1 88.31 345 ASP A O 1
ATOM 2756 N N . ASP A 1 346 ? -17.031 -0.274 -26.328 1 90.38 346 ASP A N 1
ATOM 2757 C CA . ASP A 1 346 ? -16.562 0.862 -27.109 1 90.38 346 ASP A CA 1
ATOM 2758 C C . ASP A 1 346 ? -15.391 1.565 -26.453 1 90.38 346 ASP A C 1
ATOM 2760 O O . ASP A 1 346 ? -14.898 2.574 -26.953 1 90.38 346 ASP A O 1
ATOM 2764 N N . GLY A 1 347 ? -15.047 1.041 -25.344 1 91.25 347 GLY A N 1
ATOM 2765 C CA . GLY A 1 347 ? -13.875 1.583 -24.688 1 91.25 347 GLY A CA 1
ATOM 2766 C C . GLY A 1 347 ? -14.219 2.572 -23.578 1 91.25 347 GLY A C 1
ATOM 2767 O O . GLY A 1 347 ? -13.359 2.918 -22.766 1 91.25 347 GLY A O 1
ATOM 2768 N N . SER A 1 348 ? -15.469 3.002 -23.578 1 91.5 348 SER A N 1
ATOM 2769 C CA . SER A 1 348 ? -15.875 3.965 -22.562 1 91.5 348 SER A CA 1
ATOM 2770 C C . SER A 1 348 ? -16.078 3.285 -21.203 1 91.5 348 SER A C 1
ATOM 2772 O O . SER A 1 348 ? -16.25 2.064 -21.141 1 91.5 348 SER A O 1
ATOM 2774 N N . VAL A 1 349 ? -16.016 4.043 -20.156 1 92.12 349 VAL A N 1
ATOM 2775 C CA . VAL A 1 349 ? -16.172 3.523 -18.797 1 92.12 349 VAL A CA 1
ATOM 2776 C C . VAL A 1 349 ? -17.641 3.172 -18.547 1 92.12 349 VAL A C 1
ATOM 2778 O O . VAL A 1 349 ? -18.531 3.955 -18.875 1 92.12 349 VAL A O 1
ATOM 2781 N N . ALA A 1 350 ? -17.922 2.047 -17.969 1 92.19 350 ALA A N 1
ATOM 2782 C CA . ALA A 1 350 ? -19.266 1.565 -17.672 1 92.19 350 ALA A CA 1
ATOM 2783 C C . ALA A 1 350 ? -19.844 2.281 -16.469 1 92.19 350 ALA A C 1
ATOM 2785 O O . ALA A 1 350 ? -19.109 2.76 -15.602 1 92.19 350 ALA A O 1
ATOM 2786 N N . LEU A 1 351 ? -21.141 2.383 -16.375 1 86.12 351 LEU A N 1
ATOM 2787 C CA . LEU A 1 351 ? -21.844 2.896 -15.203 1 86.12 351 LEU A CA 1
ATOM 2788 C C . LEU A 1 351 ? -21.906 1.845 -14.102 1 86.12 351 LEU A C 1
ATOM 2790 O O . LEU A 1 351 ? -21.656 0.664 -14.352 1 86.12 351 LEU A O 1
ATOM 2794 N N . PRO A 1 352 ? -22.219 2.268 -12.906 1 86.38 352 PRO A N 1
ATOM 2795 C CA . PRO A 1 352 ? -22.406 1.272 -11.844 1 86.38 352 PRO A CA 1
ATOM 2796 C C . PRO A 1 352 ? -23.406 0.19 -12.219 1 86.38 352 PRO A C 1
ATOM 2798 O O . PRO A 1 352 ? -24.438 0.486 -12.836 1 86.38 352 PRO A O 1
ATOM 2801 N N . TYR A 1 353 ? -23.047 -1.035 -11.953 1 87.44 353 TYR A N 1
ATOM 2802 C CA . TYR A 1 353 ? -23.875 -2.219 -12.133 1 87.44 353 TYR A CA 1
ATOM 2803 C C . TYR A 1 353 ? -23.969 -2.596 -13.609 1 87.44 353 TYR A C 1
ATOM 2805 O O . TYR A 1 353 ? -24.703 -3.52 -13.969 1 87.44 353 TYR A O 1
ATOM 2813 N N . GLU A 1 354 ? -23.234 -1.896 -14.406 1 89.44 354 GLU A N 1
ATOM 2814 C CA . GLU A 1 354 ? -23.156 -2.268 -15.82 1 89.44 354 GLU A CA 1
ATOM 2815 C C . GLU A 1 354 ? -21.969 -3.203 -16.078 1 89.44 354 GLU A C 1
ATOM 2817 O O . GLU A 1 354 ? -20.844 -2.916 -15.672 1 89.44 354 GLU A O 1
ATOM 2822 N N . GLU A 1 355 ? -22.297 -4.289 -16.781 1 91.5 355 GLU A N 1
ATOM 2823 C CA . GLU A 1 355 ? -21.25 -5.266 -17.062 1 91.5 355 GLU A CA 1
ATOM 2824 C C . GLU A 1 355 ? -20.312 -4.758 -18.156 1 91.5 355 GLU A C 1
ATOM 2826 O O . GLU A 1 355 ? -20.734 -4.035 -19.062 1 91.5 355 GLU A O 1
ATOM 2831 N N . GLY A 1 356 ? -19.109 -5.074 -18.078 1 93.75 356 GLY A N 1
ATOM 2832 C CA . GLY A 1 356 ? -18.047 -4.777 -19.031 1 93.75 356 GLY A CA 1
ATOM 2833 C C . GLY A 1 356 ? -16.766 -5.523 -18.734 1 93.75 356 GLY A C 1
ATOM 2834 O O . GLY A 1 356 ? -16.766 -6.512 -18 1 93.75 356 GLY A O 1
ATOM 2835 N N . ARG A 1 357 ? -15.742 -5.129 -19.391 1 95.56 357 ARG A N 1
ATOM 2836 C CA . ARG A 1 357 ? -14.445 -5.773 -19.188 1 95.56 357 ARG A CA 1
ATOM 2837 C C . ARG A 1 357 ? -13.648 -5.078 -18.094 1 95.56 357 ARG A C 1
ATOM 2839 O O . ARG A 1 357 ? -13.656 -3.852 -18 1 95.56 357 ARG A O 1
ATOM 2846 N N . ILE A 1 358 ? -12.984 -5.84 -17.312 1 95.5 358 ILE A N 1
ATOM 2847 C CA . ILE A 1 358 ? -12.18 -5.312 -16.219 1 95.5 358 ILE A CA 1
ATOM 2848 C C . ILE A 1 358 ? -10.82 -4.859 -16.75 1 95.5 358 ILE A C 1
ATOM 2850 O O . ILE A 1 358 ? -10.109 -5.633 -17.391 1 95.5 358 ILE A O 1
ATOM 2854 N N . TYR A 1 359 ? -10.477 -3.646 -16.531 1 96.44 359 TYR A N 1
ATOM 2855 C CA . TYR A 1 359 ? -9.164 -3.092 -16.844 1 96.44 359 TYR A CA 1
ATOM 2856 C C . TYR A 1 359 ? -8.438 -2.664 -15.57 1 96.44 359 TYR A C 1
ATOM 2858 O O . TYR A 1 359 ? -9.055 -2.131 -14.641 1 96.44 359 TYR A O 1
ATOM 2866 N N . ILE A 1 360 ? -7.184 -2.914 -15.555 1 96.81 360 ILE A N 1
ATOM 2867 C CA . ILE A 1 360 ? -6.344 -2.566 -14.414 1 96.81 360 ILE A CA 1
ATOM 2868 C C . ILE A 1 360 ? -5.203 -1.658 -14.867 1 96.81 360 ILE A C 1
ATOM 2870 O O . ILE A 1 360 ? -4.539 -1.938 -15.875 1 96.81 360 ILE A O 1
ATOM 2874 N N . ARG A 1 361 ? -4.969 -0.595 -14.164 1 95 361 ARG A N 1
ATOM 2875 C CA . ARG A 1 361 ? -3.861 0.297 -14.492 1 95 361 ARG A CA 1
ATOM 2876 C C . ARG A 1 361 ? -2.77 0.237 -13.438 1 95 361 ARG A C 1
ATOM 2878 O O . ARG A 1 361 ? -3.061 0.165 -12.242 1 95 361 ARG A O 1
ATOM 2885 N N . GLY A 1 362 ? -1.563 0.245 -13.82 1 93.62 362 GLY A N 1
ATOM 2886 C CA . GLY A 1 362 ? -0.369 0.259 -12.992 1 93.62 362 GLY A CA 1
ATOM 2887 C C . GLY A 1 362 ? 0.877 0.679 -13.75 1 93.62 362 GLY A C 1
ATOM 2888 O O . GLY A 1 362 ? 0.791 1.393 -14.75 1 93.62 362 GLY A O 1
ATOM 2889 N N . ILE A 1 363 ? 1.994 0.334 -13.195 1 92.12 363 ILE A N 1
ATOM 2890 C CA . ILE A 1 363 ? 3.283 0.682 -13.789 1 92.12 363 ILE A CA 1
ATOM 2891 C C . ILE A 1 363 ? 3.986 -0.583 -14.273 1 92.12 363 ILE A C 1
ATOM 2893 O O . ILE A 1 363 ? 4.297 -1.474 -13.477 1 92.12 363 ILE A O 1
ATOM 2897 N N . GLN A 1 364 ? 4.25 -0.631 -15.562 1 94.94 364 GLN A N 1
ATOM 2898 C CA . GLN A 1 364 ? 4.934 -1.785 -16.141 1 94.94 364 GLN A CA 1
ATOM 2899 C C . GLN A 1 364 ? 6.289 -2.01 -15.477 1 94.94 364 GLN A C 1
ATOM 2901 O O . GLN A 1 364 ? 7.078 -1.073 -15.336 1 94.94 364 GLN A O 1
ATOM 2906 N N . GLY A 1 365 ? 6.492 -3.252 -15.055 1 95.38 365 GLY A N 1
ATOM 2907 C CA . GLY A 1 365 ? 7.762 -3.6 -14.445 1 95.38 365 GLY A CA 1
ATOM 2908 C C . GLY A 1 365 ? 7.812 -3.295 -12.961 1 95.38 365 GLY A C 1
ATOM 2909 O O . GLY A 1 365 ? 8.805 -3.594 -12.289 1 95.38 365 GLY A O 1
ATOM 2910 N N . LYS A 1 366 ? 6.727 -2.729 -12.391 1 94.12 366 LYS A N 1
ATOM 2911 C CA . LYS A 1 366 ? 6.672 -2.424 -10.961 1 94.12 366 LYS A CA 1
ATOM 2912 C C . LYS A 1 366 ? 5.387 -2.957 -10.336 1 94.12 366 LYS A C 1
ATOM 2914 O O . LYS A 1 366 ? 5.418 -3.91 -9.555 1 94.12 366 LYS A O 1
ATOM 2919 N N . THR A 1 367 ? 4.293 -2.42 -10.805 1 95.81 367 THR A N 1
ATOM 2920 C CA . THR A 1 367 ? 3.031 -2.916 -10.266 1 95.81 367 THR A CA 1
ATOM 2921 C C . THR A 1 367 ? 2.35 -3.848 -11.266 1 95.81 367 THR A C 1
ATOM 2923 O O . THR A 1 367 ? 1.436 -4.594 -10.906 1 95.81 367 THR A O 1
ATOM 2926 N N . LEU A 1 368 ? 2.734 -3.77 -12.492 1 97.5 368 LEU A N 1
ATOM 2927 C CA . LEU A 1 368 ? 2.365 -4.723 -13.539 1 97.5 368 LEU A CA 1
ATOM 2928 C C . LEU A 1 368 ? 3.592 -5.477 -14.039 1 97.5 368 LEU A C 1
ATOM 2930 O O . LEU A 1 368 ? 4.727 -5.055 -13.812 1 97.5 368 LEU A O 1
ATOM 2934 N N . MET A 1 369 ? 3.336 -6.551 -14.742 1 98.12 369 MET A N 1
ATOM 2935 C CA . MET A 1 369 ? 4.434 -7.262 -15.391 1 98.12 369 MET A CA 1
ATOM 2936 C C . MET A 1 369 ? 5.258 -6.316 -16.25 1 98.12 369 MET A C 1
ATOM 2938 O O . MET A 1 369 ? 4.77 -5.27 -16.688 1 98.12 369 MET A O 1
ATOM 2942 N N . ALA A 1 370 ? 6.508 -6.711 -16.516 1 97.69 370 ALA A N 1
ATOM 2943 C CA . ALA A 1 370 ? 7.359 -5.926 -17.406 1 97.69 370 ALA A CA 1
ATOM 2944 C C . ALA A 1 370 ? 6.953 -6.117 -18.875 1 97.69 370 ALA A C 1
ATOM 2946 O O . ALA A 1 370 ? 7.172 -5.234 -19.703 1 97.69 370 ALA A O 1
ATOM 2947 N N . GLY A 1 371 ? 6.383 -7.207 -19.172 1 98.06 371 GLY A N 1
ATOM 2948 C CA . GLY A 1 371 ? 5.965 -7.629 -20.484 1 98.06 371 GLY A CA 1
ATOM 2949 C C . GLY A 1 371 ? 6.07 -9.133 -20.703 1 98.06 371 GLY A C 1
ATOM 2950 O O . GLY A 1 371 ? 6.25 -9.883 -19.734 1 98.06 371 GLY A O 1
ATOM 2951 N N . TYR A 1 372 ? 5.836 -9.523 -21.953 1 97.31 372 TYR A N 1
ATOM 2952 C CA . TYR A 1 372 ? 6 -10.93 -22.297 1 97.31 372 TYR A CA 1
ATOM 2953 C C . TYR A 1 372 ? 7.367 -11.188 -22.922 1 97.31 372 TYR A C 1
ATOM 2955 O O . TYR A 1 372 ? 7.844 -10.391 -23.734 1 97.31 372 TYR A O 1
ATOM 2963 N N . TRP A 1 373 ? 7.969 -12.25 -22.453 1 97.62 373 TRP A N 1
ATOM 2964 C CA . TRP A 1 373 ? 9.266 -12.664 -22.984 1 97.62 373 TRP A CA 1
ATOM 2965 C C . TRP A 1 373 ? 9.203 -12.875 -24.484 1 97.62 373 TRP A C 1
ATOM 2967 O O . TRP A 1 373 ? 8.422 -13.703 -24.969 1 97.62 373 TRP A O 1
ATOM 2977 N N . ARG A 1 374 ? 9.945 -12.102 -25.297 1 94.94 374 ARG A N 1
ATOM 2978 C CA . ARG A 1 374 ? 9.961 -12.156 -26.766 1 94.94 374 ARG A CA 1
ATOM 2979 C C . ARG A 1 374 ? 8.57 -11.914 -27.328 1 94.94 374 ARG A C 1
ATOM 2981 O O . ARG A 1 374 ? 8.188 -12.531 -28.328 1 94.94 374 ARG A O 1
ATOM 2988 N N . GLY A 1 375 ? 7.801 -11.195 -26.656 1 94.88 375 GLY A N 1
ATOM 2989 C CA . GLY A 1 375 ? 6.414 -10.969 -27.031 1 94.88 375 GLY A CA 1
ATOM 2990 C C . GLY A 1 375 ? 6.023 -9.5 -27.016 1 94.88 375 GLY A C 1
ATOM 2991 O O . GLY A 1 375 ? 5.016 -9.125 -26.422 1 94.88 375 GLY A O 1
ATOM 2992 N N . LYS A 1 376 ? 6.73 -8.695 -27.75 1 94.5 376 LYS A N 1
ATOM 2993 C CA . LYS A 1 376 ? 6.516 -7.254 -27.766 1 94.5 376 LYS A CA 1
ATOM 2994 C C . LYS A 1 376 ? 5.102 -6.914 -28.219 1 94.5 376 LYS A C 1
ATOM 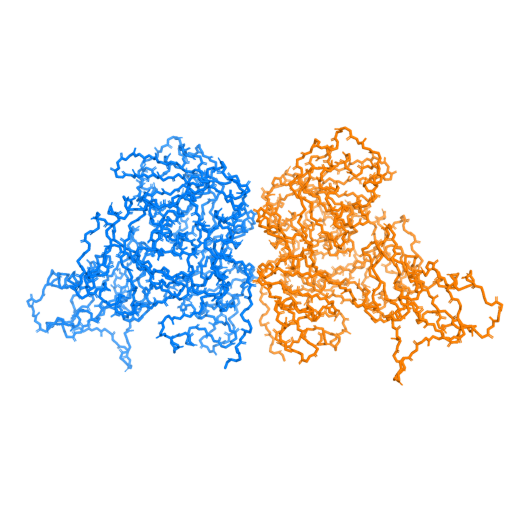2996 O O . LYS A 1 376 ? 4.441 -6.051 -27.641 1 94.5 376 LYS A O 1
ATOM 3001 N N . GLU A 1 377 ? 4.691 -7.539 -29.266 1 94.75 377 GLU A N 1
ATOM 3002 C CA . GLU A 1 377 ? 3.359 -7.266 -29.797 1 94.75 377 GLU A CA 1
ATOM 3003 C C . GLU A 1 377 ? 2.273 -7.703 -28.812 1 94.75 377 GLU A C 1
ATOM 3005 O O . GLU A 1 377 ? 1.294 -6.984 -28.609 1 94.75 377 GLU A O 1
ATOM 3010 N N . ASP A 1 378 ? 2.473 -8.875 -28.25 1 93.88 378 ASP A N 1
ATOM 3011 C CA . ASP A 1 378 ? 1.534 -9.352 -27.234 1 93.88 378 ASP A CA 1
ATOM 3012 C C . ASP A 1 378 ? 1.471 -8.398 -26.047 1 93.88 378 ASP A C 1
ATOM 3014 O O . ASP A 1 378 ? 0.398 -8.172 -25.484 1 93.88 378 ASP A O 1
ATOM 3018 N N . THR A 1 379 ? 2.607 -7.844 -25.688 1 96.81 379 THR A N 1
ATOM 3019 C CA . THR A 1 379 ? 2.672 -6.91 -24.578 1 96.81 379 THR A CA 1
ATOM 3020 C C . THR A 1 379 ? 1.86 -5.652 -24.875 1 96.81 379 THR A C 1
ATOM 3022 O O . THR A 1 379 ? 1.074 -5.203 -24.031 1 96.81 379 THR A O 1
ATOM 3025 N N . LYS A 1 380 ? 1.999 -5.117 -26.031 1 96 380 LYS A N 1
ATOM 3026 C CA . LYS A 1 380 ? 1.3 -3.904 -26.438 1 96 380 LYS A CA 1
ATOM 3027 C C . LYS A 1 380 ? -0.209 -4.125 -26.484 1 96 380 LYS A C 1
ATOM 3029 O O . LYS A 1 380 ? -0.986 -3.213 -26.203 1 96 380 LYS A O 1
ATOM 3034 N N . GLN A 1 381 ? -0.543 -5.285 -26.875 1 94.06 381 GLN A N 1
ATOM 3035 C CA . GLN A 1 381 ? -1.961 -5.625 -26.953 1 94.06 381 GLN A CA 1
ATOM 3036 C C . GLN A 1 381 ? -2.566 -5.762 -25.562 1 94.06 381 GLN A C 1
ATOM 3038 O O . GLN A 1 381 ? -3.75 -5.484 -25.359 1 94.06 381 GLN A O 1
ATOM 3043 N N . THR A 1 382 ? -1.821 -6.172 -24.656 1 95.38 382 THR A N 1
ATOM 3044 C CA . THR A 1 382 ? -2.295 -6.438 -23.297 1 95.38 382 THR A CA 1
ATOM 3045 C C . THR A 1 382 ? -2.25 -5.172 -22.453 1 95.38 382 THR A C 1
ATOM 3047 O O . THR A 1 382 ? -3.152 -4.922 -21.641 1 95.38 382 THR A O 1
ATOM 3050 N N . ILE A 1 383 ? -1.196 -4.355 -22.547 1 97.38 383 ILE A N 1
ATOM 3051 C CA . ILE A 1 383 ? -1.013 -3.115 -21.812 1 97.38 383 ILE A CA 1
ATOM 3052 C C . ILE A 1 383 ? -0.886 -1.943 -22.781 1 97.38 383 ILE A C 1
ATOM 3054 O O . ILE A 1 383 ? 0.034 -1.905 -23.594 1 97.38 383 ILE A O 1
ATOM 3058 N N . ASP A 1 384 ? -1.71 -0.968 -22.656 1 94.75 384 ASP A N 1
ATOM 3059 C CA . ASP A 1 384 ? -1.655 0.152 -23.578 1 94.75 384 ASP A CA 1
ATOM 3060 C C . ASP A 1 384 ? -0.686 1.227 -23.094 1 94.75 384 ASP A C 1
ATOM 3062 O O . ASP A 1 384 ? -0.034 1.06 -22.062 1 94.75 384 ASP A O 1
ATOM 3066 N N . SER A 1 385 ? -0.578 2.25 -23.812 1 91.88 385 SER A N 1
ATOM 3067 C CA . SER A 1 385 ? 0.436 3.271 -23.578 1 91.88 385 SER A CA 1
ATOM 3068 C C . SER A 1 385 ? 0.125 4.074 -22.312 1 91.88 385 SER A C 1
ATOM 3070 O O . SER A 1 385 ? 0.988 4.781 -21.797 1 91.88 385 SER A O 1
ATOM 3072 N N . TYR A 1 386 ? -1.092 3.93 -21.844 1 89.5 386 TYR A N 1
ATOM 3073 C CA . TYR A 1 386 ? -1.481 4.664 -20.656 1 89.5 386 TYR A CA 1
ATOM 3074 C C . TYR A 1 386 ? -1.369 3.785 -19.406 1 89.5 386 TYR A C 1
ATOM 3076 O O . TYR A 1 386 ? -1.706 4.215 -18.312 1 89.5 386 TYR A O 1
ATOM 3084 N N . GLY A 1 387 ? -0.913 2.535 -19.594 1 93.44 387 GLY A N 1
ATOM 3085 C CA . GLY A 1 387 ? -0.667 1.648 -18.469 1 93.44 387 GLY A CA 1
ATOM 3086 C C . GLY A 1 387 ? -1.872 0.803 -18.109 1 93.44 387 GLY A C 1
ATOM 3087 O O . GLY A 1 387 ? -1.899 0.181 -17.047 1 93.44 387 GLY A O 1
ATOM 3088 N N . TRP A 1 388 ? -2.914 0.854 -18.906 1 96.12 388 TRP A N 1
ATOM 3089 C CA . TRP A 1 388 ? -4.09 0.023 -18.672 1 96.12 388 TRP A CA 1
ATOM 3090 C C . TRP A 1 388 ? -3.879 -1.386 -19.203 1 96.12 388 TRP A C 1
ATOM 3092 O O . TRP A 1 388 ? -3.557 -1.562 -20.391 1 96.12 388 TRP A O 1
ATOM 3102 N N . LEU A 1 389 ? -4.027 -2.359 -18.422 1 97.62 389 LEU A N 1
ATOM 3103 C CA . LEU A 1 389 ? -3.967 -3.771 -18.781 1 97.62 389 LEU A CA 1
ATOM 3104 C C . LEU A 1 389 ? -5.367 -4.34 -19 1 97.62 389 LEU A C 1
ATOM 3106 O O . LEU A 1 389 ? -6.227 -4.219 -18.125 1 97.62 389 LEU A O 1
ATOM 3110 N N . ALA A 1 390 ? -5.57 -4.891 -20.109 1 95.69 390 ALA A N 1
ATOM 3111 C CA . ALA A 1 390 ? -6.812 -5.609 -20.391 1 95.69 390 ALA A CA 1
ATOM 3112 C C . ALA A 1 390 ? -6.773 -7.016 -19.797 1 95.69 390 ALA A C 1
ATOM 3114 O O . ALA A 1 390 ? -5.988 -7.859 -20.234 1 95.69 390 ALA A O 1
ATOM 3115 N N . THR A 1 391 ? -7.672 -7.277 -18.891 1 93.56 391 THR A N 1
ATOM 3116 C CA . THR A 1 391 ? -7.625 -8.578 -18.234 1 93.56 391 THR A CA 1
ATOM 3117 C C . THR A 1 391 ? -8.297 -9.648 -19.078 1 93.56 391 THR A C 1
ATOM 3119 O O . THR A 1 391 ? -8.039 -10.836 -18.906 1 93.56 391 THR A O 1
ATOM 3122 N N . GLY A 1 392 ? -9.203 -9.234 -19.906 1 91.06 392 GLY A N 1
ATOM 3123 C CA . GLY A 1 392 ? -10.031 -10.164 -20.656 1 91.06 392 GLY A CA 1
ATOM 3124 C C . GLY A 1 392 ? -11.227 -10.68 -19.875 1 91.06 392 GLY A C 1
ATOM 3125 O O . GLY A 1 392 ? -12.125 -11.297 -20.438 1 91.06 392 GLY A O 1
ATOM 3126 N N . ASP A 1 393 ? -11.344 -10.359 -18.641 1 90.19 393 ASP A N 1
ATOM 3127 C CA . ASP A 1 393 ? -12.422 -10.836 -17.781 1 90.19 393 ASP A CA 1
ATOM 3128 C C . ASP A 1 393 ? -13.586 -9.852 -17.766 1 90.19 393 ASP A C 1
ATOM 3130 O O . ASP A 1 393 ? -13.391 -8.648 -17.969 1 90.19 393 ASP A O 1
ATOM 3134 N N . VAL A 1 394 ? -14.734 -10.391 -17.5 1 90.19 394 VAL A N 1
ATOM 3135 C CA . VAL A 1 394 ? -15.945 -9.586 -17.469 1 90.19 394 VAL A CA 1
ATOM 3136 C C . VAL A 1 394 ? -16.391 -9.398 -16.016 1 90.19 394 VAL A C 1
ATOM 3138 O O . VAL A 1 394 ? -16.344 -10.336 -15.219 1 90.19 394 VAL A O 1
ATOM 3141 N N . GLY A 1 395 ? -16.734 -8.203 -15.656 1 93 395 GLY A N 1
ATOM 3142 C CA . GLY A 1 395 ? -17.266 -7.875 -14.344 1 93 395 GLY A CA 1
ATOM 3143 C C . GLY A 1 395 ? -18.047 -6.574 -14.328 1 93 395 GLY A C 1
ATOM 3144 O O . GLY A 1 395 ? -18.391 -6.027 -15.383 1 93 395 GLY A O 1
ATOM 3145 N N . TYR A 1 396 ? -18.469 -6.152 -13.195 1 91.5 396 TYR A N 1
ATOM 3146 C CA . TYR A 1 396 ? -19.094 -4.848 -12.992 1 91.5 396 TYR A CA 1
ATOM 3147 C C . TYR A 1 396 ? -18.688 -4.258 -11.648 1 91.5 396 TYR A C 1
ATOM 3149 O O . TYR A 1 396 ? -18.094 -4.941 -10.82 1 91.5 396 TYR A O 1
ATOM 3157 N N . ARG A 1 397 ? -18.891 -3.029 -11.5 1 92.44 397 ARG A N 1
ATOM 3158 C CA . ARG A 1 397 ? -18.656 -2.285 -10.266 1 92.44 397 ARG A CA 1
ATOM 3159 C C . ARG A 1 397 ? -19.953 -1.697 -9.727 1 92.44 397 ARG A C 1
ATOM 3161 O O . ARG A 1 397 ? -20.797 -1.218 -10.492 1 92.44 397 ARG A O 1
ATOM 3168 N N . ASP A 1 398 ? -20.141 -1.74 -8.414 1 88.75 398 ASP A N 1
ATOM 3169 C CA . ASP A 1 398 ? -21.359 -1.145 -7.867 1 88.75 398 ASP A CA 1
ATOM 3170 C C . ASP A 1 398 ? -21.141 0.329 -7.527 1 88.75 398 ASP A C 1
ATOM 3172 O O . ASP A 1 398 ? -20.125 0.913 -7.895 1 88.75 398 ASP A O 1
ATOM 3176 N N . ASP A 1 399 ? -22.109 0.962 -6.891 1 83.56 399 ASP A N 1
ATOM 3177 C CA . ASP A 1 399 ? -22.094 2.402 -6.648 1 83.56 399 ASP A CA 1
ATOM 3178 C C . ASP A 1 399 ? -21.25 2.744 -5.43 1 83.56 399 ASP A C 1
ATOM 3180 O O . ASP A 1 399 ? -21.047 3.918 -5.113 1 83.56 399 ASP A O 1
ATOM 3184 N N . GLU A 1 400 ? -20.672 1.669 -4.812 1 84.81 400 GLU A N 1
ATOM 3185 C CA . GLU A 1 400 ? -19.781 1.888 -3.676 1 84.81 400 GLU A CA 1
ATOM 3186 C C . GLU A 1 400 ? -18.328 1.553 -4.035 1 84.81 400 GLU A C 1
ATOM 3188 O O . GLU A 1 400 ? -17.438 1.623 -3.182 1 84.81 400 GLU A O 1
ATOM 3193 N N . GLY A 1 401 ? -18.109 1.143 -5.277 1 88.81 401 GLY A N 1
ATOM 3194 C CA . GLY A 1 401 ? -16.75 0.93 -5.762 1 88.81 401 GLY A CA 1
ATOM 3195 C C . GLY A 1 401 ? -16.297 -0.512 -5.641 1 88.81 401 GLY A C 1
ATOM 3196 O O . GLY A 1 401 ? -15.141 -0.825 -5.918 1 88.81 401 GLY A O 1
ATOM 3197 N N . TRP A 1 402 ? -17.219 -1.367 -5.258 1 91.5 402 TRP A N 1
ATOM 3198 C CA . TRP A 1 402 ? -16.875 -2.785 -5.176 1 91.5 402 TRP A CA 1
ATOM 3199 C C . TRP A 1 402 ? -16.969 -3.447 -6.547 1 91.5 402 TRP A C 1
ATOM 3201 O O . TRP A 1 402 ? -17.922 -3.229 -7.289 1 91.5 402 TRP A O 1
ATOM 3211 N N . PHE A 1 403 ? -16 -4.254 -6.828 1 93.69 403 PHE A N 1
ATOM 3212 C CA . PHE A 1 403 ? -15.969 -4.957 -8.102 1 93.69 403 PHE A CA 1
ATOM 3213 C C . PHE A 1 403 ? -16.516 -6.375 -7.953 1 93.69 403 PHE A C 1
ATOM 3215 O O . PHE A 1 403 ? -16.266 -7.039 -6.945 1 93.69 403 PHE A O 1
ATOM 3222 N N . TYR A 1 404 ? -17.172 -6.758 -8.922 1 90.69 404 TYR A N 1
ATOM 3223 C CA . TYR A 1 404 ? -17.734 -8.102 -9 1 90.69 404 TYR A CA 1
ATOM 3224 C C . TYR A 1 404 ? -17.234 -8.828 -10.25 1 90.69 404 TYR A C 1
ATOM 3226 O O . TYR A 1 404 ? -17.203 -8.242 -11.336 1 90.69 404 TYR A O 1
ATOM 3234 N N . PHE A 1 405 ? -16.781 -10.023 -10.094 1 90.25 405 PHE A N 1
ATOM 3235 C CA . PHE A 1 405 ? -16.359 -10.883 -11.195 1 90.25 405 PHE A CA 1
ATOM 3236 C C . PHE A 1 405 ? -17.547 -11.656 -11.766 1 90.25 405 PHE A C 1
ATOM 3238 O O . PHE A 1 405 ? -18.344 -12.219 -11.016 1 90.25 405 PHE A O 1
ATOM 3245 N N . VAL A 1 406 ? -17.688 -11.648 -13.016 1 84.25 406 VAL A N 1
ATOM 3246 C CA . VAL A 1 406 ? -18.828 -12.328 -13.633 1 84.25 406 VAL A CA 1
ATOM 3247 C C . VAL A 1 406 ? -18.328 -13.57 -14.375 1 84.25 406 VAL A C 1
ATOM 3249 O O . VAL A 1 406 ? -18.797 -14.68 -14.117 1 84.25 406 VAL A O 1
ATOM 3252 N N . GLU A 1 407 ? -17.422 -13.375 -15.281 1 79.81 407 GLU A N 1
ATOM 3253 C CA . GLU A 1 407 ? -16.953 -14.531 -16.031 1 79.81 407 GLU A CA 1
ATOM 3254 C C . GLU A 1 407 ? -15.578 -14.266 -16.641 1 79.81 407 GLU A C 1
ATOM 3256 O O . GLU A 1 407 ? -15.195 -13.117 -16.844 1 79.81 407 GLU A O 1
ATOM 3261 N N . ARG A 1 408 ? -14.906 -15.398 -16.891 1 75.81 408 ARG A N 1
ATOM 3262 C CA . ARG A 1 408 ? -13.633 -15.344 -17.609 1 75.81 408 ARG A CA 1
ATOM 3263 C C . ARG A 1 408 ? -13.844 -15.391 -19.109 1 75.81 408 ARG A C 1
ATOM 3265 O O . ARG A 1 408 ? -14.953 -15.664 -19.578 1 75.81 408 ARG A O 1
ATOM 3272 N N . ASP A 1 409 ? -12.719 -15.031 -19.75 1 75 409 ASP A N 1
ATOM 3273 C CA . ASP A 1 409 ? -12.75 -15.281 -21.188 1 75 409 ASP A CA 1
ATOM 3274 C C . ASP A 1 409 ? -13.164 -16.719 -21.484 1 75 409 ASP A C 1
ATOM 3276 O O . ASP A 1 409 ? -12.633 -17.656 -20.875 1 75 409 ASP A O 1
ATOM 3280 N N . ALA A 1 410 ? -14.125 -16.812 -22.281 1 69.62 410 ALA A N 1
ATOM 3281 C CA . ALA A 1 410 ? -14.734 -18.109 -22.578 1 69.62 410 ALA A CA 1
ATOM 3282 C C . ALA A 1 410 ? -13.711 -19.078 -23.141 1 69.62 410 ALA A C 1
ATOM 3284 O O . ALA A 1 410 ? -13.922 -20.297 -23.125 1 69.62 410 ALA A O 1
ATOM 3285 N N . ARG A 1 411 ? -12.633 -18.578 -23.594 1 74.75 411 ARG A N 1
ATOM 3286 C CA . ARG A 1 411 ? -11.625 -19.422 -24.203 1 74.75 411 ARG A CA 1
ATOM 3287 C C . ARG A 1 411 ? -10.594 -19.875 -23.172 1 74.75 411 ARG A C 1
ATOM 3289 O O . ARG A 1 411 ? -9.68 -20.641 -23.5 1 74.75 411 ARG A O 1
ATOM 3296 N N . LEU A 1 412 ? -10.82 -19.484 -21.984 1 82 412 LEU A N 1
ATOM 3297 C CA . LEU A 1 412 ? -9.953 -19.906 -20.891 1 82 412 LEU A CA 1
ATOM 3298 C C . LEU A 1 412 ? -10.719 -20.781 -19.891 1 82 412 LEU A C 1
ATOM 3300 O O . LEU A 1 412 ? -11.805 -20.406 -19.438 1 82 412 LEU A O 1
ATOM 3304 N N . ILE A 1 413 ? -10.203 -21.969 -19.703 1 82.19 413 ILE A N 1
ATOM 3305 C CA . ILE A 1 413 ? -10.789 -22.922 -18.766 1 82.19 413 ILE A CA 1
ATOM 3306 C C . ILE A 1 413 ? -9.984 -22.922 -17.469 1 82.19 413 ILE A C 1
ATOM 3308 O O . ILE A 1 413 ? -8.758 -23.078 -17.484 1 82.19 413 ILE A O 1
ATOM 3312 N N . LYS A 1 414 ? -10.641 -22.688 -16.391 1 81.81 414 LYS A N 1
ATOM 3313 C CA . LYS A 1 414 ? -9.977 -22.719 -15.086 1 81.81 414 LYS A CA 1
ATOM 3314 C C . LYS A 1 414 ? -10.211 -24.047 -14.383 1 81.81 414 LYS A C 1
ATOM 3316 O O . LYS A 1 414 ? -11.344 -24.375 -14.023 1 81.81 414 LYS A O 1
ATOM 3321 N N . ARG A 1 415 ? -9.094 -24.844 -14.219 1 83 415 ARG A N 1
ATOM 3322 C CA . ARG A 1 415 ? -9.18 -26.125 -13.539 1 83 415 ARG A CA 1
ATOM 3323 C C . ARG A 1 415 ? -8.266 -26.156 -12.312 1 83 415 ARG A C 1
ATOM 3325 O O . ARG A 1 415 ? -7.047 -26.25 -12.445 1 83 415 ARG A O 1
ATOM 3332 N N . SER A 1 416 ? -8.797 -26.109 -11.188 1 76.25 416 SER A N 1
ATOM 3333 C CA . SER A 1 416 ? -8.062 -26.203 -9.93 1 76.25 416 SER A CA 1
ATOM 3334 C C . SER A 1 416 ? -6.949 -25.172 -9.852 1 76.25 416 SER A C 1
ATOM 3336 O O . SER A 1 416 ? -5.805 -25.5 -9.539 1 76.25 416 SER A O 1
ATOM 3338 N N . GLY A 1 417 ? -7.293 -24 -10.312 1 75.31 417 GLY A N 1
ATOM 3339 C CA . GLY A 1 417 ? -6.344 -22.891 -10.211 1 75.31 417 GLY A CA 1
ATOM 3340 C C . GLY A 1 417 ? -5.422 -22.781 -11.406 1 75.31 417 GLY A C 1
ATOM 3341 O O . GLY A 1 417 ? -4.688 -21.812 -11.547 1 75.31 417 GLY A O 1
ATOM 3342 N N . GLU A 1 418 ? -5.457 -23.812 -12.266 1 78.56 418 GLU A N 1
ATOM 3343 C CA . GLU A 1 418 ? -4.648 -23.781 -13.477 1 78.56 418 GLU A CA 1
ATOM 3344 C C . GLU A 1 418 ? -5.445 -23.234 -14.656 1 78.56 418 GLU A C 1
ATOM 3346 O O . GLU A 1 418 ? -6.633 -23.531 -14.805 1 78.56 418 GLU A O 1
ATOM 3351 N N . ASN A 1 419 ? -4.758 -22.422 -15.391 1 80.38 419 ASN A N 1
ATOM 3352 C CA . ASN A 1 419 ? -5.355 -21.922 -16.625 1 80.38 419 ASN A CA 1
ATOM 3353 C C . ASN A 1 419 ? -5.078 -22.859 -17.797 1 80.38 419 ASN A C 1
ATOM 3355 O O . ASN A 1 419 ? -3.936 -23.266 -18.016 1 80.38 419 ASN A O 1
ATOM 3359 N N . ILE A 1 420 ? -6.18 -23.172 -18.547 1 85.81 420 ILE A N 1
ATOM 3360 C CA . ILE A 1 420 ? -6.059 -24.031 -19.719 1 85.81 420 ILE A CA 1
ATOM 3361 C C . ILE A 1 420 ? -6.602 -23.312 -20.953 1 85.81 420 ILE A C 1
ATOM 3363 O O . ILE A 1 420 ? -7.727 -22.797 -20.938 1 85.81 420 ILE A O 1
ATOM 3367 N N . SER A 1 421 ? -5.84 -23.203 -21.922 1 83.5 421 SER A N 1
ATOM 3368 C CA . SER A 1 421 ? -6.289 -22.609 -23.172 1 83.5 421 SER A CA 1
ATOM 3369 C C . SER A 1 421 ? -7.102 -23.625 -24 1 83.5 421 SER A C 1
ATOM 3371 O O . SER A 1 421 ? -6.578 -24.656 -24.406 1 83.5 421 SER A O 1
ATOM 3373 N N . ALA A 1 422 ? -8.352 -23.203 -24.281 1 87.19 422 ALA A N 1
ATOM 3374 C CA . ALA A 1 422 ? -9.156 -24.062 -25.141 1 87.19 422 ALA A CA 1
ATOM 3375 C C . ALA A 1 422 ? -8.508 -24.234 -26.5 1 87.19 422 ALA A C 1
ATOM 3377 O O . ALA A 1 422 ? -8.5 -25.344 -27.062 1 87.19 422 ALA A O 1
ATOM 3378 N N . ARG A 1 423 ? -7.891 -23.203 -26.953 1 83.69 423 ARG A N 1
ATOM 3379 C CA . ARG A 1 423 ? -7.27 -23.219 -28.266 1 83.69 423 ARG A CA 1
ATOM 3380 C C . ARG A 1 423 ? -6.082 -24.172 -28.312 1 83.69 423 ARG A C 1
ATOM 3382 O O . ARG A 1 423 ? -5.82 -24.797 -29.344 1 83.69 423 ARG A O 1
ATOM 3389 N N . GLU A 1 424 ? -5.383 -24.203 -27.266 1 86.19 424 GLU A N 1
ATOM 3390 C CA . GLU A 1 424 ? -4.266 -25.141 -27.188 1 86.19 424 GLU A CA 1
ATOM 3391 C C . GLU A 1 424 ? -4.742 -26.594 -27.375 1 86.19 424 GLU A C 1
ATOM 3393 O O . GLU A 1 424 ? -4.148 -27.344 -28.141 1 86.19 424 GLU A O 1
ATOM 3398 N N . ILE A 1 425 ? -5.773 -26.953 -26.734 1 90.69 425 ILE A N 1
ATOM 3399 C CA . ILE A 1 425 ? -6.328 -28.297 -26.828 1 90.69 425 ILE A CA 1
ATOM 3400 C C . ILE A 1 425 ? -6.855 -28.531 -28.234 1 90.69 425 ILE A C 1
ATOM 3402 O O . ILE A 1 425 ? -6.617 -29.594 -28.828 1 90.69 425 ILE A O 1
ATOM 3406 N N . GLU A 1 426 ? -7.516 -27.562 -28.797 1 89.75 426 GLU A N 1
ATOM 3407 C CA . GLU A 1 426 ? -8.055 -27.672 -30.141 1 89.75 426 GLU A CA 1
ATOM 3408 C C . GLU A 1 426 ? -6.941 -27.906 -31.172 1 89.75 426 GLU A C 1
ATOM 3410 O O . GLU A 1 426 ? -7.086 -28.734 -32.062 1 89.75 426 GLU A O 1
ATOM 3415 N N . LEU A 1 427 ? -5.898 -27.141 -30.969 1 86.69 427 LEU A N 1
ATOM 3416 C CA . LEU A 1 427 ? -4.77 -27.281 -31.875 1 86.69 427 LEU A CA 1
ATOM 3417 C C . LEU A 1 427 ? -4.191 -28.688 -31.812 1 86.69 427 LEU A C 1
ATOM 3419 O O . LEU A 1 427 ? -3.869 -29.281 -32.844 1 86.69 427 LEU A O 1
ATOM 3423 N N . VAL A 1 428 ? -4.016 -29.219 -30.672 1 90 428 VAL A N 1
ATOM 3424 C CA . VAL A 1 428 ? -3.477 -30.562 -30.5 1 90 428 VAL A CA 1
ATOM 3425 C C . VAL A 1 428 ? -4.422 -31.578 -31.125 1 90 428 VAL A C 1
ATOM 3427 O O . VAL A 1 428 ? -3.992 -32.438 -31.906 1 90 428 VAL A O 1
ATOM 3430 N N . LEU A 1 429 ? -5.695 -31.484 -30.844 1 92.88 429 LEU A N 1
ATOM 3431 C CA . LEU A 1 429 ? -6.676 -32.469 -31.281 1 92.88 429 LEU A CA 1
ATOM 3432 C C . LEU A 1 429 ? -6.883 -32.406 -32.781 1 92.88 429 LEU A C 1
ATOM 3434 O O . LEU A 1 429 ? -7.227 -33.406 -33.438 1 92.88 429 LEU A O 1
ATOM 3438 N N . SER A 1 430 ? -6.707 -31.266 -33.344 1 91 430 SER A N 1
ATOM 3439 C CA . SER A 1 430 ? -6.883 -31.078 -34.781 1 91 430 SER A CA 1
ATOM 3440 C C . SER A 1 430 ? -5.828 -31.844 -35.594 1 91 430 SER A C 1
ATOM 3442 O O . SER A 1 430 ? -5.973 -32.062 -36.781 1 91 430 SER A O 1
ATOM 3444 N N . GLN A 1 431 ? -4.801 -32.219 -34.875 1 89.88 431 GLN A N 1
ATOM 3445 C CA . GLN A 1 431 ? -3.738 -32.969 -35.531 1 89.88 431 GLN A CA 1
ATOM 3446 C C . GLN A 1 431 ? -4.133 -34.438 -35.75 1 89.88 431 GLN A C 1
ATOM 3448 O O . GLN A 1 431 ? -3.453 -35.156 -36.438 1 89.88 431 GLN A O 1
ATOM 3453 N N . LEU A 1 432 ? -5.113 -34.844 -35.031 1 90.81 432 LEU A N 1
ATOM 3454 C CA . LEU A 1 432 ? -5.645 -36.188 -35.25 1 90.81 432 LEU A CA 1
ATOM 3455 C C . LEU A 1 432 ? -6.344 -36.281 -36.594 1 90.81 432 LEU A C 1
ATOM 3457 O O . LEU A 1 432 ? -7.309 -35.562 -36.875 1 90.81 432 LEU A O 1
ATOM 3461 N N . ASP A 1 433 ? -5.98 -37.156 -37.438 1 89.44 433 ASP A N 1
ATOM 3462 C CA . ASP A 1 433 ? -6.449 -37.25 -38.812 1 89.44 433 ASP A CA 1
ATOM 3463 C C . ASP A 1 433 ? -7.961 -37.469 -38.875 1 89.44 433 ASP A C 1
ATOM 3465 O O . ASP A 1 433 ? -8.633 -37 -39.781 1 89.44 433 ASP A O 1
ATOM 3469 N N . GLU A 1 434 ? -8.438 -38.094 -37.906 1 91.88 434 GLU A N 1
ATOM 3470 C CA . GLU A 1 434 ? -9.852 -38.438 -37.875 1 91.88 434 GLU A CA 1
ATOM 3471 C C . GLU A 1 434 ? -10.719 -37.281 -37.406 1 91.88 434 GLU A C 1
ATOM 3473 O O . GLU A 1 434 ? -11.945 -37.375 -37.438 1 91.88 434 GLU A O 1
ATOM 3478 N N . VAL A 1 435 ? -10.117 -36.188 -37.031 1 93 435 VAL A N 1
ATOM 3479 C CA . VAL A 1 435 ? -10.859 -35.031 -36.531 1 93 435 VAL A CA 1
ATOM 3480 C C . VAL A 1 435 ? -10.984 -33.969 -37.625 1 93 435 VAL A C 1
ATOM 3482 O O . VAL A 1 435 ? -9.984 -33.406 -38.031 1 93 435 VAL A O 1
ATOM 3485 N N . LYS A 1 436 ? -12.18 -33.719 -38.031 1 89.81 436 LYS A N 1
ATOM 3486 C CA . LYS A 1 436 ? -12.477 -32.688 -39.031 1 89.81 436 LYS A CA 1
ATOM 3487 C C . LYS A 1 436 ? -12.539 -31.297 -38.375 1 89.81 436 LYS A C 1
ATOM 3489 O O . LYS A 1 436 ? -12.102 -30.312 -38.969 1 89.81 436 LYS A O 1
ATOM 3494 N N . ASP A 1 437 ? -13.164 -31.25 -37.25 1 90.38 437 ASP A N 1
ATOM 3495 C CA . ASP A 1 437 ? -13.359 -30.016 -36.5 1 90.38 437 ASP A CA 1
ATOM 3496 C C . ASP A 1 437 ? -13.445 -30.297 -35 1 90.38 437 ASP A C 1
ATOM 3498 O O . ASP A 1 437 ? -13.812 -31.391 -34.594 1 90.38 437 ASP A O 1
ATOM 3502 N N . VAL A 1 438 ? -12.977 -29.297 -34.25 1 92.38 438 VAL A N 1
ATOM 3503 C CA . VAL A 1 438 ? -13.016 -29.5 -32.812 1 92.38 438 VAL A CA 1
ATOM 3504 C C . VAL A 1 438 ? -13.188 -28.156 -32.094 1 92.38 438 VAL A C 1
ATOM 3506 O O . VAL A 1 438 ? -12.648 -27.141 -32.531 1 92.38 438 VAL A O 1
ATOM 3509 N N . ALA A 1 439 ? -14.023 -28.156 -31.078 1 90.56 439 ALA A N 1
ATOM 3510 C CA . ALA A 1 439 ? -14.195 -27.047 -30.156 1 90.56 439 ALA A CA 1
ATOM 3511 C C . ALA A 1 439 ? -14.078 -27.5 -28.703 1 90.56 439 ALA A C 1
ATOM 3513 O O . ALA A 1 439 ? -14.555 -28.578 -28.344 1 90.56 439 ALA A O 1
ATOM 3514 N N . VAL A 1 440 ? -13.344 -26.75 -27.984 1 90.56 440 VAL A N 1
ATOM 3515 C CA . VAL A 1 440 ? -13.148 -27.094 -26.578 1 90.56 440 VAL A CA 1
ATOM 3516 C C . VAL A 1 440 ? -13.75 -26 -25.688 1 90.56 440 VAL A C 1
ATOM 3518 O O . VAL A 1 440 ? -13.586 -24.812 -25.969 1 90.56 440 VAL A O 1
ATOM 3521 N N . ILE A 1 441 ? -14.516 -26.406 -24.703 1 88.5 441 ILE A N 1
ATOM 3522 C CA . ILE A 1 441 ? -15.133 -25.469 -23.766 1 88.5 441 ILE A CA 1
ATOM 3523 C C . ILE A 1 441 ? -14.93 -25.969 -22.328 1 88.5 441 ILE A C 1
ATOM 3525 O O . ILE A 1 441 ? -14.672 -27.141 -22.109 1 88.5 441 ILE A O 1
ATOM 3529 N N . GLY A 1 442 ? -14.953 -25.047 -21.406 1 89.12 442 GLY A N 1
ATOM 3530 C CA . GLY A 1 442 ? -14.977 -25.406 -20 1 89.12 442 GLY A CA 1
ATOM 3531 C C . GLY A 1 442 ? -16.375 -25.672 -19.484 1 89.12 442 GLY A C 1
ATOM 3532 O O . GLY A 1 442 ? -17.297 -24.875 -19.719 1 89.12 442 GLY A O 1
ATOM 3533 N N . ILE A 1 443 ? -16.547 -26.797 -18.859 1 87.38 443 ILE A N 1
ATOM 3534 C CA . ILE A 1 443 ? -17.828 -27.078 -18.203 1 87.38 443 ILE A CA 1
ATOM 3535 C C . ILE A 1 443 ? -17.641 -27.125 -16.688 1 87.38 443 ILE A C 1
ATOM 3537 O O . ILE A 1 443 ? -16.562 -27.484 -16.203 1 87.38 443 ILE A O 1
ATOM 3541 N N . PRO A 1 444 ? -18.641 -26.766 -15.945 1 86.31 444 PRO A N 1
ATOM 3542 C CA . PRO A 1 444 ? -18.531 -26.734 -14.484 1 86.31 444 PRO A CA 1
ATOM 3543 C C . PRO A 1 444 ? -18.25 -28.109 -13.891 1 86.31 444 PRO A C 1
ATOM 3545 O O . PRO A 1 444 ? -18.766 -29.125 -14.375 1 86.31 444 PRO A O 1
ATOM 3548 N N . ASP A 1 445 ? -17.344 -28.172 -12.977 1 85.75 445 ASP A N 1
ATOM 3549 C CA . ASP A 1 445 ? -17.016 -29.344 -12.172 1 85.75 445 ASP A CA 1
ATOM 3550 C C . ASP A 1 445 ? -17.109 -29.031 -10.68 1 85.75 445 ASP A C 1
ATOM 3552 O O . ASP A 1 445 ? -16.641 -27.984 -10.234 1 85.75 445 ASP A O 1
ATOM 3556 N N . PRO A 1 446 ? -17.734 -29.844 -9.914 1 79.88 446 PRO A N 1
ATOM 3557 C CA . PRO A 1 446 ? -17.969 -29.531 -8.508 1 79.88 446 PRO A CA 1
ATOM 3558 C C . PRO A 1 446 ? -16.688 -29.453 -7.691 1 79.88 446 PRO A C 1
ATOM 3560 O O . PRO A 1 446 ? -16.656 -28.859 -6.617 1 79.88 446 PRO A O 1
ATOM 3563 N N . ILE A 1 447 ? -15.617 -30.062 -8.219 1 75.25 447 ILE A N 1
ATOM 3564 C CA . ILE A 1 447 ? -14.375 -30.125 -7.453 1 75.25 447 ILE A CA 1
ATOM 3565 C C . ILE A 1 447 ? -13.336 -29.203 -8.094 1 75.25 447 ILE A C 1
ATOM 3567 O O . ILE A 1 447 ? -12.711 -28.391 -7.406 1 75.25 447 ILE A O 1
ATOM 3571 N N . TYR A 1 448 ? -13.211 -29.234 -9.391 1 81.88 448 TYR A N 1
ATOM 3572 C CA . TYR A 1 448 ? -12.07 -28.625 -10.062 1 81.88 448 TYR A CA 1
ATOM 3573 C C . TYR A 1 448 ? -12.438 -27.266 -10.633 1 81.88 448 TYR A C 1
ATOM 3575 O O . TYR A 1 448 ? -11.656 -26.656 -11.367 1 81.88 448 TYR A O 1
ATOM 3583 N N . ASP A 1 449 ? -13.656 -26.781 -10.359 1 82.94 449 ASP A N 1
ATOM 3584 C CA . ASP A 1 449 ? -14.227 -25.562 -10.914 1 82.94 449 ASP A CA 1
ATOM 3585 C C . ASP A 1 449 ? -14.719 -25.781 -12.336 1 82.94 449 ASP A C 1
ATOM 3587 O O . ASP A 1 449 ? -15.922 -25.719 -12.602 1 82.94 449 ASP A O 1
ATOM 3591 N N . GLN A 1 450 ? -13.711 -26.094 -13.258 1 85.81 450 GLN A N 1
ATOM 3592 C CA . GLN A 1 450 ? -14.062 -26.469 -14.617 1 85.81 450 GLN A CA 1
ATOM 3593 C C . GLN A 1 450 ? -13.195 -27.625 -15.109 1 85.81 450 GLN A C 1
ATOM 3595 O O . GLN A 1 450 ? -12.133 -27.906 -14.539 1 85.81 450 GLN A O 1
ATOM 3600 N N . VAL A 1 451 ? -13.688 -28.312 -16.094 1 91.12 451 VAL A N 1
ATOM 3601 C CA . VAL A 1 451 ? -12.891 -29.281 -16.828 1 91.12 451 VAL A CA 1
ATOM 3602 C C . VAL A 1 451 ? -13.102 -29.094 -18.328 1 91.12 451 VAL A C 1
ATOM 3604 O O . VAL A 1 451 ? -14.164 -28.641 -18.766 1 91.12 451 VAL A O 1
ATOM 3607 N N . PRO A 1 452 ? -12.125 -29.406 -19.125 1 92.44 452 PRO A N 1
ATOM 3608 C CA . PRO A 1 452 ? -12.281 -29.266 -20.562 1 92.44 452 PRO A CA 1
ATOM 3609 C C . PRO A 1 452 ? -13.211 -30.312 -21.172 1 92.44 452 PRO A C 1
ATOM 3611 O O . PRO A 1 452 ? -13.07 -31.5 -20.875 1 92.44 452 PRO A O 1
ATOM 3614 N N . LYS A 1 453 ? -14.117 -29.828 -21.938 1 93.56 453 LYS A N 1
ATOM 3615 C CA . LYS A 1 453 ? -14.945 -30.672 -22.797 1 93.56 453 LYS A CA 1
ATOM 3616 C C . LYS A 1 453 ? -14.633 -30.422 -24.281 1 93.56 453 LYS A C 1
ATOM 3618 O O . LYS A 1 453 ? -14.664 -29.281 -24.734 1 93.56 453 LYS A O 1
ATOM 3623 N N . ALA A 1 454 ? -14.336 -31.484 -24.938 1 94.25 454 ALA A N 1
ATOM 3624 C CA . ALA A 1 454 ? -14.078 -31.375 -26.375 1 94.25 454 ALA A CA 1
ATOM 3625 C C . ALA A 1 454 ? -15.297 -31.812 -27.172 1 94.25 454 ALA A C 1
ATOM 3627 O O . ALA A 1 454 ? -15.852 -32.875 -26.938 1 94.25 454 ALA A O 1
ATOM 3628 N N . ILE A 1 455 ? -15.703 -30.953 -28 1 92.94 455 ILE A N 1
ATOM 3629 C CA . ILE A 1 455 ? -16.719 -31.281 -29 1 92.94 455 ILE A CA 1
ATOM 3630 C C . ILE A 1 455 ? -16.047 -31.562 -30.344 1 92.94 455 ILE A C 1
ATOM 3632 O O . ILE A 1 455 ? -15.438 -30.672 -30.938 1 92.94 455 ILE A O 1
ATOM 3636 N N . VAL A 1 456 ? -16.234 -32.781 -30.828 1 93.56 456 VAL A N 1
ATOM 3637 C CA . VAL A 1 456 ? -15.43 -33.25 -31.969 1 93.56 456 VAL A CA 1
ATOM 3638 C C . VAL A 1 456 ? -16.344 -33.625 -33.125 1 93.56 456 VAL A C 1
ATOM 3640 O O . VAL A 1 456 ? -17.375 -34.281 -32.938 1 93.56 456 VAL A O 1
ATOM 3643 N N . VAL A 1 457 ? -16.031 -33.156 -34.25 1 91.81 457 VAL A N 1
ATOM 3644 C CA . VAL A 1 457 ? -16.609 -33.656 -35.5 1 91.81 457 VAL A CA 1
ATOM 3645 C C . VAL A 1 457 ? -15.633 -34.625 -36.156 1 91.81 457 VAL A C 1
ATOM 3647 O O . VAL A 1 457 ? -14.531 -34.25 -36.562 1 91.81 457 VAL A O 1
ATOM 3650 N N . SER A 1 458 ? -16.031 -35.812 -36.25 1 92.75 458 SER A N 1
ATOM 3651 C CA . SER A 1 458 ? -15.133 -36.844 -36.719 1 92.75 458 SER A CA 1
ATOM 3652 C C . SER A 1 458 ? -15.391 -37.188 -38.188 1 92.75 458 SER A C 1
ATOM 3654 O O . SER A 1 458 ? -16.516 -37.062 -38.656 1 92.75 458 SER A O 1
ATOM 3656 N N . THR A 1 459 ? -14.359 -37.562 -38.938 1 88.12 459 THR A N 1
ATOM 3657 C CA . THR A 1 459 ? -14.469 -38.031 -40.281 1 88.12 459 THR A CA 1
ATOM 3658 C C . THR A 1 459 ? -14.617 -39.562 -40.312 1 88.12 459 THR A C 1
ATOM 3660 O O . THR A 1 459 ? -14.891 -40.156 -41.344 1 88.12 459 THR A O 1
ATOM 3663 N N . ASN A 1 460 ? -14.242 -40.125 -39.25 1 87.31 460 ASN A N 1
ATOM 3664 C CA . ASN A 1 460 ? -14.266 -41.562 -39.062 1 87.31 460 ASN A CA 1
ATOM 3665 C C . ASN A 1 460 ? -15.188 -41.969 -37.938 1 87.31 460 ASN A C 1
ATOM 3667 O O . ASN A 1 460 ? -14.961 -41.594 -36.781 1 87.31 460 ASN A O 1
ATOM 3671 N N . SER A 1 461 ? -16.094 -42.75 -38.281 1 83.75 461 SER A N 1
ATOM 3672 C CA . SER A 1 461 ? -17.094 -43.156 -37.312 1 83.75 461 SER A CA 1
ATOM 3673 C C . SER A 1 461 ? -16.484 -44.062 -36.25 1 83.75 461 SER A C 1
ATOM 3675 O O . SER A 1 461 ? -17.078 -44.281 -35.188 1 83.75 461 SER A O 1
ATOM 3677 N N . SER A 1 462 ? -15.312 -44.5 -36.469 1 89.75 462 SER A N 1
ATOM 3678 C CA . SER A 1 462 ? -14.719 -45.438 -35.5 1 89.75 462 SER A CA 1
ATOM 3679 C C . SER A 1 462 ? -13.922 -44.688 -34.438 1 89.75 462 SER A C 1
ATOM 3681 O O . SER A 1 462 ? -13.477 -45.281 -33.469 1 89.75 462 SER A O 1
ATOM 3683 N N . LEU A 1 463 ? -13.844 -43.438 -34.656 1 91.88 463 LEU A N 1
ATOM 3684 C CA . LEU A 1 463 ? -13.109 -42.625 -33.656 1 91.88 463 LEU A CA 1
ATOM 3685 C C . LEU A 1 463 ? -13.852 -42.625 -32.312 1 91.88 463 LEU A C 1
ATOM 3687 O O . LEU A 1 463 ? -15.047 -42.344 -32.25 1 91.88 463 LEU A O 1
ATOM 3691 N N . THR A 1 464 ? -13.164 -43 -31.219 1 93.19 464 THR A N 1
ATOM 3692 C CA . THR A 1 464 ? -13.805 -43.094 -29.906 1 93.19 464 THR A CA 1
ATOM 3693 C C . THR A 1 464 ? -13.305 -41.969 -28.984 1 93.19 464 THR A C 1
ATOM 3695 O O . THR A 1 464 ? -12.281 -41.344 -29.266 1 93.19 464 THR A O 1
ATOM 3698 N N . GLU A 1 465 ? -14.086 -41.812 -27.969 1 94.25 465 GLU A N 1
ATOM 3699 C CA . GLU A 1 465 ? -13.656 -40.875 -26.922 1 94.25 465 GLU A CA 1
ATOM 3700 C C . GLU A 1 465 ? -12.266 -41.25 -26.406 1 94.25 465 GLU A C 1
ATOM 3702 O O . GLU A 1 465 ? -11.43 -40.375 -26.188 1 94.25 465 GLU A O 1
ATOM 3707 N N . ARG A 1 466 ? -12.047 -42.5 -26.234 1 94.19 466 ARG A N 1
ATOM 3708 C CA . ARG A 1 466 ? -10.773 -43 -25.734 1 94.19 466 ARG A CA 1
ATOM 3709 C C . ARG A 1 466 ? -9.633 -42.625 -26.672 1 94.19 466 ARG A C 1
ATOM 3711 O O . ARG A 1 466 ? -8.547 -42.219 -26.219 1 94.19 466 ARG A O 1
ATOM 3718 N N . ASP A 1 467 ? -9.875 -42.781 -27.953 1 93.25 467 ASP A N 1
ATOM 3719 C CA . ASP A 1 467 ? -8.852 -42.406 -28.938 1 93.25 467 ASP A CA 1
ATOM 3720 C C . ASP A 1 467 ? -8.469 -40.938 -28.812 1 93.25 467 ASP A C 1
ATOM 3722 O O . ASP A 1 467 ? -7.289 -40.594 -28.859 1 93.25 467 ASP A O 1
ATOM 3726 N N . VAL A 1 468 ? -9.445 -40.188 -28.656 1 94.62 468 VAL A N 1
ATOM 3727 C CA . VAL A 1 468 ? -9.242 -38.75 -28.594 1 94.62 468 VAL A CA 1
ATOM 3728 C C . VAL A 1 468 ? -8.477 -38.375 -27.312 1 94.62 468 VAL A C 1
ATOM 3730 O O . VAL A 1 468 ? -7.512 -37.625 -27.359 1 94.62 468 VAL A O 1
ATOM 3733 N N . ILE A 1 469 ? -8.82 -38.938 -26.234 1 94.5 469 ILE A N 1
ATOM 3734 C CA . ILE A 1 469 ? -8.211 -38.688 -24.922 1 94.5 469 ILE A CA 1
ATOM 3735 C C . ILE A 1 469 ? -6.766 -39.156 -24.922 1 94.5 469 ILE A C 1
ATOM 3737 O O . ILE A 1 469 ? -5.863 -38.469 -24.484 1 94.5 469 ILE A O 1
ATOM 3741 N N . GLU A 1 470 ? -6.559 -40.344 -25.422 1 93.5 470 GLU A N 1
ATOM 3742 C CA . GLU A 1 470 ? -5.211 -40.875 -25.469 1 93.5 470 GLU A CA 1
ATOM 3743 C C . GLU A 1 470 ? -4.297 -40.031 -26.359 1 93.5 470 GLU A C 1
ATOM 3745 O O . GLU A 1 470 ? -3.113 -39.875 -26.047 1 93.5 470 GLU A O 1
ATOM 3750 N N . PHE A 1 471 ? -4.898 -39.625 -27.438 1 92.44 471 PHE A N 1
ATOM 3751 C CA . PHE A 1 471 ? -4.117 -38.75 -28.312 1 92.44 471 PHE A CA 1
ATOM 3752 C C . PHE A 1 471 ? -3.732 -37.469 -27.594 1 92.44 471 PHE A C 1
ATOM 3754 O O . PHE A 1 471 ? -2.588 -37.031 -27.688 1 92.44 471 PHE A O 1
ATOM 3761 N N . ALA A 1 472 ? -4.668 -36.906 -26.953 1 92.94 472 ALA A N 1
ATOM 3762 C CA . ALA A 1 472 ? -4.434 -35.656 -26.203 1 92.94 472 ALA A CA 1
ATOM 3763 C C . ALA A 1 472 ? -3.361 -35.875 -25.141 1 92.94 472 ALA A C 1
ATOM 3765 O O . ALA A 1 472 ? -2.527 -34.969 -24.922 1 92.94 472 ALA A O 1
ATOM 3766 N N . LYS A 1 473 ? -3.309 -36.969 -24.516 1 91.19 473 LYS A N 1
ATOM 3767 C CA . LYS A 1 473 ? -2.398 -37.281 -23.422 1 91.19 473 LYS A CA 1
ATOM 3768 C C . LYS A 1 473 ? -0.948 -37.281 -23.891 1 91.19 473 LYS A C 1
ATOM 3770 O O . LYS A 1 473 ? -0.03 -37.062 -23.094 1 91.19 473 LYS A O 1
ATOM 3775 N N . LYS A 1 474 ? -0.76 -37.469 -25.094 1 87.31 474 LYS A N 1
ATOM 3776 C CA . LYS A 1 474 ? 0.59 -37.531 -25.641 1 87.31 474 LYS A CA 1
ATOM 3777 C C . LYS A 1 474 ? 1.232 -36.156 -25.703 1 87.31 474 LYS A C 1
ATOM 3779 O O . LYS A 1 474 ? 2.459 -36.031 -25.656 1 87.31 474 LYS A O 1
ATOM 3784 N N . SER A 1 475 ? 0.366 -35.156 -25.75 1 87.44 475 SER A N 1
ATOM 3785 C CA . SER A 1 475 ? 0.919 -33.844 -26.031 1 87.44 475 SER A CA 1
ATOM 3786 C C . SER A 1 475 ? 0.498 -32.812 -24.969 1 87.44 475 SER A C 1
ATOM 3788 O O . SER A 1 475 ? 1.02 -31.703 -24.922 1 87.44 475 SER A O 1
ATOM 3790 N N . LEU A 1 476 ? -0.432 -33.25 -24.172 1 89.06 476 LEU A N 1
ATOM 3791 C CA . LEU A 1 476 ? -0.967 -32.312 -23.203 1 89.06 476 LEU A CA 1
ATOM 3792 C C . LEU A 1 476 ? -0.819 -32.844 -21.781 1 89.06 476 LEU A C 1
ATOM 3794 O O . LEU A 1 476 ? -1.008 -34.062 -21.547 1 89.06 476 LEU A O 1
ATOM 3798 N N . ALA A 1 477 ? -0.387 -31.984 -20.859 1 85.88 477 ALA A N 1
ATOM 3799 C CA . ALA A 1 477 ? -0.407 -32.344 -19.453 1 85.88 477 ALA A CA 1
ATOM 3800 C C . ALA A 1 477 ? -1.777 -32.875 -19.047 1 85.88 477 ALA A C 1
ATOM 3802 O O . ALA A 1 477 ? -2.799 -32.5 -19.609 1 85.88 477 ALA A O 1
ATOM 3803 N N . ASP A 1 478 ? -1.738 -33.719 -18.031 1 86.62 478 ASP A N 1
ATOM 3804 C CA . ASP A 1 478 ? -2.938 -34.438 -17.609 1 86.62 478 ASP A CA 1
ATOM 3805 C C . ASP A 1 478 ? -4.094 -33.469 -17.344 1 86.62 478 ASP A C 1
ATOM 3807 O O . ASP A 1 478 ? -5.227 -33.719 -17.75 1 86.62 478 ASP A O 1
ATOM 3811 N N . PHE A 1 479 ? -3.828 -32.406 -16.719 1 87.31 479 PHE A N 1
ATOM 3812 C CA . PHE A 1 479 ? -4.898 -31.484 -16.312 1 87.31 479 PHE A CA 1
ATOM 3813 C C . PHE A 1 479 ? -5.48 -30.766 -17.516 1 87.31 479 PHE A C 1
ATOM 3815 O O . PHE A 1 479 ? -6.547 -30.156 -17.422 1 87.31 479 PHE A O 1
ATOM 3822 N N . LYS A 1 480 ? -4.82 -30.797 -18.625 1 90.25 480 LYS A N 1
ATOM 3823 C CA . LYS A 1 480 ? -5.285 -30.156 -19.844 1 90.25 480 LYS A CA 1
ATOM 3824 C C . LYS A 1 480 ? -6.121 -31.109 -20.688 1 90.25 480 LYS A C 1
ATOM 3826 O O . LYS A 1 480 ? -6.824 -30.672 -21.609 1 90.25 480 LYS A O 1
ATOM 3831 N N . VAL A 1 481 ? -5.988 -32.375 -20.453 1 91.69 481 VAL A N 1
ATOM 3832 C CA . VAL A 1 481 ? -6.648 -33.375 -21.281 1 91.69 481 VAL A CA 1
ATOM 3833 C C . VAL A 1 481 ? -8.164 -33.281 -21.094 1 91.69 481 VAL A C 1
ATOM 3835 O O . VAL A 1 481 ? -8.648 -33.156 -19.969 1 91.69 481 VAL A O 1
ATOM 3838 N N . PRO A 1 482 ? -8.953 -33.281 -22.172 1 93.88 482 PRO A N 1
ATOM 3839 C CA . PRO A 1 482 ? -10.414 -33.188 -22.031 1 93.88 482 PRO A CA 1
ATOM 3840 C C . PRO A 1 482 ? -10.977 -34.312 -21.156 1 93.88 482 PRO A C 1
ATOM 3842 O O . PRO A 1 482 ? -10.633 -35.5 -21.359 1 93.88 482 PRO A O 1
ATOM 3845 N N . ALA A 1 483 ? -11.773 -33.938 -20.297 1 91.5 483 ALA A N 1
ATOM 3846 C CA . ALA A 1 483 ? -12.438 -34.906 -19.438 1 91.5 483 ALA A CA 1
ATOM 3847 C C . ALA A 1 483 ? -13.609 -35.562 -20.141 1 91.5 483 ALA A C 1
ATOM 3849 O O . ALA A 1 483 ? -13.984 -36.688 -19.812 1 91.5 483 ALA A O 1
ATOM 3850 N N . ILE A 1 484 ? -14.211 -34.844 -21.016 1 92.25 484 ILE A N 1
ATOM 3851 C CA . ILE A 1 484 ? -15.367 -35.312 -21.781 1 92.25 484 ILE A CA 1
ATOM 3852 C C . ILE A 1 484 ? -15.148 -35.062 -23.266 1 92.25 484 ILE A C 1
ATOM 3854 O O . ILE A 1 484 ? -14.625 -34 -23.641 1 92.25 484 ILE A O 1
ATOM 3858 N N . VAL A 1 485 ? -15.477 -36 -24.078 1 94.5 485 VAL A N 1
ATOM 3859 C CA . VAL A 1 485 ? -15.477 -35.844 -25.531 1 94.5 485 VAL A CA 1
ATOM 3860 C C . VAL A 1 485 ? -16.875 -36.125 -26.078 1 94.5 485 VAL A C 1
ATOM 3862 O O . VAL A 1 485 ? -17.438 -37.188 -25.828 1 94.5 485 VAL A O 1
ATOM 3865 N N . GLU A 1 486 ? -17.375 -35.125 -26.672 1 93.88 486 GLU A N 1
ATOM 3866 C CA . GLU A 1 486 ? -18.672 -35.281 -27.328 1 93.88 486 GLU A CA 1
ATOM 3867 C C . GLU A 1 486 ? -18.531 -35.188 -28.844 1 93.88 486 GLU A C 1
ATOM 3869 O O . GLU A 1 486 ? -17.875 -34.281 -29.375 1 93.88 486 GLU A O 1
ATOM 3874 N N . PHE A 1 487 ? -19.141 -36.156 -29.531 1 93.62 487 PHE A N 1
ATOM 3875 C CA . PHE A 1 487 ? -19.094 -36.125 -30.984 1 93.62 487 PHE A CA 1
ATOM 3876 C C . PHE A 1 487 ? -20.359 -35.5 -31.547 1 93.62 487 PHE A C 1
ATOM 3878 O O . PHE A 1 487 ? -21.469 -35.75 -31.094 1 93.62 487 PHE A O 1
ATOM 3885 N N . ARG A 1 488 ? -20.125 -34.594 -32.375 1 91.56 488 ARG A N 1
ATOM 3886 C CA . ARG A 1 488 ? -21.219 -33.938 -33.094 1 91.56 488 ARG A CA 1
ATOM 3887 C C . ARG A 1 488 ? -20.969 -33.969 -34.594 1 91.56 488 ARG A C 1
ATOM 3889 O O . ARG A 1 488 ? -19.859 -34.25 -35.031 1 91.56 488 ARG A O 1
ATOM 3896 N N . ASN A 1 489 ? -22.141 -33.719 -35.281 1 89.38 489 ASN A N 1
ATOM 3897 C CA . ASN A 1 489 ? -22.016 -33.656 -36.75 1 89.38 489 ASN A CA 1
ATOM 3898 C C . ASN A 1 489 ? -21.453 -32.312 -37.188 1 89.38 489 ASN A C 1
ATOM 3900 O O . ASN A 1 489 ? -20.859 -32.219 -38.25 1 89.38 489 ASN A O 1
ATOM 3904 N N . GLU A 1 490 ? -21.719 -31.359 -36.375 1 87.12 490 GLU A N 1
ATOM 3905 C CA . GLU A 1 490 ? -21.234 -30.016 -36.688 1 87.12 490 GLU A CA 1
ATOM 3906 C C . GLU A 1 490 ? -21.031 -29.188 -35.406 1 87.12 490 GLU A C 1
ATOM 3908 O O . GLU A 1 490 ? -21.656 -29.469 -34.375 1 87.12 490 GLU A O 1
ATOM 3913 N N . ILE A 1 491 ? -20.125 -28.234 -35.469 1 89.12 491 ILE A N 1
ATOM 3914 C CA . ILE A 1 491 ? -19.906 -27.297 -34.375 1 89.12 491 ILE A CA 1
ATOM 3915 C C . ILE A 1 491 ? -20.562 -25.953 -34.719 1 89.12 491 ILE A C 1
ATOM 3917 O O . ILE A 1 491 ? -20.297 -25.375 -35.781 1 89.12 491 ILE A O 1
ATOM 3921 N N . PRO A 1 492 ? -21.422 -25.531 -33.812 1 81.44 492 PRO A N 1
ATOM 3922 C CA . PRO A 1 492 ? -22.125 -24.266 -34.094 1 81.44 492 PRO A CA 1
ATOM 3923 C C . PRO A 1 492 ? -21.156 -23.078 -34.25 1 81.44 492 PRO A C 1
ATOM 3925 O O . PRO A 1 492 ? -20.344 -22.844 -33.344 1 81.44 492 PRO A O 1
ATOM 3928 N N . ARG A 1 493 ? -21.219 -22.469 -35.375 1 78.06 493 ARG A N 1
ATOM 3929 C CA . ARG A 1 493 ? -20.391 -21.297 -35.625 1 78.06 493 ARG A CA 1
ATOM 3930 C C . ARG A 1 493 ? -21.25 -20.141 -36.156 1 78.06 493 ARG A C 1
ATOM 3932 O O . ARG A 1 493 ? -22.25 -20.359 -36.812 1 78.06 493 ARG A O 1
ATOM 3939 N N . GLY A 1 494 ? -21 -18.969 -35.688 1 63.53 494 GLY A N 1
ATOM 3940 C CA . GLY A 1 494 ? -21.688 -17.781 -36.188 1 63.53 494 GLY A CA 1
ATOM 3941 C C . GLY A 1 494 ? -21.359 -17.438 -37.625 1 63.53 494 GLY A C 1
ATOM 3942 O O . GLY A 1 494 ? -20.688 -18.219 -38.312 1 63.53 494 GLY A O 1
ATOM 3943 N N . LEU A 1 495 ? -21.906 -16.297 -38.125 1 55.12 495 LEU A N 1
ATOM 3944 C CA . LEU A 1 495 ? -21.844 -15.852 -39.5 1 55.12 495 LEU A CA 1
ATOM 3945 C C . LEU A 1 495 ? -20.391 -15.758 -39.969 1 55.12 495 LEU A C 1
ATOM 3947 O O . LEU A 1 495 ? -20.078 -16.109 -41.125 1 55.12 495 LEU A O 1
ATOM 3951 N N . TYR A 1 496 ? -19.453 -15.375 -39.094 1 57.94 496 TYR A N 1
ATOM 3952 C CA . TYR A 1 496 ? -18.078 -15.211 -39.531 1 57.94 496 TYR A CA 1
ATOM 3953 C C . TYR A 1 496 ? -17.203 -16.344 -39.031 1 57.94 496 TYR A C 1
ATOM 3955 O O . TYR A 1 496 ? -15.969 -16.219 -38.938 1 57.94 496 TYR A O 1
ATOM 3963 N N . GLY A 1 497 ? -17.797 -17.453 -38.656 1 60.78 497 GLY A N 1
ATOM 3964 C CA . GLY A 1 497 ? -17.062 -18.641 -38.312 1 60.78 497 GLY A CA 1
ATOM 3965 C C . GLY A 1 497 ? -16.703 -18.703 -36.844 1 60.78 497 GLY A C 1
ATOM 3966 O O . GLY A 1 497 ? -16.047 -19.656 -36.375 1 60.78 497 GLY A O 1
ATOM 3967 N N . LYS A 1 498 ? -17.062 -17.672 -36.188 1 63.84 498 LYS A N 1
ATOM 3968 C CA . LYS A 1 498 ? -16.719 -17.609 -34.781 1 63.84 498 LYS A CA 1
ATOM 3969 C C . LYS A 1 498 ? -17.484 -18.656 -33.969 1 63.84 498 LYS A C 1
ATOM 3971 O O . LYS A 1 498 ? -18.672 -18.891 -34.219 1 63.84 498 LYS A O 1
ATOM 3976 N N . LEU A 1 499 ? -16.719 -19.375 -33.156 1 72.06 499 LEU A N 1
ATOM 3977 C CA . LEU A 1 499 ? -17.328 -20.375 -32.281 1 72.06 499 LEU A CA 1
ATOM 3978 C C . LEU A 1 499 ? -18.375 -19.766 -31.375 1 72.06 499 LEU A C 1
ATOM 3980 O O . LEU A 1 499 ? -18.141 -18.719 -30.781 1 72.06 499 LEU A O 1
ATOM 3984 N N . LEU A 1 500 ? -19.578 -20.297 -31.469 1 70.25 500 LEU A N 1
ATOM 3985 C CA . LEU A 1 500 ? -20.641 -19.859 -30.578 1 70.25 500 LEU A CA 1
ATOM 3986 C C . LEU A 1 500 ? -20.531 -20.531 -29.219 1 70.25 500 LEU A C 1
ATOM 3988 O O . LEU A 1 500 ? -21.312 -21.438 -28.891 1 70.25 500 LEU A O 1
ATOM 3992 N N . ILE A 1 501 ? -19.578 -20.031 -28.484 1 71.31 501 ILE A N 1
ATOM 3993 C CA . ILE A 1 501 ? -19.203 -20.656 -27.234 1 71.31 501 ILE A CA 1
ATOM 3994 C C . ILE A 1 501 ? -20.391 -20.656 -26.266 1 71.31 501 ILE A C 1
ATOM 3996 O O . ILE A 1 501 ? -20.609 -21.641 -25.547 1 71.31 501 ILE A O 1
ATOM 4000 N N . LYS A 1 502 ? -21.172 -19.641 -26.312 1 67.5 502 LYS A N 1
ATOM 4001 C CA . LYS A 1 502 ? -22.328 -19.516 -25.422 1 67.5 502 LYS A CA 1
ATOM 4002 C C . LYS A 1 502 ? -23.359 -20.609 -25.703 1 67.5 502 LYS A C 1
ATOM 4004 O O . LYS A 1 502 ? -23.922 -21.188 -24.766 1 67.5 502 LYS A O 1
ATOM 4009 N N . GLN A 1 503 ? -23.547 -20.797 -26.859 1 70.88 503 GLN A N 1
ATOM 4010 C CA . GLN A 1 503 ? -24.469 -21.859 -27.266 1 70.88 503 GLN A CA 1
ATOM 4011 C C . GLN A 1 503 ? -23.938 -23.234 -26.844 1 70.88 503 GLN A C 1
ATOM 4013 O O . GLN A 1 503 ? -24.688 -24.078 -26.375 1 70.88 503 GLN A O 1
ATOM 4018 N N . LEU A 1 504 ? -22.672 -23.359 -27 1 78.5 504 LEU A N 1
ATOM 4019 C CA . LEU A 1 504 ? -22.047 -24.641 -26.672 1 78.5 504 LEU A CA 1
ATOM 4020 C C . LEU A 1 504 ? -22.094 -24.906 -25.172 1 78.5 504 LEU A C 1
ATOM 4022 O O . LEU A 1 504 ? -22.328 -26.031 -24.734 1 78.5 504 LEU A O 1
ATOM 4026 N N . ARG A 1 505 ? -21.938 -23.922 -24.453 1 75.19 505 ARG A N 1
ATOM 4027 C CA . ARG A 1 505 ? -21.969 -24.047 -23 1 75.19 505 ARG A CA 1
ATOM 4028 C C . ARG A 1 505 ? -23.391 -24.312 -22.516 1 75.19 505 ARG A C 1
ATOM 4030 O O . ARG A 1 505 ? -23.594 -25.078 -21.562 1 75.19 505 ARG A O 1
ATOM 4037 N N . ASN A 1 506 ? -24.344 -23.641 -23.172 1 72.12 506 ASN A N 1
ATOM 4038 C CA . ASN A 1 506 ? -25.75 -23.859 -22.828 1 72.12 506 ASN A CA 1
ATOM 4039 C C . ASN A 1 506 ? -26.172 -25.297 -23.141 1 72.12 506 ASN A C 1
ATOM 4041 O O . ASN A 1 506 ? -26.938 -25.891 -22.375 1 72.12 506 ASN A O 1
ATOM 4045 N N . ASP A 1 507 ? -25.594 -25.781 -24.188 1 69.88 507 ASP A N 1
ATOM 4046 C CA . ASP A 1 507 ? -25.891 -27.156 -24.562 1 69.88 507 ASP A CA 1
ATOM 4047 C C . ASP A 1 507 ? -25.297 -28.141 -23.547 1 69.88 507 ASP A C 1
ATOM 4049 O O . ASP A 1 507 ? -25.859 -29.219 -23.312 1 69.88 507 ASP A O 1
ATOM 4053 N N . ALA A 1 508 ? -24.156 -27.781 -23.109 1 66.62 508 ALA A N 1
ATOM 4054 C CA . ALA A 1 508 ? -23.453 -28.656 -22.172 1 66.62 508 ALA A CA 1
ATOM 4055 C C . ALA A 1 508 ? -24.125 -28.672 -20.812 1 66.62 508 ALA A C 1
ATOM 4057 O O . ALA A 1 508 ? -24.031 -29.656 -20.078 1 66.62 508 ALA A O 1
ATOM 4058 N N . LYS A 1 509 ? -24.844 -27.703 -20.672 1 61.06 509 LYS A N 1
ATOM 4059 C CA . LYS A 1 509 ? -25.625 -27.625 -19.438 1 61.06 509 LYS A CA 1
ATOM 4060 C C . LYS A 1 509 ? -26.859 -28.516 -19.516 1 61.06 509 LYS A C 1
ATOM 4062 O O . LYS A 1 509 ? -27.234 -29.156 -18.531 1 61.06 509 LYS A O 1
ATOM 4067 N N . MET B 1 1 ? -13.031 18.344 -20.719 1 23.05 1 MET B N 1
ATOM 4068 C CA . MET B 1 1 ? -12.516 17.375 -19.75 1 23.05 1 MET B CA 1
ATOM 4069 C C . MET B 1 1 ? -13.539 16.281 -19.469 1 23.05 1 MET B C 1
ATOM 4071 O O . MET B 1 1 ? -14.656 16.562 -19.047 1 23.05 1 MET B O 1
ATOM 4075 N N . LYS B 1 2 ? -13.562 15.305 -20.297 1 31.02 2 LYS B N 1
ATOM 4076 C CA . LYS B 1 2 ? -14.57 14.25 -20.281 1 31.02 2 LYS B CA 1
ATOM 4077 C C . LYS B 1 2 ? -14.898 13.836 -18.844 1 31.02 2 LYS B C 1
ATOM 4079 O O . LYS B 1 2 ? -14 13.75 -18 1 31.02 2 LYS B O 1
ATOM 4084 N N . GLU B 1 3 ? -16.016 14.086 -18.469 1 34.88 3 GLU B N 1
ATOM 4085 C CA . GLU B 1 3 ? -16.531 13.797 -17.141 1 34.88 3 GLU B CA 1
ATOM 4086 C C . GLU B 1 3 ? -16.078 12.422 -16.656 1 34.88 3 GLU B C 1
ATOM 4088 O O . GLU B 1 3 ? -16.375 11.406 -17.297 1 34.88 3 GLU B O 1
ATOM 4093 N N . LEU B 1 4 ? -14.984 12.273 -16.172 1 39.38 4 LEU B N 1
ATOM 4094 C CA . LEU B 1 4 ? -14.492 11.016 -15.625 1 39.38 4 LEU B CA 1
ATOM 4095 C C . LEU B 1 4 ? -15.578 10.32 -14.82 1 39.38 4 LEU B C 1
ATOM 4097 O O . LEU B 1 4 ? -16.25 10.945 -14 1 39.38 4 LEU B O 1
ATOM 4101 N N . PRO B 1 5 ? -16.359 9.477 -15.484 1 44.47 5 PRO B N 1
ATOM 4102 C CA . PRO B 1 5 ? -17.328 8.781 -14.625 1 44.47 5 PRO B CA 1
ATOM 4103 C C . PRO B 1 5 ? -16.875 8.734 -13.164 1 44.47 5 PRO B C 1
ATOM 4105 O O . PRO B 1 5 ? -15.688 8.633 -12.883 1 44.47 5 PRO B O 1
ATOM 4108 N N . GLN B 1 6 ? -17.656 9.453 -12.375 1 50.06 6 GLN B N 1
ATOM 4109 C CA . GLN B 1 6 ? -17.422 9.562 -10.938 1 50.06 6 GLN B CA 1
ATOM 4110 C C . GLN B 1 6 ? -17.109 8.195 -10.328 1 50.06 6 GLN B C 1
ATOM 4112 O O . GLN B 1 6 ? -17.953 7.289 -10.383 1 50.06 6 GLN B O 1
ATOM 4117 N N . MET B 1 7 ? -15.938 7.676 -10.422 1 54.72 7 MET B N 1
ATOM 4118 C CA . MET B 1 7 ? -15.5 6.402 -9.852 1 54.72 7 MET B CA 1
ATOM 4119 C C . MET B 1 7 ? -15.727 6.379 -8.344 1 54.72 7 MET B C 1
ATOM 4121 O O . MET B 1 7 ? -15.242 7.25 -7.625 1 54.72 7 MET B O 1
ATOM 4125 N N . CYS B 1 8 ? -16.953 5.676 -7.934 1 63.78 8 CYS B N 1
ATOM 4126 C CA . CYS B 1 8 ? -17.281 5.52 -6.52 1 63.78 8 CYS B CA 1
ATOM 4127 C C . CYS B 1 8 ? -16.312 4.547 -5.844 1 63.78 8 CYS B C 1
ATOM 4129 O O . CYS B 1 8 ? -15.781 3.648 -6.492 1 63.78 8 CYS B O 1
ATOM 4131 N N . GLY B 1 9 ? -15.711 4.965 -4.785 1 82.38 9 GLY B N 1
ATOM 4132 C CA . GLY B 1 9 ? -14.82 4.195 -3.926 1 82.38 9 GLY B CA 1
ATOM 4133 C C . GLY B 1 9 ? -15.094 4.402 -2.449 1 82.38 9 GLY B C 1
ATOM 4134 O O . GLY B 1 9 ? -16.156 4.895 -2.072 1 82.38 9 GLY B O 1
ATOM 4135 N N . GLN B 1 10 ? -14.383 3.938 -1.673 1 90.06 10 GLN B N 1
ATOM 4136 C CA . GLN B 1 10 ? -14.516 4.047 -0.224 1 90.06 10 GLN B CA 1
ATOM 4137 C C . GLN B 1 10 ? -14.367 5.496 0.232 1 90.06 10 GLN B C 1
ATOM 4139 O O . GLN B 1 10 ? -13.602 6.266 -0.356 1 90.06 10 GLN B O 1
ATOM 4144 N N . THR B 1 11 ? -15.211 5.844 1.22 1 95.81 11 THR B N 1
ATOM 4145 C CA . THR B 1 11 ? -15.219 7.195 1.77 1 95.81 11 THR B CA 1
ATOM 4146 C C . THR B 1 11 ? -14.914 7.172 3.266 1 95.81 11 THR B C 1
ATOM 4148 O O . THR B 1 11 ? -14.922 6.109 3.889 1 95.81 11 THR B O 1
ATOM 4151 N N . ILE B 1 12 ? -14.695 8.352 3.83 1 97.75 12 ILE B N 1
ATOM 4152 C CA . ILE B 1 12 ? -14.414 8.484 5.254 1 97.75 12 ILE B CA 1
ATOM 4153 C C . ILE B 1 12 ? -15.562 7.902 6.07 1 97.75 12 ILE B C 1
ATOM 4155 O O . ILE B 1 12 ? -15.344 7.055 6.938 1 97.75 12 ILE B O 1
ATOM 4159 N N . PRO B 1 13 ? -16.812 8.266 5.781 1 96.94 13 PRO B N 1
ATOM 4160 C CA . PRO B 1 13 ? -17.922 7.715 6.578 1 96.94 13 PRO B CA 1
ATOM 4161 C C . PRO B 1 13 ? -18.047 6.199 6.441 1 96.94 13 PRO B C 1
ATOM 4163 O O . PRO B 1 13 ? -18.391 5.516 7.406 1 96.94 13 PRO B O 1
ATOM 4166 N N . MET B 1 14 ? -17.766 5.684 5.238 1 93.88 14 MET B N 1
ATOM 4167 C CA . MET B 1 14 ? -17.859 4.242 5.043 1 93.88 14 MET B CA 1
ATOM 4168 C C . MET B 1 14 ? -16.844 3.512 5.93 1 93.88 14 MET B C 1
ATOM 4170 O O . MET B 1 14 ? -17.188 2.508 6.562 1 93.88 14 MET B O 1
ATOM 4174 N N . MET B 1 15 ? -15.625 4.008 5.984 1 96.12 15 MET B N 1
ATOM 4175 C CA . MET B 1 15 ? -14.586 3.406 6.816 1 96.12 15 MET B CA 1
ATOM 4176 C C . MET B 1 15 ? -14.945 3.512 8.297 1 96.12 15 MET B C 1
ATOM 4178 O O . MET B 1 15 ? -14.766 2.559 9.055 1 96.12 15 MET B O 1
ATOM 4182 N N . TRP B 1 16 ? -15.453 4.688 8.664 1 97.88 16 TRP B N 1
ATOM 4183 C CA . TRP B 1 16 ? -15.852 4.914 10.047 1 97.88 16 TRP B CA 1
ATOM 4184 C C . TRP B 1 16 ? -17 3.98 10.445 1 97.88 16 TRP B C 1
ATOM 4186 O O . TRP B 1 16 ? -16.922 3.311 11.477 1 97.88 16 TRP B O 1
ATOM 4196 N N . ASP B 1 17 ? -18.016 3.895 9.633 1 96 17 ASP B N 1
ATOM 4197 C CA . ASP B 1 17 ? -19.188 3.074 9.922 1 96 17 ASP B CA 1
ATOM 4198 C C . ASP B 1 17 ? -18.797 1.601 10.047 1 96 17 ASP B C 1
ATOM 4200 O O . ASP B 1 17 ? -19.375 0.874 10.859 1 96 17 ASP B O 1
ATOM 4204 N N . ASN B 1 18 ? -17.891 1.216 9.266 1 94.38 18 ASN B N 1
ATOM 4205 C CA . ASN B 1 18 ? -17.422 -0.166 9.367 1 94.38 18 ASN B CA 1
ATOM 4206 C C . ASN B 1 18 ? -16.844 -0.464 10.742 1 94.38 18 ASN B C 1
ATOM 4208 O O . ASN B 1 18 ? -17.125 -1.513 11.328 1 94.38 18 ASN B O 1
ATOM 4212 N N . CYS B 1 19 ? -16.031 0.414 11.234 1 97.06 19 CYS B N 1
ATOM 4213 C CA . CYS B 1 19 ? -15.43 0.232 12.555 1 97.06 19 CYS B CA 1
ATOM 4214 C C . CYS B 1 19 ? -16.516 0.181 13.633 1 97.06 19 CYS B C 1
ATOM 4216 O O . CYS B 1 19 ? -16.469 -0.676 14.516 1 97.06 19 CYS B O 1
ATOM 4218 N N . VAL B 1 20 ? -17.422 1.095 13.523 1 97.81 20 VAL B N 1
ATOM 4219 C CA . VAL B 1 20 ? -18.484 1.176 14.516 1 97.81 20 VAL B CA 1
ATOM 4220 C C . VAL B 1 20 ? -19.297 -0.116 14.508 1 97.81 20 VAL B C 1
ATOM 4222 O O . VAL B 1 20 ? -19.719 -0.599 15.562 1 97.81 20 VAL B O 1
ATOM 4225 N N . GLN B 1 21 ? -19.5 -0.676 13.359 1 95.56 21 GLN B N 1
ATOM 4226 C CA . GLN B 1 21 ? -20.297 -1.884 13.211 1 95.56 21 GLN B CA 1
ATOM 4227 C C . GLN B 1 21 ? -19.531 -3.117 13.688 1 95.56 21 GLN B C 1
ATOM 4229 O O . GLN B 1 21 ? -20.109 -3.996 14.336 1 95.56 21 GLN B O 1
ATOM 4234 N N . THR B 1 22 ? -18.266 -3.195 13.43 1 94.44 22 THR B N 1
ATOM 4235 C CA . THR B 1 22 ? -17.516 -4.434 13.633 1 94.44 22 THR B CA 1
ATOM 4236 C C . THR B 1 22 ? -16.828 -4.43 14.992 1 94.44 22 THR B C 1
ATOM 4238 O O . THR B 1 22 ? -16.547 -5.492 15.555 1 94.44 22 THR B O 1
ATOM 4241 N N . ARG B 1 23 ? -16.625 -3.203 15.492 1 96.25 23 ARG B N 1
ATOM 4242 C CA . ARG B 1 23 ? -15.891 -3.09 16.75 1 96.25 23 ARG B CA 1
ATOM 4243 C C . ARG B 1 23 ? -16.5 -2.018 17.641 1 96.25 23 ARG B C 1
ATOM 4245 O O . ARG B 1 23 ? -15.789 -1.124 18.109 1 96.25 23 ARG B O 1
ATOM 4252 N N . PRO B 1 24 ? -17.703 -2.119 17.906 1 97.31 24 PRO B N 1
ATOM 4253 C CA . PRO B 1 24 ? -18.391 -1.043 18.625 1 97.31 24 PRO B CA 1
ATOM 4254 C C . PRO B 1 24 ? -17.844 -0.822 20.031 1 97.31 24 PRO B C 1
ATOM 4256 O O . PRO B 1 24 ? -17.797 0.315 20.5 1 97.31 24 PRO B O 1
ATOM 4259 N N . ASN B 1 25 ? -17.312 -1.89 20.703 1 98.12 25 ASN B N 1
ATOM 4260 C CA . ASN B 1 25 ? -16.969 -1.789 22.125 1 98.12 25 ASN B CA 1
ATOM 4261 C C . ASN B 1 25 ? -15.461 -1.594 22.312 1 98.12 25 ASN B C 1
ATOM 4263 O O . ASN B 1 25 ? -14.984 -1.459 23.438 1 98.12 25 ASN B O 1
ATOM 4267 N N . GLU B 1 26 ? -14.734 -1.629 21.203 1 98.25 26 GLU B N 1
ATOM 4268 C CA . GLU B 1 26 ? -13.297 -1.37 21.281 1 98.25 26 GLU B CA 1
ATOM 4269 C C . GLU B 1 26 ? -13.016 0.119 21.453 1 98.25 26 GLU B C 1
ATOM 4271 O O . GLU B 1 26 ? -13.836 0.961 21.078 1 98.25 26 GLU B O 1
ATOM 4276 N N . GLU B 1 27 ? -11.891 0.39 22.125 1 98.62 27 GLU B N 1
ATOM 4277 C CA . GLU B 1 27 ? -11.492 1.773 22.375 1 98.62 27 GLU B CA 1
ATOM 4278 C C . GLU B 1 27 ? -11.055 2.463 21.078 1 98.62 27 GLU B C 1
ATOM 4280 O O . GLU B 1 27 ? -10.172 1.974 20.375 1 98.62 27 GLU B O 1
ATOM 4285 N N . PHE B 1 28 ? -11.75 3.545 20.766 1 98.75 28 PHE B N 1
ATOM 4286 C CA . PHE B 1 28 ? -11.367 4.352 19.625 1 98.75 28 PHE B CA 1
ATOM 4287 C C . PHE B 1 28 ? -10.414 5.461 20.031 1 98.75 28 PHE B C 1
ATOM 4289 O O . PHE B 1 28 ? -9.336 5.609 19.438 1 98.75 28 PHE B O 1
ATOM 4296 N N . LEU B 1 29 ? -10.805 6.176 21.047 1 98.88 29 LEU B N 1
ATOM 4297 C CA . LEU B 1 29 ? -10.117 7.422 21.359 1 98.88 29 LEU B CA 1
ATOM 4298 C C . LEU B 1 29 ? -9.828 7.52 22.844 1 98.88 29 LEU B C 1
ATOM 4300 O O . LEU B 1 29 ? -10.719 7.297 23.672 1 98.88 29 LEU B O 1
ATOM 4304 N N . VAL B 1 30 ? -8.633 7.77 23.203 1 98.81 30 VAL B N 1
ATOM 4305 C CA . VAL B 1 30 ? -8.219 8.32 24.484 1 98.81 30 VAL B CA 1
ATOM 4306 C C . VAL B 1 30 ? -7.711 9.75 24.297 1 98.81 30 VAL B C 1
ATOM 4308 O O . VAL B 1 30 ? -6.691 9.969 23.641 1 98.81 30 VAL B O 1
ATOM 4311 N N . PHE B 1 31 ? -8.414 10.68 24.828 1 98.69 31 PHE B N 1
ATOM 4312 C CA . PHE B 1 31 ? -7.988 12.07 24.75 1 98.69 31 PHE B CA 1
ATOM 4313 C C . PHE B 1 31 ? -7.355 12.516 26.062 1 98.69 31 PHE B C 1
ATOM 4315 O O . PHE B 1 31 ? -8 12.469 27.109 1 98.69 31 PHE B O 1
ATOM 4322 N N . ILE B 1 32 ? -6.133 12.945 25.984 1 98.25 32 ILE B N 1
ATOM 4323 C CA . ILE B 1 32 ? -5.414 13.43 27.156 1 98.25 32 ILE B CA 1
ATOM 4324 C C . ILE B 1 32 ? -5.363 14.953 27.141 1 98.25 32 ILE B C 1
ATOM 4326 O O . ILE B 1 32 ? -4.68 15.547 26.297 1 98.25 32 ILE B O 1
ATOM 4330 N N . ASP B 1 33 ? -5.969 15.578 28.016 1 96.38 33 ASP B N 1
ATOM 4331 C CA . ASP B 1 33 ? -5.941 17.031 28.156 1 96.38 33 ASP B CA 1
ATOM 4332 C C . ASP B 1 33 ? -4.848 17.469 29.125 1 96.38 33 ASP B C 1
ATOM 4334 O O . ASP B 1 33 ? -5.055 17.484 30.344 1 96.38 33 ASP B O 1
ATOM 4338 N N . ASN B 1 34 ? -3.836 17.938 28.562 1 94.56 34 ASN B N 1
ATOM 4339 C CA . ASN B 1 34 ? -2.686 18.328 29.375 1 94.56 34 ASN B CA 1
ATOM 4340 C C . ASN B 1 34 ? -2.955 19.594 30.172 1 94.56 34 ASN B C 1
ATOM 4342 O O . ASN B 1 34 ? -2.252 19.891 31.141 1 94.56 34 ASN B O 1
ATOM 4346 N N . SER B 1 35 ? -3.928 20.375 29.812 1 90.31 35 SER B N 1
ATOM 4347 C CA . SER B 1 35 ? -4.238 21.609 30.531 1 90.31 35 SER B CA 1
ATOM 4348 C C . SER B 1 35 ? -4.879 21.312 31.875 1 90.31 35 SER B C 1
ATOM 4350 O O . SER B 1 35 ? -4.645 22.031 32.844 1 90.31 35 SER B O 1
ATOM 4352 N N . ILE B 1 36 ? -5.605 20.234 32 1 91.25 36 ILE B N 1
ATOM 4353 C CA . ILE B 1 36 ? -6.293 19.938 33.25 1 91.25 36 ILE B CA 1
ATOM 4354 C C . ILE B 1 36 ? -5.809 18.609 33.812 1 91.25 36 ILE B C 1
ATOM 4356 O O . ILE B 1 36 ? -6.234 18.188 34.906 1 91.25 36 ILE B O 1
ATOM 4360 N N . GLY B 1 37 ? -4.988 17.938 33.125 1 91.44 37 GLY B N 1
ATOM 4361 C CA . GLY B 1 37 ? -4.387 16.703 33.625 1 91.44 37 GLY B CA 1
ATOM 4362 C C . GLY B 1 37 ? -5.363 15.547 33.656 1 91.44 37 GLY B C 1
ATOM 4363 O O . GLY B 1 37 ? -5.289 14.711 34.562 1 91.44 37 GLY B O 1
ATOM 4364 N N . LYS B 1 38 ? -6.309 15.516 32.812 1 94.44 38 LYS B N 1
ATOM 4365 C CA . LYS B 1 38 ? -7.32 14.461 32.781 1 94.44 38 LYS B CA 1
ATOM 4366 C C . LYS B 1 38 ? -7.367 13.797 31.391 1 94.44 38 LYS B C 1
ATOM 4368 O O . LYS B 1 38 ? -6.961 14.398 30.391 1 94.44 38 LYS B O 1
ATOM 4373 N N . ALA B 1 39 ? -7.82 12.547 31.422 1 97.62 39 ALA B N 1
ATOM 4374 C CA . ALA B 1 39 ? -8.008 11.805 30.188 1 97.62 39 ALA B CA 1
ATOM 4375 C C . ALA B 1 39 ? -9.438 11.289 30.062 1 97.62 39 ALA B C 1
ATOM 4377 O O . ALA B 1 39 ? -10.062 10.945 31.062 1 97.62 39 ALA B O 1
ATOM 4378 N N . THR B 1 40 ? -9.977 11.312 28.953 1 97.75 40 THR B N 1
ATOM 4379 C CA . THR B 1 40 ? -11.281 10.75 28.641 1 97.75 40 THR B CA 1
ATOM 4380 C C . THR B 1 40 ? -11.164 9.711 27.516 1 97.75 40 THR B C 1
ATOM 4382 O O . THR B 1 40 ? -10.391 9.891 26.578 1 97.75 40 THR B O 1
ATOM 4385 N N . SER B 1 41 ? -11.922 8.648 27.641 1 98.38 41 SER B N 1
ATOM 4386 C CA . SER B 1 41 ? -11.867 7.57 26.656 1 98.38 41 SER B CA 1
ATOM 4387 C C . SER B 1 41 ? -13.242 7.301 26.047 1 98.38 41 SER B C 1
ATOM 4389 O O . SER B 1 41 ? -14.258 7.449 26.734 1 98.38 41 SER B O 1
ATOM 4391 N N . PHE B 1 42 ? -13.281 6.922 24.797 1 98.75 42 PHE B N 1
ATOM 4392 C CA . PHE B 1 42 ? -14.5 6.574 24.062 1 98.75 42 PHE B CA 1
ATOM 4393 C C . PHE B 1 42 ? -14.312 5.281 23.281 1 98.75 42 PHE B C 1
ATOM 4395 O O . PHE B 1 42 ? -13.258 5.059 22.688 1 98.75 42 PHE B O 1
ATOM 4402 N N . THR B 1 43 ? -15.344 4.414 23.344 1 98.81 43 THR B N 1
ATOM 4403 C CA . THR B 1 43 ? -15.414 3.324 22.375 1 98.81 43 THR B CA 1
ATOM 4404 C C . THR B 1 43 ? -15.867 3.84 21 1 98.81 43 THR B C 1
ATOM 4406 O O . THR B 1 43 ? -16.312 4.984 20.891 1 98.81 43 THR B O 1
ATOM 4409 N N . TYR B 1 44 ? -15.75 3.023 19.938 1 98.81 44 TYR B N 1
ATOM 4410 C CA . TYR B 1 44 ? -16.234 3.389 18.625 1 98.81 44 TYR B CA 1
ATOM 4411 C C . TYR B 1 44 ? -17.719 3.742 18.672 1 98.81 44 TYR B C 1
ATOM 4413 O O . TYR B 1 44 ? -18.141 4.75 18.094 1 98.81 44 TYR B O 1
ATOM 4421 N N . TRP B 1 45 ? -18.469 2.988 19.391 1 98.56 45 TRP B N 1
ATOM 4422 C CA . TRP B 1 45 ? -19.922 3.191 19.469 1 98.56 45 TRP B CA 1
ATOM 4423 C C . TRP B 1 45 ? -20.234 4.488 20.203 1 98.56 45 TRP B C 1
ATOM 4425 O O . TRP B 1 45 ? -21.078 5.273 19.75 1 98.56 45 TRP B O 1
ATOM 4435 N N . GLU B 1 46 ? -19.594 4.68 21.375 1 98.56 46 GLU B N 1
ATOM 4436 C CA . GLU B 1 46 ? -19.812 5.902 22.141 1 98.56 46 GLU B CA 1
ATOM 4437 C C . GLU B 1 46 ? -19.484 7.141 21.312 1 98.56 46 GLU B C 1
ATOM 4439 O O . GLU B 1 46 ? -20.234 8.117 21.328 1 98.56 46 GLU B O 1
ATOM 4444 N N . PHE B 1 47 ? -18.375 7.066 20.625 1 98.75 47 PHE B N 1
ATOM 4445 C CA . PHE B 1 47 ? -17.953 8.234 19.875 1 98.75 47 PHE B CA 1
ATOM 4446 C C . PHE B 1 47 ? -18.875 8.469 18.672 1 98.75 47 PHE B C 1
ATOM 4448 O O . PHE B 1 47 ? -19.156 9.617 18.312 1 98.75 47 PHE B O 1
ATOM 4455 N N . ASP B 1 48 ? -19.312 7.41 18.047 1 98.75 48 ASP B N 1
ATOM 4456 C CA . ASP B 1 48 ? -20.234 7.535 16.922 1 98.75 48 ASP B CA 1
ATOM 4457 C C . ASP B 1 48 ? -21.531 8.234 17.328 1 98.75 48 ASP B C 1
ATOM 4459 O O . ASP B 1 48 ? -22.109 8.992 16.547 1 98.75 48 ASP B O 1
ATOM 4463 N N . SER B 1 49 ? -21.984 7.934 18.516 1 98.38 49 SER B N 1
ATOM 4464 C CA . SER B 1 49 ? -23.188 8.602 19.031 1 98.38 49 SER B CA 1
ATOM 4465 C C . SER B 1 49 ? -23 10.117 19.062 1 98.38 49 SER B C 1
ATOM 4467 O O . SER B 1 49 ? -23.891 10.867 18.672 1 98.38 49 SER B O 1
ATOM 4469 N N . ARG B 1 50 ? -21.875 10.547 19.5 1 97.69 50 ARG B N 1
ATOM 4470 C CA . ARG B 1 50 ? -21.547 11.977 19.531 1 97.69 50 ARG B CA 1
ATOM 4471 C C . ARG B 1 50 ? -21.469 12.547 18.125 1 97.69 50 ARG B C 1
ATOM 4473 O O . ARG B 1 50 ? -22 13.633 17.859 1 97.69 50 ARG B O 1
ATOM 4480 N N . VAL B 1 51 ? -20.781 11.82 17.25 1 98.62 51 VAL B N 1
ATOM 4481 C CA . VAL B 1 51 ? -20.641 12.234 15.859 1 98.62 51 VAL B CA 1
ATOM 4482 C C . VAL B 1 51 ? -22 12.414 15.219 1 98.62 51 VAL B C 1
ATOM 4484 O O . VAL B 1 51 ? -22.25 13.414 14.539 1 98.62 51 VAL B O 1
ATOM 4487 N N . ASN B 1 52 ? -22.891 11.461 15.484 1 98.56 52 ASN B N 1
ATOM 4488 C CA . ASN B 1 52 ? -24.234 11.492 14.898 1 98.56 52 ASN B CA 1
ATOM 4489 C C . ASN B 1 52 ? -25.047 12.664 15.43 1 98.56 52 ASN B C 1
ATOM 4491 O O . ASN B 1 52 ? -25.766 13.32 14.672 1 98.56 52 ASN B O 1
ATOM 4495 N N . GLN B 1 53 ? -24.969 12.922 16.703 1 98.38 53 GLN B N 1
ATOM 4496 C CA . GLN B 1 53 ? -25.641 14.07 17.281 1 98.38 53 GLN B CA 1
ATOM 4497 C C . GLN B 1 53 ? -25.188 15.375 16.641 1 98.38 53 GLN B C 1
ATOM 4499 O O . GLN B 1 53 ? -26.016 16.219 16.281 1 98.38 53 GLN B O 1
ATOM 4504 N N . THR B 1 54 ? -23.906 15.516 16.5 1 97.94 54 THR B N 1
ATOM 4505 C CA . THR B 1 54 ? -23.344 16.703 15.867 1 97.94 54 THR B CA 1
ATOM 4506 C C . THR B 1 54 ? -23.781 16.797 14.414 1 97.94 54 THR B C 1
ATOM 4508 O O . THR B 1 54 ? -24.156 17.875 13.938 1 97.94 54 THR B O 1
ATOM 4511 N N . ALA B 1 55 ? -23.703 15.703 13.625 1 98.5 55 ALA B N 1
ATOM 4512 C CA . ALA B 1 55 ? -24.109 15.688 12.227 1 98.5 55 ALA B CA 1
ATOM 4513 C C . ALA B 1 55 ? -25.578 16.094 12.07 1 98.5 55 ALA B C 1
ATOM 4515 O O . ALA B 1 55 ? -25.922 16.891 11.195 1 98.5 55 ALA B O 1
ATOM 4516 N N . ASN B 1 56 ? -26.422 15.516 12.922 1 98.31 56 ASN B N 1
ATOM 4517 C CA . ASN B 1 56 ? -27.828 15.859 12.898 1 98.31 56 ASN B CA 1
ATOM 4518 C C . ASN B 1 56 ? -28.062 17.328 13.219 1 98.31 56 ASN B C 1
ATOM 4520 O O . ASN B 1 56 ? -28.859 18 12.562 1 98.31 56 ASN B O 1
ATOM 4524 N N . MET B 1 57 ? -27.391 17.828 14.203 1 97.69 57 MET B N 1
ATOM 4525 C CA . MET B 1 57 ? -27.484 19.25 14.531 1 97.69 57 MET B CA 1
ATOM 4526 C C . MET B 1 57 ? -27.078 20.109 13.344 1 97.69 57 MET B C 1
ATOM 4528 O O . MET B 1 57 ? -27.797 21.047 12.992 1 97.69 57 MET B O 1
ATOM 4532 N N . LEU B 1 58 ? -25.953 19.797 12.734 1 97.88 58 LEU B N 1
ATOM 4533 C CA . LEU B 1 58 ? -25.453 20.562 11.602 1 97.88 58 LEU B CA 1
ATOM 4534 C C . LEU B 1 58 ? -26.453 20.562 10.453 1 97.88 58 LEU B C 1
ATOM 4536 O O . LEU B 1 58 ? -26.719 21.594 9.844 1 97.88 58 LEU B O 1
ATOM 4540 N N . SER B 1 59 ? -26.984 19.406 10.164 1 97.81 59 SER B N 1
ATOM 4541 C CA . SER B 1 59 ? -27.922 19.266 9.055 1 97.81 59 SER B CA 1
ATOM 4542 C C . SER B 1 59 ? -29.234 19.953 9.344 1 97.81 59 SER B C 1
ATOM 4544 O O . SER B 1 59 ? -29.766 20.688 8.508 1 97.81 59 SER B O 1
ATOM 4546 N N . GLU B 1 60 ? -29.828 19.781 10.539 1 96.81 60 GLU B N 1
ATOM 4547 C CA . GLU B 1 60 ? -31.188 20.203 10.844 1 96.81 60 GLU B CA 1
ATOM 4548 C C . GLU B 1 60 ? -31.219 21.656 11.297 1 96.81 60 GLU B C 1
ATOM 4550 O O . GLU B 1 60 ? -32.094 22.438 10.859 1 96.81 60 GLU B O 1
ATOM 4555 N N . ARG B 1 61 ? -30.344 22.047 12.102 1 95.56 61 ARG B N 1
ATOM 4556 C CA . ARG B 1 61 ? -30.375 23.391 12.672 1 95.56 61 ARG B CA 1
ATOM 4557 C C . ARG B 1 61 ? -29.672 24.391 11.766 1 95.56 61 ARG B C 1
ATOM 4559 O O . ARG B 1 61 ? -30.109 25.531 11.625 1 95.56 61 ARG B O 1
ATOM 4566 N N . PHE B 1 62 ? -28.594 23.938 11.188 1 96.44 62 PHE B N 1
ATOM 4567 C CA . PHE B 1 62 ? -27.781 24.906 10.453 1 96.44 62 PHE B CA 1
ATOM 4568 C C . PHE B 1 62 ? -27.859 24.641 8.953 1 96.44 62 PHE B C 1
ATOM 4570 O O . PHE B 1 62 ? -27.203 25.328 8.156 1 96.44 62 PHE B O 1
ATOM 4577 N N . SER B 1 63 ? -28.562 23.656 8.461 1 97.5 63 SER B N 1
ATOM 4578 C CA . SER B 1 63 ? -28.844 23.328 7.062 1 97.5 63 SER B CA 1
ATOM 4579 C C . SER B 1 63 ? -27.547 23.062 6.297 1 97.5 63 SER B C 1
ATOM 4581 O O . SER B 1 63 ? -27.391 23.516 5.164 1 97.5 63 SER B O 1
ATOM 4583 N N . ILE B 1 64 ? -26.641 22.469 6.996 1 98.25 64 ILE B N 1
ATOM 4584 C CA . ILE B 1 64 ? -25.422 22.047 6.32 1 98.25 64 ILE B CA 1
ATOM 4585 C C . ILE B 1 64 ? -25.703 20.844 5.434 1 98.25 64 ILE B C 1
ATOM 4587 O O . ILE B 1 64 ? -26.312 19.859 5.879 1 98.25 64 ILE B O 1
ATOM 4591 N N . SER B 1 65 ? -25.328 20.906 4.188 1 97.75 65 SER B N 1
ATOM 4592 C CA . SER B 1 65 ? -25.547 19.844 3.207 1 97.75 65 SER B CA 1
ATOM 4593 C C . SER B 1 65 ? -24.25 19.516 2.457 1 97.75 65 SER B C 1
ATOM 4595 O O . SER B 1 65 ? -23.219 20.156 2.666 1 97.75 65 SER B O 1
ATOM 4597 N N . LYS B 1 66 ? -24.359 18.484 1.575 1 97.62 66 LYS B N 1
ATOM 4598 C CA . LYS B 1 66 ? -23.203 18.047 0.784 1 97.62 66 LYS B CA 1
ATOM 4599 C C . LYS B 1 66 ? -22.578 19.203 0.024 1 97.62 66 LYS B C 1
ATOM 4601 O O . LYS B 1 66 ? -23.281 20 -0.611 1 97.62 66 LYS B O 1
ATOM 4606 N N . GLY B 1 67 ? -21.281 19.344 0.198 1 97.88 67 GLY B N 1
ATOM 4607 C CA . GLY B 1 67 ? -20.547 20.359 -0.541 1 97.88 67 GLY B CA 1
ATOM 4608 C C . GLY B 1 67 ? -20.391 21.656 0.234 1 97.88 67 GLY B C 1
ATOM 4609 O O . GLY B 1 67 ? -19.531 22.484 -0.098 1 97.88 67 GLY B O 1
ATOM 4610 N N . ASP B 1 68 ? -21.25 21.906 1.258 1 98.56 68 ASP B N 1
ATOM 4611 C CA . ASP B 1 68 ? -21.078 23.094 2.088 1 98.56 68 ASP B CA 1
ATOM 4612 C C . ASP B 1 68 ? -19.766 23.047 2.855 1 98.56 68 ASP B C 1
ATOM 4614 O O . ASP B 1 68 ? -19.359 22 3.338 1 98.56 68 ASP B O 1
ATOM 4618 N N . ARG B 1 69 ? -19.125 24.203 2.955 1 98.62 69 ARG B N 1
ATOM 4619 C CA . ARG B 1 69 ? -17.875 24.297 3.709 1 98.62 69 ARG B CA 1
ATOM 4620 C C . ARG B 1 69 ? -18.141 24.672 5.16 1 98.62 69 ARG B C 1
ATOM 4622 O O . ARG B 1 69 ? -18.969 25.547 5.438 1 98.62 69 ARG B O 1
ATOM 4629 N N . VAL B 1 70 ? -17.5 24.016 6.035 1 98.62 70 VAL B N 1
ATOM 4630 C CA . VAL B 1 70 ? -17.547 24.281 7.469 1 98.62 70 VAL B CA 1
ATOM 4631 C C . VAL B 1 70 ? -16.125 24.531 7.988 1 98.62 70 VAL B C 1
ATOM 4633 O O . VAL B 1 70 ? -15.289 23.625 7.984 1 98.62 70 VAL B O 1
ATOM 4636 N N . ALA B 1 71 ? -15.836 25.781 8.453 1 97.94 71 ALA B N 1
ATOM 4637 C CA . ALA B 1 71 ? -14.523 26.109 9.016 1 97.94 71 ALA B CA 1
ATOM 4638 C C . ALA B 1 71 ? -14.438 25.719 10.484 1 97.94 71 ALA B C 1
ATOM 4640 O O . ALA B 1 71 ? -15.375 25.922 11.25 1 97.94 71 ALA B O 1
ATOM 4641 N N . LEU B 1 72 ? -13.367 25.078 10.844 1 96.88 72 LEU B N 1
ATOM 4642 C CA . LEU B 1 72 ? -13.117 24.688 12.227 1 96.88 72 LEU B CA 1
ATOM 4643 C C . LEU B 1 72 ? -11.898 25.422 12.781 1 96.88 72 LEU B C 1
ATOM 4645 O O . LEU B 1 72 ? -10.781 25.234 12.297 1 96.88 72 LEU B O 1
ATOM 4649 N N . ILE B 1 73 ? -12.086 26.234 13.711 1 95 73 ILE B N 1
ATOM 4650 C CA . ILE B 1 73 ? -11.023 26.906 14.453 1 95 73 ILE B CA 1
ATOM 4651 C C . ILE B 1 73 ? -10.945 26.344 15.867 1 95 73 ILE B C 1
ATOM 4653 O O . ILE B 1 73 ? -11.586 26.859 16.781 1 95 73 ILE B O 1
ATOM 4657 N N . MET B 1 74 ? -10.172 25.266 15.961 1 92.38 74 MET B N 1
ATOM 4658 C CA . MET B 1 74 ? -10.117 24.469 17.188 1 92.38 74 MET B CA 1
ATOM 4659 C C . MET B 1 74 ? -8.703 23.984 17.453 1 92.38 74 MET B C 1
ATOM 4661 O O . MET B 1 74 ? -7.926 23.766 16.531 1 92.38 74 MET B O 1
ATOM 4665 N N . CYS B 1 75 ? -8.406 23.922 18.734 1 92.19 75 CYS B N 1
ATOM 4666 C CA . CYS B 1 75 ? -7.215 23.188 19.141 1 92.19 75 CYS B CA 1
ATOM 4667 C C . CYS B 1 75 ? -7.473 21.688 19.141 1 92.19 75 CYS B C 1
ATOM 4669 O O . CYS B 1 75 ? -8.594 21.25 18.875 1 92.19 75 CYS B O 1
ATOM 4671 N N . ASN B 1 76 ? -6.375 20.906 19.391 1 95.88 76 ASN B N 1
ATOM 4672 C CA . ASN B 1 76 ? -6.605 19.484 19.594 1 95.88 76 ASN B CA 1
ATOM 4673 C C . ASN B 1 76 ? -7.672 19.234 20.656 1 95.88 76 ASN B C 1
ATOM 4675 O O . ASN B 1 76 ? -7.535 19.672 21.797 1 95.88 76 ASN B O 1
ATOM 4679 N N . SER B 1 77 ? -8.688 18.562 20.281 1 95.19 77 SER B N 1
ATOM 4680 C CA . SER B 1 77 ? -9.805 18.312 21.172 1 95.19 77 SER B CA 1
ATOM 4681 C C . SER B 1 77 ? -10.656 17.156 20.688 1 95.19 77 SER B C 1
ATOM 4683 O O . SER B 1 77 ? -10.531 16.734 19.531 1 95.19 77 SER B O 1
ATOM 4685 N N . VAL B 1 78 ? -11.453 16.625 21.562 1 96.44 78 VAL B N 1
ATOM 4686 C CA . VAL B 1 78 ? -12.422 15.602 21.203 1 96.44 78 VAL B CA 1
ATOM 4687 C C . VAL B 1 78 ? -13.367 16.141 20.125 1 96.44 78 VAL B C 1
ATOM 4689 O O . VAL B 1 78 ? -13.688 15.445 19.156 1 96.44 78 VAL B O 1
ATOM 4692 N N . GLU B 1 79 ? -13.742 17.391 20.297 1 95.81 79 GLU B N 1
ATOM 4693 C CA . GLU B 1 79 ? -14.703 18.031 19.406 1 95.81 79 GLU B CA 1
ATOM 4694 C C . GLU B 1 79 ? -14.148 18.141 17.984 1 95.81 79 GLU B C 1
ATOM 4696 O O . GLU B 1 79 ? -14.891 18.047 17.016 1 95.81 79 GLU B O 1
ATOM 4701 N N . LEU B 1 80 ? -12.883 18.422 17.922 1 96.69 80 LEU B N 1
ATOM 4702 C CA . LEU B 1 80 ? -12.281 18.531 16.594 1 96.69 80 LEU B CA 1
ATOM 4703 C C . LEU B 1 80 ? -12.516 17.25 15.789 1 96.69 80 LEU B C 1
ATOM 4705 O O . LEU B 1 80 ? -12.961 17.328 14.641 1 96.69 80 LEU B O 1
ATOM 4709 N N . ILE B 1 81 ? -12.227 16.078 16.375 1 98.31 81 ILE B N 1
ATOM 4710 C CA . ILE B 1 81 ? -12.406 14.797 15.688 1 98.31 81 ILE B CA 1
ATOM 4711 C C . ILE B 1 81 ? -13.891 14.57 15.406 1 98.31 81 ILE B C 1
ATOM 4713 O O . ILE B 1 81 ? -14.258 14.133 14.312 1 98.31 81 ILE B O 1
ATOM 4717 N N . GLU B 1 82 ? -14.688 14.914 16.422 1 97.88 82 GLU B N 1
ATOM 4718 C CA . GLU B 1 82 ? -16.141 14.789 16.297 1 97.88 82 GLU B CA 1
ATOM 4719 C C . GLU B 1 82 ? -16.656 15.57 15.102 1 97.88 82 GLU B C 1
ATOM 4721 O O . GLU B 1 82 ? -17.422 15.039 14.289 1 97.88 82 GLU B O 1
ATOM 4726 N N . TRP B 1 83 ? -16.234 16.766 14.961 1 98.12 83 TRP B N 1
ATOM 4727 C CA . TRP B 1 83 ? -16.719 17.641 13.906 1 98.12 83 TRP B CA 1
ATOM 4728 C C . TRP B 1 83 ? -16.188 17.219 12.547 1 98.12 83 TRP B C 1
ATOM 4730 O O . TRP B 1 83 ? -16.875 17.344 11.531 1 98.12 83 TRP B O 1
ATOM 4740 N N . ILE B 1 84 ? -14.945 16.797 12.484 1 98.62 84 ILE B N 1
ATOM 4741 C CA . ILE B 1 84 ? -14.383 16.281 11.242 1 98.62 84 ILE B CA 1
ATOM 4742 C C . ILE B 1 84 ? -15.234 15.125 10.727 1 98.62 84 ILE B C 1
ATOM 4744 O O . ILE B 1 84 ? -15.641 15.109 9.562 1 98.62 84 ILE B O 1
ATOM 4748 N N . LEU B 1 85 ? -15.555 14.18 11.562 1 98.81 85 LEU B N 1
ATOM 4749 C CA . LEU B 1 85 ? -16.312 12.992 11.172 1 98.81 85 LEU B CA 1
ATOM 4750 C C . LEU B 1 85 ? -17.766 13.359 10.867 1 98.81 85 LEU B C 1
ATOM 4752 O O . LEU B 1 85 ? -18.344 12.859 9.898 1 98.81 85 LEU B O 1
ATOM 4756 N N . ALA B 1 86 ? -18.375 14.227 11.695 1 98.69 86 ALA B N 1
ATOM 4757 C CA . ALA B 1 86 ? -19.766 14.633 11.5 1 98.69 86 ALA B CA 1
ATOM 4758 C C . ALA B 1 86 ? -19.938 15.352 10.164 1 98.69 86 ALA B C 1
ATOM 4760 O O . ALA B 1 86 ? -20.875 15.055 9.414 1 98.69 86 ALA B O 1
ATOM 4761 N N . THR B 1 87 ? -19.031 16.297 9.906 1 98.62 87 THR B N 1
ATOM 4762 C CA . THR B 1 87 ? -19.078 17.047 8.656 1 98.62 87 THR B CA 1
ATOM 4763 C C . THR B 1 87 ? -18.891 16.109 7.465 1 98.62 87 THR B C 1
ATOM 4765 O O . THR B 1 87 ? -19.547 16.266 6.434 1 98.62 87 THR B O 1
ATOM 4768 N N . SER B 1 88 ? -18.047 15.109 7.625 1 98.25 88 SER B N 1
ATOM 4769 C CA . SER B 1 88 ? -17.797 14.133 6.566 1 98.25 88 SER B CA 1
ATOM 4770 C C . SER B 1 88 ? -19.031 13.281 6.305 1 98.25 88 SER B C 1
ATOM 4772 O O . SER B 1 88 ? -19.312 12.922 5.16 1 98.25 88 SER B O 1
ATOM 4774 N N . LYS B 1 89 ? -19.734 12.898 7.348 1 98 89 LYS B N 1
ATOM 4775 C CA . LYS B 1 89 ? -20.938 12.102 7.199 1 98 89 LYS B CA 1
ATOM 4776 C C . LYS B 1 89 ? -21.984 12.828 6.359 1 98 89 LYS B C 1
ATOM 4778 O O . LYS B 1 89 ? -22.812 12.203 5.691 1 98 89 LYS B O 1
ATOM 4783 N N . LEU B 1 90 ? -21.969 14.125 6.387 1 98.31 90 LEU B N 1
ATOM 4784 C CA . LEU B 1 90 ? -22.938 14.945 5.66 1 98.31 90 LEU B CA 1
ATOM 4785 C C . LEU B 1 90 ? -22.453 15.211 4.234 1 98.31 90 LEU B C 1
ATOM 4787 O O . LEU B 1 90 ? -23.172 15.82 3.439 1 98.31 90 LEU B O 1
ATOM 4791 N N . GLY B 1 91 ? -21.219 14.703 3.873 1 97.94 91 GLY B N 1
ATOM 4792 C CA . GLY B 1 91 ? -20.641 15.031 2.58 1 97.94 91 GLY B CA 1
ATOM 4793 C C . GLY B 1 91 ? -20.203 16.484 2.469 1 97.94 91 GLY B C 1
ATOM 4794 O O . GLY B 1 91 ? -19.938 16.984 1.37 1 97.94 91 GLY B O 1
ATOM 4795 N N . ALA B 1 92 ? -20.234 17.188 3.578 1 98.69 92 ALA B N 1
ATOM 4796 C CA . ALA B 1 92 ? -19.781 18.578 3.621 1 98.69 92 ALA B CA 1
ATOM 4797 C C . ALA B 1 92 ? -18.25 18.656 3.664 1 98.69 92 ALA B C 1
ATOM 4799 O O . ALA B 1 92 ? -17.578 17.625 3.725 1 98.69 92 ALA B O 1
ATOM 4800 N N . VAL B 1 93 ? -17.703 19.844 3.543 1 98.81 93 VAL B N 1
ATOM 4801 C CA . VAL B 1 93 ? -16.266 20.047 3.377 1 98.81 93 VAL B CA 1
ATOM 4802 C C . VAL B 1 93 ? -15.688 20.766 4.598 1 98.81 93 VAL B C 1
ATOM 4804 O O . VAL B 1 93 ? -16.109 21.875 4.918 1 98.81 93 VAL B O 1
ATOM 4807 N N . VAL B 1 94 ? -14.758 20.141 5.262 1 98.81 94 VAL B N 1
ATOM 4808 C CA . VAL B 1 94 ? -14.094 20.734 6.422 1 98.81 94 VAL B CA 1
ATOM 4809 C C . VAL B 1 94 ? -13.008 21.703 5.961 1 98.81 94 VAL B C 1
ATOM 4811 O O . VAL B 1 94 ? -12.258 21.406 5.023 1 98.81 94 VAL B O 1
ATOM 4814 N N . VAL B 1 95 ? -12.914 22.844 6.578 1 98.5 95 VAL B N 1
ATOM 4815 C CA . VAL B 1 95 ? -11.82 23.797 6.402 1 98.5 95 VAL B CA 1
ATOM 4816 C C . VAL B 1 95 ? -11.156 24.078 7.75 1 98.5 95 VAL B C 1
ATOM 4818 O O . VAL B 1 95 ? -11.5 25.047 8.438 1 98.5 95 VAL B O 1
ATOM 4821 N N . PRO B 1 96 ? -10.156 23.344 8.055 1 97.5 96 PRO B N 1
ATOM 4822 C CA . PRO B 1 96 ? -9.5 23.547 9.352 1 97.5 96 PRO B CA 1
ATOM 4823 C C . PRO B 1 96 ? -8.57 24.766 9.367 1 97.5 96 PRO B C 1
ATOM 4825 O O . PRO B 1 96 ? -7.891 25.031 8.367 1 97.5 96 PRO B O 1
ATOM 4828 N N . MET B 1 97 ? -8.547 25.5 10.469 1 93.56 97 MET B N 1
ATOM 4829 C CA . MET B 1 97 ? -7.695 26.672 10.633 1 93.56 97 MET B CA 1
ATOM 4830 C C . MET B 1 97 ? -7.055 26.688 12.016 1 93.56 97 MET B C 1
ATOM 4832 O O . MET B 1 97 ? -7.688 26.312 13.008 1 93.56 97 MET B O 1
ATOM 4836 N N . LEU B 1 98 ? -5.852 27.156 12.031 1 89.75 98 LEU B N 1
ATOM 4837 C CA . LEU B 1 98 ? -5.148 27.297 13.305 1 89.75 98 LEU B CA 1
ATOM 4838 C C . LEU B 1 98 ? -5.812 28.359 14.18 1 89.75 98 LEU B C 1
ATOM 4840 O O . LEU B 1 98 ? -6.242 29.391 13.68 1 89.75 98 LEU B O 1
ATOM 4844 N N . PRO B 1 99 ? -5.852 28.094 15.398 1 88.5 99 PRO B N 1
ATOM 4845 C CA . PRO B 1 99 ? -6.469 29.062 16.297 1 88.5 99 PRO B CA 1
ATOM 4846 C C . PRO B 1 99 ? -5.586 30.281 16.531 1 88.5 99 PRO B C 1
ATOM 4848 O O . PRO B 1 99 ? -6.047 31.297 17.078 1 88.5 99 PRO B O 1
ATOM 4851 N N . THR B 1 100 ? -4.383 30.25 16.125 1 85 100 THR B N 1
ATOM 4852 C CA . THR B 1 100 ? -3.418 31.281 16.484 1 85 100 THR B CA 1
ATOM 4853 C C . THR B 1 100 ? -3.273 32.312 15.352 1 85 100 THR B C 1
ATOM 4855 O O . THR B 1 100 ? -2.393 33.156 15.391 1 85 100 THR B O 1
ATOM 4858 N N . LEU B 1 101 ? -4.082 32.219 14.359 1 86.56 101 LEU B N 1
ATOM 4859 C CA . LEU B 1 101 ? -3.988 33.156 13.242 1 86.56 101 LEU B CA 1
ATOM 4860 C C . LEU B 1 101 ? -4.504 34.531 13.633 1 86.56 101 LEU B C 1
ATOM 4862 O O . LEU B 1 101 ? -5.242 34.656 14.617 1 86.56 101 LEU B O 1
ATOM 4866 N N . THR B 1 102 ? -4.039 35.531 12.898 1 86.12 102 THR B N 1
ATOM 4867 C CA . THR B 1 102 ? -4.492 36.906 13.133 1 86.12 102 THR B CA 1
ATOM 4868 C C . THR B 1 102 ? -5.812 37.156 12.414 1 86.12 102 THR B C 1
ATOM 4870 O O . THR B 1 102 ? -6.238 36.375 11.57 1 86.12 102 THR B O 1
ATOM 4873 N N . SER B 1 103 ? -6.367 38.281 12.75 1 89.25 103 SER B N 1
ATOM 4874 C CA . SER B 1 103 ? -7.625 38.688 12.133 1 89.25 103 SER B CA 1
ATOM 4875 C C . SER B 1 103 ? -7.496 38.781 10.617 1 89.25 103 SER B C 1
ATOM 4877 O O . SER B 1 103 ? -8.391 38.375 9.883 1 89.25 103 SER B O 1
ATOM 4879 N N . SER B 1 104 ? -6.41 39.344 10.203 1 86.81 104 SER B N 1
ATOM 4880 C CA . SER B 1 104 ? -6.168 39.5 8.773 1 86.81 104 SER B CA 1
ATOM 4881 C C . SER B 1 104 ? -6.02 38.156 8.086 1 86.81 104 SER B C 1
ATOM 4883 O O . SER B 1 104 ? -6.516 37.969 6.973 1 86.81 104 SER B O 1
ATOM 4885 N N . GLU B 1 105 ? -5.383 37.281 8.711 1 88.12 105 GLU B N 1
ATOM 4886 C CA . GLU B 1 105 ? -5.199 35.938 8.148 1 88.12 105 GLU B CA 1
ATOM 4887 C C . GLU B 1 105 ? -6.52 35.188 8.086 1 88.12 105 GLU B C 1
ATOM 4889 O O . GLU B 1 105 ? -6.82 34.531 7.078 1 88.12 105 GLU B O 1
ATOM 4894 N N . TYR B 1 106 ? -7.309 35.312 9.141 1 91.94 106 TYR B N 1
ATOM 4895 C CA . TYR B 1 106 ? -8.633 34.688 9.133 1 91.94 106 TYR B CA 1
ATOM 4896 C C . TYR B 1 106 ? -9.492 35.25 8.016 1 91.94 106 TYR B C 1
ATOM 4898 O O . TYR B 1 106 ? -10.211 34.531 7.332 1 91.94 106 TYR B O 1
ATOM 4906 N N . ASP B 1 107 ? -9.391 36.594 7.871 1 92.75 107 ASP B N 1
ATOM 4907 C CA . ASP B 1 107 ? -10.172 37.219 6.82 1 92.75 107 ASP B CA 1
ATOM 4908 C C . ASP B 1 107 ? -9.844 36.625 5.453 1 92.75 107 ASP B C 1
ATOM 4910 O O . ASP B 1 107 ? -10.75 36.344 4.66 1 92.75 107 ASP B O 1
ATOM 4914 N N . HIS B 1 108 ? -8.625 36.5 5.273 1 90.88 108 HIS B N 1
ATOM 4915 C CA . HIS B 1 108 ? -8.188 35.969 3.99 1 90.88 108 HIS B CA 1
ATOM 4916 C C . HIS B 1 108 ? -8.695 34.531 3.789 1 90.88 108 HIS B C 1
ATOM 4918 O O . HIS B 1 108 ? -9.266 34.219 2.744 1 90.88 108 HIS B O 1
ATOM 4924 N N . LEU B 1 109 ? -8.484 33.656 4.75 1 94.38 109 LEU B N 1
ATOM 4925 C CA . LEU B 1 109 ? -8.844 32.25 4.633 1 94.38 109 LEU B CA 1
ATOM 4926 C C . LEU B 1 109 ? -10.359 32.094 4.512 1 94.38 109 LEU B C 1
ATOM 4928 O O . LEU B 1 109 ? -10.836 31.312 3.684 1 94.38 109 LEU B O 1
ATOM 4932 N N . LEU B 1 110 ? -11.102 32.812 5.273 1 95.94 110 LEU B N 1
ATOM 4933 C CA . LEU B 1 110 ? -12.555 32.688 5.285 1 95.94 110 LEU B CA 1
ATOM 4934 C C . LEU B 1 110 ? -13.156 33.281 4.016 1 95.94 110 LEU B C 1
ATOM 4936 O O . LEU B 1 110 ? -14.141 32.781 3.482 1 95.94 110 LEU B O 1
ATOM 4940 N N . SER B 1 111 ? -12.547 34.406 3.543 1 95.81 111 SER B N 1
ATOM 4941 C CA . SER B 1 111 ? -13.031 35 2.314 1 95.81 111 SER B CA 1
ATOM 4942 C C . SER B 1 111 ? -12.75 34.125 1.103 1 95.81 111 SER B C 1
ATOM 4944 O O . SER B 1 111 ? -13.508 34.125 0.13 1 95.81 111 SER B O 1
ATOM 4946 N N . THR B 1 112 ? -11.703 33.438 1.187 1 95.25 112 THR B N 1
ATOM 4947 C CA . THR B 1 112 ? -11.312 32.562 0.09 1 95.25 112 THR B CA 1
ATOM 4948 C C . THR B 1 112 ? -12.148 31.281 0.092 1 95.25 112 THR B C 1
ATOM 4950 O O . THR B 1 112 ? -12.648 30.859 -0.954 1 95.25 112 THR B O 1
ATOM 4953 N N . SER B 1 113 ? -12.359 30.656 1.258 1 97.25 113 SER B N 1
ATOM 4954 C CA . SER B 1 113 ? -13.047 29.375 1.356 1 97.25 113 SER B CA 1
ATOM 4955 C C . SER B 1 113 ? -14.555 29.562 1.44 1 97.25 113 SER B C 1
ATOM 4957 O O . SER B 1 113 ? -15.32 28.641 1.152 1 97.25 113 SER B O 1
ATOM 4959 N N . THR B 1 114 ? -15.062 30.656 1.888 1 96.81 114 THR B N 1
ATOM 4960 C CA . THR B 1 114 ? -16.469 31.047 2 1 96.81 114 THR B CA 1
ATOM 4961 C C .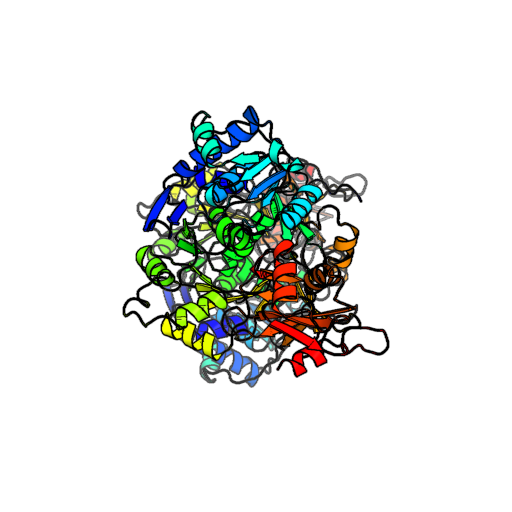 THR B 1 114 ? -17.266 29.953 2.691 1 96.81 114 THR B C 1
ATOM 4963 O O . THR B 1 114 ? -18.25 29.453 2.131 1 96.81 114 THR B O 1
ATOM 4966 N N . PRO B 1 115 ? -16.984 29.625 3.934 1 98 115 PRO B N 1
ATOM 4967 C CA . PRO B 1 115 ? -17.734 28.609 4.664 1 98 115 PRO B CA 1
ATOM 4968 C C . PRO B 1 115 ? -19.141 29.078 5.023 1 98 115 PRO B C 1
ATOM 4970 O O . PRO B 1 115 ? -19.375 30.266 5.211 1 98 115 PRO B O 1
ATOM 4973 N N . LYS B 1 116 ? -20.031 28.094 5.062 1 97.94 116 LYS B N 1
ATOM 4974 C CA . LYS B 1 116 ? -21.391 28.344 5.504 1 97.94 116 LYS B CA 1
ATOM 4975 C C . LYS B 1 116 ? -21.469 28.516 7.023 1 97.94 116 LYS B C 1
ATOM 4977 O O . LYS B 1 116 ? -22.328 29.219 7.539 1 97.94 116 LYS B O 1
ATOM 4982 N N . LEU B 1 117 ? -20.578 27.891 7.695 1 97.38 117 LEU B N 1
ATOM 4983 C CA . LEU B 1 117 ? -20.516 27.906 9.148 1 97.38 117 LEU B CA 1
ATOM 4984 C C . LEU B 1 117 ? -19.062 27.922 9.633 1 97.38 117 LEU B C 1
ATOM 4986 O O . LEU B 1 117 ? -18.188 27.297 9.023 1 97.38 117 LEU B O 1
ATOM 4990 N N . VAL B 1 118 ? -18.797 28.75 10.711 1 96.62 118 VAL B N 1
ATOM 4991 C CA . VAL B 1 118 ? -17.5 28.797 11.375 1 96.62 118 VAL B CA 1
ATOM 4992 C C . VAL B 1 118 ? -17.641 28.344 12.828 1 96.62 118 VAL B C 1
ATOM 4994 O O . VAL B 1 118 ? -18.234 29.047 13.648 1 96.62 118 VAL B O 1
ATOM 4997 N N . ALA B 1 119 ? -17.109 27.172 13.133 1 95.62 119 ALA B N 1
ATOM 4998 C CA . ALA B 1 119 ? -17.125 26.656 14.5 1 95.62 119 ALA B CA 1
ATOM 4999 C C . ALA B 1 119 ? -15.836 27.031 15.234 1 95.62 119 ALA B C 1
ATOM 5001 O O . ALA B 1 119 ? -14.734 26.734 14.766 1 95.62 119 ALA B O 1
ATOM 5002 N N . ILE B 1 120 ? -15.961 27.656 16.375 1 93.62 120 ILE B N 1
ATOM 5003 C CA . ILE B 1 120 ? -14.805 28.156 17.109 1 93.62 120 ILE B CA 1
ATOM 5004 C C . ILE B 1 120 ? -14.812 27.594 18.531 1 93.62 120 ILE B C 1
ATOM 5006 O O . ILE B 1 120 ? -15.859 27.531 19.188 1 93.62 120 ILE B O 1
ATOM 5010 N N . GLN B 1 121 ? -13.648 27.172 18.906 1 88.31 121 GLN B N 1
ATOM 5011 C CA . GLN B 1 121 ? -13.461 26.781 20.312 1 88.31 121 GLN B CA 1
ATOM 5012 C C . GLN B 1 121 ? -13.289 28.016 21.203 1 88.31 121 GLN B C 1
ATOM 5014 O O . GLN B 1 121 ? -12.5 28.906 20.875 1 88.31 121 GLN B O 1
ATOM 5019 N N . GLY B 1 122 ? -14.039 28.141 22.219 1 75.5 122 GLY B N 1
ATOM 5020 C CA . GLY B 1 122 ? -14.094 29.312 23.078 1 75.5 122 GLY B CA 1
ATOM 5021 C C . GLY B 1 122 ? -12.742 29.688 23.656 1 75.5 122 GLY B C 1
ATOM 5022 O O . GLY B 1 122 ? -12.453 30.875 23.844 1 75.5 122 GLY B O 1
ATOM 5023 N N . LEU B 1 123 ? -11.93 28.812 23.891 1 68.31 123 LEU B N 1
ATOM 5024 C CA . LEU B 1 123 ? -10.641 29.094 24.516 1 68.31 123 LEU B CA 1
ATOM 5025 C C . LEU B 1 123 ? -9.727 29.859 23.562 1 68.31 123 LEU B C 1
ATOM 5027 O O . LEU B 1 123 ? -8.781 30.516 24 1 68.31 123 LEU B O 1
ATOM 5031 N N . VAL B 1 124 ? -9.914 29.922 22.328 1 67.38 124 VAL B N 1
ATOM 5032 C CA . VAL B 1 124 ? -9.023 30.5 21.328 1 67.38 124 VAL B CA 1
ATOM 5033 C C . VAL B 1 124 ? -9.398 31.953 21.078 1 67.38 124 VAL B C 1
ATOM 5035 O O . VAL B 1 124 ? -8.531 32.781 20.812 1 67.38 124 VAL B O 1
ATOM 5038 N N . PHE B 1 125 ? -10.484 32.406 21.438 1 67 125 PHE B N 1
ATOM 5039 C CA . 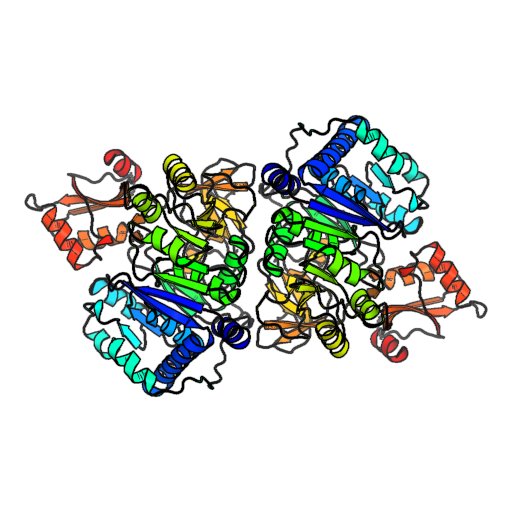PHE B 1 125 ? -11.094 33.688 21.203 1 67 125 PHE B CA 1
ATOM 5040 C C . PHE B 1 125 ? -10.383 34.438 20.078 1 67 125 PHE B C 1
ATOM 5042 O O . PHE B 1 125 ? -9.773 35.5 20.312 1 67 125 PHE B O 1
ATOM 5049 N N . PRO B 1 126 ? -10.453 33.906 18.906 1 71.81 126 PRO B N 1
ATOM 5050 C CA . PRO B 1 126 ? -9.812 34.594 17.781 1 71.81 126 PRO B CA 1
ATOM 5051 C C . PRO B 1 126 ? -10.539 35.906 17.406 1 71.81 126 PRO B C 1
ATOM 5053 O O . PRO B 1 126 ? -11.75 36 17.609 1 71.81 126 PRO B O 1
ATOM 5056 N N . GLU B 1 127 ? -9.742 36.906 17.031 1 81.06 127 GLU B N 1
ATOM 5057 C CA . GLU B 1 127 ? -10.352 38.125 16.516 1 81.06 127 GLU B CA 1
ATOM 5058 C C . GLU B 1 127 ? -10.766 37.969 15.062 1 81.06 127 GLU B C 1
ATOM 5060 O O . GLU B 1 127 ? -9.945 38.125 14.156 1 81.06 127 GLU B O 1
ATOM 5065 N N . LEU B 1 128 ? -12.031 37.656 14.898 1 88.06 128 LEU B N 1
ATOM 5066 C CA . LEU B 1 128 ? -12.531 37.531 13.531 1 88.06 128 LEU B CA 1
ATOM 5067 C C . LEU B 1 128 ? -13.102 38.844 13.031 1 88.06 128 LEU B C 1
ATOM 5069 O O . LEU B 1 128 ? -13.727 39.594 13.797 1 88.06 128 LEU B O 1
ATOM 5073 N N . PRO B 1 129 ? -12.852 39.094 11.789 1 88.81 129 PRO B N 1
ATOM 5074 C CA . PRO B 1 129 ? -13.523 40.25 11.227 1 88.81 129 PRO B CA 1
ATOM 5075 C C . PRO B 1 129 ? -15.039 40.188 11.367 1 88.81 129 PRO B C 1
ATOM 5077 O O . PRO B 1 129 ? -15.625 39.125 11.312 1 88.81 129 PRO B O 1
ATOM 5080 N N . GLU B 1 130 ? -15.633 41.344 11.414 1 88.94 130 GLU B N 1
ATOM 5081 C CA . GLU B 1 130 ? -17.062 41.5 11.68 1 88.94 130 GLU B CA 1
ATOM 5082 C C . GLU B 1 130 ? -17.891 40.75 10.625 1 88.94 130 GLU B C 1
ATOM 5084 O O . GLU B 1 130 ? -18.922 40.156 10.938 1 88.94 130 GLU B O 1
ATOM 5089 N N . LYS B 1 131 ? -17.484 40.781 9.445 1 90.31 131 LYS B N 1
ATOM 5090 C CA . LYS B 1 131 ? -18.266 40.25 8.344 1 90.31 131 LYS B CA 1
ATOM 5091 C C . LYS B 1 131 ? -18.391 38.719 8.461 1 90.31 131 LYS B C 1
ATOM 5093 O O . LYS B 1 131 ? -19.266 38.125 7.848 1 90.31 131 LYS B O 1
ATOM 5098 N N . HIS B 1 132 ? -17.5 38.125 9.273 1 91.69 132 HIS B N 1
ATOM 5099 C CA . HIS B 1 132 ? -17.531 36.688 9.406 1 91.69 132 HIS B CA 1
ATOM 5100 C C . HIS B 1 132 ? -18.234 36.25 10.695 1 91.69 132 HIS B C 1
ATOM 5102 O O . HIS B 1 132 ? -18.516 35.062 10.898 1 91.69 132 HIS B O 1
ATOM 5108 N N . ARG B 1 133 ? -18.625 37.156 11.547 1 88.38 133 ARG B N 1
ATOM 5109 C CA . ARG B 1 133 ? -19.109 36.844 12.891 1 88.38 133 ARG B CA 1
ATOM 5110 C C . ARG B 1 133 ? -20.516 36.25 12.852 1 88.38 133 ARG B C 1
ATOM 5112 O O . ARG B 1 133 ? -20.906 35.5 13.75 1 88.38 133 ARG B O 1
ATOM 5119 N N . GLN B 1 134 ? -21.25 36.531 11.797 1 84.56 134 GLN B N 1
ATOM 5120 C CA . GLN B 1 134 ? -22.609 36.031 11.688 1 84.56 134 GLN B CA 1
ATOM 5121 C C . GLN B 1 134 ? -22.641 34.531 11.453 1 84.56 134 GLN B C 1
ATOM 5123 O O . GLN B 1 134 ? -23.641 33.875 11.695 1 84.56 134 GLN B O 1
ATOM 5128 N N . LYS B 1 135 ? -21.609 34 11.078 1 89.75 135 LYS B N 1
ATOM 5129 C CA . LYS B 1 135 ? -21.516 32.562 10.734 1 89.75 135 LYS B CA 1
ATOM 5130 C C . LYS B 1 135 ? -20.922 31.766 11.875 1 89.75 135 LYS B C 1
ATOM 5132 O O . LYS B 1 135 ? -20.766 30.547 11.766 1 89.75 135 LYS B O 1
ATOM 5137 N N . VAL B 1 136 ? -20.656 32.406 12.977 1 91.19 136 VAL B N 1
ATOM 5138 C CA . VAL B 1 136 ? -19.844 31.797 14.031 1 91.19 136 VAL B CA 1
ATOM 5139 C C . VAL B 1 136 ? -20.75 31 14.969 1 91.19 136 VAL B C 1
ATOM 5141 O O . VAL B 1 136 ? -21.828 31.453 15.352 1 91.19 136 VAL B O 1
ATOM 5144 N N . LEU B 1 137 ? -20.344 29.797 15.219 1 91.69 137 LEU B N 1
ATOM 5145 C CA . LEU B 1 137 ? -20.891 28.938 16.266 1 91.69 137 LEU B CA 1
ATOM 5146 C C . LEU B 1 137 ? -19.812 28.547 17.266 1 91.69 137 LEU B C 1
ATOM 5148 O O . LEU B 1 137 ? -18.812 27.922 16.906 1 91.69 137 LEU B O 1
ATOM 5152 N N . TRP B 1 138 ? -20.062 28.875 18.516 1 90.62 138 TRP B N 1
ATOM 5153 C CA . TRP B 1 138 ? -19.109 28.516 19.578 1 90.62 138 TRP B CA 1
ATOM 5154 C C . TRP B 1 138 ? -19.297 27.078 20.016 1 90.62 138 TRP B C 1
ATOM 5156 O O . TRP B 1 138 ? -20.422 26.609 20.188 1 90.62 138 TRP B O 1
ATOM 5166 N N . LEU B 1 139 ? -18.219 26.406 20.234 1 88.44 139 LEU B N 1
ATOM 5167 C CA . LEU B 1 139 ? -18.25 24.969 20.516 1 88.44 139 LEU B CA 1
ATOM 5168 C C . LEU B 1 139 ? -19 24.688 21.812 1 88.44 139 LEU B C 1
ATOM 5170 O O . LEU B 1 139 ? -19.703 23.672 21.922 1 88.44 139 LEU B O 1
ATOM 5174 N N . GLU B 1 140 ? -18.766 25.5 22.766 1 84.56 140 GLU B N 1
ATOM 5175 C CA . GLU B 1 140 ? -19.438 25.312 24.047 1 84.56 140 GLU B CA 1
ATOM 5176 C C . GLU B 1 140 ? -20.953 25.344 23.875 1 84.56 140 GLU B C 1
ATOM 5178 O O . GLU B 1 140 ? -21.672 24.594 24.547 1 84.56 140 GLU B O 1
ATOM 5183 N N . GLU B 1 141 ? -21.375 26.125 23.031 1 85.56 141 GLU B N 1
ATOM 5184 C CA . GLU B 1 141 ? -22.797 26.188 22.703 1 85.56 141 GLU B CA 1
ATOM 5185 C C . GLU B 1 141 ? -23.219 24.984 21.859 1 85.56 141 GLU B C 1
ATOM 5187 O O . GLU B 1 141 ? -24.297 24.422 22.078 1 85.56 141 GLU B O 1
ATOM 5192 N N . SER B 1 142 ? -22.391 24.625 21.031 1 86.62 142 SER B N 1
ATOM 5193 C CA . SER B 1 142 ? -22.719 23.562 20.094 1 86.62 142 SER B CA 1
ATOM 5194 C C . SER B 1 142 ? -22.828 22.219 20.797 1 86.62 142 SER B C 1
ATOM 5196 O O . SER B 1 142 ? -23.672 21.375 20.438 1 86.62 142 SER B O 1
ATOM 5198 N N . THR B 1 143 ? -21.953 21.953 21.719 1 87.44 143 THR B N 1
ATOM 5199 C CA . THR B 1 143 ? -21.953 20.688 22.453 1 87.44 143 THR B CA 1
ATOM 5200 C C . THR B 1 143 ? -23.281 20.5 23.188 1 87.44 143 THR B C 1
ATOM 5202 O O . THR B 1 143 ? -23.859 19.406 23.172 1 87.44 143 THR B O 1
ATOM 5205 N N . ARG B 1 144 ? -23.75 21.547 23.75 1 87.38 144 ARG B N 1
ATOM 5206 C CA . ARG B 1 144 ? -25.031 21.5 24.453 1 87.38 144 ARG B CA 1
ATOM 5207 C C . ARG B 1 144 ? -26.188 21.312 23.469 1 87.38 144 ARG B C 1
ATOM 5209 O O . ARG B 1 144 ? -27.094 20.516 23.719 1 87.38 144 ARG B O 1
ATOM 5216 N N . LEU B 1 145 ? -26.109 21.969 22.422 1 90.06 145 LEU B N 1
ATOM 5217 C CA . LEU B 1 145 ? -27.156 21.875 21.406 1 90.06 145 LEU B CA 1
ATOM 5218 C C . LEU B 1 145 ? -27.203 20.469 20.797 1 90.06 145 LEU B C 1
ATOM 5220 O O . LEU B 1 145 ? -28.281 19.953 20.516 1 90.06 145 LEU B O 1
ATOM 5224 N N . ALA B 1 146 ? -26.062 19.906 20.562 1 92.94 146 ALA B N 1
ATOM 5225 C CA . ALA B 1 146 ? -25.953 18.609 19.906 1 92.94 146 ALA B CA 1
ATOM 5226 C C . ALA B 1 146 ? -26.625 17.531 20.75 1 92.94 146 ALA B C 1
ATOM 5228 O O . ALA B 1 146 ? -27.156 16.547 20.203 1 92.94 146 ALA B O 1
ATOM 5229 N N . ASP B 1 147 ? -26.656 17.719 22.047 1 92.75 147 ASP B N 1
ATOM 5230 C CA . ASP B 1 147 ? -27.234 16.75 22.969 1 92.75 147 ASP B CA 1
ATOM 5231 C C . ASP B 1 147 ? -28.734 16.578 22.703 1 92.75 147 ASP B C 1
ATOM 5233 O O . ASP B 1 147 ? -29.328 15.57 23.078 1 92.75 147 ASP B O 1
ATOM 5237 N N . ASP B 1 148 ? -29.312 17.562 22.078 1 94.69 148 ASP B N 1
ATOM 5238 C CA . ASP B 1 148 ? -30.75 17.547 21.828 1 94.69 148 ASP B CA 1
ATOM 5239 C C . ASP B 1 148 ? -31.078 16.75 20.562 1 94.69 148 ASP B C 1
ATOM 5241 O O . ASP B 1 148 ? -32.25 16.531 20.266 1 94.69 148 ASP B O 1
ATOM 5245 N N . TYR B 1 149 ? -30.094 16.281 19.891 1 96.75 149 TYR B N 1
ATOM 5246 C CA . TYR B 1 149 ? -30.328 15.602 18.625 1 96.75 149 TYR B CA 1
ATOM 5247 C C . TYR B 1 149 ? -30.078 14.109 18.766 1 96.75 149 TYR B C 1
ATOM 5249 O O . TYR B 1 149 ? -29.406 13.664 19.703 1 96.75 149 TYR B O 1
ATOM 5257 N N . SER B 1 150 ? -30.594 13.305 17.844 1 96.94 150 SER B N 1
ATOM 5258 C CA . SER B 1 150 ? -30.547 11.844 17.891 1 96.94 150 SER B CA 1
ATOM 5259 C C . SER B 1 150 ? -29.125 11.328 17.812 1 96.94 150 SER B C 1
ATOM 5261 O O . SER B 1 150 ? -28.312 11.82 17.016 1 96.94 150 SER B O 1
ATOM 5263 N N . PRO B 1 151 ? -28.766 10.391 18.656 1 97.19 151 PRO B N 1
ATOM 5264 C CA . PRO B 1 151 ? -27.453 9.742 18.562 1 97.19 151 PRO B CA 1
ATOM 5265 C C . PRO B 1 151 ? -27.359 8.766 17.391 1 97.19 151 PRO B C 1
ATOM 5267 O O . PRO B 1 151 ? -26.328 8.133 17.188 1 97.19 151 PRO B O 1
ATOM 5270 N N . GLU B 1 152 ? -28.391 8.609 16.625 1 96.81 152 GLU B N 1
ATOM 5271 C CA . GLU B 1 152 ? -28.406 7.809 15.414 1 96.81 152 GLU B CA 1
ATOM 5272 C C . GLU B 1 152 ? -28.438 8.695 14.172 1 96.81 152 GLU B C 1
ATOM 5274 O O . GLU B 1 152 ? -28.984 9.797 14.203 1 96.81 152 GLU B O 1
ATOM 5279 N N . PHE B 1 153 ? -27.781 8.297 13.18 1 96.31 153 PHE B N 1
ATOM 5280 C CA . PHE B 1 153 ? -27.766 9.031 11.922 1 96.31 153 PHE B CA 1
ATOM 5281 C C . PHE B 1 153 ? -28.438 8.227 10.812 1 96.31 153 PHE B C 1
ATOM 5283 O O . PHE B 1 153 ? -27.875 7.246 10.32 1 96.31 153 PHE B O 1
ATOM 5290 N N . ASP B 1 154 ? -29.609 8.633 10.32 1 90.94 154 ASP B N 1
ATOM 5291 C CA . ASP B 1 154 ? -30.406 7.832 9.406 1 90.94 154 ASP B CA 1
ATOM 5292 C C . ASP B 1 154 ? -30.562 8.523 8.055 1 90.94 154 ASP B C 1
ATOM 5294 O O . ASP B 1 154 ? -31.297 8.039 7.188 1 90.94 154 ASP B O 1
ATOM 5298 N N . LYS B 1 155 ? -29.875 9.547 7.816 1 92 155 LYS B N 1
ATOM 5299 C CA . LYS B 1 155 ? -29.984 10.242 6.535 1 92 155 LYS B CA 1
ATOM 5300 C C . LYS B 1 155 ? -29.188 9.531 5.457 1 92 155 LYS B C 1
ATOM 5302 O O . LYS B 1 155 ? -28.078 9.039 5.719 1 92 155 LYS B O 1
ATOM 5307 N N . GLU B 1 156 ? -29.734 9.391 4.352 1 87.94 156 GLU B N 1
ATOM 5308 C CA . GLU B 1 156 ? -29.031 8.805 3.207 1 87.94 156 GLU B CA 1
ATOM 5309 C C . GLU B 1 156 ? -28.375 9.891 2.355 1 87.94 156 GLU B C 1
ATOM 5311 O O . GLU B 1 156 ? -29.062 10.609 1.625 1 87.94 156 GLU B O 1
ATOM 5316 N N . ILE B 1 157 ? -27.188 10.039 2.494 1 92.62 157 ILE B N 1
ATOM 5317 C CA . ILE B 1 157 ? -26.422 10.984 1.699 1 92.62 157 ILE B CA 1
ATOM 5318 C C . ILE B 1 157 ? -25.484 10.227 0.765 1 92.62 157 ILE B C 1
ATOM 5320 O O . ILE B 1 157 ? -24.719 9.367 1.207 1 92.62 157 ILE B O 1
ATOM 5324 N N . HIS B 1 158 ? -25.562 10.5 -0.478 1 89.75 158 HIS B N 1
ATOM 5325 C CA . HIS B 1 158 ? -24.703 9.852 -1.454 1 89.75 158 HIS B CA 1
ATOM 5326 C C . HIS B 1 158 ? -23.375 10.578 -1.574 1 89.75 158 HIS B C 1
ATOM 5328 O O . HIS B 1 158 ? -23.281 11.641 -2.203 1 89.75 158 HIS B O 1
ATOM 5334 N N . ILE B 1 159 ? -22.406 10.031 -0.966 1 93.75 159 ILE B N 1
ATOM 5335 C CA . ILE B 1 159 ? -21.062 10.586 -1.008 1 93.75 159 ILE B CA 1
ATOM 5336 C C . ILE B 1 159 ? -20.172 9.727 -1.903 1 93.75 159 ILE B C 1
ATOM 5338 O O . ILE B 1 159 ? -20.109 8.508 -1.74 1 93.75 159 ILE B O 1
ATOM 5342 N N . CYS B 1 160 ? -19.5 10.375 -2.871 1 90.94 160 CYS B N 1
ATOM 5343 C CA . CYS B 1 160 ? -18.531 9.711 -3.746 1 90.94 160 CYS B CA 1
ATOM 5344 C C . CYS B 1 160 ? -17.109 9.891 -3.229 1 90.94 160 CYS B C 1
ATOM 5346 O O . CYS B 1 160 ? -16.797 10.898 -2.588 1 90.94 160 CYS B O 1
ATOM 5348 N N . SER B 1 161 ? -16.266 8.883 -3.557 1 93.12 161 SER B N 1
ATOM 5349 C CA . SER B 1 161 ? -14.883 8.961 -3.098 1 93.12 161 SER B CA 1
ATOM 5350 C C . SER B 1 161 ? -14.18 10.18 -3.67 1 93.12 161 SER B C 1
ATOM 5352 O O . SER B 1 161 ? -13.242 10.711 -3.059 1 93.12 161 SER B O 1
ATOM 5354 N N . THR B 1 162 ? -14.633 10.695 -4.805 1 93.19 162 THR B N 1
ATOM 5355 C CA . THR B 1 162 ? -14 11.812 -5.492 1 93.19 162 THR B CA 1
ATOM 5356 C C . THR B 1 162 ? -14.516 13.141 -4.949 1 93.19 162 THR B C 1
ATOM 5358 O O . THR B 1 162 ? -14 14.203 -5.301 1 93.19 162 THR B O 1
ATOM 5361 N N . ASP B 1 163 ? -15.531 13.07 -4.078 1 96.44 163 ASP B N 1
ATOM 5362 C CA . ASP B 1 163 ? -16.031 14.297 -3.461 1 96.44 163 ASP B CA 1
ATOM 5363 C C . ASP B 1 163 ? -14.969 14.922 -2.551 1 96.44 163 ASP B C 1
ATOM 5365 O O . ASP B 1 163 ? -14.156 14.211 -1.96 1 96.44 163 ASP B O 1
ATOM 5369 N N . LEU B 1 164 ? -15.055 16.25 -2.473 1 97.94 164 LEU B N 1
ATOM 5370 C CA . LEU B 1 164 ? -14.156 16.984 -1.585 1 97.94 164 LEU B CA 1
ATOM 5371 C C . LEU B 1 164 ? -14.492 16.703 -0.124 1 97.94 164 LEU B C 1
ATOM 5373 O O . LEU B 1 164 ? -15.656 16.75 0.269 1 97.94 164 LEU B O 1
ATOM 5377 N N . ALA B 1 165 ? -13.477 16.375 0.649 1 98.44 165 ALA B N 1
ATOM 5378 C CA . ALA B 1 165 ? -13.656 16.156 2.082 1 98.44 165 ALA B CA 1
ATOM 5379 C C . ALA B 1 165 ? -13.141 17.344 2.887 1 98.44 165 ALA B C 1
ATOM 5381 O O . ALA B 1 165 ? -13.734 17.719 3.9 1 98.44 165 ALA B O 1
ATOM 5382 N N . GLN B 1 166 ? -12 17.906 2.404 1 98.75 166 GLN B N 1
ATOM 5383 C CA . GLN B 1 166 ? -11.43 19.016 3.15 1 98.75 166 GLN B CA 1
ATOM 5384 C C . GLN B 1 166 ? -10.664 19.969 2.225 1 98.75 166 GLN B C 1
ATOM 5386 O O . GLN B 1 166 ? -10.219 19.562 1.151 1 98.75 166 GLN B O 1
ATOM 5391 N N . ILE B 1 167 ? -10.578 21.219 2.645 1 98.56 167 ILE B N 1
ATOM 5392 C CA . ILE B 1 167 ? -9.656 22.219 2.119 1 98.56 167 ILE B CA 1
ATOM 5393 C C . ILE B 1 167 ? -8.672 22.641 3.209 1 98.56 167 ILE B C 1
ATOM 5395 O O . ILE B 1 167 ? -9.07 23.25 4.207 1 98.56 167 ILE B O 1
ATOM 5399 N N . MET B 1 168 ? -7.41 22.297 3.057 1 97.38 168 MET B N 1
ATOM 5400 C CA . MET B 1 168 ? -6.383 22.641 4.035 1 97.38 168 MET B CA 1
ATOM 5401 C C . MET B 1 168 ? -5.441 23.703 3.484 1 97.38 168 MET B C 1
ATOM 5403 O O . MET B 1 168 ? -4.75 23.484 2.492 1 97.38 168 MET B O 1
ATOM 5407 N N . PHE B 1 169 ? -5.375 24.797 4.18 1 93.69 169 PHE B N 1
ATOM 5408 C CA . PHE B 1 169 ? -4.535 25.891 3.717 1 93.69 169 PHE B CA 1
ATOM 5409 C C . PHE B 1 169 ? -3.084 25.688 4.137 1 93.69 169 PHE B C 1
ATOM 5411 O O . PHE B 1 169 ? -2.816 25.25 5.262 1 93.69 169 PHE B O 1
ATOM 5418 N N . THR B 1 170 ? -2.207 25.797 3.217 1 87.19 170 THR B N 1
ATOM 5419 C CA . THR B 1 170 ? -0.773 25.688 3.457 1 87.19 170 THR B CA 1
ATOM 5420 C C . THR B 1 170 ? -0.045 26.953 3.012 1 87.19 170 THR B C 1
ATOM 5422 O O . THR B 1 170 ? -0.487 27.625 2.086 1 87.19 170 THR B O 1
ATOM 5425 N N . SER B 1 171 ? 1.07 27.156 3.832 1 78.06 171 SER B N 1
ATOM 5426 C CA . SER B 1 171 ? 1.896 28.297 3.445 1 78.06 171 SER B CA 1
ATOM 5427 C C . SER B 1 171 ? 2.918 27.906 2.383 1 78.06 171 SER B C 1
ATOM 5429 O O . SER B 1 171 ? 3.637 26.922 2.541 1 78.06 171 SER B O 1
ATOM 5431 N N . GLY B 1 172 ? 2.785 28.219 1.144 1 67 172 GLY B N 1
ATOM 5432 C CA . GLY B 1 172 ? 3.74 27.953 0.078 1 67 172 GLY B CA 1
ATOM 5433 C C . GLY B 1 172 ? 4.738 29.094 -0.113 1 67 172 GLY B C 1
ATOM 5434 O O . GLY B 1 172 ? 5.047 29.812 0.833 1 67 172 GLY B O 1
ATOM 5435 N N . THR B 1 173 ? 5.355 29.078 -1.188 1 64.31 173 THR B N 1
ATOM 5436 C CA . THR B 1 173 ? 6.379 30.078 -1.482 1 64.31 173 THR B CA 1
ATOM 5437 C C . THR B 1 173 ? 5.746 31.406 -1.884 1 64.31 173 THR B C 1
ATOM 5439 O O . THR B 1 173 ? 6.426 32.438 -1.941 1 64.31 173 THR B O 1
ATOM 5442 N N . THR B 1 174 ? 4.516 31.266 -2.049 1 67.31 174 THR B N 1
ATOM 5443 C CA . THR B 1 174 ? 3.818 32.469 -2.465 1 67.31 174 THR B CA 1
ATOM 5444 C C . THR B 1 174 ? 3.377 33.281 -1.252 1 67.31 174 THR B C 1
ATOM 5446 O O . THR B 1 174 ? 3.5 32.844 -0.113 1 67.31 174 THR B O 1
ATOM 5449 N N . ALA B 1 175 ? 2.91 34.406 -1.541 1 72.31 175 ALA B N 1
ATOM 5450 C CA . ALA B 1 175 ? 2.547 35.344 -0.492 1 72.31 175 ALA B CA 1
ATOM 5451 C C . ALA B 1 175 ? 1.27 34.906 0.221 1 72.31 175 ALA B C 1
ATOM 5453 O O . ALA B 1 175 ? 1.05 35.281 1.382 1 72.31 175 ALA B O 1
ATOM 5454 N N . CYS B 1 176 ? 0.483 34.188 -0.45 1 79.81 176 CYS B N 1
ATOM 5455 C CA . CYS B 1 176 ? -0.786 33.781 0.159 1 79.81 176 CYS B CA 1
ATOM 5456 C C . CYS B 1 176 ? -0.9 32.281 0.268 1 79.81 176 CYS B C 1
ATOM 5458 O O . CYS B 1 176 ? -0.495 31.547 -0.642 1 79.81 176 CYS B O 1
ATOM 5460 N N . PRO B 1 177 ? -1.52 31.906 1.384 1 88.56 177 PRO B N 1
ATOM 5461 C CA . PRO B 1 177 ? -1.726 30.469 1.548 1 88.56 177 PRO B CA 1
ATOM 5462 C C . PRO B 1 177 ? -2.65 29.875 0.484 1 88.56 177 PRO B C 1
ATOM 5464 O O . PRO B 1 177 ? -3.613 30.531 0.069 1 88.56 177 PRO B O 1
ATOM 5467 N N . LYS B 1 178 ? -2.344 28.688 0.048 1 92.25 178 LYS B N 1
ATOM 5468 C CA . LYS B 1 178 ? -3.156 27.984 -0.929 1 92.25 178 LYS B CA 1
ATOM 5469 C C . LYS B 1 178 ? -3.992 26.891 -0.256 1 92.25 178 LYS B C 1
ATOM 5471 O O . LYS B 1 178 ? -3.521 26.219 0.665 1 92.25 178 LYS B O 1
ATOM 5476 N N . GLY B 1 179 ? -5.266 26.781 -0.688 1 97 179 GLY B N 1
ATOM 5477 C CA . GLY B 1 179 ? -6.133 25.75 -0.156 1 97 179 GLY B CA 1
ATOM 5478 C C . GLY B 1 179 ? -5.992 24.422 -0.881 1 97 179 GLY B C 1
ATOM 5479 O O . GLY B 1 179 ? -6.559 24.234 -1.961 1 97 179 GLY B O 1
ATOM 5480 N N . VAL B 1 180 ? -5.312 23.484 -0.29 1 98 180 VAL B N 1
ATOM 5481 C CA . VAL B 1 180 ? -5.141 22.156 -0.862 1 98 180 VAL B CA 1
ATOM 5482 C C . VAL B 1 180 ? -6.453 21.375 -0.769 1 98 180 VAL B C 1
ATOM 5484 O O . VAL B 1 180 ? -7 21.203 0.322 1 98 180 VAL B O 1
ATOM 5487 N N . MET B 1 181 ? -6.965 20.938 -1.902 1 98.69 181 MET B N 1
ATOM 5488 C CA . MET B 1 181 ? -8.211 20.172 -1.938 1 98.69 181 MET B CA 1
ATOM 5489 C C . MET B 1 181 ? -7.941 18.688 -1.73 1 98.69 181 MET B C 1
ATOM 5491 O O . MET B 1 181 ? -7.188 18.078 -2.492 1 98.69 181 MET B O 1
ATOM 5495 N N . LEU B 1 182 ? -8.57 18.141 -0.691 1 98.5 182 LEU B N 1
ATOM 5496 C CA . LEU B 1 182 ? -8.438 16.719 -0.358 1 98.5 182 LEU B CA 1
ATOM 5497 C C . LEU B 1 182 ? -9.781 16.016 -0.443 1 98.5 182 LEU B C 1
ATOM 5499 O O . LEU B 1 182 ? -10.758 16.453 0.175 1 98.5 182 LEU B O 1
ATOM 5503 N N . THR B 1 183 ? -9.82 14.914 -1.157 1 98 183 THR B N 1
ATOM 5504 C CA . THR B 1 183 ? -11.047 14.156 -1.378 1 98 183 THR B CA 1
ATOM 5505 C C . THR B 1 183 ? -11.203 13.062 -0.327 1 98 183 THR B C 1
ATOM 5507 O O . THR B 1 183 ? -10.297 12.836 0.479 1 98 183 THR B O 1
ATOM 5510 N N . HIS B 1 184 ? -12.391 12.398 -0.355 1 97.75 184 HIS B N 1
ATOM 5511 C CA . HIS B 1 184 ? -12.578 11.219 0.481 1 97.75 184 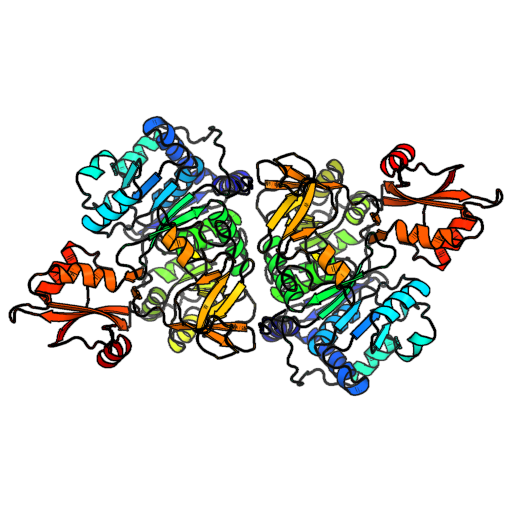HIS B CA 1
ATOM 5512 C C . HIS B 1 184 ? -11.594 10.117 0.115 1 97.75 184 HIS B C 1
ATOM 5514 O O . HIS B 1 184 ? -11.055 9.438 0.996 1 97.75 184 HIS B O 1
ATOM 5520 N N . ALA B 1 185 ? -11.32 9.961 -1.168 1 96.06 185 ALA B N 1
ATOM 5521 C CA . ALA B 1 185 ? -10.359 8.969 -1.635 1 96.06 185 ALA B CA 1
ATOM 5522 C C . ALA B 1 185 ? -8.961 9.25 -1.087 1 96.06 185 ALA B C 1
ATOM 5524 O O . ALA B 1 185 ? -8.211 8.328 -0.768 1 96.06 185 ALA B O 1
ATOM 5525 N N . ASN B 1 186 ? -8.625 10.531 -1.017 1 97.44 186 ASN B N 1
ATOM 5526 C CA . ASN B 1 186 ? -7.336 10.898 -0.441 1 97.44 186 ASN B CA 1
ATOM 5527 C C . ASN B 1 186 ? -7.191 10.383 0.988 1 97.44 186 ASN B C 1
ATOM 5529 O O . ASN B 1 186 ? -6.16 9.812 1.345 1 97.44 186 ASN B O 1
ATOM 5533 N N . PHE B 1 187 ? -8.211 10.609 1.737 1 98.06 187 PHE B N 1
ATOM 5534 C CA . PHE B 1 187 ? -8.18 10.219 3.143 1 98.06 187 PHE B CA 1
ATOM 5535 C C . PHE B 1 187 ? -8.102 8.703 3.281 1 98.06 187 PHE B C 1
ATOM 5537 O O . PHE B 1 187 ? -7.293 8.18 4.051 1 98.06 187 PHE B O 1
ATOM 5544 N N . VAL B 1 188 ? -8.906 8.016 2.533 1 96.5 188 VAL B N 1
ATOM 5545 C CA . VAL B 1 188 ? -8.938 6.562 2.617 1 96.5 188 VAL B CA 1
ATOM 5546 C C . VAL B 1 188 ? -7.59 5.988 2.182 1 96.5 188 VAL B C 1
ATOM 5548 O O . VAL B 1 188 ? -7.016 5.141 2.869 1 96.5 188 VAL B O 1
ATOM 5551 N N . PHE B 1 189 ? -7.062 6.492 1.096 1 96.5 189 PHE B N 1
ATOM 5552 C CA . PHE B 1 189 ? -5.766 6.031 0.611 1 96.5 189 PHE B CA 1
ATOM 5553 C C . PHE B 1 189 ? -4.68 6.27 1.656 1 96.5 189 PHE B C 1
ATOM 5555 O O . PHE B 1 189 ? -3.834 5.402 1.886 1 96.5 189 PHE B O 1
ATOM 5562 N N . SER B 1 190 ? -4.703 7.445 2.23 1 97.69 190 SER B N 1
ATOM 5563 C CA . SER B 1 190 ? -3.695 7.766 3.234 1 97.69 190 SER B CA 1
ATOM 5564 C C . SER B 1 190 ? -3.74 6.777 4.395 1 97.69 190 SER B C 1
ATOM 5566 O O . SER B 1 190 ? -2.699 6.391 4.934 1 97.69 190 SER B O 1
ATOM 5568 N N . GLY B 1 191 ? -4.926 6.41 4.789 1 97.62 191 GLY B N 1
ATOM 5569 C CA . GLY B 1 191 ? -5.07 5.395 5.82 1 97.62 191 GLY B CA 1
ATOM 5570 C C . GLY B 1 191 ? -4.43 4.07 5.449 1 97.62 191 GLY B C 1
ATOM 5571 O O . GLY B 1 191 ? -3.66 3.508 6.23 1 97.62 191 GLY B O 1
ATOM 5572 N N . PHE B 1 192 ? -4.742 3.619 4.199 1 96.44 192 PHE B N 1
ATOM 5573 C CA . PHE B 1 192 ? -4.172 2.367 3.715 1 96.44 192 PHE B CA 1
ATOM 5574 C C . PHE B 1 192 ? -2.652 2.447 3.666 1 96.44 192 PHE B C 1
ATOM 5576 O O . PHE B 1 192 ? -1.963 1.504 4.059 1 96.44 192 PHE B O 1
ATOM 5583 N N . TYR B 1 193 ? -2.166 3.516 3.189 1 96.62 193 TYR B N 1
ATOM 5584 C CA . TYR B 1 193 ? -0.729 3.713 3.029 1 96.62 193 TYR B CA 1
ATOM 5585 C C . TYR B 1 193 ? -0.014 3.619 4.371 1 96.62 193 TYR B C 1
ATOM 5587 O O . TYR B 1 193 ? 0.984 2.906 4.5 1 96.62 193 TYR B O 1
ATOM 5595 N N . VAL B 1 194 ? -0.521 4.32 5.34 1 97.81 194 VAL B N 1
ATOM 5596 C CA . VAL B 1 194 ? 0.143 4.355 6.637 1 97.81 194 VAL B CA 1
ATOM 5597 C C . VAL B 1 194 ? -0.018 3.008 7.34 1 97.81 194 VAL B C 1
ATOM 5599 O O . VAL B 1 194 ? 0.885 2.559 8.047 1 97.81 194 VAL B O 1
ATOM 5602 N N . ASN B 1 195 ? -1.182 2.34 7.152 1 97.69 195 ASN B N 1
ATOM 5603 C CA . ASN B 1 195 ? -1.312 0.985 7.68 1 97.69 195 ASN B CA 1
ATOM 5604 C C . ASN B 1 195 ? -0.174 0.087 7.203 1 97.69 195 ASN B C 1
ATOM 5606 O O . ASN B 1 195 ? 0.36 -0.708 7.98 1 97.69 195 ASN B O 1
ATOM 5610 N N . TRP B 1 196 ? 0.197 0.24 5.922 1 95.38 196 TRP B N 1
ATOM 5611 C CA . TRP B 1 196 ? 1.355 -0.473 5.391 1 95.38 196 TRP B CA 1
ATOM 5612 C C . TRP B 1 196 ? 2.648 0.061 6 1 95.38 196 TRP B C 1
ATOM 5614 O O . TRP B 1 196 ? 3.475 -0.71 6.492 1 95.38 196 TRP B O 1
ATOM 5624 N N . GLN B 1 197 ? 2.795 1.374 6.043 1 96.25 197 GLN B N 1
ATOM 5625 C CA . GLN B 1 197 ? 4.016 2.076 6.426 1 96.25 197 GLN B CA 1
ATOM 5626 C C . GLN B 1 197 ? 4.438 1.716 7.848 1 96.25 197 GLN B C 1
ATOM 5628 O O . GLN B 1 197 ? 5.629 1.664 8.156 1 96.25 197 GLN B O 1
ATOM 5633 N N . LEU B 1 198 ? 3.449 1.447 8.656 1 97.69 198 LEU B N 1
ATOM 5634 C CA . LEU B 1 198 ? 3.756 1.182 10.062 1 97.69 198 LEU B CA 1
ATOM 5635 C C . LEU B 1 198 ? 3.354 -0.238 10.445 1 97.69 198 LEU B C 1
ATOM 5637 O O . LEU B 1 198 ? 3.32 -0.579 11.633 1 97.69 198 LEU B O 1
ATOM 5641 N N . ALA B 1 199 ? 2.996 -1.044 9.445 1 96.69 199 ALA B N 1
ATOM 5642 C CA . ALA B 1 199 ? 2.549 -2.41 9.703 1 96.69 199 ALA B CA 1
ATOM 5643 C C . ALA B 1 199 ? 1.496 -2.447 10.805 1 96.69 199 ALA B C 1
ATOM 5645 O O . ALA B 1 199 ? 1.636 -3.189 11.781 1 96.69 199 ALA B O 1
ATOM 5646 N N . MET B 1 200 ? 0.427 -1.7 10.633 1 97.69 200 MET B N 1
ATOM 5647 C CA . MET B 1 200 ? -0.562 -1.513 11.688 1 97.69 200 MET B CA 1
ATOM 5648 C C . MET B 1 200 ? -1.533 -2.688 11.742 1 97.69 200 MET B C 1
ATOM 5650 O O . MET B 1 200 ? -1.776 -3.342 10.727 1 97.69 200 MET B O 1
ATOM 5654 N N . THR B 1 201 ? -2.045 -2.934 12.93 1 96.25 201 THR B N 1
ATOM 5655 C CA . THR B 1 201 ? -3.139 -3.854 13.227 1 96.25 201 THR B CA 1
ATOM 5656 C C . THR B 1 201 ? -4.16 -3.199 14.148 1 96.25 201 THR B C 1
ATOM 5658 O O . THR B 1 201 ? -3.904 -2.131 14.711 1 96.25 201 THR B O 1
ATOM 5661 N N . PRO B 1 202 ? -5.309 -3.807 14.344 1 96.81 202 PRO B N 1
ATOM 5662 C CA . PRO B 1 202 ? -6.316 -3.223 15.234 1 96.81 202 PRO B CA 1
ATOM 5663 C C . PRO B 1 202 ? -5.863 -3.164 16.688 1 96.81 202 PRO B C 1
ATOM 5665 O O . PRO B 1 202 ? -6.504 -2.51 17.516 1 96.81 202 PRO B O 1
ATOM 5668 N N . ARG B 1 203 ? -4.742 -3.799 16.984 1 96.31 203 ARG B N 1
ATOM 5669 C CA . ARG B 1 203 ? -4.262 -3.844 18.359 1 96.31 203 ARG B CA 1
ATOM 5670 C C . ARG B 1 203 ? -3.402 -2.627 18.688 1 96.31 203 ARG B C 1
ATOM 5672 O O . ARG B 1 203 ? -3.092 -2.371 19.844 1 96.31 203 ARG B O 1
ATOM 5679 N N . ASP B 1 204 ? -3.123 -1.895 17.688 1 98.31 204 ASP B N 1
ATOM 5680 C CA . ASP B 1 204 ? -2.217 -0.768 17.891 1 98.31 204 ASP B CA 1
ATOM 5681 C C . ASP B 1 204 ? -2.908 0.369 18.641 1 98.31 204 ASP B C 1
ATOM 5683 O O . ASP B 1 204 ? -4.113 0.581 18.484 1 98.31 204 ASP B O 1
ATOM 5687 N N . ARG B 1 205 ? -2.162 1.021 19.469 1 98.75 205 ARG B N 1
ATOM 5688 C CA . ARG B 1 205 ? -2.502 2.27 20.141 1 98.75 205 ARG B CA 1
ATOM 5689 C C . ARG B 1 205 ? -1.571 3.396 19.719 1 98.75 205 ARG B C 1
ATOM 5691 O O . ARG B 1 205 ? -0.398 3.422 20.094 1 98.75 205 ARG B O 1
ATOM 5698 N N . TYR B 1 206 ? -2.074 4.32 18.969 1 98.81 206 TYR B N 1
ATOM 5699 C CA . TYR B 1 206 ? -1.281 5.336 18.281 1 98.81 206 TYR B CA 1
ATOM 5700 C C . TYR B 1 206 ? -1.341 6.668 19.016 1 98.81 206 TYR B C 1
ATOM 5702 O O . TYR B 1 206 ? -2.381 7.332 19.031 1 98.81 206 TYR B O 1
ATOM 5710 N N . LEU B 1 207 ? -0.238 7.121 19.609 1 98.75 207 LEU B N 1
ATOM 5711 C CA . LEU B 1 207 ? -0.2 8.367 20.375 1 98.75 207 LEU B CA 1
ATOM 5712 C C . LEU B 1 207 ? 0.357 9.508 19.531 1 98.75 207 LEU B C 1
ATOM 5714 O O . LEU B 1 207 ? 1.408 9.359 18.906 1 98.75 207 LEU B O 1
ATOM 5718 N N . THR B 1 208 ? -0.358 10.617 19.547 1 98.31 208 THR B N 1
ATOM 5719 C CA . THR B 1 208 ? 0.11 11.789 18.812 1 98.31 208 THR B CA 1
ATOM 5720 C C . THR B 1 208 ? -0.327 13.078 19.5 1 98.31 208 THR B C 1
ATOM 5722 O O . THR B 1 208 ? -1.361 13.109 20.172 1 98.31 208 THR B O 1
ATOM 5725 N N . SER B 1 209 ? 0.534 14.07 19.391 1 96.56 209 SER B N 1
ATOM 5726 C CA . SER B 1 209 ? 0.212 15.43 19.812 1 96.56 209 SER B CA 1
ATOM 5727 C C . SER B 1 209 ? 0.235 16.406 18.641 1 96.56 209 SER B C 1
ATOM 5729 O O . SER B 1 209 ? 0.27 17.625 18.844 1 96.56 209 SER B O 1
ATOM 5731 N N . MET B 1 210 ? 0.281 15.836 17.453 1 94.81 210 MET B N 1
ATOM 5732 C CA . MET B 1 210 ? 0.326 16.688 16.266 1 94.81 210 MET B CA 1
ATOM 5733 C C . MET B 1 210 ? -0.942 17.516 16.156 1 94.81 210 MET B C 1
ATOM 5735 O O . MET B 1 210 ? -2.004 17.109 16.625 1 94.81 210 MET B O 1
ATOM 5739 N N . MET B 1 211 ? -0.756 18.656 15.484 1 92.44 211 MET B N 1
ATOM 5740 C CA . MET B 1 211 ? -1.891 19.562 15.344 1 92.44 211 MET B CA 1
ATOM 5741 C C . MET B 1 211 ? -2.994 18.922 14.5 1 92.44 211 MET B C 1
ATOM 5743 O O . MET B 1 211 ? -2.746 18.484 13.383 1 92.44 211 MET B O 1
ATOM 5747 N N . GLY B 1 212 ? -4.156 19 15.023 1 95.25 212 GLY B N 1
ATOM 5748 C CA . GLY B 1 212 ? -5.297 18.344 14.391 1 95.25 212 GLY B CA 1
ATOM 5749 C C . GLY B 1 212 ? -5.672 18.969 13.055 1 95.25 212 GLY B C 1
ATOM 5750 O O . GLY B 1 212 ? -6.402 18.359 12.266 1 95.25 212 GLY B O 1
ATOM 5751 N N . THR B 1 213 ? -5.137 20.141 12.773 1 92.38 213 THR B N 1
ATOM 5752 C CA . THR B 1 213 ? -5.539 20.875 11.578 1 92.38 213 THR B CA 1
ATOM 5753 C C . THR B 1 213 ? -4.676 20.484 10.383 1 92.38 213 THR B C 1
ATOM 5755 O O . THR B 1 213 ? -4.926 20.922 9.258 1 92.38 213 THR B O 1
ATOM 5758 N N . HIS B 1 214 ? -3.693 19.609 10.602 1 93.44 214 HIS B N 1
ATOM 5759 C CA . HIS B 1 214 ? -2.73 19.297 9.555 1 93.44 214 HIS B CA 1
ATOM 5760 C C . HIS B 1 214 ? -2.855 17.859 9.094 1 93.44 214 HIS B C 1
ATOM 5762 O O . HIS B 1 214 ? -3.459 17.031 9.789 1 93.44 214 HIS B O 1
ATOM 5768 N N . VAL B 1 215 ? -2.221 17.594 7.965 1 95.5 215 VAL B N 1
ATOM 5769 C CA . VAL B 1 215 ? -2.268 16.266 7.371 1 95.5 215 VAL B CA 1
ATOM 5770 C C . VAL B 1 215 ? -1.502 15.273 8.25 1 95.5 215 VAL B C 1
ATOM 5772 O O . VAL B 1 215 ? -1.833 14.086 8.305 1 95.5 215 VAL B O 1
ATOM 5775 N N . ASN B 1 216 ? -0.528 15.719 8.977 1 94.31 216 ASN B N 1
ATOM 5776 C CA . ASN B 1 216 ? 0.272 14.812 9.797 1 94.31 216 ASN B CA 1
ATOM 5777 C C . ASN B 1 216 ? -0.565 14.164 10.891 1 94.31 216 ASN B C 1
ATOM 5779 O O . ASN B 1 216 ? -0.218 13.086 11.391 1 94.31 216 ASN B O 1
ATOM 5783 N N . PHE B 1 217 ? -1.585 14.883 11.258 1 96.81 217 PHE B N 1
ATOM 5784 C CA . PHE B 1 217 ? -2.521 14.242 12.172 1 96.81 217 PHE B CA 1
ATOM 5785 C C . PHE B 1 217 ? -3.625 13.523 11.414 1 96.81 217 PHE B C 1
ATOM 5787 O O . PHE B 1 217 ? -3.777 12.305 11.531 1 96.81 217 PHE B O 1
ATOM 5794 N N . GLN B 1 218 ? -4.363 14.203 10.641 1 98.38 218 GLN B N 1
ATOM 5795 C CA . GLN B 1 218 ? -5.605 13.68 10.086 1 98.38 218 GLN B CA 1
ATOM 5796 C C . GLN B 1 218 ? -5.336 12.508 9.141 1 98.38 218 GLN B C 1
ATOM 5798 O O . GLN B 1 218 ? -6.027 11.492 9.188 1 98.38 218 GLN B O 1
ATOM 5803 N N . LEU B 1 219 ? -4.312 12.641 8.289 1 98.31 219 LEU B N 1
ATOM 5804 C CA . LEU B 1 219 ? -4.074 11.625 7.273 1 98.31 219 LEU B CA 1
ATOM 5805 C C . LEU B 1 219 ? -3.055 10.602 7.758 1 98.31 219 LEU B C 1
ATOM 5807 O O . LEU B 1 219 ? -3.053 9.461 7.293 1 98.31 219 LEU B O 1
ATOM 5811 N N . SER B 1 220 ? -2.254 10.961 8.734 1 98 220 SER B N 1
ATOM 5812 C CA . SER B 1 220 ? -1.157 10.078 9.117 1 98 220 SER B CA 1
ATOM 5813 C C . SER B 1 220 ? -1.414 9.43 10.477 1 98 220 SER B C 1
ATOM 5815 O O . SER B 1 220 ? -0.691 8.523 10.883 1 98 220 SER B O 1
ATOM 5817 N N . ALA B 1 221 ? -2.426 9.891 11.188 1 98.5 221 ALA B N 1
ATOM 5818 C CA . ALA B 1 221 ? -2.727 9.258 12.469 1 98.5 221 ALA B CA 1
ATOM 5819 C C . ALA B 1 221 ? -4.203 8.883 12.562 1 98.5 221 ALA B C 1
ATOM 5821 O O . ALA B 1 221 ? -4.547 7.715 12.727 1 98.5 221 ALA B O 1
ATOM 5822 N N . LEU B 1 222 ? -5.055 9.836 12.297 1 98.81 222 LEU B N 1
ATOM 5823 C CA . LEU B 1 222 ? -6.484 9.617 12.477 1 98.81 222 LEU B CA 1
ATOM 5824 C C . LEU B 1 222 ? -7.004 8.586 11.477 1 98.81 222 LEU B C 1
ATOM 5826 O O . LEU B 1 222 ? -7.613 7.586 11.867 1 98.81 222 LEU B O 1
ATOM 5830 N N . MET B 1 223 ? -6.762 8.742 10.211 1 98.56 223 MET B N 1
ATOM 5831 C CA . MET B 1 223 ? -7.328 7.871 9.188 1 98.56 223 MET B CA 1
ATOM 5832 C C . MET B 1 223 ? -6.727 6.473 9.273 1 98.56 223 MET B C 1
ATOM 5834 O O . MET B 1 223 ? -7.43 5.477 9.094 1 98.56 223 MET B O 1
ATOM 5838 N N . PRO B 1 224 ? -5.387 6.375 9.508 1 98.38 224 PRO B N 1
ATOM 5839 C CA . PRO B 1 224 ? -4.855 5.02 9.672 1 98.38 224 PRO B CA 1
ATOM 5840 C C . PRO B 1 224 ? -5.52 4.266 10.82 1 98.38 224 PRO B C 1
ATOM 5842 O O . PRO B 1 224 ? -5.715 3.049 10.734 1 98.38 224 PRO B O 1
ATOM 5845 N N . VAL B 1 225 ? -5.867 4.941 11.875 1 98.75 225 VAL B N 1
ATOM 5846 C CA . VAL B 1 225 ? -6.566 4.332 13 1 98.75 225 VAL B CA 1
ATOM 5847 C C . VAL B 1 225 ? -7.953 3.873 12.562 1 98.75 225 VAL B C 1
ATOM 5849 O O . VAL B 1 225 ? -8.375 2.76 12.883 1 98.75 225 VAL B O 1
ATOM 5852 N N . ILE B 1 226 ? -8.586 4.645 11.789 1 98.56 226 ILE B N 1
ATOM 5853 C CA . ILE B 1 226 ? -9.953 4.355 11.359 1 98.56 226 ILE B CA 1
ATOM 5854 C C . ILE B 1 226 ? -9.945 3.234 10.32 1 98.56 226 ILE B C 1
ATOM 5856 O O . ILE B 1 226 ? -10.805 2.35 10.352 1 98.56 226 ILE B O 1
ATOM 5860 N N . THR B 1 227 ? -9 3.191 9.406 1 97.31 227 THR B N 1
ATOM 5861 C CA . THR B 1 227 ? -9 2.217 8.32 1 97.31 227 THR B CA 1
ATOM 5862 C C . THR B 1 227 ? -8.688 0.819 8.844 1 97.31 227 THR B C 1
ATOM 5864 O O . THR B 1 227 ? -9.148 -0.177 8.281 1 97.31 227 THR B O 1
ATOM 5867 N N . ILE B 1 228 ? -7.91 0.744 9.938 1 97.62 228 ILE B N 1
ATOM 5868 C CA . ILE B 1 228 ? -7.492 -0.568 10.422 1 97.62 228 ILE B CA 1
ATOM 5869 C C . ILE B 1 228 ? -8.32 -0.956 11.641 1 97.62 228 ILE B C 1
ATOM 5871 O O . ILE B 1 228 ? -8.336 -2.121 12.047 1 97.62 228 ILE B O 1
ATOM 5875 N N . GLY B 1 229 ? -8.992 0.057 12.305 1 98.06 229 GLY B N 1
ATOM 5876 C CA . GLY B 1 229 ? -9.781 -0.192 13.5 1 98.06 229 GLY B CA 1
ATOM 5877 C C . GLY B 1 229 ? -8.953 -0.199 14.773 1 98.06 229 GLY B C 1
ATOM 5878 O O . GLY B 1 229 ? -9.219 -0.986 15.68 1 98.06 229 GLY B O 1
ATOM 5879 N N . ALA B 1 230 ? -7.934 0.639 14.852 1 98.56 230 ALA B N 1
ATOM 5880 C CA . ALA B 1 230 ? -7.047 0.739 16.016 1 98.56 230 ALA B CA 1
ATOM 5881 C C . ALA B 1 230 ? -7.543 1.794 17 1 98.56 230 ALA B C 1
ATOM 5883 O O . ALA B 1 230 ? -8.719 2.166 16.969 1 98.56 230 ALA B O 1
ATOM 5884 N N . SER B 1 231 ? -6.668 2.141 17.984 1 98.81 231 SER B N 1
ATOM 5885 C CA . SER B 1 231 ? -6.996 3.162 18.984 1 98.81 231 SER B CA 1
ATOM 5886 C C . SER B 1 231 ? -6.098 4.383 18.828 1 98.81 231 SER B C 1
ATOM 5888 O O . SER B 1 231 ? -4.898 4.25 18.562 1 98.81 231 SER B O 1
ATOM 5890 N N . LEU B 1 232 ? -6.723 5.492 19.016 1 98.88 232 LEU B N 1
ATOM 5891 C CA . LEU B 1 232 ? -6 6.762 18.953 1 98.88 232 LEU B CA 1
ATOM 5892 C C . LEU B 1 232 ? -5.824 7.359 20.344 1 98.88 232 LEU B C 1
ATOM 5894 O O . LEU B 1 232 ? -6.801 7.523 21.078 1 98.88 232 LEU B O 1
ATOM 5898 N N . ILE B 1 233 ? -4.617 7.617 20.766 1 98.88 233 ILE B N 1
ATOM 5899 C CA . ILE B 1 233 ? -4.312 8.422 21.938 1 98.88 233 ILE B CA 1
ATOM 5900 C C . ILE B 1 233 ? -3.934 9.836 21.5 1 98.88 233 ILE B C 1
ATOM 5902 O O . ILE B 1 233 ? -2.832 10.07 21 1 98.88 233 ILE B O 1
ATOM 5906 N N . PHE B 1 234 ? -4.855 10.742 21.703 1 98.75 234 PHE B N 1
ATOM 5907 C CA . PHE B 1 234 ? -4.746 12.109 21.203 1 98.75 234 PHE B CA 1
ATOM 5908 C C . PHE B 1 234 ? -4.496 13.086 22.328 1 98.75 234 PHE B C 1
ATOM 5910 O O . PHE B 1 234 ? -5.316 13.211 23.25 1 98.75 234 PHE B O 1
ATOM 5917 N N . VAL B 1 235 ? -3.338 13.805 22.281 1 98.12 235 VAL B N 1
ATOM 5918 C CA . VAL B 1 235 ? -2.936 14.711 23.344 1 98.12 235 VAL B CA 1
ATOM 5919 C C . VAL B 1 235 ? -3.268 16.156 22.953 1 98.12 235 VAL B C 1
ATOM 5921 O O . VAL B 1 235 ? -3.035 16.562 21.812 1 98.12 235 VAL B O 1
ATOM 5924 N N . SER B 1 236 ? -3.717 16.938 23.828 1 96.31 236 SER B N 1
ATOM 5925 C CA . SER B 1 236 ? -4.203 18.281 23.562 1 96.31 236 SER B CA 1
ATOM 5926 C C . SER B 1 236 ? -3.068 19.203 23.125 1 96.31 236 SER B C 1
ATOM 5928 O O . SER B 1 236 ? -3.256 20.078 22.281 1 96.31 236 SER B O 1
ATOM 5930 N N . ARG B 1 237 ? -1.989 19 23.797 1 93.38 237 ARG B N 1
ATOM 5931 C CA . ARG B 1 237 ? -0.803 19.812 23.516 1 93.38 237 ARG B CA 1
ATOM 5932 C C . ARG B 1 237 ? 0.468 19.062 23.906 1 93.38 237 ARG B C 1
ATOM 5934 O O . ARG B 1 237 ? 0.505 18.375 24.938 1 93.38 237 ARG B O 1
ATOM 5941 N N . TYR B 1 238 ? 1.462 19.266 23.094 1 93.88 238 TYR B N 1
ATOM 5942 C CA . TYR B 1 238 ? 2.742 18.625 23.375 1 93.88 238 TYR B CA 1
ATOM 5943 C C . TYR B 1 238 ? 3.371 19.188 24.641 1 93.88 238 TYR B C 1
ATOM 5945 O O . TYR B 1 238 ? 3.305 20.391 24.906 1 93.88 238 TYR B O 1
ATOM 5953 N N . SER B 1 239 ? 3.873 18.297 25.422 1 94.12 239 SER B N 1
ATOM 5954 C CA . SER B 1 239 ? 4.684 18.594 26.594 1 94.12 239 SER B CA 1
ATOM 5955 C C . SER B 1 239 ? 5.91 17.703 26.656 1 94.12 239 SER B C 1
ATOM 5957 O O . SER B 1 239 ? 5.789 16.484 26.828 1 94.12 239 SER B O 1
ATOM 5959 N N . ALA B 1 240 ? 7.027 18.344 26.609 1 91.31 240 ALA B N 1
ATOM 5960 C CA . ALA B 1 240 ? 8.266 17.562 26.625 1 91.31 240 ALA B CA 1
ATOM 5961 C C . ALA B 1 240 ? 8.375 16.719 27.891 1 91.31 240 ALA B C 1
ATOM 5963 O O . ALA B 1 240 ? 8.844 15.57 27.828 1 91.31 240 ALA B O 1
ATOM 5964 N N . ARG B 1 241 ? 7.98 17.25 28.953 1 91.56 241 ARG B N 1
ATOM 5965 C CA . ARG B 1 241 ? 8.117 16.609 30.25 1 91.56 241 ARG B CA 1
ATOM 5966 C C . ARG B 1 241 ? 7.152 15.43 30.375 1 91.56 241 ARG B C 1
ATOM 5968 O O . ARG B 1 241 ? 7.473 14.422 31.016 1 91.56 241 ARG B O 1
ATOM 5975 N N . ARG B 1 242 ? 6.023 15.516 29.734 1 93.81 242 ARG B N 1
ATOM 5976 C CA . ARG B 1 242 ? 4.961 14.539 29.969 1 93.81 242 ARG B CA 1
ATOM 5977 C C . ARG B 1 242 ? 4.91 13.516 28.844 1 93.81 242 ARG B C 1
ATOM 5979 O O . ARG B 1 242 ? 4.398 12.406 29.031 1 93.81 242 ARG B O 1
ATOM 5986 N N . PHE B 1 243 ? 5.422 13.82 27.781 1 94.38 243 PHE B N 1
ATOM 5987 C CA . PHE B 1 243 ? 5.145 13.094 26.531 1 94.38 243 PHE B CA 1
ATOM 5988 C C . PHE B 1 243 ? 5.477 11.617 26.688 1 94.38 243 PHE B C 1
ATOM 5990 O O . PHE B 1 243 ? 4.617 10.758 26.469 1 94.38 243 PHE B O 1
ATOM 5997 N N . TRP B 1 244 ? 6.668 11.297 27.031 1 95 244 TRP B N 1
ATOM 5998 C CA . TRP B 1 244 ? 7.078 9.898 27.062 1 95 244 TRP B CA 1
ATOM 5999 C C . TRP B 1 244 ? 6.434 9.164 28.219 1 95 244 TRP B C 1
ATOM 6001 O O . TRP B 1 244 ? 6.188 7.957 28.141 1 95 244 TRP B O 1
ATOM 6011 N N . LYS B 1 245 ? 6.16 9.875 29.344 1 94.38 245 LYS B N 1
ATOM 6012 C CA . LYS B 1 245 ? 5.402 9.273 30.438 1 94.38 245 LYS B CA 1
ATOM 6013 C C . LYS B 1 245 ? 4.008 8.859 29.984 1 94.38 245 LYS B C 1
ATOM 6015 O O . LYS B 1 245 ? 3.496 7.82 30.406 1 94.38 245 LYS B O 1
ATOM 6020 N N . GLN B 1 246 ? 3.453 9.688 29.219 1 96.25 246 GLN B N 1
ATOM 6021 C CA . GLN B 1 246 ? 2.145 9.383 28.656 1 96.25 246 GLN B CA 1
ATOM 6022 C C . GLN B 1 246 ? 2.219 8.172 27.719 1 96.25 246 GLN B C 1
ATOM 6024 O O . GLN B 1 246 ? 1.323 7.32 27.734 1 96.25 246 GLN B O 1
ATOM 6029 N N . VAL B 1 247 ? 3.295 8.047 26.922 1 97.44 247 VAL B N 1
ATOM 6030 C CA . VAL B 1 247 ? 3.527 6.898 26.062 1 97.44 247 VAL B CA 1
ATOM 6031 C C . VAL B 1 247 ? 3.49 5.613 26.875 1 97.44 247 VAL B C 1
ATOM 6033 O O . VAL B 1 247 ? 2.812 4.652 26.516 1 97.44 247 VAL B O 1
ATOM 6036 N N . CYS B 1 248 ? 4.168 5.613 28 1 96.69 248 CYS B N 1
ATOM 6037 C CA . CYS B 1 248 ? 4.262 4.441 28.859 1 96.69 248 CYS B CA 1
ATOM 6038 C C . CYS B 1 248 ? 2.936 4.172 29.562 1 96.69 248 CYS B C 1
ATOM 6040 O O . CYS B 1 248 ? 2.439 3.045 29.547 1 96.69 248 CYS B O 1
ATOM 6042 N N . SER B 1 249 ? 2.32 5.199 30.109 1 95.88 249 SER B N 1
ATOM 6043 C CA . SER B 1 249 ? 1.142 5.066 30.953 1 95.88 249 SER B CA 1
ATOM 6044 C C . SER B 1 249 ? -0.065 4.586 30.156 1 95.88 249 SER B C 1
ATOM 6046 O O . SER B 1 249 ? -0.907 3.85 30.672 1 95.88 249 SER B O 1
ATOM 6048 N N . TYR B 1 250 ? -0.113 4.969 28.906 1 97.38 250 TYR B N 1
ATOM 6049 C CA . TYR B 1 250 ? -1.31 4.656 28.141 1 97.38 250 TYR B CA 1
ATOM 6050 C C . TYR B 1 250 ? -1.043 3.525 27.156 1 97.38 250 TYR B C 1
ATOM 6052 O O . TYR B 1 250 ? -1.892 3.209 26.312 1 97.38 250 TYR B O 1
ATOM 6060 N N . GLY B 1 251 ? 0.104 2.947 27.203 1 97.88 251 GLY B N 1
ATOM 6061 C CA . GLY B 1 251 ? 0.426 1.74 26.469 1 97.88 251 GLY B CA 1
ATOM 6062 C C . GLY B 1 251 ? 0.485 1.963 24.969 1 97.88 251 GLY B C 1
ATOM 6063 O O . GLY B 1 251 ? -0.018 1.146 24.188 1 97.88 251 GLY B O 1
ATOM 6064 N N . ALA B 1 252 ? 1.072 3.119 24.562 1 98.56 252 ALA B N 1
ATOM 6065 C CA . ALA B 1 252 ? 1.193 3.4 23.141 1 98.56 252 ALA B CA 1
ATOM 6066 C C . ALA B 1 252 ? 2.104 2.385 22.453 1 98.56 252 ALA B C 1
ATOM 6068 O O . ALA B 1 252 ? 3.125 1.979 23.016 1 98.56 252 ALA B O 1
ATOM 6069 N N . THR B 1 253 ? 1.684 1.918 21.25 1 98.5 253 THR B N 1
ATOM 6070 C CA . THR B 1 253 ? 2.508 1.015 20.453 1 98.5 253 THR B CA 1
ATOM 6071 C C . THR B 1 253 ? 3.119 1.747 19.266 1 98.5 253 THR B C 1
ATOM 6073 O O . THR B 1 253 ? 4.07 1.258 18.641 1 98.5 253 THR B O 1
ATOM 6076 N N . LEU B 1 254 ? 2.537 2.85 18.891 1 98.62 254 LEU B N 1
ATOM 6077 C CA . LEU B 1 254 ? 3.021 3.762 17.859 1 98.62 254 LEU B CA 1
ATOM 6078 C C . LEU B 1 254 ? 2.984 5.207 18.359 1 98.62 254 LEU B C 1
ATOM 6080 O O . LEU B 1 254 ? 2.062 5.598 19.078 1 98.62 254 LEU B O 1
ATOM 6084 N N . VAL B 1 255 ? 3.992 6.004 17.906 1 98 255 VAL B N 1
ATOM 6085 C CA . VAL B 1 255 ? 4.09 7.395 18.328 1 98 255 VAL B CA 1
ATOM 6086 C C . VAL B 1 255 ? 4.512 8.273 17.156 1 98 255 VAL B C 1
ATOM 6088 O O . VAL B 1 255 ? 5.312 7.852 16.312 1 98 255 VAL B O 1
ATOM 6091 N N . GLN B 1 256 ? 3.955 9.43 17.062 1 96.81 256 GLN B N 1
ATOM 6092 C CA . GLN B 1 256 ? 4.449 10.406 16.094 1 96.81 256 GLN B CA 1
ATOM 6093 C C . GLN B 1 256 ? 5.441 11.367 16.75 1 96.81 256 GLN B C 1
ATOM 6095 O O . GLN B 1 256 ? 5.258 11.781 17.891 1 96.81 256 GLN B O 1
ATOM 6100 N N . SER B 1 257 ? 6.41 11.695 16 1 92.38 257 SER B N 1
ATOM 6101 C CA . SER B 1 257 ? 7.406 12.656 16.453 1 92.38 257 SER B CA 1
ATOM 6102 C C . SER B 1 257 ? 7.949 13.484 15.297 1 92.38 257 SER B C 1
ATOM 6104 O O . SER B 1 257 ? 7.707 13.172 14.133 1 92.38 257 SER B O 1
ATOM 6106 N N . MET B 1 258 ? 8.523 14.547 15.625 1 89.69 258 MET B N 1
ATOM 6107 C CA . MET B 1 258 ? 9.234 15.43 14.703 1 89.69 258 MET B CA 1
ATOM 6108 C C . MET B 1 258 ? 10.461 16.031 15.367 1 89.69 258 MET B C 1
ATOM 6110 O O . MET B 1 258 ? 10.727 15.773 16.547 1 89.69 258 MET B O 1
ATOM 6114 N N . ALA B 1 259 ? 11.211 16.797 14.664 1 83.94 259 ALA B N 1
ATOM 6115 C CA . ALA B 1 259 ? 12.508 17.266 15.125 1 83.94 259 ALA B CA 1
ATOM 6116 C C . ALA B 1 259 ? 12.375 18.031 16.438 1 83.94 259 ALA B C 1
ATOM 6118 O O . ALA B 1 259 ? 13.078 17.75 17.406 1 83.94 259 ALA B O 1
ATOM 6119 N N . MET B 1 260 ? 11.461 18.984 16.5 1 83.19 260 MET B N 1
ATOM 6120 C CA . MET B 1 260 ? 11.273 19.781 17.703 1 83.19 260 MET B CA 1
ATOM 6121 C C . MET B 1 260 ? 10.906 18.906 18.906 1 83.19 260 MET B C 1
ATOM 6123 O O . MET B 1 260 ? 11.422 19.094 20 1 83.19 260 MET B O 1
ATOM 6127 N N . ILE B 1 261 ? 10.078 17.938 18.688 1 88.88 261 ILE B N 1
ATOM 6128 C CA . ILE B 1 261 ? 9.641 17.031 19.734 1 88.88 261 ILE B CA 1
ATOM 6129 C C . ILE B 1 261 ? 10.812 16.172 20.203 1 88.88 261 ILE B C 1
ATOM 6131 O O . ILE B 1 261 ? 11.07 16.062 21.406 1 88.88 261 ILE B O 1
ATOM 6135 N N . ALA B 1 262 ? 11.555 15.648 19.25 1 88.94 262 ALA B N 1
ATOM 6136 C CA . ALA B 1 262 ? 12.703 14.805 19.578 1 88.94 262 ALA B CA 1
ATOM 6137 C C . ALA B 1 262 ? 13.742 15.586 20.375 1 88.94 262 ALA B C 1
ATOM 6139 O O . ALA B 1 262 ? 14.203 15.117 21.422 1 88.94 262 ALA B O 1
ATOM 6140 N N . ARG B 1 263 ? 14.047 16.781 19.953 1 86.88 263 ARG B N 1
ATOM 6141 C CA . ARG B 1 263 ? 15.062 17.594 20.609 1 86.88 263 ARG B CA 1
ATOM 6142 C C . ARG B 1 263 ? 14.648 17.969 22.031 1 86.88 263 ARG B C 1
ATOM 6144 O O . ARG B 1 263 ? 15.461 17.906 22.953 1 86.88 263 ARG B O 1
ATOM 6151 N N . THR B 1 264 ? 13.453 18.375 22.125 1 90.38 264 THR B N 1
ATOM 6152 C CA . THR B 1 264 ? 12.992 18.828 23.438 1 90.38 264 THR B CA 1
ATOM 6153 C C . THR B 1 264 ? 12.844 17.656 24.391 1 90.38 264 THR B C 1
ATOM 6155 O O . THR B 1 264 ? 13.062 17.797 25.609 1 90.38 264 THR B O 1
ATOM 6158 N N . MET B 1 265 ? 12.547 16.516 23.922 1 91.69 265 MET B N 1
ATOM 6159 C CA . MET B 1 265 ? 12.508 15.305 24.75 1 91.69 265 MET B CA 1
ATOM 6160 C C . MET B 1 265 ? 13.906 14.945 25.234 1 91.69 265 MET B C 1
ATOM 6162 O O . MET B 1 265 ? 14.086 14.594 26.406 1 91.69 265 MET B O 1
ATOM 6166 N N . LEU B 1 266 ? 14.875 15.039 24.344 1 90.19 266 LEU B N 1
ATOM 6167 C CA . LEU B 1 266 ? 16.25 14.719 24.688 1 90.19 266 LEU B CA 1
ATOM 6168 C C . LEU B 1 266 ? 16.797 15.664 25.75 1 90.19 266 LEU B C 1
ATOM 6170 O O . LEU B 1 266 ? 17.672 15.297 26.547 1 90.19 266 LEU B O 1
ATOM 6174 N N . ALA B 1 267 ? 16.219 16.875 25.766 1 89.88 267 ALA B N 1
ATOM 6175 C CA . ALA B 1 267 ? 16.672 17.891 26.688 1 89.88 267 ALA B CA 1
ATOM 6176 C C . ALA B 1 267 ? 16.109 17.656 28.094 1 89.88 267 ALA B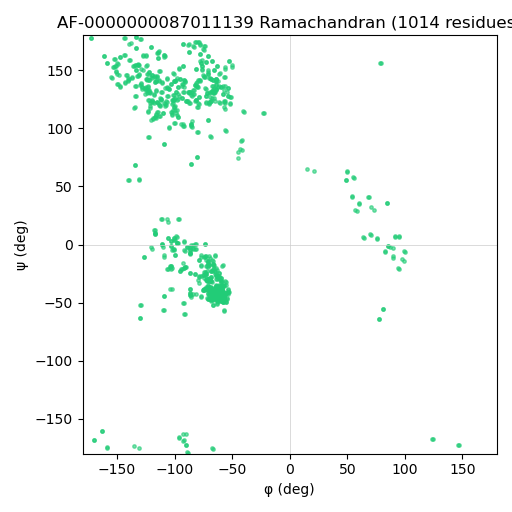 C 1
ATOM 6178 O O . ALA B 1 267 ? 16.562 18.266 29.062 1 89.88 267 ALA B O 1
ATOM 6179 N N . GLN B 1 268 ? 15.133 16.781 28.203 1 92.38 268 GLN B N 1
ATOM 6180 C CA . GLN B 1 268 ? 14.555 16.469 29.516 1 92.38 268 GLN B CA 1
ATOM 6181 C C . GLN B 1 268 ? 15.469 15.547 30.312 1 92.38 268 GLN B C 1
ATOM 6183 O O . GLN B 1 268 ? 16.266 14.805 29.75 1 92.38 268 GLN B O 1
ATOM 6188 N N . PRO B 1 269 ? 15.328 15.578 31.672 1 93.38 269 PRO B N 1
ATOM 6189 C CA . PRO B 1 269 ? 16.078 14.609 32.469 1 93.38 269 PRO B CA 1
ATOM 6190 C C . PRO B 1 269 ? 15.711 13.164 32.156 1 93.38 269 PRO B C 1
ATOM 6192 O O . PRO B 1 269 ? 14.555 12.875 31.844 1 93.38 269 PRO B O 1
ATOM 6195 N N . VAL B 1 270 ? 16.766 12.32 32.281 1 93.06 270 VAL B N 1
ATOM 6196 C CA . VAL B 1 270 ? 16.547 10.898 32 1 93.06 270 VAL B CA 1
ATOM 6197 C C . VAL B 1 270 ? 15.617 10.297 33.062 1 93.06 270 VAL B C 1
ATOM 6199 O O . VAL B 1 270 ? 15.781 10.539 34.25 1 93.06 270 VAL B O 1
ATOM 6202 N N . ASP B 1 271 ? 14.664 9.602 32.625 1 91.38 271 ASP B N 1
ATOM 6203 C CA . ASP B 1 271 ? 13.742 8.859 33.469 1 91.38 271 ASP B CA 1
ATOM 6204 C C . ASP B 1 271 ? 14 7.359 33.406 1 91.38 271 ASP B C 1
ATOM 6206 O O . ASP B 1 271 ? 14.102 6.801 32.281 1 91.38 271 ASP B O 1
ATOM 6210 N N . GLU B 1 272 ? 14.016 6.684 34.469 1 88.12 272 GLU B N 1
ATOM 6211 C CA . GLU B 1 272 ? 14.344 5.262 34.531 1 88.12 272 GLU B CA 1
ATOM 6212 C C . GLU B 1 272 ? 13.281 4.418 33.844 1 88.12 272 GLU B C 1
ATOM 6214 O O . GLU B 1 272 ? 13.57 3.32 33.344 1 88.12 272 GLU B O 1
ATOM 6219 N N . GLU B 1 273 ? 12.156 4.965 33.75 1 90.69 273 GLU B N 1
ATOM 6220 C CA . GLU B 1 273 ? 11.039 4.176 33.219 1 90.69 273 GLU B CA 1
ATOM 6221 C C . GLU B 1 273 ? 10.82 4.449 31.734 1 90.69 273 GLU B C 1
ATOM 6223 O O . GLU B 1 273 ? 9.961 3.822 31.094 1 90.69 273 GLU B O 1
ATOM 6228 N N . GLU B 1 274 ? 11.617 5.27 31.156 1 92.44 274 GLU B N 1
ATOM 6229 C CA . GLU B 1 274 ? 11.32 5.785 29.812 1 92.44 274 GLU B CA 1
ATOM 6230 C C . GLU B 1 274 ? 11.539 4.719 28.75 1 92.44 274 GLU B C 1
ATOM 6232 O O . GLU B 1 274 ? 11.102 4.875 27.609 1 92.44 274 GLU B O 1
ATOM 6237 N N . LYS B 1 275 ? 12.141 3.57 29.094 1 93.44 275 LYS B N 1
ATOM 6238 C CA . LYS B 1 275 ? 12.359 2.492 28.141 1 93.44 275 LYS B CA 1
ATOM 6239 C C . LYS B 1 275 ? 11.305 1.396 28.297 1 93.44 275 LYS B C 1
ATOM 6241 O O . LYS B 1 275 ? 11.25 0.468 27.484 1 93.44 275 LYS B O 1
ATOM 6246 N N . LYS B 1 276 ? 10.5 1.488 29.344 1 94.31 276 LYS B N 1
ATOM 6247 C CA . LYS B 1 276 ? 9.492 0.47 29.609 1 94.31 276 LYS B CA 1
ATOM 6248 C C . LYS B 1 276 ? 8.203 0.746 28.844 1 94.31 276 LYS B C 1
ATOM 6250 O O . LYS B 1 276 ? 7.168 1.051 29.438 1 94.31 276 LYS B O 1
ATOM 6255 N N . HIS B 1 277 ? 8.227 0.613 27.594 1 96.56 277 HIS B N 1
ATOM 6256 C CA . HIS B 1 277 ? 7.078 0.838 26.719 1 96.56 277 HIS B CA 1
ATOM 6257 C C . HIS B 1 277 ? 6.988 -0.232 25.641 1 96.56 277 HIS B C 1
ATOM 6259 O O . HIS B 1 277 ? 7.848 -1.111 25.547 1 96.56 277 HIS B O 1
ATOM 6265 N N . ASN B 1 278 ? 5.914 -0.214 24.875 1 95.88 278 ASN B N 1
ATOM 6266 C CA . ASN B 1 278 ? 5.668 -1.192 23.828 1 95.88 278 ASN B CA 1
ATOM 6267 C C . ASN B 1 278 ? 5.746 -0.556 22.438 1 95.88 278 ASN B C 1
ATOM 6269 O O . ASN B 1 278 ? 5.172 -1.075 21.484 1 95.88 278 ASN B O 1
ATOM 6273 N N . VAL B 1 279 ? 6.457 0.598 22.375 1 97.75 279 VAL B N 1
ATOM 6274 C CA . VAL B 1 279 ? 6.492 1.33 21.109 1 97.75 279 VAL B CA 1
ATOM 6275 C C . VAL B 1 279 ? 7.305 0.547 20.078 1 97.75 279 VAL B C 1
ATOM 6277 O O . VAL B 1 279 ? 8.477 0.249 20.297 1 97.75 279 VAL B O 1
ATOM 6280 N N . ARG B 1 280 ? 6.609 0.256 18.969 1 96 280 ARG B N 1
ATOM 6281 C CA . ARG B 1 280 ? 7.273 -0.448 17.875 1 96 280 ARG B CA 1
ATOM 6282 C C . ARG B 1 280 ? 7.988 0.529 16.953 1 96 280 ARG B C 1
ATOM 6284 O O . ARG B 1 280 ? 9.109 0.268 16.516 1 96 280 ARG B O 1
ATOM 6291 N N . PHE B 1 281 ? 7.281 1.623 16.625 1 96.5 281 PHE B N 1
ATOM 6292 C CA . PHE B 1 281 ? 7.84 2.605 15.703 1 96.5 281 PHE B CA 1
ATOM 6293 C C . PHE B 1 281 ? 7.52 4.023 16.172 1 96.5 281 PHE B C 1
ATOM 6295 O O . PHE B 1 281 ? 6.434 4.281 16.688 1 96.5 281 PHE B O 1
ATOM 6302 N N . VAL B 1 282 ? 8.477 4.879 15.969 1 96.56 282 VAL B N 1
ATOM 6303 C CA . VAL B 1 282 ? 8.219 6.316 15.953 1 96.56 282 VAL B CA 1
ATOM 6304 C C . VAL B 1 282 ? 8.047 6.797 14.516 1 96.56 282 VAL B C 1
ATOM 6306 O O . VAL B 1 282 ? 8.984 6.719 13.711 1 96.56 282 VAL B O 1
ATOM 6309 N N . HIS B 1 283 ? 6.84 7.148 14.188 1 95.88 283 HIS B N 1
ATOM 6310 C CA . HIS B 1 283 ? 6.555 7.766 12.898 1 95.88 283 HIS B CA 1
ATOM 6311 C C . HIS B 1 283 ? 7.109 9.188 12.828 1 95.88 283 HIS B C 1
ATOM 6313 O O . HIS B 1 283 ? 6.551 10.102 13.43 1 95.88 283 HIS B O 1
ATOM 6319 N N . TYR B 1 284 ? 8.156 9.383 12.094 1 90.25 284 TYR B N 1
ATOM 6320 C CA . TYR B 1 284 ? 8.969 10.586 12.25 1 90.25 284 TYR B CA 1
ATOM 6321 C C . TYR B 1 284 ? 8.922 11.445 10.992 1 90.25 284 TYR B C 1
ATOM 6323 O O . TYR B 1 284 ? 8.922 10.922 9.875 1 90.25 284 TYR B O 1
ATOM 6331 N N . PHE B 1 285 ? 8.938 12.688 11.312 1 82.62 285 PHE B N 1
ATOM 6332 C CA . PHE B 1 285 ? 8.891 13.688 10.25 1 82.62 285 PHE B CA 1
ATOM 6333 C C . PHE B 1 285 ? 10.031 14.695 10.406 1 82.62 285 PHE B C 1
ATOM 6335 O O . PHE B 1 285 ? 10.523 14.914 11.516 1 82.62 285 PHE B O 1
ATOM 6342 N N . LEU B 1 286 ? 10.578 15.32 9.352 1 70.12 286 LEU B N 1
ATOM 6343 C CA . LEU B 1 286 ? 11.5 16.438 9.297 1 70.12 286 LEU B CA 1
ATOM 6344 C C . LEU B 1 286 ? 12.93 15.984 9.594 1 70.12 286 LEU B C 1
ATOM 6346 O O . LEU B 1 286 ? 13.133 14.953 10.242 1 70.12 286 LEU B O 1
ATOM 6350 N N . PRO B 1 287 ? 13.852 16.641 9.18 1 70.81 287 PRO B N 1
ATOM 6351 C CA . PRO B 1 287 ? 15.25 16.266 9.352 1 70.81 287 PRO B CA 1
ATOM 6352 C C . PRO B 1 287 ? 15.789 16.562 10.75 1 70.81 287 PRO B C 1
ATOM 6354 O O . PRO B 1 287 ? 15.359 17.547 11.375 1 70.81 287 PRO B O 1
ATOM 6357 N N . ILE B 1 288 ? 16.562 15.719 11.242 1 75.69 288 ILE B N 1
ATOM 6358 C CA . ILE B 1 288 ? 17.344 15.883 12.461 1 75.69 288 ILE B CA 1
ATOM 6359 C C . ILE B 1 288 ? 18.766 15.383 12.242 1 75.69 288 ILE B C 1
ATOM 6361 O O . ILE B 1 288 ? 19.031 14.625 11.297 1 75.69 288 ILE B O 1
ATOM 6365 N N . ASN B 1 289 ? 19.656 15.922 12.992 1 76.31 289 ASN B N 1
ATOM 6366 C CA . ASN B 1 289 ? 21.031 15.492 12.766 1 76.31 289 ASN B CA 1
ATOM 6367 C C . ASN B 1 289 ? 21.25 14.062 13.242 1 76.31 289 ASN B C 1
ATOM 6369 O O . ASN B 1 289 ? 20.469 13.539 14.047 1 76.31 289 ASN B O 1
ATOM 6373 N N . ASP B 1 290 ? 22.312 13.508 12.742 1 80.56 290 ASP B N 1
ATOM 6374 C CA . ASP B 1 290 ? 22.609 12.094 12.953 1 80.56 290 ASP B CA 1
ATOM 6375 C C . ASP B 1 290 ? 22.812 11.789 14.438 1 80.56 290 ASP B C 1
ATOM 6377 O O . ASP B 1 290 ? 22.312 10.773 14.938 1 80.56 290 ASP B O 1
ATOM 6381 N N . ASP B 1 291 ? 23.469 12.625 15.055 1 81.56 291 ASP B N 1
ATOM 6382 C CA . ASP B 1 291 ? 23.781 12.391 16.469 1 81.56 291 ASP B CA 1
ATOM 6383 C C . ASP B 1 291 ? 22.5 12.422 17.312 1 81.56 291 ASP B C 1
ATOM 6385 O O . ASP B 1 291 ? 22.312 11.57 18.172 1 81.56 291 ASP B O 1
ATOM 6389 N N . GLU B 1 292 ? 21.703 13.398 16.984 1 85.81 292 GLU B N 1
ATOM 6390 C CA . GLU B 1 292 ? 20.438 13.516 17.703 1 85.81 292 GLU B CA 1
ATOM 6391 C C . GLU B 1 292 ? 19.547 12.297 17.469 1 85.81 292 GLU B C 1
ATOM 6393 O O . GLU B 1 292 ? 18.891 11.812 18.391 1 85.81 292 GLU B O 1
ATOM 6398 N N . MET B 1 293 ? 19.594 11.852 16.312 1 87.88 293 MET B N 1
ATOM 6399 C CA . MET B 1 293 ? 18.797 10.688 15.961 1 87.88 293 MET B CA 1
ATOM 6400 C C . MET B 1 293 ? 19.281 9.445 16.688 1 87.88 293 MET B C 1
ATOM 6402 O O . MET B 1 293 ? 18.484 8.688 17.25 1 87.88 293 MET B O 1
ATOM 6406 N N . ARG B 1 294 ? 20.531 9.227 16.672 1 89.81 294 ARG B N 1
ATOM 6407 C CA . ARG B 1 294 ? 21.125 8.094 17.375 1 89.81 294 ARG B CA 1
ATOM 6408 C C . ARG B 1 294 ? 20.812 8.156 18.875 1 89.81 294 ARG B C 1
ATOM 6410 O O . ARG B 1 294 ? 20.438 7.145 19.469 1 89.81 294 ARG B O 1
ATOM 6417 N N . GLU B 1 295 ? 20.984 9.367 19.406 1 91.81 295 GLU B N 1
ATOM 6418 C CA . GLU B 1 295 ? 20.719 9.547 20.828 1 91.81 295 GLU B CA 1
ATOM 6419 C C . GLU B 1 295 ? 19.25 9.281 21.141 1 91.81 295 GLU B C 1
ATOM 6421 O O . GLU B 1 295 ? 18.922 8.664 22.172 1 91.81 295 GLU B O 1
ATOM 6426 N N . TYR B 1 296 ? 18.438 9.773 20.328 1 92.56 296 TYR B N 1
ATOM 6427 C CA . TYR B 1 296 ? 17 9.594 20.516 1 92.56 296 TYR B CA 1
ATOM 6428 C C . TYR B 1 296 ? 16.625 8.117 20.5 1 92.56 296 TYR B C 1
ATOM 6430 O O . TYR B 1 296 ? 15.898 7.652 21.375 1 92.56 296 TYR B O 1
ATOM 6438 N N . LYS B 1 297 ? 17.094 7.348 19.547 1 93.5 297 LYS B N 1
ATOM 6439 C CA . LYS B 1 297 ? 16.812 5.922 19.422 1 93.5 297 LYS B CA 1
ATOM 6440 C C . LYS B 1 297 ? 17.328 5.145 20.625 1 93.5 297 LYS B C 1
ATOM 6442 O O . LYS B 1 297 ? 16.625 4.277 21.156 1 93.5 297 LYS B O 1
ATOM 6447 N N . GLU B 1 298 ? 18.484 5.477 21.016 1 93.94 298 GLU B N 1
ATOM 6448 C CA . GLU B 1 298 ? 19.109 4.766 22.125 1 93.94 298 GLU B CA 1
ATOM 6449 C C . GLU B 1 298 ? 18.422 5.086 23.453 1 93.94 298 GLU B C 1
ATOM 6451 O O . GLU B 1 298 ? 18.125 4.184 24.234 1 93.94 298 GLU B O 1
ATOM 6456 N N . ARG B 1 299 ? 18.188 6.348 23.672 1 94.88 299 ARG B N 1
ATOM 6457 C CA . ARG B 1 299 ? 17.625 6.777 24.953 1 94.88 299 ARG B CA 1
ATOM 6458 C C . ARG B 1 299 ? 16.234 6.188 25.172 1 94.88 299 ARG B C 1
ATOM 6460 O O . ARG B 1 299 ? 15.922 5.707 26.25 1 94.88 299 ARG B O 1
ATOM 6467 N N . PHE B 1 300 ? 15.484 6.207 24.188 1 95.31 300 PHE B N 1
ATOM 6468 C CA . PHE B 1 300 ? 14.086 5.832 24.359 1 95.31 300 PHE B CA 1
ATOM 6469 C C . PHE B 1 300 ? 13.836 4.418 23.844 1 95.31 300 PHE B C 1
ATOM 6471 O O . PHE B 1 300 ? 12.711 3.91 23.922 1 95.31 300 PHE B O 1
ATOM 6478 N N . ASN B 1 301 ? 14.836 3.766 23.312 1 95.25 301 ASN B N 1
ATOM 6479 C CA . ASN B 1 301 ? 14.742 2.4 22.812 1 95.25 301 ASN B CA 1
ATOM 6480 C C . ASN B 1 301 ? 13.641 2.258 21.781 1 95.25 301 ASN B C 1
ATOM 6482 O O . ASN B 1 301 ? 12.734 1.435 21.938 1 95.25 301 ASN B O 1
ATOM 6486 N N . VAL B 1 302 ? 13.781 3.074 20.734 1 94.69 302 VAL B N 1
ATOM 6487 C CA . VAL B 1 302 ? 12.734 3.072 19.719 1 94.69 302 VAL B CA 1
ATOM 6488 C C . VAL B 1 302 ? 13.367 2.955 18.328 1 94.69 302 VAL B C 1
ATOM 6490 O O . VAL B 1 302 ? 14.547 3.258 18.141 1 94.69 302 VAL B O 1
ATOM 6493 N N . GLU B 1 303 ? 12.578 2.436 17.406 1 93.31 303 GLU B N 1
ATOM 6494 C CA . GLU B 1 303 ? 12.898 2.477 15.977 1 93.31 303 GLU B CA 1
ATOM 6495 C C . GLU B 1 303 ? 12.133 3.594 15.273 1 93.31 303 GLU B C 1
ATOM 6497 O O . GLU B 1 303 ? 10.961 3.838 15.578 1 93.31 303 GLU B O 1
ATOM 6502 N N . ILE B 1 304 ? 12.82 4.207 14.391 1 92.75 304 ILE B N 1
ATOM 6503 C CA . ILE B 1 304 ? 12.242 5.352 13.703 1 92.75 304 ILE B CA 1
ATOM 6504 C C . ILE B 1 304 ? 11.836 4.953 12.281 1 92.75 304 ILE B C 1
ATOM 6506 O O . ILE B 1 304 ? 12.57 4.23 11.602 1 92.75 304 ILE B O 1
ATOM 6510 N N . VAL B 1 305 ? 10.664 5.316 11.844 1 94.44 305 VAL B N 1
ATOM 6511 C CA . VAL B 1 305 ? 10.242 5.285 10.445 1 94.44 305 VAL B CA 1
ATOM 6512 C C . VAL B 1 305 ? 10.227 6.703 9.883 1 94.44 305 VAL B C 1
ATOM 6514 O O . VAL B 1 305 ? 9.289 7.465 10.125 1 94.44 305 VAL B O 1
ATOM 6517 N N . ASN B 1 306 ? 11.281 6.996 9.133 1 92.06 306 ASN B N 1
ATOM 6518 C CA . ASN B 1 306 ? 11.391 8.32 8.531 1 92.06 306 ASN B CA 1
ATOM 6519 C C . ASN B 1 306 ? 10.383 8.5 7.398 1 92.06 306 ASN B C 1
ATOM 6521 O O . ASN B 1 306 ? 10.039 7.543 6.711 1 92.06 306 ASN B O 1
ATOM 6525 N N . SER B 1 307 ? 9.953 9.719 7.297 1 92.75 307 SER B N 1
ATOM 6526 C CA . SER B 1 307 ? 8.938 10 6.285 1 92.75 307 SER B CA 1
ATOM 6527 C C . SER B 1 307 ? 9.094 11.406 5.723 1 92.75 307 SER B C 1
ATOM 6529 O O . SER B 1 307 ? 9.344 12.352 6.473 1 92.75 307 SER B O 1
ATOM 6531 N N . TYR B 1 308 ? 9 11.531 4.426 1 94.19 308 TYR B N 1
ATOM 6532 C CA . TYR B 1 308 ? 9.016 12.797 3.701 1 94.19 308 TYR B CA 1
ATOM 6533 C C . TYR B 1 308 ? 7.773 12.938 2.826 1 94.19 308 TYR B C 1
ATOM 6535 O O . TYR B 1 308 ? 7.398 12.008 2.111 1 94.19 308 TYR B O 1
ATOM 6543 N N . GLY B 1 309 ? 7.172 14.031 2.967 1 94.69 309 GLY B N 1
ATOM 6544 C CA . GLY B 1 309 ? 6.012 14.344 2.143 1 94.69 309 GLY B CA 1
ATOM 6545 C C . GLY B 1 309 ? 5.523 15.773 2.32 1 94.69 309 GLY B C 1
ATOM 6546 O O . GLY B 1 309 ? 6.137 16.562 3.043 1 94.69 309 GLY B O 1
ATOM 6547 N N . LEU B 1 310 ? 4.543 16.094 1.593 1 94.38 310 LEU B N 1
ATOM 6548 C CA . LEU B 1 310 ? 3.855 17.375 1.614 1 94.38 310 LEU B CA 1
ATOM 6549 C C . LEU B 1 310 ? 2.361 17.188 1.848 1 94.38 310 LEU B C 1
ATOM 6551 O O . LEU B 1 310 ? 1.844 16.078 1.729 1 94.38 310 LEU B O 1
ATOM 6555 N N . THR B 1 311 ? 1.756 18.281 2.236 1 95.62 311 THR B N 1
ATOM 6556 C CA . THR B 1 311 ? 0.299 18.25 2.275 1 95.62 311 THR B CA 1
ATOM 6557 C C . THR B 1 311 ? -0.264 17.797 0.93 1 95.62 311 THR B C 1
ATOM 6559 O O . THR B 1 311 ? -1.215 17.016 0.879 1 95.62 311 THR B O 1
ATOM 6562 N N . GLU B 1 312 ? 0.363 18.25 -0.164 1 96.81 312 GLU B N 1
ATOM 6563 C CA . GLU B 1 312 ? -0.077 17.969 -1.526 1 96.81 312 GLU B CA 1
ATOM 6564 C C . GLU B 1 312 ? 0.105 16.484 -1.87 1 96.81 312 GLU B C 1
ATOM 6566 O O . GLU B 1 312 ? -0.56 15.969 -2.77 1 96.81 312 GLU B O 1
ATOM 6571 N N . THR B 1 313 ? 1.017 15.781 -1.166 1 97.06 313 THR B N 1
ATOM 6572 C CA . THR B 1 313 ? 1.245 14.367 -1.426 1 97.06 313 THR B CA 1
ATOM 6573 C C . THR B 1 313 ? 0.588 13.508 -0.349 1 97.06 313 THR B C 1
ATOM 6575 O O . THR B 1 313 ? 0.721 12.281 -0.359 1 97.06 313 THR B O 1
ATOM 6578 N N . LEU B 1 314 ? -0.114 14.148 0.569 1 96.69 314 LEU B N 1
ATOM 6579 C CA . LEU B 1 314 ? -0.988 13.523 1.555 1 96.69 314 LEU B CA 1
ATOM 6580 C C . LEU B 1 314 ? -0.181 12.984 2.73 1 96.69 314 LEU B C 1
ATOM 6582 O O . LEU B 1 314 ? -0.434 13.352 3.881 1 96.69 314 LEU B O 1
ATOM 6586 N N . VAL B 1 315 ? 0.802 12.133 2.447 1 92.69 315 VAL B N 1
ATOM 6587 C CA . VAL B 1 315 ? 1.522 11.359 3.457 1 92.69 315 VAL B CA 1
ATOM 6588 C C . VAL B 1 315 ? 3.025 11.445 3.193 1 92.69 315 VAL B C 1
ATOM 6590 O O . VAL B 1 315 ? 3.465 12.164 2.295 1 92.69 315 VAL B O 1
ATOM 6593 N N . GLY B 1 316 ? 3.727 10.75 4.137 1 94.5 316 GLY B N 1
ATOM 6594 C CA . GLY B 1 316 ? 5.141 10.547 3.859 1 94.5 316 GLY B CA 1
ATOM 6595 C C . GLY B 1 316 ? 5.391 9.602 2.701 1 94.5 316 GLY B C 1
ATOM 6596 O O . GLY B 1 316 ? 5.586 8.398 2.906 1 94.5 316 GLY B O 1
ATOM 6597 N N . VAL B 1 317 ? 5.523 10.188 1.529 1 95.06 317 VAL B N 1
ATOM 6598 C CA . VAL B 1 317 ? 5.598 9.43 0.285 1 95.06 317 VAL B CA 1
ATOM 6599 C C . VAL B 1 317 ? 6.914 8.664 0.227 1 95.06 317 VAL B C 1
ATOM 6601 O O . VAL B 1 317 ? 6.98 7.57 -0.347 1 95.06 317 VAL B O 1
ATOM 6604 N N . LEU B 1 318 ? 8.023 9.297 0.587 1 94.69 318 LEU B N 1
ATOM 6605 C CA . LEU B 1 318 ? 9.297 8.609 0.791 1 94.69 318 LEU B CA 1
ATOM 6606 C C . LEU B 1 318 ? 9.438 8.148 2.236 1 94.69 318 LEU B C 1
ATOM 6608 O O . LEU B 1 318 ? 9.281 8.945 3.166 1 94.69 318 LEU B O 1
ATOM 6612 N N . THR B 1 319 ? 9.641 6.926 2.398 1 95.25 319 THR B N 1
ATOM 6613 C CA . THR B 1 319 ? 9.602 6.422 3.766 1 95.25 319 THR B CA 1
ATOM 6614 C C . THR B 1 319 ? 10.492 5.188 3.91 1 95.25 319 THR B C 1
ATOM 6616 O O . THR B 1 319 ? 10.828 4.543 2.916 1 95.25 319 THR B O 1
ATOM 6619 N N . ASP B 1 320 ? 10.844 4.938 5.16 1 92.94 320 ASP B N 1
ATOM 6620 C CA . ASP B 1 320 ? 11.469 3.66 5.484 1 92.94 320 ASP B CA 1
ATOM 6621 C C . ASP B 1 320 ? 10.484 2.508 5.32 1 92.94 320 ASP B C 1
ATOM 6623 O O . ASP B 1 320 ? 9.266 2.723 5.305 1 92.94 320 ASP B O 1
ATOM 6627 N N . ILE B 1 321 ? 11.023 1.335 5.137 1 90 321 ILE B N 1
ATOM 6628 C CA . ILE B 1 321 ? 10.234 0.116 5.031 1 90 321 ILE B CA 1
ATOM 6629 C C . ILE B 1 321 ? 10.016 -0.483 6.418 1 90 321 ILE B C 1
ATOM 6631 O O . ILE B 1 321 ? 10.977 -0.727 7.152 1 90 321 ILE B O 1
ATOM 6635 N N . PRO B 1 322 ? 8.742 -0.675 6.777 1 91 322 PRO B N 1
ATOM 6636 C CA . PRO B 1 322 ? 8.539 -1.288 8.094 1 91 322 PRO B CA 1
ATOM 6637 C C . PRO B 1 322 ? 9.242 -2.637 8.234 1 91 322 PRO B C 1
ATOM 6639 O O . PRO B 1 322 ? 9.031 -3.535 7.41 1 91 322 PRO B O 1
ATOM 6642 N N . TYR B 1 323 ? 10.078 -2.74 9.234 1 91.44 323 TYR B N 1
ATOM 6643 C CA . TYR B 1 323 ? 10.844 -3.938 9.547 1 91.44 323 TYR B CA 1
ATOM 6644 C C . TYR B 1 323 ? 11.828 -4.262 8.43 1 91.44 323 TYR B C 1
ATOM 6646 O O . TYR B 1 323 ? 12.367 -5.367 8.367 1 91.44 323 TYR B O 1
ATOM 6654 N N . GLY B 1 324 ? 11.875 -3.338 7.469 1 89.06 324 GLY B N 1
ATOM 6655 C CA . GLY B 1 324 ? 12.812 -3.48 6.371 1 89.06 324 GLY B CA 1
ATOM 6656 C C . GLY B 1 324 ? 14.102 -2.705 6.582 1 89.06 324 GLY B C 1
ATOM 6657 O O . GLY B 1 324 ? 14.406 -2.289 7.703 1 89.06 324 GLY B O 1
ATOM 6658 N N . PRO B 1 325 ? 14.82 -2.582 5.523 1 84.38 325 PRO B N 1
ATOM 6659 C CA . PRO B 1 325 ? 16.078 -1.832 5.629 1 84.38 325 PRO B CA 1
ATOM 6660 C C . PRO B 1 325 ? 15.844 -0.342 5.879 1 84.38 325 PRO B C 1
ATOM 6662 O O . PRO B 1 325 ? 14.836 0.214 5.445 1 84.38 325 PRO B O 1
ATOM 6665 N N . SER B 1 326 ? 16.656 0.203 6.664 1 82 326 SER B N 1
ATOM 6666 C CA . SER B 1 326 ? 16.734 1.648 6.844 1 82 326 SER B CA 1
ATOM 6667 C C . SER B 1 326 ? 18.141 2.168 6.578 1 82 326 SER B C 1
ATOM 6669 O O . SER B 1 326 ? 19.125 1.473 6.84 1 82 326 SER B O 1
ATOM 6671 N N . LYS B 1 327 ? 18.156 3.299 5.992 1 85.44 327 LYS B N 1
ATOM 6672 C CA . LYS B 1 327 ? 19.453 3.865 5.633 1 85.44 327 LYS B CA 1
ATOM 6673 C C . LYS B 1 327 ? 19.531 5.344 6.004 1 85.44 327 LYS B C 1
ATOM 6675 O O . LYS B 1 327 ? 19.594 6.207 5.129 1 85.44 327 LYS B O 1
ATOM 6680 N N . TRP B 1 328 ? 19.547 5.594 7.242 1 84.12 328 TRP B N 1
ATOM 6681 C CA . TRP B 1 328 ? 19.719 6.973 7.684 1 84.12 328 TRP B CA 1
ATOM 6682 C C . TRP B 1 328 ? 21 7.578 7.117 1 84.12 328 TRP B C 1
ATOM 6684 O O . TRP B 1 328 ? 22.031 6.914 7.066 1 84.12 328 TRP B O 1
ATOM 6694 N N . PRO B 1 329 ? 21 8.867 6.605 1 86.75 329 PRO B N 1
ATOM 6695 C CA . PRO B 1 329 ? 19.953 9.883 6.754 1 86.75 329 PRO B CA 1
ATOM 6696 C C . PRO B 1 329 ? 19 9.93 5.562 1 86.75 329 PRO B C 1
ATOM 6698 O O . PRO B 1 329 ? 18.391 10.969 5.297 1 86.75 329 PRO B O 1
ATOM 6701 N N . ALA B 1 330 ? 18.953 8.773 4.812 1 89.44 330 ALA B N 1
ATOM 6702 C CA . ALA B 1 330 ? 17.953 8.734 3.744 1 89.44 330 ALA B CA 1
ATOM 6703 C C . ALA B 1 330 ? 16.562 8.992 4.289 1 89.44 330 ALA B C 1
ATOM 6705 O O . ALA B 1 330 ? 16.234 8.562 5.398 1 89.44 330 ALA B O 1
ATOM 6706 N N . VAL B 1 331 ? 15.734 9.703 3.49 1 92.12 331 VAL B N 1
ATOM 6707 C CA . VAL B 1 331 ? 14.359 9.953 3.902 1 92.12 331 VAL B CA 1
ATOM 6708 C C . VAL B 1 331 ? 13.469 8.781 3.479 1 92.12 331 VAL B C 1
ATOM 6710 O O . VAL B 1 331 ? 12.281 8.742 3.803 1 92.12 331 VAL B O 1
ATOM 6713 N N . GLY B 1 332 ? 14.062 7.848 2.758 1 93.12 332 GLY B N 1
ATOM 6714 C CA . GLY B 1 332 ? 13.344 6.621 2.463 1 93.12 332 GLY B CA 1
ATOM 6715 C C . GLY B 1 332 ? 13.25 6.324 0.979 1 93.12 332 GLY B C 1
ATOM 6716 O O . GLY B 1 332 ? 14.031 6.852 0.184 1 93.12 332 GLY B O 1
ATOM 6717 N N . ILE B 1 333 ? 12.383 5.359 0.64 1 92.62 333 ILE B N 1
ATOM 6718 C CA . ILE B 1 333 ? 12.039 5 -0.73 1 92.62 333 ILE B CA 1
ATOM 6719 C C . ILE B 1 333 ? 10.57 5.332 -0.993 1 92.62 333 ILE B C 1
ATOM 6721 O O . ILE B 1 333 ? 9.805 5.574 -0.056 1 92.62 333 ILE B O 1
ATOM 6725 N N . GLU B 1 334 ? 10.195 5.441 -2.273 1 92.5 334 GLU B N 1
ATOM 6726 C CA . GLU B 1 334 ? 8.789 5.695 -2.572 1 92.5 334 GLU B CA 1
ATOM 6727 C C . GLU B 1 334 ? 7.906 4.531 -2.121 1 92.5 334 GLU B C 1
ATOM 6729 O O . GLU B 1 334 ? 8.266 3.367 -2.301 1 92.5 334 GLU B O 1
ATOM 6734 N N . GLY B 1 335 ? 6.84 4.805 -1.469 1 91.88 335 GLY B N 1
ATOM 6735 C CA . GLY B 1 335 ? 5.883 3.795 -1.039 1 91.88 335 GLY B CA 1
ATOM 6736 C C . GLY B 1 335 ? 4.922 3.377 -2.135 1 91.88 335 GLY B C 1
ATOM 6737 O O . GLY B 1 335 ? 4.918 3.961 -3.221 1 91.88 335 GLY B O 1
ATOM 6738 N N . PRO B 1 336 ? 4.062 2.338 -1.839 1 90.62 336 PRO B N 1
ATOM 6739 C CA . PRO B 1 336 ? 3.076 1.9 -2.832 1 90.62 336 PRO B CA 1
ATOM 6740 C C . PRO B 1 336 ? 2.111 3.012 -3.236 1 90.62 336 PRO B C 1
ATOM 6742 O O . PRO B 1 336 ? 1.611 3.744 -2.379 1 90.62 336 PRO B O 1
ATOM 6745 N N . GLY B 1 337 ? 1.894 3.102 -4.539 1 89.38 337 GLY B N 1
ATOM 6746 C CA . GLY B 1 337 ? 0.984 4.121 -5.043 1 89.38 337 GLY B CA 1
ATOM 6747 C C . GLY B 1 337 ? 1.7 5.34 -5.59 1 89.38 337 GLY B C 1
ATOM 6748 O O . GLY B 1 337 ? 1.077 6.207 -6.211 1 89.38 337 GLY B O 1
ATOM 6749 N N . TYR B 1 338 ? 3.074 5.344 -5.398 1 93.38 338 TYR B N 1
ATOM 6750 C CA . TYR B 1 338 ? 3.836 6.516 -5.816 1 93.38 338 TYR B CA 1
ATOM 6751 C C . TYR B 1 338 ? 5.047 6.113 -6.648 1 93.38 338 TYR B C 1
ATOM 6753 O O . TYR B 1 338 ? 5.5 4.965 -6.582 1 93.38 338 TYR B O 1
ATOM 6761 N N . GLU B 1 339 ? 5.449 7.016 -7.449 1 92.25 339 GLU B N 1
ATOM 6762 C CA . GLU B 1 339 ? 6.785 7.039 -8.039 1 92.25 339 GLU B CA 1
ATOM 6763 C C . GLU B 1 339 ? 7.535 8.312 -7.652 1 92.25 339 GLU B C 1
ATOM 6765 O O . GLU B 1 339 ? 6.926 9.359 -7.453 1 92.25 339 GLU B O 1
ATOM 6770 N N . ALA B 1 340 ? 8.781 8.211 -7.484 1 94.31 340 ALA B N 1
ATOM 6771 C CA . ALA B 1 340 ? 9.609 9.367 -7.176 1 94.31 340 ALA B CA 1
ATOM 6772 C C . ALA B 1 340 ? 10.828 9.43 -8.086 1 94.31 340 ALA B C 1
ATOM 6774 O O . ALA B 1 340 ? 11.359 8.391 -8.492 1 94.31 340 ALA B O 1
ATOM 6775 N N . GLN B 1 341 ? 11.242 10.609 -8.406 1 93.56 341 GLN B N 1
ATOM 6776 C CA . GLN B 1 341 ? 12.445 10.797 -9.203 1 93.56 341 GLN B CA 1
ATOM 6777 C C . GLN B 1 341 ? 13.133 12.117 -8.859 1 93.56 341 GLN B C 1
ATOM 6779 O O . GLN B 1 341 ? 12.508 13.016 -8.289 1 93.56 341 GLN B O 1
ATOM 6784 N N . ILE B 1 342 ? 14.383 12.133 -9.133 1 94.31 342 ILE B N 1
ATOM 6785 C CA . ILE B 1 342 ? 15.172 13.367 -9.062 1 94.31 342 ILE B CA 1
ATOM 6786 C C . ILE B 1 342 ? 15.375 13.93 -10.469 1 94.31 342 ILE B C 1
ATOM 6788 O O . ILE B 1 342 ? 15.828 13.219 -11.367 1 94.31 342 ILE B O 1
ATOM 6792 N N . ARG B 1 343 ? 15.078 15.156 -10.633 1 95.19 343 ARG B N 1
ATOM 6793 C CA . ARG B 1 343 ? 15.25 15.766 -11.945 1 95.19 343 ARG B CA 1
ATOM 6794 C C . ARG B 1 343 ? 16.281 16.891 -11.906 1 95.19 343 ARG B C 1
ATOM 6796 O O . ARG B 1 343 ? 16.344 17.656 -10.938 1 95.19 343 ARG B O 1
ATOM 6803 N N . ARG B 1 344 ? 16.984 16.938 -13 1 92.69 344 ARG B N 1
ATOM 6804 C CA . ARG B 1 344 ? 17.859 18.078 -13.227 1 92.69 344 ARG B CA 1
ATOM 6805 C C . ARG B 1 344 ? 17.062 19.312 -13.594 1 92.69 344 ARG B C 1
ATOM 6807 O O . ARG B 1 344 ? 15.859 19.234 -13.82 1 92.69 344 ARG B O 1
ATOM 6814 N N . ASP B 1 345 ? 17.719 20.391 -13.641 1 88.56 345 ASP B N 1
ATOM 6815 C CA . ASP B 1 345 ? 17.078 21.656 -13.977 1 88.56 345 ASP B CA 1
ATOM 6816 C C . ASP B 1 345 ? 16.484 21.609 -15.375 1 88.56 345 ASP B C 1
ATOM 6818 O O . ASP B 1 345 ? 15.484 22.281 -15.656 1 88.56 345 ASP B O 1
ATOM 6822 N N . ASP B 1 346 ? 17.078 20.75 -16.266 1 90.56 346 ASP B N 1
ATOM 6823 C CA . ASP B 1 346 ? 16.609 20.688 -17.641 1 90.56 346 ASP B CA 1
ATOM 6824 C C . ASP B 1 346 ? 15.438 19.719 -17.766 1 90.56 346 ASP B C 1
ATOM 6826 O O . ASP B 1 346 ? 14.93 19.5 -18.875 1 90.56 346 ASP B O 1
ATOM 6830 N N . GLY B 1 347 ? 15.117 19.172 -16.688 1 91.5 347 GLY B N 1
ATOM 6831 C CA . GLY B 1 347 ? 13.945 18.297 -16.688 1 91.5 347 GLY B CA 1
ATOM 6832 C C . GLY B 1 347 ? 14.297 16.828 -16.812 1 91.5 347 GLY B C 1
ATOM 6833 O O . GLY B 1 347 ? 13.453 15.969 -16.578 1 91.5 347 GLY B O 1
ATOM 6834 N N . SER B 1 348 ? 15.547 16.562 -17.156 1 91.75 348 SER B N 1
ATOM 6835 C CA . SER B 1 348 ? 15.953 15.172 -17.312 1 91.75 348 SER B CA 1
ATOM 6836 C C . SER B 1 348 ? 16.188 14.523 -15.945 1 91.75 348 SER B C 1
ATOM 6838 O O . SER B 1 348 ? 16.359 15.219 -14.938 1 91.75 348 SER B O 1
ATOM 6840 N N . VAL B 1 349 ? 16.125 13.219 -15.898 1 92.12 349 VAL B N 1
ATOM 6841 C CA . VAL B 1 349 ? 16.297 12.469 -14.664 1 92.12 349 VAL B CA 1
ATOM 6842 C C . VAL B 1 349 ? 17.766 12.484 -14.25 1 92.12 349 VAL B C 1
ATOM 6844 O O . VAL B 1 349 ? 18.656 12.258 -15.07 1 92.12 349 VAL B O 1
ATOM 6847 N N . ALA B 1 350 ? 18.062 12.734 -13.008 1 92.31 350 ALA B N 1
ATOM 6848 C CA . ALA B 1 350 ? 19.422 12.797 -12.461 1 92.31 350 ALA B CA 1
ATOM 6849 C C . ALA B 1 350 ? 20 11.398 -12.281 1 92.31 350 ALA B C 1
ATOM 6851 O O . ALA B 1 350 ? 19.266 10.43 -12.125 1 92.31 350 ALA B O 1
ATOM 6852 N N . LEU B 1 351 ? 21.297 11.273 -12.32 1 86.25 351 LEU B N 1
ATOM 6853 C CA . LEU B 1 351 ? 22 10.039 -12.016 1 86.25 351 LEU B CA 1
ATOM 6854 C C . LEU B 1 351 ? 22.094 9.812 -10.508 1 86.25 351 LEU B C 1
ATOM 6856 O O . LEU B 1 351 ? 21.844 10.734 -9.727 1 86.25 351 LEU B O 1
ATOM 6860 N N . PRO B 1 352 ? 22.406 8.609 -10.109 1 86.56 352 PRO B N 1
ATOM 6861 C CA . PRO B 1 352 ? 22.609 8.391 -8.68 1 86.56 352 PRO B CA 1
ATOM 6862 C C . PRO B 1 352 ? 23.625 9.359 -8.07 1 86.56 352 PRO B C 1
ATOM 6864 O O . PRO B 1 352 ? 24.641 9.664 -8.695 1 86.56 352 PRO B O 1
ATOM 6867 N N . TYR B 1 353 ? 23.266 9.891 -6.93 1 87.62 353 TYR B N 1
ATOM 6868 C CA . TYR B 1 353 ? 24.109 10.766 -6.117 1 87.62 353 TYR B CA 1
ATOM 6869 C C . TYR B 1 353 ? 24.188 12.156 -6.727 1 87.62 353 TYR B C 1
ATOM 6871 O O . TYR B 1 353 ? 24.922 13.016 -6.227 1 87.62 353 TYR B O 1
ATOM 6879 N N . GLU B 1 354 ? 23.438 12.352 -7.77 1 89.62 354 GLU B N 1
ATOM 6880 C CA . GLU B 1 354 ? 23.344 13.695 -8.344 1 89.62 354 GLU B CA 1
ATOM 6881 C C . GLU B 1 354 ? 22.172 14.469 -7.746 1 89.62 354 GLU B C 1
ATOM 6883 O O . GLU B 1 354 ? 21.047 13.961 -7.707 1 89.62 354 GLU B O 1
ATOM 6888 N N . GLU B 1 355 ? 22.484 15.688 -7.328 1 91.81 355 GLU B N 1
ATOM 6889 C CA . GLU B 1 355 ? 21.453 16.516 -6.723 1 91.81 355 GLU B CA 1
ATOM 6890 C C . GLU B 1 355 ? 20.484 17.062 -7.781 1 91.81 355 GLU B C 1
ATOM 6892 O O . GLU B 1 355 ? 20.891 17.328 -8.914 1 91.81 355 GLU B O 1
ATOM 6897 N N . GLY B 1 356 ? 19.297 17.188 -7.457 1 93.88 356 GLY B N 1
ATOM 6898 C CA . GLY B 1 356 ? 18.219 17.75 -8.258 1 93.88 356 GLY B CA 1
ATOM 6899 C C . GLY B 1 356 ? 16.938 17.969 -7.477 1 93.88 356 GLY B C 1
ATOM 6900 O O . GLY B 1 356 ? 16.953 17.984 -6.246 1 93.88 356 GLY B O 1
ATOM 6901 N N . ARG B 1 357 ? 15.914 18.234 -8.18 1 95.56 357 ARG B N 1
ATOM 6902 C CA . ARG B 1 357 ? 14.625 18.469 -7.535 1 95.56 357 ARG B CA 1
ATOM 6903 C C . ARG B 1 357 ? 13.828 17.172 -7.398 1 95.56 357 ARG B C 1
ATOM 6905 O O . ARG B 1 357 ? 13.836 16.344 -8.312 1 95.56 357 ARG B O 1
ATOM 6912 N N . ILE B 1 358 ? 13.188 17.016 -6.312 1 95.5 358 ILE B N 1
ATOM 6913 C CA . ILE B 1 358 ? 12.383 15.828 -6.051 1 95.5 358 ILE B CA 1
ATOM 6914 C C . ILE B 1 358 ? 11.023 15.961 -6.723 1 95.5 358 ILE B C 1
ATOM 6916 O O . ILE B 1 358 ? 10.312 16.938 -6.5 1 95.5 358 ILE B O 1
ATOM 6920 N N . TYR B 1 359 ? 10.68 15.039 -7.535 1 96.44 359 TYR B N 1
ATOM 6921 C CA . TYR B 1 359 ? 9.359 14.938 -8.148 1 96.44 359 TYR B CA 1
ATOM 6922 C C . TYR B 1 359 ? 8.641 13.672 -7.699 1 96.44 359 TYR B C 1
ATOM 6924 O O . TYR B 1 359 ? 9.266 12.617 -7.559 1 96.44 359 TYR B O 1
ATOM 6932 N N . ILE B 1 360 ? 7.391 13.805 -7.48 1 96.81 360 ILE B N 1
ATOM 6933 C CA . ILE B 1 360 ? 6.559 12.688 -7.047 1 96.81 360 ILE B CA 1
ATOM 6934 C C . ILE B 1 360 ? 5.414 12.477 -8.031 1 96.81 360 ILE B C 1
ATOM 6936 O O . ILE B 1 360 ? 4.742 13.438 -8.422 1 96.81 360 ILE B O 1
ATOM 6940 N N . ARG B 1 361 ? 5.188 11.266 -8.43 1 94.94 361 ARG B N 1
ATOM 6941 C CA . ARG B 1 361 ? 4.074 10.977 -9.328 1 94.94 361 ARG B CA 1
ATOM 6942 C C . ARG B 1 361 ? 2.99 10.172 -8.617 1 94.94 361 ARG B C 1
ATOM 6944 O O . ARG B 1 361 ? 3.291 9.281 -7.82 1 94.94 361 ARG B O 1
ATOM 6951 N N . GLY B 1 362 ? 1.78 10.469 -8.859 1 93.62 362 GLY B N 1
ATOM 6952 C CA . GLY B 1 362 ? 0.593 9.805 -8.344 1 93.62 362 GLY B CA 1
ATOM 6953 C C . GLY B 1 362 ? -0.663 10.141 -9.125 1 93.62 362 GLY B C 1
ATOM 6954 O O . GLY B 1 362 ? -0.59 10.484 -10.305 1 93.62 362 GLY B O 1
ATOM 6955 N N . ILE B 1 363 ? -1.772 9.922 -8.5 1 92.19 363 ILE B N 1
ATOM 6956 C CA . ILE B 1 363 ? -3.07 10.164 -9.117 1 92.19 363 ILE B CA 1
ATOM 6957 C C . ILE B 1 363 ? -3.771 11.32 -8.414 1 92.19 363 ILE B C 1
ATOM 6959 O O . ILE B 1 363 ? -4.07 11.234 -7.215 1 92.19 363 ILE B O 1
ATOM 6963 N N . GLN B 1 364 ? -4.047 12.367 -9.164 1 95 364 GLN B N 1
ATOM 6964 C CA . GLN B 1 364 ? -4.73 13.523 -8.602 1 95 364 GLN B CA 1
ATOM 6965 C C . GLN B 1 364 ? -6.078 13.133 -8 1 95 364 GLN B C 1
ATOM 6967 O O . GLN B 1 364 ? -6.871 12.438 -8.641 1 95 364 GLN B O 1
ATOM 6972 N N . GLY B 1 365 ? -6.277 13.562 -6.754 1 95.5 365 GLY B N 1
ATOM 6973 C CA . GLY B 1 365 ? -7.539 13.281 -6.09 1 95.5 365 GLY B CA 1
ATOM 6974 C C . GLY B 1 365 ? -7.578 11.922 -5.418 1 95.5 365 GLY B C 1
ATOM 6975 O O . GLY B 1 365 ? -8.562 11.578 -4.762 1 95.5 365 GLY B O 1
ATOM 6976 N N . LYS B 1 366 ? -6.484 11.133 -5.535 1 94.25 366 LYS B N 1
ATOM 6977 C CA . LYS B 1 366 ? -6.418 9.82 -4.898 1 94.25 366 LYS B CA 1
ATOM 6978 C C . LYS B 1 366 ? -5.121 9.656 -4.109 1 94.25 366 LYS B C 1
ATOM 6980 O O . LYS B 1 366 ? -5.141 9.633 -2.875 1 94.25 366 LYS B O 1
ATOM 6985 N N . THR B 1 367 ? -4.031 9.703 -4.82 1 95.94 367 THR B N 1
ATOM 6986 C CA . THR B 1 367 ? -2.76 9.594 -4.117 1 95.94 367 THR B CA 1
ATOM 6987 C C . THR B 1 367 ? -2.088 10.953 -4 1 95.94 367 THR B C 1
ATOM 6989 O O . THR B 1 367 ? -1.168 11.133 -3.199 1 95.94 367 THR B O 1
ATOM 6992 N N . LEU B 1 368 ? -2.49 11.875 -4.812 1 97.56 368 LEU B N 1
ATOM 6993 C CA . LEU B 1 368 ? -2.127 13.281 -4.707 1 97.56 368 LEU B CA 1
ATOM 6994 C C . LEU B 1 368 ? -3.355 14.141 -4.41 1 97.56 368 LEU B C 1
ATOM 6996 O O . LEU B 1 368 ? -4.488 13.688 -4.586 1 97.56 368 LEU B O 1
ATOM 7000 N N . MET B 1 369 ? -3.098 15.352 -3.992 1 98.19 369 MET B N 1
ATOM 7001 C CA . MET B 1 369 ? -4.199 16.297 -3.816 1 98.19 369 MET B CA 1
ATOM 7002 C C . MET B 1 369 ? -5.039 16.391 -5.086 1 98.19 369 MET B C 1
ATOM 7004 O O . MET B 1 369 ? -4.559 16.094 -6.18 1 98.19 369 MET B O 1
ATOM 7008 N N . ALA B 1 370 ? -6.289 16.828 -4.922 1 97.69 370 ALA B N 1
ATOM 7009 C CA . ALA B 1 370 ? -7.156 17.047 -6.078 1 97.69 370 ALA B CA 1
ATOM 7010 C C . ALA B 1 370 ? -6.766 18.312 -6.828 1 97.69 370 ALA B C 1
ATOM 7012 O O . ALA B 1 370 ? -7.008 18.438 -8.031 1 97.69 370 ALA B O 1
ATOM 7013 N N . GLY B 1 371 ? -6.184 19.219 -6.164 1 98.06 371 GLY B N 1
ATOM 7014 C CA . GLY B 1 371 ? -5.777 20.531 -6.652 1 98.06 371 GLY B CA 1
ATOM 7015 C C . GLY B 1 371 ? -5.875 21.609 -5.594 1 98.06 371 GLY B C 1
ATOM 7016 O O . GLY B 1 371 ? -6.047 21.328 -4.41 1 98.06 371 GLY B O 1
ATOM 7017 N N . TYR B 1 372 ? -5.652 22.844 -6.059 1 97.31 372 TYR B N 1
ATOM 7018 C CA . TYR B 1 372 ? -5.812 23.984 -5.156 1 97.31 372 TYR B CA 1
ATOM 7019 C C . TYR B 1 372 ? -7.188 24.625 -5.328 1 97.31 372 TYR B C 1
ATOM 7021 O O . TYR B 1 372 ? -7.676 24.766 -6.449 1 97.31 372 TYR B O 1
ATOM 7029 N N . TRP B 1 373 ? -7.781 24.906 -4.191 1 97.56 373 TRP B N 1
ATOM 7030 C CA . TRP B 1 373 ? -9.078 25.562 -4.18 1 97.56 373 TRP B CA 1
ATOM 7031 C C . TRP B 1 373 ? -9.023 26.891 -4.945 1 97.56 373 TRP B C 1
ATOM 7033 O O . TRP B 1 373 ? -8.242 27.781 -4.598 1 97.56 373 TRP B O 1
ATOM 7043 N N . ARG B 1 374 ? -9.789 27.062 -6.035 1 94.81 374 ARG B N 1
ATOM 7044 C CA . ARG B 1 374 ? -9.82 28.234 -6.891 1 94.81 374 ARG B CA 1
ATOM 7045 C C . ARG B 1 374 ? -8.43 28.547 -7.445 1 94.81 374 ARG B C 1
ATOM 7047 O O . ARG B 1 374 ? -8.055 29.719 -7.582 1 94.81 374 ARG B O 1
ATOM 7054 N N . GLY B 1 375 ? -7.66 27.578 -7.613 1 94.75 375 GLY B N 1
ATOM 7055 C CA . GLY B 1 375 ? -6.277 27.734 -8.031 1 94.75 375 GLY B CA 1
ATOM 7056 C C . GLY B 1 375 ? -5.895 26.828 -9.188 1 94.75 375 GLY B C 1
ATOM 7057 O O . GLY B 1 375 ? -4.883 26.125 -9.125 1 94.75 375 GLY B O 1
ATOM 7058 N N . LYS B 1 376 ? -6.617 26.906 -10.258 1 94.38 376 LYS B N 1
ATOM 7059 C CA . LYS B 1 376 ? -6.41 26.031 -11.414 1 94.38 376 LYS B CA 1
ATOM 7060 C C . LYS B 1 376 ? -5 26.188 -11.977 1 94.38 376 LYS B C 1
ATOM 7062 O O . LYS B 1 376 ? -4.34 25.203 -12.305 1 94.38 376 LYS B O 1
ATOM 7067 N N . GLU B 1 377 ? -4.594 27.391 -12.117 1 94.75 377 GLU B N 1
ATOM 7068 C CA . GLU B 1 377 ? -3.271 27.656 -12.672 1 94.75 377 GLU B CA 1
ATOM 7069 C C . GLU B 1 377 ? -2.172 27.156 -11.734 1 94.75 377 GLU B C 1
ATOM 7071 O O . GLU B 1 377 ? -1.19 26.562 -12.188 1 94.75 377 GLU B O 1
ATOM 7076 N N . ASP B 1 378 ? -2.361 27.438 -10.469 1 93.81 378 ASP B N 1
ATOM 7077 C CA . ASP B 1 378 ? -1.409 26.938 -9.477 1 93.81 378 ASP B CA 1
ATOM 7078 C C . ASP B 1 378 ? -1.337 25.406 -9.508 1 93.81 378 ASP B C 1
ATOM 7080 O O . ASP B 1 378 ? -0.26 24.828 -9.344 1 93.81 378 ASP B O 1
ATOM 7084 N N . THR B 1 379 ? -2.473 24.781 -9.703 1 96.75 379 THR B N 1
ATOM 7085 C CA . THR B 1 379 ? -2.529 23.328 -9.758 1 96.75 379 THR B CA 1
ATOM 7086 C C . THR B 1 379 ? -1.727 22.797 -10.938 1 96.75 379 THR B C 1
ATOM 7088 O O . THR B 1 379 ? -0.938 21.859 -10.789 1 96.75 379 THR B O 1
ATOM 7091 N N . LYS B 1 380 ? -1.881 23.391 -12.078 1 96.06 380 LYS B N 1
ATOM 7092 C CA . LYS B 1 380 ? -1.192 22.969 -13.297 1 96.06 380 LYS B CA 1
ATOM 7093 C C . LYS B 1 380 ? 0.317 23.141 -13.164 1 96.06 380 LYS B C 1
ATOM 7095 O O . LYS B 1 380 ? 1.092 22.359 -13.719 1 96.06 380 LYS B O 1
ATOM 7100 N N . GLN B 1 381 ? 0.651 24.172 -12.5 1 94.12 381 GLN B N 1
ATOM 7101 C CA . GLN B 1 381 ? 2.068 24.438 -12.289 1 94.12 381 GLN B CA 1
ATOM 7102 C C . GLN B 1 381 ? 2.689 23.422 -11.336 1 94.12 381 GLN B C 1
ATOM 7104 O O . GLN B 1 381 ? 3.875 23.109 -11.438 1 94.12 381 GLN B O 1
ATOM 7109 N N . THR B 1 382 ? 1.95 22.953 -10.445 1 95.38 382 THR B N 1
ATOM 7110 C CA . THR B 1 382 ? 2.439 22.047 -9.406 1 95.38 382 THR B CA 1
ATOM 7111 C C . THR B 1 382 ? 2.395 20.609 -9.883 1 95.38 382 THR B C 1
ATOM 7113 O O . THR B 1 382 ? 3.307 19.828 -9.594 1 95.38 382 THR B O 1
ATOM 7116 N N . ILE B 1 383 ? 1.338 20.188 -10.57 1 97.38 383 ILE B N 1
ATOM 7117 C CA . ILE B 1 383 ? 1.155 18.828 -11.094 1 97.38 383 ILE B CA 1
ATOM 7118 C C . ILE B 1 383 ? 1.011 18.875 -12.609 1 97.38 383 ILE B C 1
ATOM 7120 O O . ILE B 1 383 ? 0.086 19.5 -13.133 1 97.38 383 ILE B O 1
ATOM 7124 N N . ASP B 1 384 ? 1.824 18.172 -13.312 1 94.81 384 ASP B N 1
ATOM 7125 C CA . ASP B 1 384 ? 1.751 18.219 -14.773 1 94.81 384 ASP B CA 1
ATOM 7126 C C . ASP B 1 384 ? 0.78 17.172 -15.305 1 94.81 384 ASP B C 1
ATOM 7128 O O . ASP B 1 384 ? 0.137 16.453 -14.531 1 94.81 384 ASP B O 1
ATOM 7132 N N . SER B 1 385 ? 0.664 17.109 -16.547 1 91.88 385 SER B N 1
ATOM 7133 C CA . SER B 1 385 ? -0.353 16.281 -17.203 1 91.88 385 SER B CA 1
ATOM 7134 C C . SER B 1 385 ? -0.034 14.797 -17.062 1 91.88 385 SER B C 1
ATOM 7136 O O . SER B 1 385 ? -0.897 13.945 -17.281 1 91.88 385 SER B O 1
ATOM 7138 N N . TYR B 1 386 ? 1.183 14.516 -16.672 1 89.5 386 TYR B N 1
ATOM 7139 C CA . TYR B 1 386 ? 1.58 13.125 -16.516 1 89.5 386 TYR B CA 1
ATOM 7140 C C . TYR B 1 386 ? 1.49 12.688 -15.062 1 89.5 386 TYR B C 1
ATOM 7142 O O . TYR B 1 386 ? 1.84 11.555 -14.727 1 89.5 386 TYR B O 1
ATOM 7150 N N . GLY B 1 387 ? 1.039 13.609 -14.188 1 93.5 387 GLY B N 1
ATOM 7151 C CA . GLY B 1 387 ? 0.813 13.266 -12.797 1 93.5 387 GLY B CA 1
ATOM 7152 C C . GLY B 1 387 ? 2.027 13.508 -11.922 1 93.5 387 GLY B C 1
ATOM 7153 O O . GLY B 1 387 ? 2.07 13.055 -10.773 1 93.5 387 GLY B O 1
ATOM 7154 N N . TRP B 1 388 ? 3.059 14.109 -12.469 1 96.19 388 TRP B N 1
ATOM 7155 C CA . TRP B 1 388 ? 4.242 14.438 -11.68 1 96.19 388 TRP B CA 1
ATOM 7156 C C . TRP B 1 388 ? 4.039 15.734 -10.898 1 96.19 388 TRP B C 1
ATOM 7158 O O . TRP B 1 388 ? 3.707 16.766 -11.484 1 96.19 388 TRP B O 1
ATOM 7168 N N . LEU B 1 389 ? 4.199 15.719 -9.648 1 97.62 389 LEU B N 1
ATOM 7169 C CA . LEU B 1 389 ? 4.145 16.875 -8.758 1 97.62 389 LEU B CA 1
ATOM 7170 C C . LEU B 1 389 ? 5.547 17.391 -8.453 1 97.62 389 LEU B C 1
ATOM 7172 O O . LEU B 1 389 ? 6.414 16.625 -8.023 1 97.62 389 LEU B O 1
ATOM 7176 N N . ALA B 1 390 ? 5.746 18.609 -8.711 1 95.69 390 ALA B N 1
ATOM 7177 C CA . ALA B 1 390 ? 6.988 19.281 -8.328 1 95.69 390 ALA B CA 1
ATOM 7178 C C . ALA B 1 390 ? 6.965 19.672 -6.855 1 95.69 390 ALA B C 1
ATOM 7180 O O . ALA B 1 390 ? 6.184 20.531 -6.453 1 95.69 390 ALA B O 1
ATOM 7181 N N . THR B 1 391 ? 7.875 19.125 -6.098 1 93.56 391 THR B N 1
ATOM 7182 C CA . THR B 1 391 ? 7.844 19.406 -4.668 1 93.56 391 THR B CA 1
ATOM 7183 C C . THR B 1 391 ? 8.516 20.734 -4.355 1 93.56 391 THR B C 1
ATOM 7185 O O . THR B 1 391 ? 8.266 21.344 -3.309 1 93.56 391 THR B O 1
ATOM 7188 N N . GLY B 1 392 ? 9.406 21.141 -5.195 1 91.06 392 GLY B N 1
ATOM 7189 C CA . GLY B 1 392 ? 10.227 22.312 -4.941 1 91.06 392 GLY B CA 1
ATOM 7190 C C . GLY B 1 392 ? 11.438 22.016 -4.066 1 91.06 392 GLY B C 1
ATOM 7191 O O . GLY B 1 392 ? 12.336 22.844 -3.941 1 91.06 392 GLY B O 1
ATOM 7192 N N . ASP B 1 393 ? 11.562 20.844 -3.549 1 90.25 393 ASP B N 1
ATOM 7193 C CA . ASP B 1 393 ? 12.648 20.469 -2.656 1 90.25 393 ASP B CA 1
ATOM 7194 C C . ASP B 1 393 ? 13.805 19.844 -3.436 1 90.25 393 ASP B C 1
ATOM 7196 O O . ASP B 1 393 ? 13.602 19.266 -4.504 1 90.25 393 ASP B O 1
ATOM 7200 N N . VAL B 1 394 ? 14.961 19.984 -2.859 1 90.38 394 VAL B N 1
ATOM 7201 C CA . VAL B 1 394 ? 16.172 19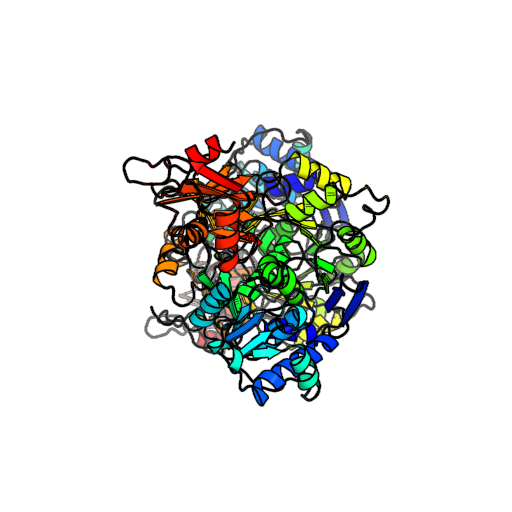.469 -3.488 1 90.38 394 VAL B CA 1
ATOM 7202 C C . VAL B 1 394 ? 16.625 18.203 -2.75 1 90.38 394 VAL B C 1
ATOM 7204 O O . VAL B 1 394 ? 16.594 18.156 -1.518 1 90.38 394 VAL B O 1
ATOM 7207 N N . GLY B 1 395 ? 16.969 17.188 -3.486 1 93.12 395 GLY B N 1
ATOM 7208 C CA . GLY B 1 395 ? 17.516 15.953 -2.943 1 93.12 395 GLY B CA 1
ATOM 7209 C C . GLY B 1 395 ? 18.297 15.148 -3.967 1 93.12 395 GLY B C 1
ATOM 7210 O O . GLY B 1 395 ? 18.609 15.641 -5.051 1 93.12 395 GLY B O 1
ATOM 7211 N N . TYR B 1 396 ? 18.719 14 -3.607 1 91.62 396 TYR B N 1
ATOM 7212 C CA . TYR B 1 396 ? 19.344 13.047 -4.52 1 91.62 396 TYR B CA 1
ATOM 7213 C C . TYR B 1 396 ? 18.953 11.617 -4.156 1 91.62 396 TYR B C 1
ATOM 7215 O O . TYR B 1 396 ? 18.359 11.375 -3.098 1 91.62 396 TYR B O 1
ATOM 7223 N N . ARG B 1 397 ? 19.141 10.75 -5.035 1 92.56 397 ARG B N 1
ATOM 7224 C CA . ARG B 1 397 ? 18.906 9.312 -4.863 1 92.56 397 ARG B CA 1
ATOM 7225 C C . ARG B 1 397 ? 20.203 8.531 -5.012 1 92.56 397 ARG B C 1
ATOM 7227 O O . ARG B 1 397 ? 21.031 8.844 -5.871 1 92.56 397 ARG B O 1
ATOM 7234 N N . ASP B 1 398 ? 20.406 7.523 -4.172 1 88.94 398 ASP B N 1
ATOM 7235 C CA . ASP B 1 398 ? 21.625 6.73 -4.32 1 88.94 398 ASP B CA 1
ATOM 7236 C C . ASP B 1 398 ? 21.406 5.559 -5.27 1 88.94 398 ASP B C 1
ATOM 7238 O O . ASP B 1 398 ? 20.391 5.484 -5.949 1 88.94 398 ASP B O 1
ATOM 7242 N N . ASP B 1 399 ? 22.375 4.672 -5.391 1 83.44 399 ASP B N 1
ATOM 7243 C CA . ASP B 1 399 ? 22.359 3.596 -6.379 1 83.44 399 ASP B CA 1
ATOM 7244 C C . ASP B 1 399 ? 21.516 2.422 -5.895 1 83.44 399 ASP B C 1
ATOM 7246 O O . ASP B 1 399 ? 21.297 1.454 -6.629 1 83.44 399 ASP B O 1
ATOM 7250 N N . GLU B 1 400 ? 20.938 2.58 -4.66 1 84.88 400 GLU B N 1
ATOM 7251 C CA . GLU B 1 400 ? 20.047 1.545 -4.125 1 84.88 400 GLU B CA 1
ATOM 7252 C C . GLU B 1 400 ? 18.609 2.027 -4.066 1 84.88 400 GLU B C 1
ATOM 7254 O O . GLU B 1 400 ? 17.719 1.306 -3.598 1 84.88 400 GLU B O 1
ATOM 7259 N N . GLY B 1 401 ? 18.391 3.264 -4.496 1 88.75 401 GLY B N 1
ATOM 7260 C CA . GLY B 1 401 ? 17.031 3.771 -4.609 1 88.75 401 GLY B CA 1
ATOM 7261 C C . GLY B 1 401 ? 16.578 4.559 -3.393 1 88.75 401 GLY B C 1
ATOM 7262 O O . GLY B 1 401 ? 15.422 4.965 -3.299 1 88.75 401 GLY B O 1
ATOM 7263 N N . TRP B 1 402 ? 17.516 4.789 -2.492 1 91.56 402 TRP B N 1
ATOM 7264 C CA . TRP B 1 402 ? 17.188 5.594 -1.318 1 91.56 402 TRP B CA 1
ATOM 7265 C C . TRP B 1 402 ? 17.266 7.082 -1.64 1 91.56 402 TRP B C 1
ATOM 7267 O O . TRP B 1 402 ? 18.219 7.539 -2.281 1 91.56 402 TRP B O 1
ATOM 7277 N N . PHE B 1 403 ? 16.312 7.801 -1.164 1 93.69 403 PHE B N 1
ATOM 7278 C CA . PHE B 1 403 ? 16.266 9.242 -1.39 1 93.69 403 PHE B CA 1
ATOM 7279 C C . PHE B 1 403 ? 16.812 9.992 -0.185 1 93.69 403 PHE B C 1
ATOM 7281 O O . PHE B 1 403 ? 16.578 9.602 0.96 1 93.69 403 PHE B O 1
ATOM 7288 N N . TYR B 1 404 ? 17.484 10.992 -0.49 1 90.88 404 TYR B N 1
ATOM 7289 C CA . TYR B 1 404 ? 18.047 11.883 0.519 1 90.88 404 TYR B CA 1
ATOM 7290 C C . TYR B 1 404 ? 17.547 13.312 0.328 1 90.88 404 TYR B C 1
ATOM 7292 O O . TYR B 1 404 ? 17.5 13.812 -0.797 1 90.88 404 TYR B O 1
ATOM 7300 N N . PHE B 1 405 ? 17.078 13.922 1.386 1 90.5 405 PHE B N 1
ATOM 7301 C CA . PHE B 1 405 ? 16.656 15.312 1.385 1 90.5 405 PHE B CA 1
ATOM 7302 C C . PHE B 1 405 ? 17.828 16.25 1.634 1 90.5 405 PHE B C 1
ATOM 7304 O O . PHE B 1 405 ? 18.641 16 2.535 1 90.5 405 PHE B O 1
ATOM 7311 N N . VAL B 1 406 ? 17.969 17.234 0.854 1 84.75 406 VAL B N 1
ATOM 7312 C CA . VAL B 1 406 ? 19.109 18.141 0.997 1 84.75 406 VAL B CA 1
ATOM 7313 C C . VAL B 1 406 ? 18.609 19.484 1.521 1 84.75 406 VAL B C 1
ATOM 7315 O O . VAL B 1 406 ? 19.094 19.969 2.553 1 84.75 406 VAL B O 1
ATOM 7318 N N . GLU B 1 407 ? 17.703 20.062 0.82 1 80.25 407 GLU B N 1
ATOM 7319 C CA . GLU B 1 407 ? 17.219 21.375 1.282 1 80.25 407 GLU B CA 1
ATOM 7320 C C . GLU B 1 407 ? 15.844 21.688 0.711 1 80.25 407 GLU B C 1
ATOM 7322 O O . GLU B 1 407 ? 15.453 21.141 -0.314 1 80.25 407 GLU B O 1
ATOM 7327 N N . ARG B 1 408 ? 15.18 22.578 1.468 1 75.94 408 ARG B N 1
ATOM 7328 C CA . ARG B 1 408 ? 13.898 23.109 1.002 1 75.94 408 ARG B CA 1
ATOM 7329 C C . ARG B 1 408 ? 14.102 24.328 0.118 1 75.94 408 ARG B C 1
ATOM 7331 O O . ARG B 1 408 ? 15.211 24.859 0.033 1 75.94 408 ARG B O 1
ATOM 7338 N N . ASP B 1 409 ? 12.969 24.594 -0.535 1 75.12 409 ASP B N 1
ATOM 7339 C CA . ASP B 1 409 ? 12.984 25.875 -1.217 1 75.12 409 ASP B CA 1
ATOM 7340 C C . ASP B 1 409 ? 13.398 27 -0.262 1 75.12 409 ASP B C 1
ATOM 7342 O O . ASP B 1 409 ? 12.883 27.094 0.851 1 75.12 409 ASP B O 1
ATOM 7346 N N . ALA B 1 410 ? 14.352 27.703 -0.688 1 69.81 410 ALA B N 1
ATOM 7347 C CA . ALA B 1 410 ? 14.961 28.734 0.148 1 69.81 410 ALA B CA 1
ATOM 7348 C C . ALA B 1 410 ? 13.938 29.766 0.578 1 69.81 410 ALA B C 1
ATOM 7350 O O . ALA B 1 410 ? 14.148 30.5 1.549 1 69.81 410 ALA B O 1
ATOM 7351 N N . ARG B 1 411 ? 12.859 29.812 -0.094 1 74.81 411 ARG B N 1
ATOM 7352 C CA . ARG B 1 411 ? 11.844 30.812 0.211 1 74.81 411 ARG B CA 1
ATOM 7353 C C . ARG B 1 411 ? 10.82 30.266 1.204 1 74.81 411 ARG B C 1
ATOM 7355 O O . ARG B 1 411 ? 9.906 30.984 1.612 1 74.81 411 ARG B O 1
ATOM 7362 N N . LEU B 1 412 ? 11.062 29.078 1.63 1 82.06 412 LEU B N 1
ATOM 7363 C CA . LEU B 1 412 ? 10.211 28.469 2.643 1 82.06 412 LEU B CA 1
ATOM 7364 C C . LEU B 1 412 ? 10.984 28.219 3.932 1 82.06 412 LEU B C 1
ATOM 7366 O O . LEU B 1 412 ? 12.07 27.625 3.908 1 82.06 412 LEU B O 1
ATOM 7370 N N . ILE B 1 413 ? 10.461 28.812 4.992 1 82.19 413 ILE B N 1
ATOM 7371 C CA . ILE B 1 413 ? 11.055 28.656 6.316 1 82.19 413 ILE B CA 1
ATOM 7372 C C . ILE B 1 413 ? 10.258 27.625 7.121 1 82.19 413 ILE B C 1
ATOM 7374 O O . ILE B 1 413 ? 9.039 27.734 7.246 1 82.19 413 ILE B O 1
ATOM 7378 N N . LYS B 1 414 ? 10.922 26.625 7.586 1 81.81 414 LYS B N 1
ATOM 7379 C CA . LYS B 1 414 ? 10.273 25.609 8.414 1 81.81 414 LYS B CA 1
ATOM 7380 C C . LYS B 1 414 ? 10.516 25.875 9.898 1 81.81 414 LYS B C 1
ATOM 7382 O O . LYS B 1 414 ? 11.656 25.797 10.367 1 81.81 414 LYS B O 1
ATOM 7387 N N . ARG B 1 415 ? 9.414 26.25 10.625 1 83.62 415 ARG B N 1
ATOM 7388 C CA . ARG B 1 415 ? 9.516 26.484 12.055 1 83.62 415 ARG B CA 1
ATOM 7389 C C . ARG B 1 415 ? 8.617 25.531 12.844 1 83.62 415 ARG B C 1
ATOM 7391 O O . ARG B 1 415 ? 7.395 25.688 12.844 1 83.62 415 ARG B O 1
ATOM 7398 N N . SER B 1 416 ? 9.172 24.609 13.492 1 76.5 416 SER B N 1
ATOM 7399 C CA . SER B 1 416 ? 8.461 23.672 14.344 1 76.5 416 SER B CA 1
ATOM 7400 C C . SER B 1 416 ? 7.332 22.984 13.586 1 76.5 416 SER B C 1
ATOM 7402 O O . SER B 1 416 ? 6.195 22.938 14.062 1 76.5 416 SER B O 1
ATOM 7404 N N . GLY B 1 417 ? 7.66 22.625 12.359 1 75.38 417 GLY B N 1
ATOM 7405 C CA . GLY B 1 417 ? 6.703 21.859 11.57 1 75.38 417 GLY B CA 1
ATOM 7406 C C . GLY B 1 417 ? 5.77 22.734 10.758 1 75.38 417 GLY B C 1
ATOM 7407 O O . GLY B 1 417 ? 5.035 22.25 9.898 1 75.38 417 GLY B O 1
ATOM 7408 N N . GLU B 1 418 ? 5.797 24.047 11.055 1 78.81 418 GLU B N 1
ATOM 7409 C CA . GLU B 1 418 ? 4.98 24.984 10.297 1 78.81 418 GLU B CA 1
ATOM 7410 C C . GLU B 1 418 ? 5.762 25.578 9.125 1 78.81 418 GLU B C 1
ATOM 7412 O O . GLU B 1 418 ? 6.953 25.875 9.25 1 78.81 418 GLU B O 1
ATOM 7417 N N . ASN B 1 419 ? 5.07 25.656 8.039 1 80.56 419 ASN B N 1
ATOM 7418 C CA . ASN B 1 419 ? 5.652 26.328 6.883 1 80.56 419 ASN B CA 1
ATOM 7419 C C . ASN B 1 419 ? 5.371 27.828 6.902 1 80.56 419 ASN B C 1
ATOM 7421 O O . ASN B 1 419 ? 4.227 28.234 7.102 1 80.56 419 ASN B O 1
ATOM 7425 N N . ILE B 1 420 ? 6.473 28.625 6.695 1 85.88 420 ILE B N 1
ATOM 7426 C CA . ILE B 1 420 ? 6.348 30.078 6.656 1 85.88 420 ILE B CA 1
ATOM 7427 C C . ILE B 1 420 ? 6.875 30.594 5.32 1 85.88 420 ILE B C 1
ATOM 7429 O O . ILE B 1 420 ? 8 30.281 4.926 1 85.88 420 ILE B O 1
ATOM 7433 N N . SER B 1 421 ? 6.102 31.297 4.641 1 83.56 421 SER B N 1
ATOM 7434 C CA . SER B 1 421 ? 6.535 31.938 3.402 1 83.56 421 SER B CA 1
ATOM 7435 C C . SER B 1 421 ? 7.344 33.188 3.686 1 83.56 421 SER B C 1
ATOM 7437 O O . SER B 1 421 ? 6.824 34.156 4.258 1 83.56 421 SER B O 1
ATOM 7439 N N . ALA B 1 422 ? 8.586 33.156 3.18 1 87.31 422 ALA B N 1
ATOM 7440 C CA . ALA B 1 422 ? 9.391 34.375 3.314 1 87.31 422 ALA B CA 1
ATOM 7441 C C . ALA B 1 422 ? 8.727 35.562 2.613 1 87.31 422 ALA B C 1
ATOM 7443 O O . ALA B 1 422 ? 8.727 36.688 3.137 1 87.31 422 ALA B O 1
ATOM 7444 N N . ARG B 1 423 ? 8.102 35.281 1.533 1 84.19 423 ARG B N 1
ATOM 7445 C CA . ARG B 1 423 ? 7.469 36.312 0.731 1 84.19 423 ARG B CA 1
ATOM 7446 C C . ARG B 1 423 ? 6.285 36.938 1.471 1 84.19 423 ARG B C 1
ATOM 7448 O O . ARG B 1 423 ? 6.02 38.125 1.339 1 84.19 423 ARG B O 1
ATOM 7455 N N . GLU B 1 424 ? 5.594 36.125 2.15 1 86.19 424 GLU B N 1
ATOM 7456 C CA . GLU B 1 424 ? 4.48 36.625 2.943 1 86.19 424 GLU B CA 1
ATOM 7457 C C . GLU B 1 424 ? 4.957 37.656 3.965 1 86.19 424 GLU B C 1
ATOM 7459 O O . GLU B 1 424 ? 4.363 38.719 4.102 1 86.19 424 GLU B O 1
ATOM 7464 N N . ILE B 1 425 ? 5.992 37.375 4.633 1 90.81 425 ILE B N 1
ATOM 7465 C CA . ILE B 1 425 ? 6.551 38.281 5.637 1 90.81 425 ILE B CA 1
ATOM 7466 C C . ILE B 1 425 ? 7.07 39.562 4.961 1 90.81 425 ILE B C 1
ATOM 7468 O O . ILE B 1 425 ? 6.836 40.656 5.441 1 90.81 425 ILE B O 1
ATOM 7472 N N . GLU B 1 426 ? 7.723 39.406 3.844 1 90 426 GLU B N 1
ATOM 7473 C CA . GLU B 1 426 ? 8.25 40.531 3.088 1 90 426 GLU B CA 1
ATOM 7474 C C . GLU B 1 426 ? 7.133 41.469 2.662 1 90 426 GLU B C 1
ATOM 7476 O O . GLU B 1 426 ? 7.273 42.688 2.764 1 90 426 GLU B O 1
ATOM 7481 N N . LEU B 1 427 ? 6.09 40.844 2.188 1 87.12 427 LEU B N 1
ATOM 7482 C CA . LEU B 1 427 ? 4.953 41.656 1.748 1 87.12 427 LEU B CA 1
ATOM 7483 C C . LEU B 1 427 ? 4.379 42.469 2.904 1 87.12 427 LEU B C 1
ATOM 7485 O O . LEU B 1 427 ? 4.047 43.656 2.74 1 87.12 427 LEU B O 1
ATOM 7489 N N . VAL B 1 428 ? 4.219 41.875 4.012 1 90.25 428 VAL B N 1
ATOM 7490 C CA . VAL B 1 428 ? 3.688 42.562 5.188 1 90.25 428 VAL B CA 1
ATOM 7491 C C . VAL B 1 428 ? 4.629 43.688 5.605 1 90.25 428 VAL B C 1
ATOM 7493 O O . VAL B 1 428 ? 4.199 44.844 5.805 1 90.25 428 VAL B O 1
ATOM 7496 N N . LEU B 1 429 ? 5.906 43.406 5.699 1 93 429 LEU B N 1
ATOM 7497 C CA . LEU B 1 429 ? 6.883 44.375 6.203 1 93 429 LEU B CA 1
ATOM 7498 C C . LEU B 1 429 ? 7.078 45.531 5.223 1 93 429 LEU B C 1
ATOM 7500 O O . LEU B 1 429 ? 7.418 46.625 5.621 1 93 429 LEU B O 1
ATOM 7504 N N . SER B 1 430 ? 6.898 45.281 3.977 1 91.19 430 SER B N 1
ATOM 7505 C CA . SER B 1 430 ? 7.062 46.281 2.951 1 91.19 430 SER B CA 1
ATOM 7506 C C . SER B 1 430 ? 6 47.375 3.084 1 91.19 430 SER B C 1
ATOM 7508 O O . SER B 1 430 ? 6.141 48.469 2.51 1 91.19 430 SER B O 1
ATOM 7510 N N . GLN B 1 431 ? 4.98 47.062 3.797 1 90.06 431 GLN B N 1
ATOM 7511 C CA . GLN B 1 431 ? 3.912 48.031 3.99 1 90.06 431 GLN B CA 1
ATOM 7512 C C . GLN B 1 431 ? 4.309 49.094 5.023 1 90.06 431 GLN B C 1
ATOM 7514 O O . GLN B 1 431 ? 3.629 50.094 5.172 1 90.06 431 GLN B O 1
ATOM 7519 N N . LEU B 1 432 ? 5.293 48.812 5.785 1 90.94 432 LEU B N 1
ATOM 7520 C CA . LEU B 1 432 ? 5.828 49.812 6.711 1 90.94 432 LEU B CA 1
ATOM 7521 C C . LEU B 1 432 ? 6.516 50.938 5.961 1 90.94 432 LEU B C 1
ATOM 7523 O O . LEU B 1 432 ? 7.473 50.688 5.219 1 90.94 432 LEU B O 1
ATOM 7527 N N . ASP B 1 433 ? 6.148 52.125 6.125 1 89.5 433 ASP B N 1
ATOM 7528 C CA . ASP B 1 433 ? 6.609 53.281 5.355 1 89.5 433 ASP B CA 1
ATOM 7529 C C . ASP B 1 433 ? 8.117 53.438 5.477 1 89.5 433 ASP B C 1
ATOM 7531 O O . ASP B 1 433 ? 8.781 53.906 4.535 1 89.5 433 ASP B O 1
ATOM 7535 N N . GLU B 1 434 ? 8.617 53.062 6.562 1 91.94 434 GLU B N 1
ATOM 7536 C CA . GLU B 1 434 ? 10.031 53.281 6.844 1 91.94 434 GLU B CA 1
ATOM 7537 C C . GLU B 1 434 ? 10.891 52.219 6.207 1 91.94 434 GLU B C 1
ATOM 7539 O O . GLU B 1 434 ? 12.125 52.281 6.227 1 91.94 434 GLU B O 1
ATOM 7544 N N . VAL B 1 435 ? 10.289 51.219 5.574 1 93.19 435 VAL B N 1
ATOM 7545 C CA . VAL B 1 435 ? 11.031 50.125 4.977 1 93.19 435 VAL B CA 1
ATOM 7546 C C . VAL B 1 435 ? 11.148 50.344 3.471 1 93.19 435 VAL B C 1
ATOM 7548 O O . VAL B 1 435 ? 10.141 50.312 2.756 1 93.19 435 VAL B O 1
ATOM 7551 N N . LYS B 1 436 ? 12.344 50.469 2.996 1 90.12 436 LYS B N 1
ATOM 7552 C CA . LYS B 1 436 ? 12.633 50.625 1.574 1 90.12 436 LYS B CA 1
ATOM 7553 C C . LYS B 1 436 ? 12.695 49.281 0.871 1 90.12 436 LYS B C 1
ATOM 7555 O O . LYS B 1 436 ? 12.258 49.156 -0.274 1 90.12 436 LYS B O 1
ATOM 7560 N N . ASP B 1 437 ? 13.32 48.375 1.524 1 90.75 437 ASP B N 1
ATOM 7561 C CA . ASP B 1 437 ? 13.516 47.031 1.008 1 90.75 437 ASP B CA 1
ATOM 7562 C C . ASP B 1 437 ? 13.617 46 2.145 1 90.75 437 ASP B C 1
ATOM 7564 O O . ASP B 1 437 ? 13.984 46.375 3.266 1 90.75 437 ASP B O 1
ATOM 7568 N N . VAL B 1 438 ? 13.148 44.812 1.818 1 92.62 438 VAL B N 1
ATOM 7569 C CA . VAL B 1 438 ? 13.195 43.781 2.867 1 92.62 438 VAL B CA 1
ATOM 7570 C C . VAL B 1 438 ? 13.375 42.406 2.242 1 92.62 438 VAL B C 1
ATOM 7572 O O . VAL B 1 438 ? 12.828 42.125 1.175 1 92.62 438 VAL B O 1
ATOM 7575 N N . ALA B 1 439 ? 14.219 41.594 2.861 1 90.56 439 ALA B N 1
ATOM 7576 C CA . ALA B 1 439 ? 14.391 40.188 2.545 1 90.56 439 ALA B CA 1
ATOM 7577 C C . ALA B 1 439 ? 14.281 39.344 3.799 1 90.56 439 ALA B C 1
ATOM 7579 O O . ALA B 1 439 ? 14.773 39.719 4.867 1 90.56 439 ALA B O 1
ATOM 7580 N N . VAL B 1 440 ? 13.555 38.281 3.656 1 90.81 440 VAL B N 1
ATOM 7581 C CA . VAL B 1 440 ? 13.375 37.375 4.785 1 90.81 440 VAL B CA 1
ATOM 7582 C C . VAL B 1 440 ? 13.977 36.031 4.457 1 90.81 440 VAL B C 1
ATOM 7584 O O . VAL B 1 440 ? 13.805 35.5 3.352 1 90.81 440 VAL B O 1
ATOM 7587 N N . ILE B 1 441 ? 14.758 35.469 5.387 1 88.62 441 ILE B N 1
ATOM 7588 C CA . ILE B 1 441 ? 15.375 34.188 5.215 1 88.62 441 ILE B CA 1
ATOM 7589 C C . ILE B 1 441 ? 15.188 33.344 6.484 1 88.62 441 ILE B C 1
ATOM 7591 O O . ILE B 1 441 ? 14.945 33.906 7.562 1 88.62 441 ILE B O 1
ATOM 7595 N N . GLY B 1 442 ? 15.211 32.062 6.324 1 89.25 442 GLY B N 1
ATOM 7596 C CA . GLY B 1 442 ? 15.258 31.172 7.477 1 89.25 442 GLY B CA 1
ATOM 7597 C C . GLY B 1 442 ? 16.656 30.922 7.988 1 89.25 442 GLY B C 1
ATOM 7598 O O . GLY B 1 442 ? 17.578 30.641 7.203 1 89.25 442 GLY B O 1
ATOM 7599 N N . ILE B 1 443 ? 16.828 31.125 9.266 1 87.31 443 ILE B N 1
ATOM 7600 C CA . ILE B 1 443 ? 18.125 30.797 9.867 1 87.31 443 ILE B CA 1
ATOM 7601 C C . ILE B 1 443 ? 17.953 29.625 10.836 1 87.31 443 ILE B C 1
ATOM 7603 O O . ILE B 1 443 ? 16.891 29.469 11.438 1 87.31 443 ILE B O 1
ATOM 7607 N N . PRO B 1 444 ? 18.969 28.812 10.984 1 86.38 444 PRO B N 1
ATOM 7608 C CA . PRO B 1 444 ? 18.859 27.641 11.867 1 86.38 444 PRO B CA 1
ATOM 7609 C C . PRO B 1 444 ? 18.578 28.016 13.32 1 86.38 444 PRO B C 1
ATOM 7611 O O . PRO B 1 444 ? 19.109 29.016 13.812 1 86.38 444 PRO B O 1
ATOM 7614 N N . ASP B 1 445 ? 17.703 27.328 13.93 1 85.75 445 ASP B N 1
ATOM 7615 C CA . ASP B 1 445 ? 17.391 27.422 15.359 1 85.75 445 ASP B CA 1
ATOM 7616 C C . ASP B 1 445 ? 17.5 26.047 16.016 1 85.75 445 ASP B C 1
ATOM 7618 O O . ASP B 1 445 ? 17.031 25.047 15.477 1 85.75 445 ASP B O 1
ATOM 7622 N N . PRO B 1 446 ? 18.125 25.953 17.125 1 79.94 446 PRO B N 1
ATOM 7623 C CA . PRO B 1 446 ? 18.391 24.656 17.75 1 79.94 446 PRO B CA 1
ATOM 7624 C C . PRO B 1 446 ? 17.094 23.969 18.203 1 79.94 446 PRO B C 1
ATOM 7626 O O . PRO B 1 446 ? 17.094 22.75 18.391 1 79.94 446 PRO B O 1
ATOM 7629 N N . ILE B 1 447 ? 16.031 24.75 18.375 1 75.19 447 ILE B N 1
ATOM 7630 C CA . ILE B 1 447 ? 14.805 24.172 18.906 1 75.19 447 ILE B CA 1
ATOM 7631 C C . ILE B 1 447 ? 13.75 24.109 17.812 1 75.19 447 ILE B C 1
ATOM 7633 O O . ILE B 1 447 ? 13.125 23.062 17.594 1 75.19 447 ILE B O 1
ATOM 7637 N N . TYR B 1 448 ? 13.609 25.141 17.047 1 82 448 TYR B N 1
ATOM 7638 C CA . TYR B 1 448 ? 12.461 25.297 16.156 1 82 448 TYR B CA 1
ATOM 7639 C C . TYR B 1 448 ? 12.812 24.922 14.727 1 82 448 TYR B C 1
ATOM 7641 O O . TYR B 1 448 ? 12.023 25.125 13.805 1 82 448 TYR B O 1
ATOM 7649 N N . ASP B 1 449 ? 14.023 24.406 14.5 1 83.12 449 ASP B N 1
ATOM 7650 C CA . ASP B 1 449 ? 14.578 24.094 13.188 1 83.12 449 ASP B CA 1
ATOM 7651 C C . ASP B 1 449 ? 15.062 25.359 12.477 1 83.12 449 ASP B C 1
ATOM 7653 O O . ASP B 1 449 ? 16.266 25.531 12.242 1 83.12 449 ASP B O 1
ATOM 7657 N N . GLN B 1 450 ? 14.047 26.266 12.18 1 85.94 450 GLN B N 1
ATOM 7658 C CA . GLN B 1 450 ? 14.383 27.578 11.641 1 85.94 450 GLN B CA 1
ATOM 7659 C C . GLN B 1 450 ? 13.516 28.672 12.258 1 85.94 450 GLN B C 1
ATOM 7661 O O . GLN B 1 450 ? 12.461 28.391 12.828 1 85.94 450 GLN B O 1
ATOM 7666 N N . VAL B 1 451 ? 14.008 29.859 12.172 1 91.12 451 VAL B N 1
ATOM 7667 C CA . VAL B 1 451 ? 13.219 31.047 12.5 1 91.12 451 VAL B CA 1
ATOM 7668 C C . VAL B 1 451 ? 13.406 32.094 11.422 1 91.12 451 VAL B C 1
ATOM 7670 O O . VAL B 1 451 ? 14.461 32.156 10.781 1 91.12 451 VAL B O 1
ATOM 7673 N N . PRO B 1 452 ? 12.414 32.906 11.195 1 92.44 452 PRO B N 1
ATOM 7674 C CA . PRO B 1 452 ? 12.562 33.969 10.188 1 92.44 452 PRO B CA 1
ATOM 7675 C C . PRO B 1 452 ? 13.484 35.094 10.641 1 92.44 452 PRO B C 1
ATOM 7677 O O . PRO B 1 452 ? 13.352 35.594 11.758 1 92.44 452 PRO B O 1
ATOM 7680 N N . LYS B 1 453 ? 14.391 35.406 9.781 1 93.62 453 LYS B N 1
ATOM 7681 C CA . LYS B 1 453 ? 15.219 36.625 9.914 1 93.62 453 LYS B CA 1
ATOM 7682 C C . LYS B 1 453 ? 14.891 37.625 8.82 1 93.62 453 LYS B C 1
ATOM 7684 O O . LYS B 1 453 ? 14.914 37.312 7.637 1 93.62 453 LYS B O 1
ATOM 7689 N N . ALA B 1 454 ? 14.578 38.781 9.25 1 94.31 454 ALA B N 1
ATOM 7690 C CA . ALA B 1 454 ? 14.305 39.844 8.289 1 94.31 454 ALA B CA 1
ATOM 7691 C C . ALA B 1 454 ? 15.523 40.75 8.125 1 94.31 454 ALA B C 1
ATOM 7693 O O . ALA B 1 454 ? 16.094 41.25 9.109 1 94.31 454 ALA B O 1
ATOM 7694 N N . ILE B 1 455 ? 15.922 40.906 6.949 1 93 455 ILE B N 1
ATOM 7695 C CA . ILE B 1 455 ? 16.938 41.875 6.578 1 93 455 ILE B CA 1
ATOM 7696 C C . ILE B 1 455 ? 16.25 43.125 5.98 1 93 455 ILE B C 1
ATOM 7698 O O . ILE B 1 455 ? 15.633 43.031 4.918 1 93 455 ILE B O 1
ATOM 7702 N N . VAL B 1 456 ? 16.453 44.25 6.637 1 93.62 456 VAL B N 1
ATOM 7703 C CA . VAL B 1 456 ? 15.633 45.438 6.312 1 93.62 456 VAL B CA 1
ATOM 7704 C C . VAL B 1 456 ? 16.531 46.594 5.898 1 93.62 456 VAL B C 1
ATOM 7706 O O . VAL B 1 456 ? 17.562 46.844 6.523 1 93.62 456 VAL B O 1
ATOM 7709 N N . VAL B 1 457 ? 16.203 47.188 4.832 1 92 457 VAL B N 1
ATOM 7710 C CA . VAL B 1 457 ? 16.766 48.469 4.453 1 92 457 VAL B CA 1
ATOM 7711 C C . VAL B 1 457 ? 15.805 49.594 4.836 1 92 457 VAL B C 1
ATOM 7713 O O . VAL B 1 457 ? 14.695 49.656 4.305 1 92 457 VAL B O 1
ATOM 7716 N N . SER B 1 458 ? 16.203 50.406 5.707 1 92.75 458 SER B N 1
ATOM 7717 C CA . SER B 1 458 ? 15.312 51.406 6.25 1 92.75 458 SER B CA 1
ATOM 7718 C C . SER B 1 458 ? 15.555 52.781 5.598 1 92.75 458 SER B C 1
ATOM 7720 O O . SER B 1 458 ? 16.672 53.062 5.195 1 92.75 458 SER B O 1
ATOM 7722 N N . THR B 1 459 ? 14.516 53.562 5.453 1 88.25 459 THR B N 1
ATOM 7723 C CA . THR B 1 459 ? 14.617 54.969 5.004 1 88.25 459 THR B CA 1
ATOM 7724 C C . THR B 1 459 ? 14.781 55.906 6.191 1 88.25 459 THR B C 1
ATOM 7726 O O . THR B 1 459 ? 15.062 57.094 6.012 1 88.25 459 THR B O 1
ATOM 7729 N N . ASN B 1 460 ? 14.422 55.406 7.273 1 87.25 460 ASN B N 1
ATOM 7730 C CA . ASN B 1 460 ? 14.453 56.156 8.523 1 87.25 460 ASN B CA 1
ATOM 7731 C C . ASN B 1 460 ? 15.383 55.5 9.547 1 87.25 460 ASN B C 1
ATOM 7733 O O . ASN B 1 460 ? 15.164 54.375 9.953 1 87.25 460 ASN B O 1
ATOM 7737 N N . SER B 1 461 ? 16.281 56.281 9.938 1 83.38 461 SER B N 1
ATOM 7738 C CA . SER B 1 461 ? 17.281 55.75 10.852 1 83.38 461 SER B CA 1
ATOM 7739 C C . SER B 1 461 ? 16.688 55.469 12.227 1 83.38 461 SER B C 1
ATOM 7741 O O . SER B 1 461 ? 17.281 54.75 13.031 1 83.38 461 SER B O 1
ATOM 7743 N N . SER B 1 462 ? 15.516 55.906 12.438 1 89.56 462 SER B N 1
ATOM 7744 C CA . SER B 1 462 ? 14.93 55.719 13.758 1 89.56 462 SER B CA 1
ATOM 7745 C C . SER B 1 462 ? 14.141 54.406 13.844 1 89.56 462 SER B C 1
ATOM 7747 O O . SER B 1 462 ? 13.719 54 14.922 1 89.56 462 SER B O 1
ATOM 7749 N N . LEU B 1 463 ? 14.047 53.781 12.719 1 91.81 463 LEU B N 1
ATOM 7750 C CA . LEU B 1 463 ? 13.328 52.531 12.719 1 91.81 463 LEU B CA 1
ATOM 7751 C C . LEU B 1 463 ? 14.078 51.469 13.523 1 91.81 463 LEU B C 1
ATOM 7753 O O . LEU B 1 463 ? 15.273 51.25 13.312 1 91.81 463 LEU B O 1
ATOM 7757 N N . THR B 1 464 ? 13.406 50.844 14.492 1 93.12 464 THR B N 1
ATOM 7758 C CA . THR B 1 464 ? 14.062 49.844 15.359 1 93.12 464 THR B CA 1
ATOM 7759 C C . THR B 1 464 ? 13.562 48.438 15.055 1 93.12 464 THR B C 1
ATOM 7761 O O . THR B 1 464 ? 12.539 48.281 14.391 1 93.12 464 THR B O 1
ATOM 7764 N N . GLU B 1 465 ? 14.352 47.531 15.531 1 94.25 465 GLU B N 1
ATOM 7765 C CA . GLU B 1 465 ? 13.93 46.125 15.461 1 94.25 465 GLU B CA 1
ATOM 7766 C C . GLU B 1 465 ? 12.547 45.938 16.078 1 94.25 465 GLU B C 1
ATOM 7768 O O . GLU B 1 465 ? 11.711 45.219 15.516 1 94.25 465 GLU B O 1
ATOM 7773 N N . ARG B 1 466 ? 12.328 46.594 17.156 1 94.19 466 ARG B N 1
ATOM 7774 C CA . ARG B 1 466 ? 11.055 46.469 17.875 1 94.19 466 ARG B CA 1
ATOM 7775 C C . ARG B 1 466 ? 9.906 46.969 17 1 94.19 466 ARG B C 1
ATOM 7777 O O . ARG B 1 466 ? 8.828 46.375 16.984 1 94.19 466 ARG B O 1
ATOM 7784 N N . ASP B 1 467 ? 10.133 48.094 16.344 1 93.25 467 ASP B N 1
ATOM 7785 C CA . ASP B 1 467 ? 9.109 48.625 15.469 1 93.25 467 ASP B CA 1
ATOM 7786 C C . ASP B 1 467 ? 8.727 47.625 14.383 1 93.25 467 ASP B C 1
ATOM 7788 O O . ASP B 1 467 ? 7.539 47.438 14.094 1 93.25 467 ASP B O 1
ATOM 7792 N N . VAL B 1 468 ? 9.695 47.062 13.867 1 94.62 468 VAL B N 1
ATOM 7793 C CA . VAL B 1 468 ? 9.492 46.094 12.773 1 94.62 468 VAL B CA 1
ATOM 7794 C C . VAL B 1 468 ? 8.734 44.875 13.281 1 94.62 468 VAL B C 1
ATOM 7796 O O . VAL B 1 468 ? 7.773 44.438 12.656 1 94.62 468 VAL B O 1
ATOM 7799 N N . ILE B 1 469 ? 9.094 44.375 14.398 1 94.44 469 ILE B N 1
ATOM 7800 C CA . ILE B 1 469 ? 8.492 43.188 14.984 1 94.44 469 ILE B CA 1
ATOM 7801 C C . ILE B 1 469 ? 7.051 43.469 15.383 1 94.44 469 ILE B C 1
ATOM 7803 O O . ILE B 1 469 ? 6.148 42.656 15.102 1 94.44 469 ILE B O 1
ATOM 7807 N N . GLU B 1 470 ? 6.844 44.562 15.992 1 93.44 470 GLU B N 1
ATOM 7808 C CA . GLU B 1 470 ? 5.5 44.969 16.406 1 93.44 470 GLU B CA 1
ATOM 7809 C C . GLU B 1 470 ? 4.574 45.125 15.211 1 93.44 470 GLU B C 1
ATOM 7811 O O . GLU B 1 470 ? 3.395 44.781 15.273 1 93.44 470 GLU B O 1
ATOM 7816 N N . PHE B 1 471 ? 5.156 45.719 14.219 1 92.44 471 PHE B N 1
ATOM 7817 C CA . PHE B 1 471 ? 4.367 45.875 13.008 1 92.44 471 PHE B CA 1
ATOM 7818 C C . PHE B 1 471 ? 3.984 44.531 12.438 1 92.44 471 PHE B C 1
ATOM 7820 O O . PHE B 1 471 ? 2.838 44.312 12.031 1 92.44 471 PHE B O 1
ATOM 7827 N N . ALA B 1 472 ? 4.922 43.656 12.375 1 92.94 472 ALA B N 1
ATOM 7828 C CA . ALA B 1 472 ? 4.691 42.312 11.859 1 92.94 472 ALA B CA 1
ATOM 7829 C C . ALA B 1 472 ? 3.627 41.594 12.672 1 92.94 472 ALA B C 1
ATOM 7831 O O . ALA B 1 472 ? 2.795 40.875 12.117 1 92.94 472 ALA B O 1
ATOM 7832 N N . LYS B 1 473 ? 3.582 41.781 13.93 1 91.12 473 LYS B N 1
ATOM 7833 C CA . LYS B 1 473 ? 2.684 41.094 14.852 1 91.12 473 LYS B CA 1
ATOM 7834 C C . LYS B 1 473 ? 1.228 41.438 14.57 1 91.12 473 LYS B C 1
ATOM 7836 O O . LYS B 1 473 ? 0.317 40.688 14.906 1 91.12 473 LYS B O 1
ATOM 7841 N N . LYS B 1 474 ? 1.036 42.531 13.984 1 87.31 474 LYS B N 1
ATOM 7842 C CA . LYS B 1 474 ? -0.318 43 13.711 1 87.31 474 LYS B CA 1
ATOM 7843 C C . LYS B 1 474 ? -0.967 42.188 12.594 1 87.31 474 LYS B C 1
ATOM 7845 O O . LYS B 1 474 ? -2.193 42.062 12.523 1 87.31 474 LYS B O 1
ATOM 7850 N N . SER B 1 475 ? -0.102 41.625 11.781 1 87.5 475 SER B N 1
ATOM 7851 C CA . SER B 1 475 ? -0.663 41.031 10.57 1 87.5 475 SER B CA 1
ATOM 7852 C C . SER B 1 475 ? -0.234 39.562 10.422 1 87.5 475 SER B C 1
ATOM 7854 O O . SER B 1 475 ? -0.756 38.844 9.562 1 87.5 475 SER B O 1
ATOM 7856 N N . LEU B 1 476 ? 0.697 39.188 11.234 1 89.06 476 LEU B N 1
ATOM 7857 C CA . LEU B 1 476 ? 1.237 37.844 11.094 1 89.06 476 LEU B CA 1
ATOM 7858 C C . LEU B 1 476 ? 1.105 37.062 12.391 1 89.06 476 LEU B C 1
ATOM 7860 O O . LEU B 1 476 ? 1.3 37.625 13.477 1 89.06 476 LEU B O 1
ATOM 7864 N N . ALA B 1 477 ? 0.68 35.812 12.258 1 86.12 477 ALA B N 1
ATOM 7865 C CA . ALA B 1 477 ? 0.715 34.906 13.422 1 86.12 477 ALA B CA 1
ATOM 7866 C C . ALA B 1 477 ? 2.09 34.938 14.078 1 86.12 477 ALA B C 1
ATOM 7868 O O . ALA B 1 477 ? 3.105 35.156 13.414 1 86.12 477 ALA B O 1
ATOM 7869 N N . ASP B 1 478 ? 2.062 34.625 15.344 1 86.56 478 ASP B N 1
ATOM 7870 C CA . ASP B 1 478 ? 3.266 34.75 16.156 1 86.56 478 ASP B CA 1
ATOM 7871 C C . ASP B 1 478 ? 4.422 33.969 15.562 1 86.56 478 ASP B C 1
ATOM 7873 O O . ASP B 1 478 ? 5.555 34.438 15.516 1 86.56 478 ASP B O 1
ATOM 7877 N N . PHE B 1 479 ? 4.16 32.812 15.102 1 87.38 479 PHE B N 1
ATOM 7878 C CA . PHE B 1 479 ? 5.234 31.938 14.633 1 87.38 479 PHE B CA 1
ATOM 7879 C C . PHE B 1 479 ? 5.805 32.438 13.312 1 87.38 479 PHE B C 1
ATOM 7881 O O . PHE B 1 479 ? 6.875 32 12.883 1 87.38 479 PHE B O 1
ATOM 7888 N N . LYS B 1 480 ? 5.133 33.344 12.68 1 90.38 480 LYS B N 1
ATOM 7889 C CA . LYS B 1 480 ? 5.586 33.906 11.414 1 90.38 480 LYS B CA 1
ATOM 7890 C C . LYS B 1 480 ? 6.418 35.156 11.633 1 90.38 480 LYS B C 1
ATOM 7892 O O . LYS B 1 480 ? 7.109 35.625 10.727 1 90.38 480 LYS B O 1
ATOM 7897 N N . VAL B 1 481 ? 6.281 35.75 12.766 1 91.75 481 VAL B N 1
ATOM 7898 C CA . VAL B 1 481 ? 6.938 37.031 13.055 1 91.75 481 VAL B CA 1
ATOM 7899 C C . VAL B 1 481 ? 8.453 36.844 13.078 1 91.75 481 VAL B C 1
ATOM 7901 O O . VAL B 1 481 ? 8.953 35.875 13.688 1 91.75 481 VAL B O 1
ATOM 7904 N N . PRO B 1 482 ? 9.234 37.656 12.406 1 93.81 482 PRO B N 1
ATOM 7905 C CA . PRO B 1 482 ? 10.695 37.531 12.422 1 93.81 482 PRO B CA 1
ATOM 7906 C C . PRO B 1 482 ? 11.273 37.531 13.836 1 93.81 482 PRO B C 1
ATOM 7908 O O . PRO B 1 482 ? 10.93 38.406 14.648 1 93.81 482 PRO B O 1
ATOM 7911 N N . ALA B 1 483 ? 12.07 36.625 14.047 1 91.44 483 ALA B N 1
ATOM 7912 C CA . ALA B 1 483 ? 12.75 36.531 15.336 1 91.44 483 ALA B CA 1
ATOM 7913 C C . ALA B 1 483 ? 13.922 37.531 15.406 1 91.44 483 ALA B C 1
ATOM 7915 O O . ALA B 1 483 ? 14.312 37.938 16.5 1 91.44 483 ALA B O 1
ATOM 7916 N N . ILE B 1 484 ? 14.516 37.75 14.305 1 92.25 484 ILE B N 1
ATOM 7917 C CA . ILE B 1 484 ? 15.672 38.625 14.195 1 92.25 484 ILE B CA 1
ATOM 7918 C C . ILE B 1 484 ? 15.438 39.656 13.078 1 92.25 484 ILE B C 1
ATOM 7920 O O . ILE B 1 484 ? 14.898 39.312 12.023 1 92.25 484 ILE B O 1
ATOM 7924 N N . VAL B 1 485 ? 15.758 40.875 13.328 1 94.5 485 VAL B N 1
ATOM 7925 C CA . VAL B 1 485 ? 15.734 41.938 12.312 1 94.5 485 VAL B CA 1
ATOM 7926 C C . VAL B 1 485 ? 17.125 42.562 12.18 1 94.5 485 VAL B C 1
ATOM 7928 O O . VAL B 1 485 ? 17.703 43 13.164 1 94.5 485 VAL B O 1
ATOM 7931 N N . GLU B 1 486 ? 17.609 42.406 11.039 1 93.88 486 GLU B N 1
ATOM 7932 C CA . GLU B 1 486 ? 18.906 43.031 10.734 1 93.88 486 GLU B CA 1
ATOM 7933 C C . 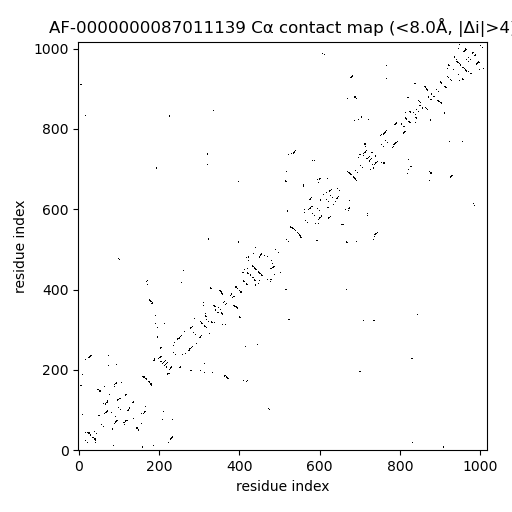GLU B 1 486 ? 18.75 44.156 9.742 1 93.88 486 GLU B C 1
ATOM 7935 O O . GLU B 1 486 ? 18.094 44.031 8.719 1 93.88 486 GLU B O 1
ATOM 7940 N N . PHE B 1 487 ? 19.359 45.281 10.078 1 93.62 487 PHE B N 1
ATOM 7941 C CA . PHE B 1 487 ? 19.312 46.438 9.172 1 93.62 487 PHE B CA 1
ATOM 7942 C C . PHE B 1 487 ? 20.562 46.5 8.305 1 93.62 487 PHE B C 1
ATOM 7944 O O . PHE B 1 487 ? 21.672 46.281 8.797 1 93.62 487 PHE B O 1
ATOM 7951 N N . ARG B 1 488 ? 20.312 46.594 7.098 1 91.62 488 ARG B N 1
ATOM 7952 C CA . ARG B 1 488 ? 21.406 46.75 6.145 1 91.62 488 ARG B CA 1
ATOM 7953 C C . ARG B 1 488 ? 21.141 47.969 5.234 1 91.62 488 ARG B C 1
ATOM 7955 O O . ARG B 1 488 ? 20.031 48.5 5.188 1 91.62 488 ARG B O 1
ATOM 7962 N N . ASN B 1 489 ? 22.312 48.375 4.59 1 89.44 489 ASN B N 1
ATOM 7963 C CA . ASN B 1 489 ? 22.172 49.469 3.648 1 89.44 489 ASN B CA 1
ATOM 7964 C C . ASN B 1 489 ? 21.609 49 2.311 1 89.44 489 ASN B C 1
ATOM 7966 O O . ASN B 1 489 ? 20.984 49.781 1.585 1 89.44 489 ASN B O 1
ATOM 7970 N N . GLU B 1 490 ? 21.875 47.781 2.062 1 87.31 490 GLU B N 1
ATOM 7971 C CA . GLU B 1 490 ? 21.375 47.188 0.82 1 87.31 490 GLU B CA 1
ATOM 7972 C C . GLU B 1 490 ? 21.188 45.688 0.957 1 87.31 490 GLU B C 1
ATOM 7974 O O . GLU B 1 490 ? 21.812 45.062 1.803 1 87.31 490 GLU B O 1
ATOM 7979 N N . ILE B 1 491 ? 20.266 45.156 0.174 1 89.38 491 ILE B N 1
ATOM 7980 C CA . ILE B 1 491 ? 20.062 43.719 0.099 1 89.38 491 ILE B CA 1
ATOM 7981 C C . ILE B 1 491 ? 20.719 43.156 -1.169 1 89.38 491 ILE B C 1
ATOM 7983 O O . ILE B 1 491 ? 20.453 43.625 -2.271 1 89.38 491 ILE B O 1
ATOM 7987 N N . PRO B 1 492 ? 21.594 42.188 -0.963 1 82.19 492 PRO B N 1
ATOM 7988 C CA . PRO B 1 492 ? 22.281 41.656 -2.133 1 82.19 492 PRO B CA 1
ATOM 7989 C C . PRO B 1 492 ? 21.312 41.031 -3.146 1 82.19 492 PRO B C 1
ATOM 7991 O O . PRO B 1 492 ? 20.5 40.156 -2.787 1 82.19 492 PRO B O 1
ATOM 7994 N N . ARG B 1 493 ? 21.359 41.531 -4.312 1 78.56 493 ARG B N 1
ATOM 7995 C CA . ARG B 1 493 ? 20.547 41 -5.398 1 78.56 493 ARG B CA 1
ATOM 7996 C C . ARG B 1 493 ? 21.391 40.719 -6.633 1 78.56 493 ARG B C 1
ATOM 7998 O O . ARG B 1 493 ? 22.391 41.375 -6.879 1 78.56 493 ARG B O 1
ATOM 8005 N N . GLY B 1 494 ? 21.141 39.625 -7.281 1 64.75 494 GLY B N 1
ATOM 8006 C CA . GLY B 1 494 ? 21.828 39.312 -8.516 1 64.75 494 GLY B CA 1
ATOM 8007 C C . GLY B 1 494 ? 21.484 40.219 -9.672 1 64.75 494 GLY B C 1
ATOM 8008 O O . GLY B 1 494 ? 20.812 41.219 -9.477 1 64.75 494 GLY B O 1
ATOM 8009 N N . LEU B 1 495 ? 22.016 39.906 -10.898 1 55.66 495 LEU B N 1
ATOM 8010 C CA . LEU B 1 495 ? 21.938 40.75 -12.094 1 55.66 495 LEU B CA 1
ATOM 8011 C C . LEU B 1 495 ? 20.484 41.062 -12.438 1 55.66 495 LEU B C 1
ATOM 8013 O O . LEU B 1 495 ? 20.172 42.156 -12.844 1 55.66 495 LEU B O 1
ATOM 8017 N N . TYR B 1 496 ? 19.562 40.094 -12.188 1 58.81 496 TYR B N 1
ATOM 8018 C CA . TYR B 1 496 ? 18.172 40.344 -12.578 1 58.81 496 TYR B CA 1
ATOM 8019 C C . TYR B 1 496 ? 17.312 40.625 -11.359 1 58.81 496 TYR B C 1
ATOM 8021 O O . TYR B 1 496 ? 16.078 40.5 -11.414 1 58.81 496 TYR B O 1
ATOM 8029 N N . GLY B 1 497 ? 17.906 41.031 -10.281 1 61.56 497 GLY B N 1
ATOM 8030 C CA . GLY B 1 497 ? 17.188 41.469 -9.109 1 61.56 497 GLY B CA 1
ATOM 8031 C C . GLY B 1 497 ? 16.828 40.344 -8.156 1 61.56 497 GLY B C 1
ATOM 8032 O O . GLY B 1 497 ? 16.188 40.562 -7.129 1 61.56 497 GLY B O 1
ATOM 8033 N N . LYS B 1 498 ? 17.188 39.188 -8.578 1 64.81 498 LYS B N 1
ATOM 8034 C CA . LYS B 1 498 ? 16.859 38.031 -7.758 1 64.81 498 LYS B CA 1
ATOM 8035 C C . LYS B 1 498 ? 17.641 38.062 -6.441 1 64.81 498 LYS B C 1
ATOM 8037 O O . LYS B 1 498 ? 18.828 38.375 -6.418 1 64.81 498 LYS B O 1
ATOM 8042 N N . LEU B 1 499 ? 16.891 37.875 -5.375 1 72.62 499 LEU B N 1
ATOM 8043 C CA . LEU B 1 499 ? 17.484 37.812 -4.051 1 72.62 499 LEU B CA 1
ATOM 8044 C C . LEU B 1 499 ? 18.547 36.719 -3.988 1 72.62 499 LEU B C 1
ATOM 8046 O O . LEU B 1 499 ? 18.328 35.594 -4.441 1 72.62 499 LEU B O 1
ATOM 8050 N N . LEU B 1 500 ? 19.75 37.125 -3.639 1 70.31 500 LEU B N 1
ATOM 8051 C CA . LEU B 1 500 ? 20.812 36.156 -3.439 1 70.31 500 LEU B CA 1
ATOM 8052 C C . LEU B 1 500 ? 20.719 35.5 -2.068 1 70.31 500 LEU B C 1
ATOM 8054 O O . LEU B 1 500 ? 21.5 35.781 -1.168 1 70.31 500 LEU B O 1
ATOM 8058 N N . ILE B 1 501 ? 19.781 34.625 -2.01 1 71.75 501 ILE B N 1
ATOM 8059 C CA . ILE B 1 501 ? 19.406 34 -0.743 1 71.75 501 ILE B CA 1
ATOM 8060 C C . ILE B 1 501 ? 20.594 33.25 -0.159 1 71.75 501 ILE B C 1
ATOM 8062 O O . ILE B 1 501 ? 20.828 33.281 1.054 1 71.75 501 ILE B O 1
ATOM 8066 N N . LYS B 1 502 ? 21.375 32.656 -1.003 1 67.56 502 LYS B N 1
ATOM 8067 C CA . LYS B 1 502 ? 22.531 31.875 -0.56 1 67.56 502 LYS B CA 1
ATOM 8068 C C . LYS B 1 502 ? 23.562 32.781 0.132 1 67.56 502 LYS B C 1
ATOM 8070 O O . LYS B 1 502 ? 24.141 32.375 1.155 1 67.56 502 LYS B O 1
ATOM 8075 N N . GLN B 1 503 ? 23.75 33.781 -0.447 1 71.12 503 GLN B N 1
ATOM 8076 C CA . GLN B 1 503 ? 24.672 34.75 0.142 1 71.12 503 GLN B CA 1
ATOM 8077 C C . GLN B 1 503 ? 24.156 35.281 1.483 1 71.12 503 GLN B C 1
ATOM 8079 O O . GLN B 1 503 ? 24.922 35.406 2.438 1 71.12 503 GLN B O 1
ATOM 8084 N N . LEU B 1 504 ? 22.891 35.469 1.509 1 78.56 504 LEU B N 1
ATOM 8085 C CA . LEU B 1 504 ? 22.281 36 2.727 1 78.56 504 LEU B CA 1
ATOM 8086 C C . LEU B 1 504 ? 22.328 34.969 3.848 1 78.56 504 LEU B C 1
ATOM 8088 O O . LEU B 1 504 ? 22.562 35.312 5.008 1 78.56 504 LEU B O 1
ATOM 8092 N N . ARG B 1 505 ? 22.172 33.812 3.52 1 75.06 505 ARG B N 1
ATOM 8093 C CA . ARG B 1 505 ? 22.203 32.719 4.508 1 75.06 505 ARG B CA 1
ATOM 8094 C C . ARG B 1 505 ? 23.625 32.5 5.016 1 75.06 505 ARG B C 1
ATOM 8096 O O . ARG B 1 505 ? 23.828 32.219 6.199 1 75.06 505 ARG B O 1
ATOM 8103 N N . ASN B 1 506 ? 24.578 32.625 4.062 1 72.12 506 ASN B N 1
ATOM 8104 C CA . ASN B 1 506 ? 25.984 32.5 4.445 1 72.12 506 ASN B CA 1
ATOM 8105 C C . ASN B 1 506 ? 26.406 33.594 5.391 1 72.12 506 ASN B C 1
ATOM 8107 O O . ASN B 1 506 ? 27.188 33.375 6.324 1 72.12 506 ASN B O 1
ATOM 8111 N N . ASP B 1 507 ? 25.844 34.719 5.129 1 70 507 ASP B N 1
ATOM 8112 C CA . ASP B 1 507 ? 26.141 35.875 5.984 1 70 507 ASP B CA 1
ATOM 8113 C C . ASP B 1 507 ? 25.547 35.688 7.383 1 70 507 ASP B C 1
ATOM 8115 O O . ASP B 1 507 ? 26.125 36.156 8.367 1 70 507 ASP B O 1
ATOM 8119 N N . ALA B 1 508 ? 24.422 35.094 7.391 1 67.31 508 ALA B N 1
ATOM 8120 C CA . ALA B 1 508 ? 23.719 34.906 8.656 1 67.31 508 ALA B CA 1
ATOM 8121 C C . ALA B 1 508 ? 24.422 33.844 9.508 1 67.31 508 ALA B C 1
ATOM 8123 O O . ALA B 1 508 ? 24.344 33.875 10.734 1 67.31 508 ALA B O 1
ATOM 8124 N N . LYS B 1 509 ? 25.094 33.094 8.797 1 61.19 509 LYS B N 1
ATOM 8125 C CA . LYS B 1 509 ? 25.875 32.094 9.508 1 61.19 509 LYS B CA 1
ATOM 8126 C C . LYS B 1 509 ? 27.125 32.688 10.125 1 61.19 509 LYS B C 1
ATOM 8128 O O . LYS B 1 509 ? 27.516 32.344 11.234 1 61.19 509 LYS B O 1
#

Secondary structure (DSSP, 8-state):
-----------HHHHHHHHHHH-TTSEEEEEEETTTTEEEEEEHHHHHHHHHHHHHHHHHTT---TT-EEEEE--SSHHHHHHHHHHHHTT-EEEEE-TT--HHHHHHHHHHH--SEEEE-TTT-----HHHHTTEEEHHHHHHHHTTS-SS--------TTSEEEEEEE--SSSS-EEEEEEHHHHHHHHHHHHHHTT--TT-EEEE---TTSHHHIIIIIHHHHHHT-EEEEESS--HHHHHHHHHHTT-SEEEEEHHHHHHHHTSPP-TTTT-S---EEEEES---HHHHHHHHHHHT--EEEEE--GGG-S-SEEPPTTS---TT--BEE-TT-EEEEE-TTSPBPPTT--EEEEEE--BTTTB--EETT-HHHHHHHB-TTSEEEEEEEEEE-TTS-EEEEE--TTEEEETTEEEEHHHHHHHHTTSTTEEEEEEEEEEETTTEEEEEEEEEESSTT--HHHHHHHHHTTS-GGGS-SEEEE-S---B-TTS-B-HHHHHHHH-/-----------HHHHHHHHHHH-TTSEEEEEEETTTTEEEEEEHHHHHHHHHHHHHHHHHHH---TT-EEEEE--SSHHHHHHHHHHHHTT-EEEEE-TT--HHHHHHHHHHH--SEEEE-GGG-----HHHHTTEEEHHHHHHHHTTS-SS--------TTSEEEEEEE--SSSS-EEEEEEHHHHHHHHHHHHHHTT--TT-EEEE---TTSHHHIIIIIHHHHHHT-EEEEESS--HHHHHHHHHHTT-SEEEEEHHHHHHHHTSPP-TTTT-S---EEEEES---HHHHHHHHHHHT--EEEEEE-GGG-SEEEEPPTTS---TT--BEE-TT-EEEEE-TTSPBPPTT--EEEEEE--BTTTB--EETT-HHHHHHHB-TTSEEEEEEEEEE-TTS-EEEEE--TTEEEETTEEEEHHHHHHHHTTSTTEEEEEEEEEEETTTEEEEEEEEEESSTT--HHHHHHHHHHHS-GGGS-SEEEE-S---B-TTS-B-HHHHHHHH-